Protein AF-0000000069998800 (afdb_homodimer)

Nearest PDB structures (foldseek):
  6iko-assembly1_A  TM=9.594E-01  e=2.551E-32  Mus musculus
  7aan-assembly1_B  TM=8.380E-01  e=7.056E-11  Homo sapiens
  7aal-assembly1_B  TM=7.690E-01  e=6.717E-11  Homo sapiens
  3qwe-assembly1_A-2  TM=7.437E-01  e=3.139E-07  Homo sapiens
  3qe6-assembly1_B  TM=6.200E-01  e=1.933E-06  Mus musculus

Secondary structure (DSSP, 8-state):
----------------------------------------------------------------------------S-----------EEEETTEEEEPTTTS-----SSTTTT-GGGT-SSEEE-TTS-EEEHHHHHHHHHHHHHHHHHHHHHHHHHHHHHHHHHHHHHHHHHT--TTTT--HHHHHHHHHHHHHHHHHHHHHHHHHHHHIIIIIHHHHHTT-TTHHHHHHHHHHHHHHHHHHHHHHHHHHHHHHHHHHHHHHHHHHHHHHHHH---HHHHHHHHHHHHHHHHHHHHHHHHHHHHHHHHHHHHHHHHHHHHHHHHHHHHHHHHHHHHHHHHHHHHHHHHHHHHHHHHHHHHHHHT--HHHHHHHHHHHH---S--------/---------------------------------------------------------------------------SS-----------EEEETTEEEEPTTTS-----SSTTTT-GGGT-SSEEE-TTS-EEEHHHHHHHHHHHHHHHHHHHHHHHHHHHHHHHHHHHHHHHHHT--TTTT--HHHHHHHHHHHHHHHHHHHHHHHHHHHHIIIIIHHHHHTT-TTHHHHHHHHHHHHHHHHHHHHHHHHHHHHHHHHHHHHHHHHHHHHHHHHH---HHHHHHHHHHHHHHHHHHHHHHHHHHHHHHHHHHHHHHHHHHHHHHHHHHHHHHHHHHHHHHHHHHHHHHHHHHHHHHHHHHHHHHHT--HHHHHHHHHHHH---S--------

Solvent-accessible surface area (backbone atoms only — not comparable to full-atom values): 44884 Å² total; per-residue (Å²): 138,92,78,80,81,87,86,78,87,83,82,87,72,89,74,83,88,78,89,72,87,73,85,80,83,86,75,81,90,80,88,75,89,77,83,88,78,84,86,73,86,67,88,77,78,90,75,86,86,84,84,79,78,74,74,74,75,66,83,75,74,80,74,82,74,81,74,82,85,85,78,92,75,78,89,58,76,83,60,74,65,65,76,73,71,73,64,62,58,40,72,59,96,63,39,37,26,57,37,92,90,71,52,70,86,76,71,60,89,54,74,93,59,56,46,60,58,45,21,32,83,31,59,38,68,42,98,87,65,49,75,38,56,24,61,55,55,55,53,50,50,52,52,51,50,52,51,32,38,44,30,47,18,48,51,45,51,52,50,32,53,53,33,42,52,49,17,51,53,36,37,55,57,35,68,51,72,62,42,66,81,48,60,54,40,57,22,51,24,51,52,41,43,30,49,26,38,33,50,44,15,49,51,37,40,50,49,26,52,45,44,45,65,60,32,25,47,53,45,57,50,59,76,53,84,55,45,65,58,51,52,49,49,53,51,52,54,55,51,50,42,49,51,52,29,43,53,32,40,53,46,29,53,52,28,51,51,51,26,52,52,31,48,50,51,33,51,56,45,54,57,49,37,79,72,50,89,45,77,69,47,56,54,51,39,54,50,31,49,51,50,26,50,50,29,47,52,49,27,52,50,30,45,51,52,29,38,53,44,47,50,50,41,49,54,51,49,35,54,52,30,48,49,54,48,51,52,51,42,50,49,51,50,50,51,48,54,31,53,49,47,48,54,49,51,50,50,50,48,38,54,53,52,52,58,45,47,47,62,31,54,56,35,52,70,60,46,38,60,64,62,31,41,34,55,49,42,74,74,64,52,39,39,78,69,67,74,45,74,77,70,132,139,79,81,86,75,83,81,71,80,82,77,81,80,76,73,77,82,76,74,74,76,80,79,74,81,81,79,80,68,82,63,82,76,78,83,86,79,82,78,80,77,77,87,75,83,82,89,91,85,89,90,70,88,70,78,76,79,66,84,73,77,78,76,78,76,80,77,81,84,83,74,82,68,82,67,69,80,72,58,76,69,67,78,73,73,72,64,62,60,39,69,59,95,63,40,37,25,59,37,89,90,71,51,71,84,74,70,60,87,52,74,93,58,54,47,60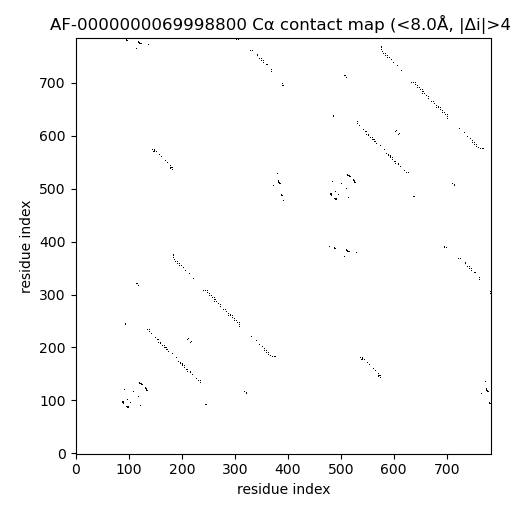,58,46,21,32,82,31,59,38,68,43,97,87,64,50,76,37,54,25,62,57,57,55,54,51,49,53,53,51,50,52,50,33,40,44,30,48,19,51,50,45,51,53,51,30,52,54,33,42,52,47,17,50,53,36,37,56,57,36,67,50,73,62,41,65,81,47,59,54,40,57,21,50,23,51,53,41,42,30,49,26,36,33,50,44,14,50,51,35,40,50,49,27,52,46,42,44,65,61,32,24,47,53,44,57,50,58,76,55,85,54,45,65,57,51,52,49,50,52,50,51,51,54,52,49,44,51,52,52,28,43,53,33,41,52,46,30,53,51,29,50,52,50,27,51,53,31,47,50,52,32,50,56,45,54,58,49,37,78,73,49,89,44,76,70,44,56,54,51,40,54,51,31,49,51,51,26,52,49,29,48,52,48,26,51,51,29,46,51,52,28,38,51,43,47,51,51,42,50,53,51,48,34,54,50,30,48,49,54,47,49,51,51,43,50,48,51,52,51,51,48,53,30,53,49,47,48,53,50,51,51,52,51,48,38,54,52,52,51,57,44,47,47,65,32,54,56,36,52,71,61,45,39,58,65,61,30,40,35,56,49,41,73,74,62,52,39,39,77,70,68,72,45,74,78,69,134

InterPro domains:
  IPR001060 FCH domain [PF00611] (134-206)
  IPR001060 FCH domain [SM00055] (123-211)
  IPR027267 AH/BAR domain superfamily [G3DSA:1.20.1270.60] (109-386)
  IPR027267 AH/BAR domain superfamily [SSF103657] (114-389)
  IPR031160 F-BAR domain [PS51741] (112-372)
  IPR037957 GAS7, F-BAR domain [cd07649] (129-362)

Radius of gyration: 57.98 Å; Cα contacts (8 Å, |Δi|>4): 712; chains: 2; bounding box: 104×193×132 Å

Foldseek 3Di:
DDDDDDDDDDDDDPDDDDDDDDDDDDDDDDDDDDDDDDDDPPDDDDDDDDDDPPPPPVPCPPPVPPPDDDPDDDDDPVVPCPVCVVQPWDDALLATHGDPPPDPPPDAPDPPPPFLLRPFQHWDADPVRDTHGSVVVLLVVLVVLLVVLLVVLVVLVVVLVVLLVVLVVLLVVLPDCPPCPDDDLVNVLVNLVSVLSNLLSVLSNVLSVCSVPQFNVLSNQVVHDCPVVVSVVLVVVLVVLSVVLSVLSVQLVVLVVQLVVLVVVLVVLVVVCVVPVDPVSVVVNVVSVVSNVVSVVSNVVSVVVSVVSSVVSSVSSSVVSNVSVVSVVVSVVSNVVSVVVSVVSVVVSVVSSVVSCVVSVVSVVVDDPVRVVVVVCVVDPPDDDDDDDDDD/DDDDDDPPDDPDPPPPDPPVDPCVDDDDDPVPDDDDDDDPDDDDDDDDDDDDDPPCPVPCPCPPPPPDDDPPPPPPPVPPPPVCPVQPWDDALLATHGDPPPDPPPDAPDPPPPFLLRPFQHWDQDPVRDTHGSVVVLLVVLVVLLVVLLVVLVVLVVVLVVLLVVLVVLLVVLPDCPPCPDDDLVNVLVNLVSVLSNLLSVLSNVLSVCSVPQFNVLSNQVVHDCPVVVSVVLVVVLVVLSVVLSVLSVQLVVLVVQLVVLVVVLVVLVVVCVPPVDPVSVVVNVVSVVSNVVSVVSNVVSVVVSVVSSVVSSVSSSVVSVVSVVSVVCSVVSNVVSVVVSVVSVVVSVVSSVVSCVVSVVSVVVDDPVRVVVVVCVVDPPDDDDDDDDDD

Sequence (784 aa):
TAALLICSEVGGIREEEVSSTLSYTQLHTATHSYTQLHTATHRFIKGPQGSSRVLRVHQGYLLTTSSHCVLTCDIKDLYFSSSCFLFVSLQINCVTFPLPGEGPEQQLLKPNEWSYCDYFWTDRKDPQGTSVAGFEFLLQKQLKSKQMQKEMAEFFHERIKIEEEYAKNLSKLSQSPLALQEEGTLGEAWTQLKKSLHDEAEVHLKFSNKLHSEVEKPLLTFRGDNFKKDLKKYDHHIADLRKQLASRYAGVEKARKALADRQKDLEVKTQQLEIKLSNKHEEDIKKARRKSTQAGDDLMRCVDLYNQTQSKWFEEMVTTCMELEKLEVERIEWIQTHLRQYTTLRHETDMFNQSVVEPVDQLLQKVDPGKDRELWVKENKTGEVRPVDMDITAALLICSEVGGIREEEVSSTLSYTQLHTATHSYTQLHTATHRFIKGPQGSSRVLRVHQGYLLTTSSHCVLTCDIKDLYFSSSCFLFVSLQINCVTFPLPGEGPEQQLLKPNEWSYCDYFWTDRKDPQGTSVAGFEFLLQKQLKSKQMQKEMAEFFHERIKIEEEYAKNLSKLSQSPLALQEEGTLGEAWTQLKKSLHDEAEVHLKFSNKLHSEVEKPLLTFRGDNFKKDLKKYDHHIADLRKQLASRYAGVEKARKALADRQKDLEVKTQQLEIKLSNKHEEDIKKARRKSTQAGDDLMRCVDLYNQTQSKWFEEMVTTCMELEKLEVERIEWIQTHLRQYTTLRHETDMFNQSVVEPVDQLLQKVDPGKDRELWVKENKTGEVRPVDMDI

pLDDT: mean 76.55, std 31.56, range [13.9, 98.88]

Organism: Takifugu rubripes (NCBI:txid31033)

Structure (mmCIF, N/CA/C/O backbone):
data_AF-0000000069998800-model_v1
#
loop_
_entity.id
_entity.type
_entity.pdbx_description
1 polymer 'Growth arrest-specific 7a'
#
loop_
_atom_site.group_PDB
_atom_site.id
_atom_site.type_symbol
_atom_site.label_atom_id
_atom_site.label_alt_id
_atom_site.label_comp_id
_atom_site.label_asym_id
_atom_site.label_entity_id
_atom_site.label_seq_id
_atom_site.pdbx_PDB_ins_code
_atom_site.Cartn_x
_atom_site.Cartn_y
_atom_site.Cartn_z
_atom_site.occupancy
_atom_site.B_iso_or_equiv
_atom_site.auth_seq_id
_atom_site.auth_comp_id
_atom_site.auth_asym_id
_atom_site.auth_atom_id
_atom_site.pdbx_PDB_model_num
ATOM 1 N N . THR A 1 1 ? -44.469 -44.781 -22.578 1 15.47 1 THR A N 1
ATOM 2 C CA . THR A 1 1 ? -44.656 -45.25 -23.938 1 15.47 1 THR A CA 1
ATOM 3 C C . THR A 1 1 ? -44.562 -44.125 -24.938 1 15.47 1 THR A C 1
ATOM 5 O O . THR A 1 1 ? -43.875 -44.219 -25.953 1 15.47 1 THR A O 1
ATOM 8 N N . ALA A 1 2 ? -45.781 -43.5 -25.266 1 15.36 2 ALA A N 1
ATOM 9 C CA . ALA A 1 2 ? -46.438 -43.562 -26.562 1 15.36 2 ALA A CA 1
ATOM 10 C C . ALA A 1 2 ? -45.844 -42.5 -27.516 1 15.36 2 ALA A C 1
ATOM 12 O O . ALA A 1 2 ? -45.219 -41.531 -27.062 1 15.36 2 ALA A O 1
ATOM 13 N N . ALA A 1 3 ? -46.688 -42.25 -28.531 1 14.96 3 ALA A N 1
ATOM 14 C CA . ALA A 1 3 ? -46.938 -42.281 -29.969 1 14.96 3 ALA A CA 1
ATOM 15 C C . ALA A 1 3 ? -46.656 -40.938 -30.625 1 14.96 3 ALA A C 1
ATOM 17 O O . ALA A 1 3 ? -45.969 -40.875 -31.656 1 14.96 3 ALA A O 1
ATOM 18 N N . LEU A 1 4 ? -47.656 -40.031 -30.484 1 14.4 4 LEU A N 1
ATOM 19 C CA . LEU A 1 4 ? -48.312 -39.688 -31.734 1 14.4 4 LEU A CA 1
ATOM 20 C C . LEU A 1 4 ? -47.469 -38.75 -32.562 1 14.4 4 LEU A C 1
ATOM 22 O O . LEU A 1 4 ? -46.531 -38.125 -32.062 1 14.4 4 LEU A O 1
ATOM 26 N N . LEU A 1 5 ? -48.062 -37.656 -33 1 14.39 5 LEU A N 1
ATOM 27 C CA . LEU A 1 5 ? -48.594 -37.344 -34.312 1 14.39 5 LEU A CA 1
ATOM 28 C C . LEU A 1 5 ? -47.562 -36.5 -35.094 1 14.39 5 LEU A C 1
ATOM 30 O O . LEU A 1 5 ? -46.375 -36.469 -34.781 1 14.39 5 LEU A O 1
ATOM 34 N N . ILE A 1 6 ? -47.938 -35.219 -35.375 1 15.59 6 ILE A N 1
ATOM 35 C CA . ILE A 1 6 ? -48.438 -34.812 -36.688 1 15.59 6 ILE A CA 1
ATOM 36 C C . ILE A 1 6 ? -47.281 -34.344 -37.562 1 15.59 6 ILE A C 1
ATOM 38 O O . ILE A 1 6 ? -46.219 -33.906 -37.062 1 15.59 6 ILE A O 1
ATOM 42 N N . CYS A 1 7 ? -47.656 -33.812 -38.688 1 14.77 7 CYS A N 1
ATOM 43 C CA . CYS A 1 7 ? -47.625 -33.938 -40.125 1 14.77 7 CYS A CA 1
ATOM 44 C C . CYS A 1 7 ? -46.469 -33.125 -40.719 1 14.77 7 CYS A C 1
ATOM 46 O O . CYS A 1 7 ? -45.844 -32.344 -40.031 1 14.77 7 CYS A O 1
ATOM 48 N N . SER A 1 8 ? -46.875 -32.344 -41.688 1 14.13 8 SER A N 1
ATOM 49 C CA . SER A 1 8 ? -46.719 -32.469 -43.125 1 14.13 8 SER A CA 1
ATOM 50 C C . SER A 1 8 ? -45.531 -31.625 -43.625 1 14.13 8 SER A C 1
ATOM 52 O O . SER A 1 8 ? -44.656 -32.125 -44.312 1 14.13 8 SER A O 1
ATOM 54 N N . GLU A 1 9 ? -45.906 -30.328 -43.938 1 16.11 9 GLU A N 1
ATOM 55 C CA . GLU A 1 9 ? -45.938 -29.938 -45.344 1 16.11 9 GLU A CA 1
ATOM 56 C C . GLU A 1 9 ? -44.531 -29.656 -45.875 1 16.11 9 GLU A C 1
ATOM 58 O O . GLU A 1 9 ? -43.625 -29.344 -45.094 1 16.11 9 GLU A O 1
ATOM 63 N N . VAL A 1 10 ? -44.5 -29.297 -47.188 1 14.73 10 VAL A N 1
ATOM 64 C CA . VAL A 1 10 ? -43.969 -29.594 -48.531 1 14.73 10 VAL A CA 1
ATOM 65 C C . VAL A 1 10 ? -42.719 -28.75 -48.781 1 14.73 10 VAL A C 1
ATOM 67 O O . VAL A 1 10 ? -41.625 -29.297 -48.969 1 14.73 10 VAL A O 1
ATOM 70 N N . GLY A 1 11 ? -42.969 -27.781 -49.781 1 14.18 11 GLY A N 1
ATOM 71 C CA . GLY A 1 11 ? -42.406 -27.844 -51.125 1 14.18 11 GLY A CA 1
ATOM 72 C C . GLY A 1 11 ? -41.062 -27.188 -51.281 1 14.18 11 GLY A C 1
ATOM 73 O O . GLY A 1 11 ? -40.062 -27.859 -51.594 1 14.18 11 GLY A O 1
ATOM 74 N N . GLY A 1 12 ? -41.125 -25.859 -51.781 1 15.21 12 GLY A N 1
ATOM 75 C CA . GLY A 1 12 ? -40.688 -25.5 -53.125 1 15.21 12 GLY A CA 1
ATOM 76 C C . GLY A 1 12 ? -39.188 -25.266 -53.219 1 15.21 12 GLY A C 1
ATOM 77 O O . GLY A 1 12 ? -38.5 -25.094 -52.219 1 15.21 12 GLY A O 1
ATOM 78 N N . ILE A 1 13 ? -38.688 -25.125 -54.531 1 14.51 13 ILE A N 1
ATOM 79 C CA . ILE A 1 13 ? -37.688 -25.406 -55.562 1 14.51 13 ILE A CA 1
ATOM 80 C C . ILE A 1 13 ? -36.625 -24.328 -55.562 1 14.51 13 ILE A C 1
ATOM 82 O O . ILE A 1 13 ? -35.531 -24.516 -56.156 1 14.51 13 ILE A O 1
ATOM 86 N N . ARG A 1 14 ? -36.875 -23.109 -54.938 1 15.41 14 ARG A N 1
ATOM 87 C CA . ARG A 1 14 ? -36.375 -22.094 -55.844 1 15.41 14 ARG A CA 1
ATOM 88 C C . ARG A 1 14 ? -34.938 -22.391 -56.281 1 15.41 14 ARG A C 1
ATOM 90 O O . ARG A 1 14 ? -34.094 -22.672 -55.406 1 15.41 14 ARG A O 1
ATOM 97 N N . GLU A 1 15 ? -34.688 -22.531 -57.656 1 14.1 15 GLU A N 1
ATOM 98 C CA . GLU A 1 15 ? -33.688 -22.922 -58.656 1 14.1 15 GLU A CA 1
ATOM 99 C C . GLU A 1 15 ? -32.438 -22.047 -58.562 1 14.1 15 GLU A C 1
ATOM 101 O O . GLU A 1 15 ? -31.328 -22.516 -58.812 1 14.1 15 GLU A O 1
ATOM 106 N N . GLU A 1 16 ? -32.562 -20.75 -58.25 1 15.38 16 GLU A N 1
ATOM 107 C CA . GLU A 1 16 ? -31.984 -19.984 -59.344 1 15.38 16 GLU A CA 1
ATOM 108 C C . GLU A 1 16 ? -30.516 -20.359 -59.562 1 15.38 16 GLU A C 1
ATOM 110 O O . GLU A 1 16 ? -29.859 -20.875 -58.656 1 15.38 16 GLU A O 1
ATOM 115 N N . GLU A 1 17 ? -30 -19.766 -60.719 1 15.6 17 GLU A N 1
ATOM 116 C CA . GLU A 1 17 ? -29.156 -19.875 -61.906 1 15.6 17 GLU A CA 1
ATOM 117 C C . GLU A 1 17 ? -27.672 -19.812 -61.531 1 15.6 17 GLU A C 1
ATOM 119 O O . GLU A 1 17 ? -27.328 -19.359 -60.438 1 15.6 17 GLU A O 1
ATOM 124 N N . VAL A 1 18 ? -26.859 -19.781 -62.656 1 14.98 18 VAL A N 1
ATOM 125 C CA . VAL A 1 18 ? -25.797 -20.453 -63.406 1 14.98 18 VAL A CA 1
ATOM 126 C C . VAL A 1 18 ? -24.469 -19.75 -63.156 1 14.98 18 VAL A C 1
ATOM 128 O O . VAL A 1 18 ? -23.453 -20.406 -62.906 1 14.98 18 VAL A O 1
ATOM 131 N N . SER A 1 19 ? -24.406 -18.359 -63.281 1 14.98 19 SER A N 1
ATOM 132 C CA . SER A 1 19 ? -23.516 -17.938 -64.375 1 14.98 19 SER A CA 1
ATOM 133 C C . SER A 1 19 ? -22.062 -18.094 -63.969 1 14.98 19 SER A C 1
ATOM 135 O O . SER A 1 19 ? -21.688 -17.875 -62.812 1 14.98 19 SER A O 1
ATOM 137 N N . SER A 1 20 ? -21.188 -18.781 -64.938 1 14.95 20 SER A N 1
ATOM 138 C CA . SER A 1 20 ? -19.938 -19.469 -65.188 1 14.95 20 SER A CA 1
ATOM 139 C C . SER A 1 20 ? -18.766 -18.516 -65.188 1 14.95 20 SER A C 1
ATOM 141 O O . SER A 1 20 ? -17.609 -18.938 -65.25 1 14.95 20 SER A O 1
ATOM 143 N N . THR A 1 21 ? -18.984 -17.172 -65.188 1 15.3 21 THR A N 1
ATOM 144 C CA . THR A 1 21 ? -18.031 -16.594 -66.125 1 15.3 21 THR A CA 1
ATOM 145 C C . THR A 1 21 ? -16.609 -16.922 -65.75 1 15.3 21 THR A C 1
ATOM 147 O O . THR A 1 21 ? -16.234 -16.828 -64.562 1 15.3 21 THR A O 1
ATOM 150 N N . LEU A 1 22 ? -15.742 -17.422 -66.812 1 15.24 22 LEU A N 1
ATOM 151 C CA . LEU A 1 22 ? -14.523 -18.125 -67.188 1 15.24 22 LEU A CA 1
ATOM 152 C C . LEU A 1 22 ? -13.297 -17.25 -66.938 1 15.24 22 LEU A C 1
ATOM 154 O O . LEU A 1 22 ? -12.172 -17.734 -66.938 1 15.24 22 LEU A O 1
ATOM 158 N N . SER A 1 23 ? -13.461 -15.953 -66.688 1 14.66 23 SER A N 1
ATOM 159 C CA . SER A 1 23 ? -12.484 -15.281 -67.562 1 14.66 23 SER A CA 1
ATOM 160 C C . SER A 1 23 ? -11.07 -15.766 -67.25 1 14.66 23 SER A C 1
ATOM 162 O O . SER A 1 23 ? -10.766 -16.156 -66.125 1 14.66 23 SER A O 1
ATOM 164 N N . TYR A 1 24 ? -10.125 -15.492 -68.312 1 13.94 24 TYR A N 1
ATOM 165 C CA . TYR A 1 24 ? -8.992 -15.969 -69.125 1 13.94 24 TYR A CA 1
ATOM 166 C C . TYR A 1 24 ? -7.688 -15.797 -68.375 1 13.94 24 TYR A C 1
ATOM 168 O O . TYR A 1 24 ? -6.938 -16.75 -68.188 1 13.94 24 TYR A O 1
ATOM 176 N N . THR A 1 25 ? -6.949 -14.68 -68.625 1 13.97 25 THR A N 1
ATOM 177 C CA . THR A 1 25 ? -5.816 -14.758 -69.562 1 13.97 25 THR A CA 1
ATOM 178 C C . THR A 1 25 ? -4.527 -15.062 -68.812 1 13.97 25 THR A C 1
ATOM 180 O O . THR A 1 25 ? -3.861 -16.062 -69.062 1 13.97 25 THR A O 1
ATOM 183 N N . GLN A 1 26 ? -3.521 -14.047 -68.938 1 14.64 26 GLN A N 1
ATOM 184 C CA . GLN A 1 26 ? -2.238 -14.07 -69.625 1 14.64 26 GLN A CA 1
ATOM 185 C C . GLN A 1 26 ? -1.115 -14.516 -68.688 1 14.64 26 GLN A C 1
ATOM 187 O O . GLN A 1 26 ? -1.111 -14.172 -67.5 1 14.64 26 GLN A O 1
ATOM 192 N N . LEU A 1 27 ? -0.209 -15.398 -69.25 1 15.26 27 LEU A N 1
ATOM 193 C CA . LEU A 1 27 ? 0.876 -16.344 -69 1 15.26 27 LEU A CA 1
ATOM 194 C C . LEU A 1 27 ? 2.141 -15.633 -68.562 1 15.26 27 LEU A C 1
ATOM 196 O O . LEU A 1 27 ? 3.139 -16.281 -68.188 1 15.26 27 LEU A O 1
ATOM 200 N N . HIS A 1 28 ? 2.156 -14.359 -68.25 1 14.48 28 HIS A N 1
ATOM 201 C CA . HIS A 1 28 ? 3.438 -13.914 -68.812 1 14.48 28 HIS A CA 1
ATOM 202 C C . HIS A 1 28 ? 4.594 -14.719 -68.188 1 14.48 28 HIS A C 1
ATOM 204 O O . HIS A 1 28 ? 4.469 -15.281 -67.125 1 14.48 28 HIS A O 1
ATOM 210 N N . THR A 1 29 ? 5.77 -14.43 -68.875 1 13.9 29 THR A N 1
ATOM 211 C CA . THR A 1 29 ? 7.012 -14.992 -69.375 1 13.9 29 THR A CA 1
ATOM 212 C C . THR A 1 29 ? 7.969 -15.336 -68.25 1 13.9 29 THR A C 1
ATOM 214 O O . THR A 1 29 ? 7.828 -14.812 -67.125 1 13.9 29 THR A O 1
ATOM 217 N N . ALA A 1 30 ? 9.242 -15.766 -68.75 1 14.67 30 ALA A N 1
ATOM 218 C CA . ALA A 1 30 ? 10.258 -16.812 -68.688 1 14.67 30 ALA A CA 1
ATOM 219 C C . ALA A 1 30 ? 11.32 -16.484 -67.625 1 14.67 30 ALA A C 1
ATOM 221 O O . ALA A 1 30 ? 11.719 -17.344 -66.875 1 14.67 30 ALA A O 1
ATOM 222 N N . THR A 1 31 ? 11.93 -15.297 -67.688 1 14.55 31 THR A N 1
ATOM 223 C CA . THR A 1 31 ? 13.328 -15.43 -68.062 1 14.55 31 THR A CA 1
ATOM 224 C C . THR A 1 31 ? 14.172 -15.969 -66.938 1 14.55 31 THR A C 1
ATOM 226 O O . THR A 1 31 ? 13.852 -15.75 -65.75 1 14.55 31 THR A O 1
ATOM 229 N N . HIS A 1 32 ? 15.367 -16.734 -67.25 1 14.62 32 HIS A N 1
ATOM 230 C CA . HIS A 1 32 ? 16.328 -17.812 -67 1 14.62 32 HIS A CA 1
ATOM 231 C C . HIS A 1 32 ? 17.438 -17.344 -66.062 1 14.62 32 HIS A C 1
ATOM 233 O O . HIS A 1 32 ? 18.172 -18.156 -65.5 1 14.62 32 HIS A O 1
ATOM 239 N N . SER A 1 33 ? 17.703 -16.078 -65.75 1 14.98 33 SER A N 1
ATOM 240 C CA . SER A 1 33 ? 19.141 -15.922 -66 1 14.98 33 SER A CA 1
ATOM 241 C C . SER A 1 33 ? 19.953 -16.734 -65 1 14.98 33 SER A C 1
ATOM 243 O O . SER A 1 33 ? 19.5 -16.953 -63.844 1 14.98 33 SER A O 1
ATOM 245 N N . TYR A 1 34 ? 21.281 -17.281 -65.375 1 14.6 34 TYR A N 1
ATOM 246 C CA . TYR A 1 34 ? 22.328 -18.281 -65.312 1 14.6 34 TYR A CA 1
ATOM 247 C C . TYR A 1 34 ? 23.234 -18.047 -64.125 1 14.6 34 TYR A C 1
ATOM 249 O O . TYR A 1 34 ? 23.703 -19 -63.5 1 14.6 34 TYR A O 1
ATOM 257 N N . THR A 1 35 ? 23.5 -16.859 -63.625 1 14.69 35 THR A N 1
ATOM 258 C CA . THR A 1 35 ? 24.953 -16.703 -63.688 1 14.69 35 THR A CA 1
ATOM 259 C C . THR A 1 35 ? 25.656 -17.656 -62.719 1 14.69 35 THR A C 1
ATOM 261 O O . THR A 1 35 ? 25.031 -18.141 -61.781 1 14.69 35 THR A O 1
ATOM 264 N N . GLN A 1 36 ? 26.953 -17.188 -62.219 1 15.33 36 GLN A N 1
ATOM 265 C CA . GLN A 1 36 ? 28.359 -17.562 -62.281 1 15.33 36 GLN A CA 1
ATOM 266 C C . GLN A 1 36 ? 28.75 -18.391 -61.062 1 15.33 36 GLN A C 1
ATOM 268 O O . GLN A 1 36 ? 28.188 -18.203 -59.969 1 15.33 36 GLN A O 1
ATOM 273 N N . LEU A 1 37 ? 29.781 -19.359 -61.188 1 15.7 37 LEU A N 1
ATOM 274 C CA . LEU A 1 37 ? 30.453 -20.609 -60.844 1 15.7 37 LEU A CA 1
ATOM 275 C C . LEU A 1 37 ? 31.297 -20.453 -59.594 1 15.7 37 LEU A C 1
ATOM 277 O O . LEU A 1 37 ? 31.594 -21.422 -58.906 1 15.7 37 LEU A O 1
ATOM 281 N N . HIS A 1 38 ? 31.672 -19.297 -59.031 1 15.48 38 HIS A N 1
ATOM 282 C CA . HIS A 1 38 ? 33.125 -19.359 -58.875 1 15.48 38 HIS A CA 1
ATOM 283 C C . HIS A 1 38 ? 33.5 -20.469 -57.875 1 15.48 38 HIS A C 1
ATOM 285 O O . HIS A 1 38 ? 32.688 -20.891 -57.062 1 15.48 38 HIS A O 1
ATOM 291 N N . THR A 1 39 ? 34.906 -20.531 -57.688 1 15.66 39 THR A N 1
ATOM 292 C CA . THR A 1 39 ? 36.125 -21.375 -57.594 1 15.66 39 THR A CA 1
ATOM 293 C C . THR A 1 39 ? 36.281 -21.953 -56.219 1 15.66 39 THR A C 1
ATOM 295 O O . THR A 1 39 ? 35.844 -21.359 -55.219 1 15.66 39 THR A O 1
ATOM 298 N N . ALA A 1 40 ? 36.906 -23.188 -56.156 1 17.38 40 ALA A N 1
ATOM 299 C CA . ALA A 1 40 ? 37.156 -24.484 -55.531 1 17.38 40 ALA A CA 1
ATOM 300 C C . ALA A 1 40 ? 38.188 -24.359 -54.406 1 17.38 40 ALA A C 1
ATOM 302 O O . ALA A 1 40 ? 38.375 -25.312 -53.656 1 17.38 40 ALA A O 1
ATOM 303 N N . THR A 1 41 ? 38.656 -23.234 -53.906 1 16.69 41 THR A N 1
ATOM 304 C CA . THR A 1 41 ? 40.062 -23.453 -53.625 1 16.69 41 THR A CA 1
ATOM 305 C C . THR A 1 41 ? 40.219 -24.484 -52.5 1 16.69 41 THR A C 1
ATOM 307 O O . THR A 1 41 ? 39.594 -24.359 -51.438 1 16.69 41 THR A O 1
ATOM 310 N N . HIS A 1 42 ? 40.812 -25.672 -52.781 1 16.14 42 HIS A N 1
ATOM 311 C CA . HIS A 1 42 ? 41.125 -27 -52.281 1 16.14 42 HIS A CA 1
ATOM 312 C C . HIS A 1 42 ? 42.125 -26.938 -51.125 1 16.14 42 HIS A C 1
ATOM 314 O O . HIS A 1 42 ? 42.531 -27.984 -50.625 1 16.14 42 HIS A O 1
ATOM 320 N N . ARG A 1 43 ? 42.188 -25.891 -50.344 1 16.73 43 ARG A N 1
ATOM 321 C CA . ARG A 1 43 ? 43.562 -26 -49.812 1 16.73 43 ARG A CA 1
ATOM 322 C C . ARG A 1 43 ? 43.812 -27.391 -49.25 1 16.73 43 ARG A C 1
ATOM 324 O O . ARG A 1 43 ? 42.938 -27.969 -48.594 1 16.73 43 ARG A O 1
ATOM 331 N N . PHE A 1 44 ? 45 -28.062 -49.5 1 15.29 44 PHE A N 1
ATOM 332 C CA . PHE A 1 44 ? 45.719 -29.328 -49.562 1 15.29 44 PHE A CA 1
ATOM 333 C C . PHE A 1 44 ? 45.875 -29.938 -48.188 1 15.29 44 PHE A C 1
ATOM 335 O O . PHE A 1 44 ? 45.531 -31.094 -47.969 1 15.29 44 PHE A O 1
ATOM 342 N N . ILE A 1 45 ? 46.938 -29.578 -47.438 1 15.8 45 ILE A N 1
ATOM 343 C CA . ILE A 1 45 ? 48.062 -30.5 -47.438 1 15.8 45 ILE A CA 1
ATOM 344 C C . ILE A 1 45 ? 47.906 -31.484 -46.281 1 15.8 45 ILE A C 1
ATOM 346 O O . ILE A 1 45 ? 48.094 -32.688 -46.469 1 15.8 45 ILE A O 1
ATOM 350 N N . LYS A 1 46 ? 48.281 -30.828 -45.062 1 17.34 46 LYS A N 1
ATOM 351 C CA . LYS A 1 46 ? 49.375 -31.438 -44.281 1 17.34 46 LYS A CA 1
ATOM 352 C C . LYS A 1 46 ? 48.938 -32.75 -43.625 1 17.34 46 LYS A C 1
ATOM 354 O O . LYS A 1 46 ? 47.781 -32.875 -43.219 1 17.34 46 LYS A O 1
ATOM 359 N N . GLY A 1 47 ? 49.844 -33.812 -43.375 1 15.96 47 GLY A N 1
ATOM 360 C CA . GLY A 1 47 ? 50.094 -35.25 -43.562 1 15.96 47 GLY A CA 1
ATOM 361 C C . GLY A 1 47 ? 49.719 -36.062 -42.312 1 15.96 47 GLY A C 1
ATOM 362 O O . GLY A 1 47 ? 49.469 -37.25 -42.406 1 15.96 47 GLY A O 1
ATOM 363 N N . PRO A 1 48 ? 49.906 -35.531 -41.031 1 18.34 48 PRO A N 1
ATOM 364 C CA . PRO A 1 48 ? 50.75 -36.531 -40.406 1 18.34 48 PRO A CA 1
ATOM 365 C C . PRO A 1 48 ? 50 -37.844 -40.125 1 18.34 48 PRO A C 1
ATOM 367 O O . PRO A 1 48 ? 48.781 -37.906 -40.188 1 18.34 48 PRO A O 1
ATOM 370 N N . GLN A 1 49 ? 50.719 -38.844 -39.25 1 16.91 49 GLN A N 1
ATOM 371 C CA . GLN A 1 49 ? 51.031 -40.281 -39.312 1 16.91 49 GLN A CA 1
ATOM 372 C C . GLN A 1 49 ? 49.906 -41.094 -38.688 1 16.91 49 GLN A C 1
ATOM 374 O O . GLN A 1 49 ? 49.281 -41.938 -39.375 1 16.91 49 GLN A O 1
ATOM 379 N N . GLY A 1 50 ? 50.125 -41.75 -37.375 1 16.81 50 GLY A N 1
ATOM 380 C CA . GLY A 1 50 ? 50.312 -43.188 -37.219 1 16.81 50 GLY A CA 1
ATOM 381 C C . GLY A 1 50 ? 49 -43.938 -36.969 1 16.81 50 GLY A C 1
ATOM 382 O O . GLY A 1 50 ? 48.594 -44.719 -37.781 1 16.81 50 GLY A O 1
ATOM 383 N N . SER A 1 51 ? 48.719 -44.344 -35.594 1 18.69 51 SER A N 1
ATOM 384 C CA . SER A 1 51 ? 48.625 -45.688 -35.094 1 18.69 51 SER A CA 1
ATOM 385 C C . SER A 1 51 ? 47.188 -46.219 -35.188 1 18.69 51 SER A C 1
ATOM 387 O O . SER A 1 51 ? 46.25 -45.438 -35.219 1 18.69 51 SER A O 1
ATOM 389 N N . SER A 1 52 ? 47.062 -47.594 -35.469 1 17.36 52 SER A N 1
ATOM 390 C CA . SER A 1 52 ? 46.125 -48.562 -36 1 17.36 52 SER A CA 1
ATOM 391 C C . SER A 1 52 ? 45 -48.875 -35.031 1 17.36 52 SER A C 1
ATOM 393 O O . SER A 1 52 ? 45.094 -49.75 -34.188 1 17.36 52 SER A O 1
ATOM 395 N N . ARG A 1 53 ? 44.625 -47.906 -34.219 1 19.5 53 ARG A N 1
ATOM 396 C CA . ARG A 1 53 ? 43.719 -48.344 -33.125 1 19.5 53 ARG A CA 1
ATOM 397 C C . ARG A 1 53 ? 42.531 -49.125 -33.656 1 19.5 53 ARG A C 1
ATOM 399 O O . ARG A 1 53 ? 41.719 -48.562 -34.438 1 19.5 53 ARG A O 1
ATOM 406 N N . VAL A 1 54 ? 42.875 -50.562 -33.812 1 17.7 54 VAL A N 1
ATOM 407 C CA . VAL A 1 54 ? 42 -51.625 -34.312 1 17.7 54 VAL A CA 1
ATOM 408 C C . VAL A 1 54 ? 40.688 -51.625 -33.562 1 17.7 54 VAL A C 1
ATOM 410 O O . VAL A 1 54 ? 40.656 -51.75 -32.344 1 17.7 54 VAL A O 1
ATOM 413 N N . LEU A 1 55 ? 39.844 -50.781 -33.75 1 17.27 55 LEU A N 1
ATOM 414 C CA . LEU A 1 55 ? 38.562 -50.688 -33.094 1 17.27 55 LEU A CA 1
ATOM 415 C C . LEU A 1 55 ? 37.781 -52 -33.25 1 17.27 55 LEU A C 1
ATOM 417 O O . LEU A 1 55 ? 37.344 -52.344 -34.344 1 17.27 55 LEU A O 1
ATOM 421 N N . ARG A 1 56 ? 38.281 -53.094 -32.625 1 18.22 56 ARG A N 1
ATOM 422 C CA . ARG A 1 56 ? 37.719 -54.438 -32.656 1 18.22 56 ARG A CA 1
ATOM 423 C C . ARG A 1 56 ? 36.25 -54.406 -32.281 1 18.22 56 ARG A C 1
ATOM 425 O O . ARG A 1 56 ? 35.875 -54.156 -31.141 1 18.22 56 ARG A O 1
ATOM 432 N N . VAL A 1 57 ? 35.531 -53.688 -32.938 1 16.7 57 VAL A N 1
ATOM 433 C CA . VAL A 1 57 ? 34.094 -53.656 -32.625 1 16.7 57 VAL A CA 1
ATOM 434 C C . VAL A 1 57 ? 33.5 -55.062 -32.781 1 16.7 57 VAL A C 1
ATOM 436 O O . VAL A 1 57 ? 33.469 -55.594 -33.906 1 16.7 57 VAL A O 1
ATOM 439 N N . HIS A 1 58 ? 33.906 -56.062 -31.984 1 17.95 58 HIS A N 1
ATOM 440 C CA . HIS A 1 58 ? 33.562 -57.469 -32.062 1 17.95 58 HIS A CA 1
ATOM 441 C C . HIS A 1 58 ? 32.062 -57.688 -32.062 1 17.95 58 HIS A C 1
ATOM 443 O O . HIS A 1 58 ? 31.578 -58.812 -31.938 1 17.95 58 HIS A O 1
ATOM 449 N N . GLN A 1 59 ? 31.172 -56.812 -32.25 1 17.31 59 GLN A N 1
ATOM 450 C CA . GLN A 1 59 ? 29.812 -57.219 -31.969 1 17.31 59 GLN A CA 1
ATOM 451 C C . GLN A 1 59 ? 29.375 -58.375 -32.875 1 17.31 59 GLN A C 1
ATOM 453 O O . GLN A 1 59 ? 29.281 -58.219 -34.094 1 17.31 59 GLN A O 1
ATOM 458 N N . GLY A 1 60 ? 29.766 -59.656 -32.656 1 18.72 60 GLY A N 1
ATOM 459 C CA . GLY A 1 60 ? 29.562 -60.906 -33.406 1 18.72 60 GLY A CA 1
ATOM 460 C C . GLY A 1 60 ? 28.109 -61.219 -33.625 1 18.72 60 GLY A C 1
ATOM 461 O O . GLY A 1 60 ? 27.422 -61.719 -32.688 1 18.72 60 GLY A O 1
ATOM 462 N N . TYR A 1 61 ? 27.172 -60.406 -33.938 1 18.12 61 TYR A N 1
ATOM 463 C CA . TYR A 1 61 ? 25.781 -60.844 -34.125 1 18.12 61 TYR A CA 1
ATOM 464 C C . TYR A 1 61 ? 25.703 -61.938 -35.188 1 18.12 61 TYR A C 1
ATOM 466 O O . TYR A 1 61 ? 26.266 -61.812 -36.281 1 18.12 61 TYR A O 1
ATOM 474 N N . LEU A 1 62 ? 25.672 -63.219 -34.75 1 19.11 62 LEU A N 1
ATOM 475 C CA . LEU A 1 62 ? 25.641 -64.438 -35.531 1 19.11 62 LEU A CA 1
ATOM 476 C C . LEU A 1 62 ? 24.453 -64.5 -36.469 1 19.11 62 LEU A C 1
ATOM 478 O O . LEU A 1 62 ? 23.297 -64.5 -36 1 19.11 62 LEU A O 1
ATOM 482 N N . LEU A 1 63 ? 24.422 -63.844 -37.562 1 19.39 63 LEU A N 1
ATOM 483 C CA . LEU A 1 63 ? 23.484 -64.062 -38.656 1 19.39 63 LEU A CA 1
ATOM 484 C C . LEU A 1 63 ? 23.625 -65.438 -39.219 1 19.39 63 LEU A C 1
ATOM 486 O O . LEU A 1 63 ? 24.672 -65.812 -39.812 1 19.39 63 LEU A O 1
ATOM 490 N N . THR A 1 64 ? 23.25 -66.562 -38.5 1 18.56 64 THR A N 1
ATOM 491 C CA . THR A 1 64 ? 23.422 -67.938 -39.094 1 18.56 64 THR A CA 1
ATOM 492 C C . THR A 1 64 ? 22.625 -68.062 -40.406 1 18.56 64 THR A C 1
ATOM 494 O O . THR A 1 64 ? 21.406 -67.938 -40.406 1 18.56 64 THR A O 1
ATOM 497 N N . THR A 1 65 ? 23.125 -67.562 -41.5 1 19.67 65 THR A N 1
ATOM 498 C CA . THR A 1 65 ? 22.672 -67.75 -42.875 1 19.67 65 THR A CA 1
ATOM 499 C C . THR A 1 65 ? 22.781 -69.25 -43.281 1 19.67 65 THR A C 1
ATOM 501 O O . THR A 1 65 ? 23.875 -69.75 -43.5 1 19.67 65 THR A O 1
ATOM 504 N N . SER A 1 66 ? 22.078 -70.25 -42.594 1 18.3 66 SER A N 1
ATOM 505 C CA . SER A 1 66 ? 22.234 -71.562 -43.125 1 18.3 66 SER A CA 1
ATOM 506 C C . SER A 1 66 ? 21.859 -71.625 -44.625 1 18.3 66 SER A C 1
ATOM 508 O O . SER A 1 66 ? 20.781 -71.188 -45 1 18.3 66 SER A O 1
ATOM 510 N N . SER A 1 67 ? 22.766 -71.75 -45.562 1 19.89 67 SER A N 1
ATOM 511 C CA . SER A 1 67 ? 22.812 -71.938 -47 1 19.89 67 SER A CA 1
ATOM 512 C C . SER A 1 67 ? 22.172 -73.25 -47.438 1 19.89 67 SER A C 1
ATOM 514 O O . SER A 1 67 ? 22.297 -73.688 -48.594 1 19.89 67 SER A O 1
ATOM 516 N N . HIS A 1 68 ? 21.688 -74.25 -46.562 1 19.69 68 HIS A N 1
ATOM 517 C CA . HIS A 1 68 ? 21.734 -75.5 -47.219 1 19.69 68 HIS A CA 1
ATOM 518 C C . HIS A 1 68 ? 20.938 -75.562 -48.5 1 19.69 68 HIS A C 1
ATOM 520 O O . HIS A 1 68 ? 20.094 -74.688 -48.719 1 19.69 68 HIS A O 1
ATOM 526 N N . CYS A 1 69 ? 20.969 -76.812 -49.312 1 20.88 69 CYS A N 1
ATOM 527 C CA . CYS A 1 69 ? 20.875 -77.5 -50.594 1 20.88 69 CYS A CA 1
ATOM 528 C C . CYS A 1 69 ? 19.453 -77.5 -51.156 1 20.88 69 CYS A C 1
ATOM 530 O O . CYS A 1 69 ? 18.5 -77.312 -50.406 1 20.88 69 CYS A O 1
ATOM 532 N N . VAL A 1 70 ? 19.328 -77.625 -52.625 1 22.38 70 VAL A N 1
ATOM 533 C CA . VAL A 1 70 ? 18.5 -77.438 -53.812 1 22.38 70 VAL A CA 1
ATOM 534 C C . VAL A 1 70 ? 17.406 -78.5 -53.844 1 22.38 70 VAL A C 1
ATOM 536 O O . VAL A 1 70 ? 17.656 -79.688 -54.188 1 22.38 70 VAL A O 1
ATOM 539 N N . LEU A 1 71 ? 16.688 -78.938 -52.781 1 22.8 71 LEU A N 1
ATOM 540 C CA . LEU A 1 71 ? 15.766 -80 -53.062 1 22.8 71 LEU A CA 1
ATOM 541 C C . LEU A 1 71 ? 14.859 -79.688 -54.25 1 22.8 71 LEU A C 1
ATOM 543 O O . LEU A 1 71 ? 14.547 -78.5 -54.469 1 22.8 71 LEU A O 1
ATOM 547 N N . THR A 1 72 ? 14.602 -80.688 -55.219 1 23.09 72 THR A N 1
ATOM 548 C CA . THR A 1 72 ? 13.812 -81 -56.406 1 23.09 72 THR A CA 1
ATOM 549 C C . THR A 1 72 ? 12.367 -80.5 -56.219 1 23.09 72 THR A C 1
ATOM 551 O O . THR A 1 72 ? 11.766 -80.75 -55.188 1 23.09 72 THR A O 1
ATOM 554 N N . CYS A 1 73 ? 11.727 -79.688 -57.25 1 23.03 73 CYS A N 1
ATOM 555 C CA . CYS A 1 73 ? 10.891 -78.562 -57.688 1 23.03 73 CYS A CA 1
ATOM 556 C C . CYS A 1 73 ? 9.453 -79 -57.906 1 23.03 73 CYS A C 1
ATOM 558 O O . CYS A 1 73 ? 8.602 -78.188 -58.312 1 23.03 73 CYS A O 1
ATOM 560 N N . ASP A 1 74 ? 8.953 -80.188 -58.031 1 22.64 74 ASP A N 1
ATOM 561 C CA . ASP A 1 74 ? 7.812 -80.125 -58.938 1 22.64 74 ASP A CA 1
ATOM 562 C C . ASP A 1 74 ? 6.66 -79.312 -58.312 1 22.64 74 ASP A C 1
ATOM 564 O O . ASP A 1 74 ? 6.121 -78.438 -58.906 1 22.64 74 ASP A O 1
ATOM 568 N N . ILE A 1 75 ? 5.43 -79.5 -58.375 1 24.59 75 ILE A N 1
ATOM 569 C CA . ILE A 1 75 ? 4.316 -78.625 -58.125 1 24.59 75 ILE A CA 1
ATOM 570 C C . ILE A 1 75 ? 4.566 -77.875 -56.812 1 24.59 75 ILE A C 1
ATOM 572 O O . ILE A 1 75 ? 4.441 -76.625 -56.75 1 24.59 75 ILE A O 1
ATOM 576 N N . LYS A 1 76 ? 3.508 -77.688 -56.625 1 26.47 76 LYS A N 1
ATOM 577 C CA . LYS A 1 76 ? 2.104 -77.312 -56.812 1 26.47 76 LYS A CA 1
ATOM 578 C C . LYS A 1 76 ? 1.368 -77.25 -55.469 1 26.47 76 LYS A C 1
ATOM 580 O O . LYS A 1 76 ? 0.376 -76.5 -55.344 1 26.47 76 LYS A O 1
ATOM 585 N N . ASP A 1 77 ? 1.33 -78.312 -54.781 1 23.27 77 ASP A N 1
ATOM 586 C CA . ASP A 1 77 ? 0.282 -78.375 -53.781 1 23.27 77 ASP A CA 1
ATOM 587 C C . ASP A 1 77 ? 0.609 -77.5 -52.594 1 23.27 77 ASP A C 1
ATOM 589 O O . ASP A 1 77 ? -0.235 -77.312 -51.719 1 23.27 77 ASP A O 1
ATOM 593 N N . LEU A 1 78 ? 1.871 -77.5 -52.062 1 24.41 78 LEU A N 1
ATOM 594 C CA . LEU A 1 78 ? 1.863 -76.75 -50.812 1 24.41 78 LEU A CA 1
ATOM 595 C C . LEU A 1 78 ? 1.635 -75.25 -51.031 1 24.41 78 LEU A C 1
ATOM 597 O O . LEU A 1 78 ? 2.582 -74.5 -51.312 1 24.41 78 LEU A O 1
ATOM 601 N N . TYR A 1 79 ? 0.874 -74.875 -52.062 1 26.67 79 TYR A N 1
ATOM 602 C CA . TYR A 1 79 ? 0.56 -73.5 -52.188 1 26.67 79 TYR A CA 1
ATOM 603 C C . TYR A 1 79 ? -0.002 -72.938 -50.906 1 26.67 79 TYR A C 1
ATOM 605 O O . TYR A 1 79 ? -1.093 -72.312 -50.875 1 26.67 79 TYR A O 1
ATOM 613 N N . PHE A 1 80 ? -0.297 -73.75 -49.875 1 27.84 80 PHE A N 1
ATOM 614 C CA . PHE A 1 80 ? -0.627 -72.875 -48.781 1 27.84 80 PHE A CA 1
ATOM 615 C C . PHE A 1 80 ? 0.429 -71.75 -48.625 1 27.84 80 PHE A C 1
ATOM 617 O O . PHE A 1 80 ? 1.513 -72 -48.094 1 27.84 80 PHE A O 1
ATOM 624 N N . SER A 1 81 ? 0.79 -71 -49.656 1 28.39 81 SER A N 1
ATOM 625 C CA . SER A 1 81 ? 1.483 -69.75 -49.562 1 28.39 81 SER A CA 1
ATOM 626 C C . SER A 1 81 ? 0.913 -68.875 -48.469 1 28.39 81 SER A C 1
ATOM 628 O O . SER A 1 81 ? -0.068 -68.188 -48.656 1 28.39 81 SER A O 1
ATOM 630 N N . SER A 1 82 ? 0.37 -69.5 -47.375 1 29.78 82 SER A N 1
ATOM 631 C CA . SER A 1 82 ? 0.191 -68.438 -46.375 1 29.78 82 SER A CA 1
ATOM 632 C C . SER A 1 82 ? 1.359 -67.5 -46.375 1 29.78 82 SER A C 1
ATOM 634 O O . SER A 1 82 ? 2.52 -67.875 -46.281 1 29.78 82 SER A O 1
ATOM 636 N N . SER A 1 83 ? 1.425 -66.5 -47.156 1 31.39 83 SER A N 1
ATOM 637 C CA . SER A 1 83 ? 2.191 -65.312 -46.906 1 31.39 83 SER A CA 1
ATOM 638 C C . SER A 1 83 ? 2.447 -65.125 -45.406 1 31.39 83 SER A C 1
ATOM 640 O O . SER A 1 83 ? 1.545 -64.75 -44.656 1 31.39 83 SER A O 1
ATOM 642 N N . CYS A 1 84 ? 3.016 -66.062 -44.688 1 33.66 84 CYS A N 1
ATOM 643 C CA . CYS A 1 84 ? 3.6 -65.812 -43.375 1 33.66 84 CYS A CA 1
ATOM 644 C C . CYS A 1 84 ? 4.172 -64.375 -43.281 1 33.66 84 CYS A C 1
ATOM 646 O O . CYS A 1 84 ? 5.27 -64.125 -43.781 1 33.66 84 CYS A O 1
ATOM 648 N N . PHE A 1 85 ? 3.426 -63.406 -43.625 1 34.88 85 PHE A N 1
ATOM 649 C CA . PHE A 1 85 ? 3.793 -62.062 -43.156 1 34.88 85 PHE A CA 1
ATOM 650 C C . PHE A 1 85 ? 4.391 -62.156 -41.75 1 34.88 85 PHE A C 1
ATOM 652 O O . PHE A 1 85 ? 3.67 -62.375 -40.781 1 34.88 85 PHE A O 1
ATOM 659 N N . LEU A 1 86 ? 5.492 -62.875 -41.562 1 40.12 86 LEU A N 1
ATOM 660 C CA . LEU A 1 86 ? 6.293 -62.656 -40.375 1 40.12 86 LEU A CA 1
ATOM 661 C C . LEU A 1 86 ? 6.25 -61.188 -39.938 1 40.12 86 LEU A C 1
ATOM 663 O O . LEU A 1 86 ? 6.867 -60.344 -40.594 1 40.12 86 LEU A O 1
ATOM 667 N N . PHE A 1 87 ? 5.125 -60.688 -39.531 1 48.44 87 PHE A N 1
ATOM 668 C CA . PHE A 1 87 ? 5.086 -59.375 -38.906 1 48.44 87 PHE A CA 1
ATOM 669 C C . PHE A 1 87 ? 6.156 -59.281 -37.844 1 48.44 87 PHE A C 1
ATOM 671 O O . PHE A 1 87 ? 6.074 -59.938 -36.781 1 48.44 87 PHE A O 1
ATOM 678 N N . VAL A 1 88 ? 7.438 -59.125 -38.25 1 56.66 88 VAL A N 1
ATOM 679 C CA . VAL A 1 88 ? 8.555 -58.812 -37.344 1 56.66 88 VAL A CA 1
ATOM 680 C C . VAL A 1 88 ? 8.211 -57.625 -36.469 1 56.66 88 VAL A C 1
ATOM 682 O O . VAL A 1 88 ? 7.84 -56.562 -36.969 1 56.66 88 VAL A O 1
ATOM 685 N N . SER A 1 89 ? 7.727 -57.938 -35.375 1 67.69 89 SER A N 1
ATOM 686 C CA . SER A 1 89 ? 7.43 -56.906 -34.375 1 67.69 89 SER A CA 1
ATOM 687 C C . SER A 1 89 ? 8.68 -56.531 -33.594 1 67.69 89 SER A C 1
ATOM 689 O O . SER A 1 89 ? 9.672 -57.281 -33.594 1 67.69 89 SER A O 1
ATOM 691 N N . LEU A 1 90 ? 8.82 -55.281 -33.281 1 74.25 90 LEU A N 1
ATOM 692 C CA . LEU A 1 90 ? 9.867 -54.719 -32.406 1 74.25 90 LEU A CA 1
ATOM 693 C C . LEU A 1 90 ? 9.508 -54.875 -30.938 1 74.25 90 LEU A C 1
ATOM 695 O O . LEU A 1 90 ? 8.359 -54.625 -30.562 1 74.25 90 LEU A O 1
ATOM 699 N N . GLN A 1 91 ? 10.422 -55.531 -30.203 1 77.25 91 GLN A N 1
ATOM 700 C CA . GLN A 1 91 ? 10.227 -55.625 -28.75 1 77.25 91 GLN A CA 1
ATOM 701 C C . GLN A 1 91 ? 11.016 -54.531 -28.016 1 77.25 91 GLN A C 1
ATOM 703 O O . GLN A 1 91 ? 12.227 -54.406 -28.203 1 77.25 91 GLN A O 1
ATOM 708 N N . ILE A 1 92 ? 10.328 -53.719 -27.344 1 76.44 92 ILE A N 1
ATOM 709 C CA . ILE A 1 92 ? 10.969 -52.75 -26.469 1 76.44 92 ILE A CA 1
ATOM 710 C C . ILE A 1 92 ? 10.609 -53.062 -25.016 1 76.44 92 ILE A C 1
ATOM 712 O O . ILE A 1 92 ? 9.469 -52.844 -24.594 1 76.44 92 ILE A O 1
ATOM 716 N N . ASN A 1 93 ? 11.633 -53.531 -24.234 1 81.62 93 ASN A N 1
ATOM 717 C CA . ASN A 1 93 ? 11.453 -53.875 -22.828 1 81.62 93 ASN A CA 1
ATOM 718 C C . ASN A 1 93 ? 10.242 -54.781 -22.625 1 81.62 93 ASN A C 1
ATOM 720 O O . ASN A 1 93 ? 9.383 -54.5 -21.797 1 81.62 93 ASN A O 1
ATOM 724 N N . CYS A 1 94 ? 10.039 -55.688 -23.453 1 87.88 94 CYS A N 1
ATOM 725 C CA . CYS A 1 94 ? 9.078 -56.781 -23.344 1 87.88 94 CYS A CA 1
ATOM 726 C C . CYS A 1 94 ? 7.695 -56.344 -23.812 1 87.88 94 CYS A C 1
ATOM 728 O O . CYS A 1 94 ? 6.691 -56.969 -23.484 1 87.88 94 CYS A O 1
ATOM 730 N N . VAL A 1 95 ? 7.613 -55.188 -24.391 1 90.38 95 VAL A N 1
ATOM 731 C CA . VAL A 1 95 ? 6.379 -54.781 -25.047 1 90.38 95 VAL A CA 1
ATOM 732 C C . VAL A 1 95 ? 6.535 -54.875 -26.562 1 90.38 95 VAL A C 1
ATOM 734 O O . VAL A 1 95 ? 7.574 -54.5 -27.109 1 90.38 95 VAL A O 1
ATOM 737 N N . THR A 1 96 ? 5.508 -55.375 -27.203 1 90.38 96 THR A N 1
ATOM 738 C CA . THR A 1 96 ? 5.578 -55.594 -28.641 1 90.38 96 THR A CA 1
ATOM 739 C C . THR A 1 96 ? 5.035 -54.406 -29.406 1 90.38 96 THR A C 1
ATOM 741 O O . THR A 1 96 ? 3.92 -53.938 -29.141 1 90.38 96 THR A O 1
ATOM 744 N N . PHE A 1 97 ? 5.867 -53.906 -30.328 1 86.88 97 PHE A N 1
ATOM 745 C CA . PHE A 1 97 ? 5.48 -52.812 -31.188 1 86.88 97 PHE A CA 1
ATOM 746 C C . PHE A 1 97 ? 5.578 -53.188 -32.656 1 86.88 97 PHE A C 1
ATOM 748 O O . PHE A 1 97 ? 6.328 -54.125 -33 1 86.88 97 PHE A O 1
ATOM 755 N N . PRO A 1 98 ? 4.801 -52.5 -33.469 1 82.56 98 PRO A N 1
ATOM 756 C CA . PRO A 1 98 ? 4.957 -52.781 -34.906 1 82.56 98 PRO A CA 1
ATOM 757 C C . PRO A 1 98 ? 6.273 -52.25 -35.469 1 82.56 98 PRO A C 1
ATOM 759 O O . PRO A 1 98 ? 6.863 -51.344 -34.906 1 82.56 98 PRO A O 1
ATOM 762 N N . LEU A 1 99 ? 6.766 -52.938 -36.562 1 75.88 99 LEU A N 1
ATOM 763 C CA . LEU A 1 99 ? 7.941 -52.406 -37.281 1 75.88 99 LEU A CA 1
ATOM 764 C C . LEU A 1 99 ? 7.625 -51.062 -37.938 1 75.88 99 LEU A C 1
ATOM 766 O O . LEU A 1 99 ? 6.484 -50.844 -38.344 1 75.88 99 LEU A O 1
ATOM 770 N N . PRO A 1 100 ? 8.711 -50.281 -38.094 1 70 100 PRO A N 1
ATOM 771 C CA . PRO A 1 100 ? 8.461 -49 -38.75 1 70 100 PRO A CA 1
ATOM 772 C C . PRO A 1 100 ? 7.895 -49.188 -40.156 1 70 100 PRO A C 1
ATOM 774 O O . PRO A 1 100 ? 8.391 -50.031 -40.938 1 70 100 PRO A O 1
ATOM 777 N N . GLY A 1 101 ? 6.828 -48.625 -40.656 1 62.28 101 GLY A N 1
ATOM 778 C CA . GLY A 1 101 ? 6.262 -48.656 -42 1 62.28 101 GLY A CA 1
ATOM 779 C C . GLY A 1 101 ? 5.195 -49.75 -42.156 1 62.28 101 GLY A C 1
ATOM 780 O O . GLY A 1 101 ? 4.457 -49.75 -43.156 1 62.28 101 GLY A O 1
ATOM 781 N N . GLU A 1 102 ? 5.172 -50.875 -41.562 1 57.25 102 GLU A N 1
ATOM 782 C CA . GLU A 1 102 ? 4.332 -52.031 -41.844 1 57.25 102 GLU A CA 1
ATOM 783 C C . GLU A 1 102 ? 2.998 -51.969 -41.125 1 57.25 102 GLU A C 1
ATOM 785 O O . GLU A 1 102 ? 2.006 -52.562 -41.562 1 57.25 102 GLU A O 1
ATOM 790 N N . GLY A 1 103 ? 2.891 -51.312 -40.031 1 53.66 103 GLY A N 1
ATOM 791 C CA . GLY A 1 103 ? 1.743 -51.594 -39.188 1 53.66 103 GLY A CA 1
ATOM 792 C C . GLY A 1 103 ? 0.515 -50.781 -39.562 1 53.66 103 GLY A C 1
ATOM 793 O O . GLY A 1 103 ? 0.614 -49.781 -40.281 1 53.66 103 GLY A O 1
ATOM 794 N N . PRO A 1 104 ? -0.694 -51.469 -39.5 1 53.06 104 PRO A N 1
ATOM 795 C CA . PRO A 1 104 ? -1.916 -50.688 -39.781 1 53.06 104 PRO A CA 1
ATOM 796 C C . PRO A 1 104 ? -1.846 -49.281 -39.219 1 53.06 104 PRO A C 1
ATOM 798 O O . PRO A 1 104 ? -1.076 -49 -38.312 1 53.06 104 PRO A O 1
ATOM 801 N N . GLU A 1 105 ? -2.354 -48.438 -40.031 1 52.78 105 GLU A N 1
ATOM 802 C CA . GLU A 1 105 ? -2.473 -47.031 -39.688 1 52.78 105 GLU A CA 1
ATOM 803 C C . GLU A 1 105 ? -2.822 -46.844 -38.219 1 52.78 105 GLU A C 1
ATOM 805 O O . GLU A 1 105 ? -3.885 -47.281 -37.75 1 52.78 105 GLU A O 1
ATOM 810 N N . GLN A 1 106 ? -1.889 -47.125 -37.344 1 62.09 106 GLN A N 1
ATOM 811 C CA . GLN A 1 106 ? -2.096 -47.031 -35.906 1 62.09 106 GLN A CA 1
ATOM 812 C C . GLN A 1 106 ? -2.637 -45.656 -35.531 1 62.09 106 GLN A C 1
ATOM 814 O O . GLN A 1 106 ? -2.033 -44.625 -35.844 1 62.09 106 GLN A O 1
ATOM 819 N N . GLN A 1 107 ? -3.928 -45.719 -35.344 1 73.94 107 GLN A N 1
ATOM 820 C CA . GLN A 1 107 ? -4.598 -44.469 -34.969 1 73.94 107 GLN A CA 1
ATOM 821 C C . GLN A 1 107 ? -4.461 -44.188 -33.469 1 73.94 107 GLN A C 1
ATOM 823 O O . GLN A 1 107 ? -4.625 -45.094 -32.656 1 73.94 107 GLN A O 1
ATOM 828 N N . LEU A 1 108 ? -3.947 -43.125 -33.094 1 79.69 108 LEU A N 1
ATOM 829 C CA . LEU A 1 108 ? -3.975 -42.594 -31.734 1 79.69 108 LEU A CA 1
ATOM 830 C C . LEU A 1 108 ? -5.367 -42.75 -31.141 1 79.69 108 LEU A C 1
ATOM 832 O O . LEU A 1 108 ? -6.367 -42.75 -31.859 1 79.69 108 LEU A O 1
ATOM 836 N N . LEU A 1 109 ? -5.457 -43.031 -29.891 1 85.88 109 LEU A N 1
ATOM 837 C CA . LEU A 1 109 ? -6.734 -43.156 -29.203 1 85.88 109 LEU A CA 1
ATOM 838 C C . LEU A 1 109 ? -7.488 -41.844 -29.203 1 85.88 109 LEU A C 1
ATOM 840 O O . LEU A 1 109 ? -8.711 -41.812 -29.391 1 85.88 109 LEU A O 1
ATOM 844 N N . LYS A 1 110 ? -6.777 -40.688 -29 1 89.38 110 LYS A N 1
ATOM 845 C CA . LYS A 1 110 ? -7.336 -39.344 -29.047 1 89.38 110 LYS A CA 1
ATOM 846 C C . LYS A 1 110 ? -6.531 -38.438 -29.984 1 89.38 110 LYS A C 1
ATOM 848 O O . LYS A 1 110 ? -5.762 -37.594 -29.516 1 89.38 110 LYS A O 1
ATOM 853 N N . PRO A 1 111 ? -6.855 -38.562 -31.219 1 84.88 111 PRO A N 1
ATOM 854 C CA . PRO A 1 111 ? -6.074 -37.781 -32.188 1 84.88 111 PRO A CA 1
ATOM 855 C C . PRO A 1 111 ? -6.215 -36.281 -32 1 84.88 111 PRO A C 1
ATOM 857 O O . PRO A 1 111 ? -7.297 -35.781 -31.672 1 84.88 111 PRO A O 1
ATOM 860 N N . ASN A 1 112 ? -5.262 -35.594 -32.031 1 85.5 112 ASN A N 1
ATOM 861 C CA . ASN A 1 112 ? -5.16 -34.125 -32.031 1 85.5 112 ASN A CA 1
ATOM 862 C C . ASN A 1 112 ? -5.398 -33.562 -30.641 1 85.5 112 ASN A C 1
ATOM 864 O O . ASN A 1 112 ? -5.48 -32.344 -30.469 1 85.5 112 ASN A O 1
ATOM 868 N N . GLU A 1 113 ? -5.484 -34.406 -29.641 1 91.38 113 GLU A N 1
ATOM 869 C CA . GLU A 1 113 ? -5.746 -33.938 -28.281 1 91.38 113 GLU A CA 1
ATOM 870 C C . GLU A 1 113 ? -4.477 -33.938 -27.438 1 91.38 113 GLU A C 1
ATOM 872 O O . GLU A 1 113 ? -4.457 -33.406 -26.328 1 91.38 113 GLU A O 1
ATOM 877 N N . TRP A 1 114 ? -3.436 -34.625 -27.969 1 94.62 114 TRP A N 1
ATOM 878 C CA . TRP A 1 114 ? -2.166 -34.719 -27.266 1 94.62 114 TRP A CA 1
ATOM 879 C C . TRP A 1 114 ? -2.371 -35.281 -25.859 1 94.62 114 TRP A C 1
ATOM 881 O O . TRP A 1 114 ? -1.831 -34.781 -24.891 1 94.62 114 TRP A O 1
ATOM 891 N N . SER A 1 115 ? -3.246 -36.281 -25.766 1 96.06 115 SER A N 1
ATOM 892 C CA . SER A 1 115 ? -3.539 -36.938 -24.5 1 96.06 115 SER A CA 1
ATOM 893 C C . SER A 1 115 ? -2.359 -37.781 -24.031 1 96.06 115 SER A C 1
ATOM 895 O O . SER A 1 115 ? -1.627 -38.344 -24.859 1 96.06 115 SER A O 1
ATOM 897 N N . TYR A 1 116 ? -2.178 -37.906 -22.703 1 96.88 116 TYR A N 1
ATOM 898 C CA . TYR A 1 116 ? -1.113 -38.719 -22.125 1 96.88 116 TYR A CA 1
ATOM 899 C C . TYR A 1 116 ? -1.201 -40.156 -22.609 1 96.88 116 TYR A C 1
ATOM 901 O O . TYR A 1 116 ? -0.177 -40.844 -22.781 1 96.88 116 TYR A O 1
ATOM 909 N N . CYS A 1 117 ? -2.42 -40.656 -22.859 1 94.94 117 CYS A N 1
ATOM 910 C CA . CYS A 1 117 ? -2.67 -42.062 -23.141 1 94.94 117 CYS A CA 1
ATOM 911 C C . CYS A 1 117 ? -2.08 -42.469 -24.484 1 94.94 117 CYS A C 1
ATOM 913 O O . CYS A 1 117 ? -1.96 -43.656 -24.781 1 94.94 117 CYS A O 1
ATOM 915 N N . ASP A 1 118 ? -1.562 -41.469 -25.234 1 94.06 118 ASP A N 1
ATOM 916 C CA . ASP A 1 118 ? -1.161 -41.781 -26.594 1 94.06 118 ASP A CA 1
ATOM 917 C C . ASP A 1 118 ? 0.357 -41.719 -26.75 1 94.06 118 ASP A C 1
ATOM 919 O O . ASP A 1 118 ? 0.9 -42.156 -27.766 1 94.06 118 ASP A O 1
ATOM 923 N N . TYR A 1 119 ? 1.034 -41.344 -25.688 1 94.38 119 TYR A N 1
ATOM 924 C CA . TYR A 1 119 ? 2.395 -40.938 -26.031 1 94.38 119 TYR A CA 1
ATOM 925 C C . TYR A 1 119 ? 3.396 -41.469 -25.016 1 94.38 119 TYR A C 1
ATOM 927 O O . TYR A 1 119 ? 4.586 -41.156 -25.094 1 94.38 119 TYR A O 1
ATOM 935 N N . PHE A 1 120 ? 3.018 -42.375 -24.125 1 94.81 120 PHE A N 1
ATOM 936 C CA . PHE A 1 120 ? 3.945 -42.719 -23.047 1 94.81 120 PHE A CA 1
ATOM 937 C C . PHE A 1 120 ? 4.012 -44.219 -22.844 1 94.81 120 PHE A C 1
ATOM 939 O O . PHE A 1 120 ? 4.305 -44.688 -21.75 1 94.81 120 PHE A O 1
ATOM 946 N N . TRP A 1 121 ? 3.863 -44.938 -23.906 1 89 121 TRP A N 1
ATOM 947 C CA . TRP A 1 121 ? 3.869 -46.375 -23.812 1 89 121 TRP A CA 1
ATOM 948 C C . TRP A 1 121 ? 5.297 -46.938 -23.859 1 89 121 TRP A C 1
ATOM 950 O O . TRP A 1 121 ? 5.559 -48.031 -23.406 1 89 121 TRP A O 1
ATOM 960 N N . THR A 1 122 ? 6.199 -46.188 -24.484 1 89.31 122 THR A N 1
ATOM 961 C CA . THR A 1 122 ? 7.562 -46.688 -24.688 1 89.31 122 THR A CA 1
ATOM 962 C C . THR A 1 122 ? 8.492 -46.125 -23.609 1 89.31 122 THR A C 1
ATOM 964 O O . THR A 1 122 ? 8.117 -45.25 -22.844 1 89.31 122 THR A O 1
ATOM 967 N N . ASP A 1 123 ? 9.641 -46.75 -23.562 1 88.81 123 ASP A N 1
ATOM 968 C CA . ASP A 1 123 ? 10.68 -46.312 -22.641 1 88.81 123 ASP A CA 1
ATOM 969 C C . ASP A 1 123 ? 11.641 -45.344 -23.328 1 88.81 123 ASP A C 1
ATOM 971 O O . ASP A 1 123 ? 11.766 -45.344 -24.547 1 88.81 123 ASP A O 1
ATOM 975 N N . ARG A 1 124 ? 12.195 -44.438 -22.578 1 87.5 124 ARG A N 1
ATOM 976 C CA . ARG A 1 124 ? 13.211 -43.531 -23.062 1 87.5 124 ARG A CA 1
ATOM 977 C C . ARG A 1 124 ? 14.523 -43.688 -22.312 1 87.5 124 ARG A C 1
ATOM 979 O O . ARG A 1 124 ? 14.516 -43.906 -21.094 1 87.5 124 ARG A O 1
ATOM 986 N N . LYS A 1 125 ? 15.617 -43.719 -23.078 1 83.69 125 LYS A N 1
ATOM 987 C CA . LYS A 1 125 ? 16.922 -43.844 -22.438 1 83.69 125 LYS A CA 1
ATOM 988 C C . LYS A 1 125 ? 17.406 -42.5 -21.906 1 83.69 125 LYS A C 1
ATOM 990 O O . LYS A 1 125 ? 17.297 -41.469 -22.578 1 83.69 125 LYS A O 1
ATOM 995 N N . ASP A 1 126 ? 17.781 -42.531 -20.734 1 76.94 126 ASP A N 1
ATOM 996 C CA . ASP A 1 126 ? 18.344 -41.312 -20.141 1 76.94 126 ASP A CA 1
ATOM 997 C C . ASP A 1 126 ? 19.781 -41.094 -20.594 1 76.94 126 ASP A C 1
ATOM 999 O O . ASP A 1 126 ? 20.359 -41.938 -21.281 1 76.94 126 ASP A O 1
ATOM 1003 N N . PRO A 1 127 ? 20.297 -39.906 -20.391 1 79.38 127 PRO A N 1
ATOM 1004 C CA . PRO A 1 127 ? 21.656 -39.625 -20.844 1 79.38 127 PRO A CA 1
ATOM 1005 C C . PRO A 1 127 ? 22.672 -40.625 -20.297 1 79.38 127 PRO A C 1
ATOM 1007 O O . PRO A 1 127 ? 23.719 -40.875 -20.906 1 79.38 127 PRO A O 1
ATOM 1010 N N . GLN A 1 128 ? 22.422 -41.312 -19.188 1 81.44 128 GLN A N 1
ATOM 1011 C CA . GLN A 1 128 ? 23.312 -42.312 -18.594 1 81.44 128 GLN A CA 1
ATOM 1012 C C . GLN A 1 128 ? 23.094 -43.688 -19.188 1 81.44 128 GLN A C 1
ATOM 1014 O O . GLN A 1 128 ? 23.781 -44.656 -18.828 1 81.44 128 GLN A O 1
ATOM 1019 N N . GLY A 1 129 ? 22.094 -43.781 -20.031 1 79.81 129 GLY A N 1
ATOM 1020 C CA . GLY A 1 129 ? 21.844 -45.062 -20.719 1 79.81 129 GLY A CA 1
ATOM 1021 C C . GLY A 1 129 ? 20.781 -45.906 -20.047 1 79.81 129 GLY A C 1
ATOM 1022 O O . GLY A 1 129 ? 20.484 -47 -20.5 1 79.81 129 GLY A O 1
ATOM 1023 N N . THR A 1 130 ? 20.266 -45.281 -18.938 1 83.44 130 THR A N 1
ATOM 1024 C CA . THR A 1 130 ? 19.25 -46.062 -18.219 1 83.44 130 THR A CA 1
ATOM 1025 C C . THR A 1 130 ? 17.891 -45.875 -18.859 1 83.44 130 THR A C 1
ATOM 1027 O O . THR A 1 130 ? 17.5 -44.75 -19.203 1 83.44 130 THR A O 1
ATOM 1030 N N . SER A 1 131 ? 17.172 -47.031 -19.047 1 85.88 131 SER A N 1
ATOM 1031 C CA . SER A 1 131 ? 15.836 -46.969 -19.641 1 85.88 131 SER A CA 1
ATOM 1032 C C . SER A 1 131 ? 14.789 -46.531 -18.625 1 85.88 131 SER A C 1
ATOM 1034 O O . SER A 1 131 ? 14.68 -47.125 -17.547 1 85.88 131 SER A O 1
ATOM 1036 N N . VAL A 1 132 ? 14.109 -45.5 -18.938 1 88.94 132 VAL A N 1
ATOM 1037 C CA . VAL A 1 132 ? 13.062 -44.969 -18.062 1 88.94 132 VAL A CA 1
ATOM 1038 C C . VAL A 1 132 ? 11.695 -45.188 -18.719 1 88.94 132 VAL A C 1
ATOM 1040 O O . VAL A 1 132 ? 11.492 -44.812 -19.875 1 88.94 132 VAL A O 1
ATOM 1043 N N . ALA A 1 133 ? 10.812 -45.812 -17.906 1 91 133 ALA A N 1
ATOM 1044 C CA . ALA A 1 133 ? 9.469 -46.094 -18.422 1 91 133 ALA A CA 1
ATOM 1045 C C . ALA A 1 133 ? 8.695 -44.812 -18.672 1 91 133 ALA A C 1
ATOM 1047 O O . ALA A 1 133 ? 8.844 -43.844 -17.922 1 91 133 ALA A O 1
ATOM 1048 N N . GLY A 1 134 ? 7.895 -44.75 -19.703 1 92.94 134 GLY A N 1
ATOM 1049 C CA . GLY A 1 134 ? 7.09 -43.594 -20.031 1 92.94 134 GLY A CA 1
ATOM 1050 C C . GLY A 1 134 ? 6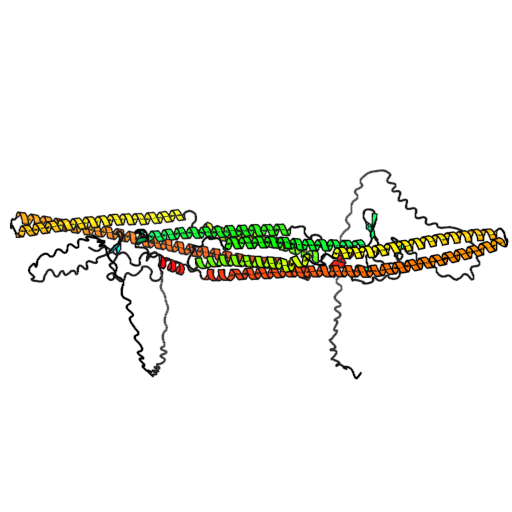.199 -43.125 -18.891 1 92.94 134 GLY A C 1
ATOM 1051 O O . GLY A 1 134 ? 6.027 -41.938 -18.672 1 92.94 134 GLY A O 1
ATOM 1052 N N . PHE A 1 135 ? 5.633 -44.062 -18.141 1 94.94 135 PHE A N 1
ATOM 1053 C CA . PHE A 1 135 ? 4.719 -43.75 -17.047 1 94.94 135 PHE A CA 1
ATOM 1054 C C . PHE A 1 135 ? 5.43 -42.969 -15.969 1 94.94 135 PHE A C 1
ATOM 1056 O O . PHE A 1 135 ? 4.809 -42.125 -15.305 1 94.94 135 PHE A O 1
ATOM 1063 N N . GLU A 1 136 ? 6.715 -43.219 -15.781 1 93.31 136 GLU A N 1
ATOM 1064 C CA . GLU A 1 136 ? 7.488 -42.5 -14.766 1 93.31 136 GLU A CA 1
ATOM 1065 C C . GLU A 1 136 ? 7.539 -41 -15.055 1 93.31 136 GLU A C 1
ATOM 1067 O O . GLU A 1 136 ? 7.555 -40.188 -14.125 1 93.31 136 GLU A O 1
ATOM 1072 N N . PHE A 1 137 ? 7.586 -40.594 -16.297 1 95 137 PHE A N 1
ATOM 1073 C CA . PHE A 1 137 ? 7.578 -39.188 -16.656 1 95 137 PHE A CA 1
ATOM 1074 C C . PHE A 1 137 ? 6.289 -38.5 -16.203 1 95 137 PHE A C 1
ATOM 1076 O O . PHE A 1 137 ? 6.309 -37.375 -15.734 1 95 137 PHE A O 1
ATOM 1083 N N . LEU A 1 138 ? 5.203 -39.25 -16.312 1 96.5 138 LEU A N 1
ATOM 1084 C CA . LEU A 1 138 ? 3.908 -38.688 -15.898 1 96.5 138 LEU A CA 1
ATOM 1085 C C . LEU A 1 138 ? 3.848 -38.531 -14.383 1 96.5 138 LEU A C 1
ATOM 1087 O O . LEU A 1 138 ? 3.322 -37.531 -13.891 1 96.5 138 LEU A O 1
ATOM 1091 N N . LEU A 1 139 ? 4.359 -39.469 -13.672 1 95.62 139 LEU A N 1
ATOM 1092 C CA . LEU A 1 139 ? 4.383 -39.406 -12.219 1 95.62 139 LEU A CA 1
ATOM 1093 C C . LEU A 1 139 ? 5.246 -38.25 -11.742 1 95.62 139 LEU A C 1
ATOM 1095 O O . LEU A 1 139 ? 4.852 -37.5 -10.844 1 95.62 139 LEU A O 1
ATOM 1099 N N . GLN A 1 140 ? 6.375 -38.094 -12.375 1 94.56 140 GLN A N 1
ATOM 1100 C CA . GLN A 1 140 ? 7.273 -37 -12.023 1 94.56 140 GLN A CA 1
ATOM 1101 C C . GLN A 1 140 ? 6.629 -35.656 -12.305 1 94.56 140 GLN A C 1
ATOM 1103 O O . GLN A 1 140 ? 6.812 -34.688 -11.539 1 94.56 140 GLN A O 1
ATOM 1108 N N . LYS A 1 141 ? 5.922 -35.562 -13.406 1 96.12 141 LYS A N 1
ATOM 1109 C CA . LYS A 1 141 ? 5.195 -34.344 -13.734 1 96.12 141 LYS A CA 1
ATOM 1110 C C . LYS A 1 141 ? 4.207 -33.969 -12.633 1 96.12 141 LYS A C 1
ATOM 1112 O O . LYS A 1 141 ? 4.113 -32.812 -12.234 1 96.12 141 LYS A O 1
ATOM 1117 N N . GLN A 1 142 ? 3.469 -34.969 -12.125 1 95.69 142 GLN A N 1
ATOM 1118 C CA . GLN A 1 142 ? 2.49 -34.719 -11.07 1 95.69 142 GLN A CA 1
ATOM 1119 C C . GLN A 1 142 ? 3.168 -34.25 -9.789 1 95.69 142 GLN A C 1
ATOM 1121 O O . GLN A 1 142 ? 2.664 -33.344 -9.109 1 95.69 142 GLN A O 1
ATOM 1126 N N . LEU A 1 143 ? 4.27 -34.844 -9.492 1 94.31 143 LEU A N 1
ATOM 1127 C CA . LEU A 1 143 ? 5 -34.469 -8.289 1 94.31 143 LEU A CA 1
ATOM 1128 C C . LEU A 1 143 ? 5.543 -33.031 -8.406 1 94.31 143 LEU A C 1
ATOM 1130 O O . LEU A 1 143 ? 5.445 -32.25 -7.457 1 94.31 143 LEU A O 1
ATOM 1134 N N . LYS A 1 144 ? 6.117 -32.75 -9.5 1 95.56 144 LYS A N 1
ATOM 1135 C CA . LYS A 1 144 ? 6.625 -31.406 -9.742 1 95.56 144 LYS A CA 1
ATOM 1136 C C . LYS A 1 144 ? 5.5 -30.375 -9.688 1 95.56 144 LYS A C 1
ATOM 1138 O O . LYS A 1 144 ? 5.676 -29.281 -9.141 1 95.56 144 LYS A O 1
ATOM 1143 N N . SER A 1 145 ? 4.398 -30.719 -10.281 1 95.81 145 SER A N 1
ATOM 1144 C CA . SER A 1 145 ? 3.234 -29.844 -10.281 1 95.81 145 SER A CA 1
ATOM 1145 C C . SER A 1 145 ? 2.764 -29.562 -8.859 1 95.81 145 SER A C 1
ATOM 1147 O O . SER A 1 145 ? 2.4 -28.422 -8.531 1 95.81 145 SER A O 1
ATOM 1149 N N . LYS A 1 146 ? 2.729 -30.562 -8.055 1 93.88 146 LYS A N 1
ATOM 1150 C CA . LYS A 1 146 ? 2.342 -30.375 -6.656 1 93.88 146 LYS A CA 1
ATOM 1151 C C . LYS A 1 146 ? 3.312 -29.453 -5.93 1 93.88 146 LYS A C 1
ATOM 1153 O O . LYS A 1 146 ? 2.895 -28.594 -5.145 1 93.88 146 LYS A O 1
ATOM 1158 N N . GLN A 1 147 ? 4.574 -29.641 -6.238 1 94.81 147 GLN A N 1
ATOM 1159 C CA . GLN A 1 147 ? 5.594 -28.781 -5.637 1 94.81 147 GLN A CA 1
ATOM 1160 C C . GLN A 1 147 ? 5.406 -27.328 -6.051 1 94.81 147 GLN A C 1
ATOM 1162 O O . GLN A 1 147 ? 5.531 -26.422 -5.223 1 94.81 147 GLN A O 1
ATOM 1167 N N . MET A 1 148 ? 5.145 -27.078 -7.316 1 96.62 148 MET A N 1
ATOM 1168 C CA . MET A 1 148 ? 4.902 -25.719 -7.805 1 96.62 148 MET A CA 1
ATOM 1169 C C . MET A 1 148 ? 3.709 -25.094 -7.094 1 96.62 148 MET A C 1
ATOM 1171 O O . MET A 1 148 ? 3.748 -23.922 -6.73 1 96.62 148 MET A O 1
ATOM 1175 N N . GLN A 1 149 ? 2.697 -25.875 -6.949 1 95.69 149 GLN A N 1
ATOM 1176 C CA . GLN A 1 149 ? 1.503 -25.391 -6.258 1 95.69 149 GLN A CA 1
ATOM 1177 C C . GLN A 1 149 ? 1.821 -25 -4.816 1 95.69 149 GLN A C 1
ATOM 1179 O O . GLN A 1 149 ? 1.354 -23.969 -4.336 1 95.69 149 GLN A O 1
ATOM 1184 N N . LYS A 1 150 ? 2.58 -25.766 -4.121 1 95.31 150 LYS A N 1
ATOM 1185 C CA . LYS A 1 150 ? 2.99 -25.453 -2.754 1 95.31 150 LYS A CA 1
ATOM 1186 C C . LYS A 1 150 ? 3.824 -24.172 -2.705 1 95.31 150 LYS A C 1
ATOM 1188 O O . LYS A 1 150 ? 3.662 -23.359 -1.799 1 95.31 150 LYS A O 1
ATOM 1193 N N . GLU A 1 151 ? 4.68 -24.047 -3.652 1 97.75 151 GLU A N 1
ATOM 1194 C CA . GLU A 1 151 ? 5.516 -22.844 -3.729 1 97.75 151 GLU A CA 1
ATOM 1195 C C . GLU A 1 151 ? 4.676 -21.594 -3.98 1 97.75 151 GLU A C 1
ATOM 1197 O O . GLU A 1 151 ? 4.984 -20.516 -3.465 1 97.75 151 GLU A O 1
ATOM 1202 N N . MET A 1 152 ? 3.623 -21.75 -4.785 1 98.12 152 MET A N 1
ATOM 1203 C CA . MET A 1 152 ? 2.715 -20.625 -5.004 1 98.12 152 MET A CA 1
ATOM 1204 C C . MET A 1 152 ? 2.023 -20.219 -3.707 1 98.12 152 MET A C 1
ATOM 1206 O O . MET A 1 152 ? 1.883 -19.031 -3.418 1 98.12 152 MET A O 1
ATOM 1210 N N . ALA A 1 153 ? 1.607 -21.219 -2.971 1 98 153 ALA A N 1
ATOM 1211 C CA . ALA A 1 153 ? 0.993 -20.938 -1.677 1 98 153 ALA A CA 1
ATOM 1212 C C . ALA A 1 153 ? 1.97 -20.219 -0.755 1 98 153 ALA A C 1
ATOM 1214 O O . ALA A 1 153 ? 1.593 -19.266 -0.061 1 98 153 ALA A O 1
ATOM 1215 N N . GLU A 1 154 ? 3.203 -20.641 -0.793 1 98.19 154 GLU A N 1
ATOM 1216 C CA . GLU A 1 154 ? 4.238 -20 0.012 1 98.19 154 GLU A CA 1
ATOM 1217 C C . GLU A 1 154 ? 4.449 -18.547 -0.414 1 98.19 154 GLU A C 1
ATOM 1219 O O . GLU A 1 154 ? 4.688 -17.672 0.426 1 98.19 154 GLU A O 1
ATOM 1224 N N . PHE A 1 155 ? 4.371 -18.297 -1.687 1 98.69 155 PHE A N 1
ATOM 1225 C CA . PHE A 1 155 ? 4.48 -16.953 -2.221 1 98.69 155 PHE A CA 1
ATOM 1226 C C . PHE A 1 155 ? 3.42 -16.047 -1.612 1 98.69 155 PHE A C 1
ATOM 1228 O O . PHE A 1 155 ? 3.73 -14.945 -1.144 1 98.69 155 PHE A O 1
ATOM 1235 N N . PHE A 1 156 ? 2.252 -16.5 -1.585 1 98.69 156 PHE A N 1
ATOM 1236 C CA . PHE A 1 156 ? 1.166 -15.688 -1.058 1 98.69 156 PHE A CA 1
ATOM 1237 C C . PHE A 1 156 ? 1.259 -15.578 0.46 1 98.69 156 PHE A C 1
ATOM 1239 O O . PHE A 1 156 ? 0.876 -14.562 1.039 1 98.69 156 PHE A O 1
ATOM 1246 N N . HIS A 1 157 ? 1.82 -16.625 1.056 1 98.75 157 HIS A N 1
ATOM 1247 C CA . HIS A 1 157 ? 2.084 -16.531 2.486 1 98.75 157 HIS A CA 1
ATOM 1248 C C . HIS A 1 157 ? 3.01 -15.352 2.799 1 98.75 157 HIS A C 1
ATOM 1250 O O . HIS A 1 157 ? 2.74 -14.57 3.713 1 98.75 157 HIS A O 1
ATOM 1256 N N . GLU A 1 158 ? 4.047 -15.18 2.021 1 98.75 158 GLU A N 1
ATOM 1257 C CA . GLU A 1 158 ? 4.98 -14.07 2.186 1 98.75 158 GLU A CA 1
ATOM 1258 C C . GLU A 1 158 ? 4.312 -12.734 1.868 1 98.75 158 GLU A C 1
ATOM 1260 O O . GLU A 1 158 ? 4.547 -11.742 2.555 1 98.75 158 GLU A O 1
ATOM 1265 N N . ARG A 1 159 ? 3.455 -12.742 0.834 1 98.75 159 ARG A N 1
ATOM 1266 C CA . ARG A 1 159 ? 2.719 -11.539 0.468 1 98.75 159 ARG A CA 1
ATOM 1267 C C . ARG A 1 159 ? 1.815 -11.078 1.607 1 98.75 159 ARG A C 1
ATOM 1269 O O . ARG A 1 159 ? 1.71 -9.883 1.882 1 98.75 159 ARG A O 1
ATOM 1276 N N . ILE A 1 160 ? 1.203 -12.031 2.268 1 98.88 160 ILE A N 1
ATOM 1277 C CA . ILE A 1 160 ? 0.307 -11.758 3.387 1 98.88 160 ILE A CA 1
ATOM 1278 C C . ILE A 1 160 ? 1.091 -11.125 4.535 1 98.88 160 ILE A C 1
ATOM 1280 O O . ILE A 1 160 ? 0.65 -10.141 5.129 1 98.88 160 ILE A O 1
ATOM 1284 N N . LYS A 1 161 ? 2.273 -11.625 4.809 1 98.81 161 LYS A N 1
ATOM 1285 C CA . LYS A 1 161 ? 3.117 -11.094 5.875 1 98.81 161 LYS A CA 1
ATOM 1286 C C . LYS A 1 161 ? 3.512 -9.648 5.586 1 98.81 161 LYS A C 1
ATOM 1288 O O . LYS A 1 161 ? 3.5 -8.805 6.484 1 98.81 161 LYS A O 1
ATOM 1293 N N . ILE A 1 162 ? 3.854 -9.398 4.371 1 98.81 162 ILE A N 1
ATOM 1294 C CA . ILE A 1 162 ? 4.234 -8.047 3.959 1 98.81 162 ILE A CA 1
ATOM 1295 C C . ILE A 1 162 ? 3.057 -7.098 4.156 1 98.81 162 ILE A C 1
ATOM 1297 O O . ILE A 1 162 ? 3.223 -5.996 4.684 1 98.81 162 ILE A O 1
ATOM 1301 N N . GLU A 1 163 ? 1.856 -7.543 3.807 1 98.69 163 GLU A N 1
ATOM 1302 C CA . GLU A 1 163 ? 0.66 -6.715 3.912 1 98.69 163 GLU A CA 1
ATOM 1303 C C . GLU A 1 163 ? 0.299 -6.449 5.371 1 98.69 163 GLU A C 1
ATOM 1305 O O . GLU A 1 163 ? -0.106 -5.34 5.723 1 98.69 163 GLU A O 1
ATOM 1310 N N . GLU A 1 164 ? 0.446 -7.453 6.16 1 98.69 164 GLU A N 1
ATOM 1311 C CA . GLU A 1 164 ? 0.147 -7.309 7.582 1 98.69 164 GLU A CA 1
ATOM 1312 C C . GLU A 1 164 ? 1.079 -6.293 8.242 1 98.69 164 GLU A C 1
ATOM 1314 O O . GLU A 1 164 ? 0.638 -5.465 9.039 1 98.69 164 GLU A O 1
ATOM 1319 N N . GLU A 1 165 ? 2.332 -6.363 7.914 1 98.75 165 GLU A N 1
ATOM 1320 C CA . GLU A 1 165 ? 3.301 -5.418 8.461 1 98.75 165 GLU A CA 1
ATOM 1321 C C . GLU A 1 165 ? 3.01 -3.996 7.984 1 98.75 165 GLU A C 1
ATOM 1323 O O . GLU A 1 165 ? 3.096 -3.045 8.766 1 98.75 165 GLU A O 1
ATOM 1328 N N . TYR A 1 166 ? 2.654 -3.834 6.75 1 98.75 166 TYR A N 1
ATOM 1329 C CA . TYR A 1 166 ? 2.281 -2.545 6.184 1 98.75 166 TYR A CA 1
ATOM 1330 C C . TYR A 1 166 ? 1.078 -1.954 6.91 1 98.75 166 TYR A C 1
ATOM 1332 O O . TYR A 1 166 ? 1.111 -0.799 7.34 1 98.75 166 TYR A O 1
ATOM 1340 N N . ALA A 1 167 ? 0.048 -2.795 7.098 1 98.75 167 ALA A N 1
ATOM 1341 C CA . ALA A 1 167 ? -1.168 -2.365 7.781 1 98.75 167 ALA A CA 1
ATOM 1342 C C . ALA A 1 167 ? -0.87 -1.953 9.219 1 98.75 167 ALA A C 1
ATOM 1344 O O . ALA A 1 167 ? -1.36 -0.925 9.695 1 98.75 167 ALA A O 1
ATOM 1345 N N . LYS A 1 168 ? -0.061 -2.695 9.828 1 98.75 168 LYS A N 1
ATOM 1346 C CA . LYS A 1 168 ? 0.296 -2.432 11.219 1 98.75 168 LYS A CA 1
ATOM 1347 C C . LYS A 1 168 ? 1.018 -1.093 11.359 1 98.75 168 LYS A C 1
ATOM 1349 O O . LYS A 1 168 ? 0.705 -0.302 12.25 1 98.75 168 LYS A O 1
ATOM 1354 N N . ASN A 1 169 ? 1.986 -0.841 10.492 1 98.81 169 ASN A N 1
ATOM 1355 C CA . ASN A 1 169 ? 2.758 0.397 10.539 1 98.81 169 ASN A CA 1
ATOM 1356 C C . ASN A 1 169 ? 1.89 1.61 10.219 1 98.81 169 ASN A C 1
ATOM 1358 O O . ASN A 1 169 ? 2.045 2.67 10.828 1 98.81 169 ASN A O 1
ATOM 1362 N N . LEU A 1 170 ? 0.949 1.48 9.266 1 98.69 170 LEU A N 1
ATOM 1363 C CA . LEU A 1 170 ? 0.014 2.559 8.953 1 98.69 170 LEU A CA 1
ATOM 1364 C C . LEU A 1 170 ? -0.871 2.869 10.156 1 98.69 170 LEU A C 1
ATOM 1366 O O . LEU A 1 170 ? -1.101 4.035 10.477 1 98.69 170 LEU A O 1
ATOM 1370 N N . SER A 1 171 ? -1.336 1.8 10.82 1 98.75 171 SER A N 1
ATOM 1371 C CA . SER A 1 171 ? -2.186 1.963 11.992 1 98.75 171 SER A CA 1
ATOM 1372 C C . SER A 1 171 ? -1.443 2.676 13.125 1 98.75 171 SER A C 1
ATOM 1374 O O . SER A 1 171 ? -1.987 3.582 13.758 1 98.75 171 SER A O 1
ATOM 1376 N N . LYS A 1 172 ? -0.232 2.281 13.359 1 98.75 172 LYS A N 1
ATOM 1377 C CA . LYS A 1 172 ? 0.593 2.9 14.391 1 98.75 172 LYS A CA 1
ATOM 1378 C C . LYS A 1 172 ? 0.802 4.387 14.117 1 98.75 172 LYS A C 1
ATOM 1380 O O . LYS A 1 172 ? 0.688 5.215 15.016 1 98.75 172 LYS A O 1
ATOM 1385 N N . LEU A 1 173 ? 1.082 4.727 12.852 1 98.75 173 LEU A N 1
ATOM 1386 C CA . LEU A 1 173 ? 1.304 6.117 12.477 1 98.75 173 LEU A CA 1
ATOM 1387 C C . LEU A 1 173 ? 0.029 6.934 12.648 1 98.75 173 LEU A C 1
ATOM 1389 O O . LEU A 1 173 ? 0.083 8.094 13.055 1 98.75 173 LEU A O 1
ATOM 1393 N N . SER A 1 174 ? -1.152 6.359 12.312 1 98.44 174 SER A N 1
ATOM 1394 C CA . SER A 1 174 ? -2.43 7.062 12.391 1 98.44 174 SER A CA 1
ATOM 1395 C C . SER A 1 174 ? -2.73 7.512 13.812 1 98.44 174 SER A C 1
ATOM 1397 O O . SER A 1 174 ? -3.475 8.469 14.023 1 98.44 174 SER A O 1
ATOM 1399 N N . GLN A 1 175 ? -2.125 6.883 14.812 1 97.94 175 GLN A N 1
ATOM 1400 C CA . GLN A 1 175 ? -2.369 7.172 16.219 1 97.94 175 GLN A CA 1
ATOM 1401 C C . GLN A 1 175 ? -1.325 8.141 16.766 1 97.94 175 GLN A C 1
ATOM 1403 O O . GLN A 1 175 ? -1.369 8.5 17.953 1 97.94 175 GLN A O 1
ATOM 1408 N N . SER A 1 176 ? -0.402 8.555 15.961 1 97.62 176 SER A N 1
ATOM 1409 C CA . SER A 1 176 ? 0.651 9.469 16.391 1 97.62 176 SER A CA 1
ATOM 1410 C C . SER A 1 176 ? 0.072 10.797 16.859 1 97.62 176 SER A C 1
ATOM 1412 O O . SER A 1 176 ? -0.873 11.32 16.266 1 97.62 176 SER A O 1
ATOM 1414 N N . PRO A 1 177 ? 0.593 11.383 17.922 1 97.5 177 PRO A N 1
ATOM 1415 C CA . PRO A 1 177 ? 0.09 12.664 18.422 1 97.5 177 PRO A CA 1
ATOM 1416 C C . PRO A 1 177 ? 0.629 13.852 17.641 1 97.5 177 PRO A C 1
ATOM 1418 O O . PRO A 1 177 ? 0.388 15.008 18.016 1 97.5 177 PRO A O 1
ATOM 1421 N N . LEU A 1 178 ? 1.26 13.625 16.578 1 97.56 178 LEU A N 1
ATOM 1422 C CA . LEU A 1 178 ? 1.891 14.68 15.797 1 97.56 178 LEU A CA 1
ATOM 1423 C C . LEU A 1 178 ? 0.846 15.641 15.242 1 97.56 178 LEU A C 1
ATOM 1425 O O . LEU A 1 178 ? -0.055 15.234 14.508 1 97.56 178 LEU A O 1
ATOM 1429 N N . ALA A 1 179 ? 0.942 16.922 15.555 1 97.56 179 ALA A N 1
ATOM 1430 C CA . ALA A 1 179 ? 0.136 18.047 15.086 1 97.56 179 ALA A CA 1
ATOM 1431 C C . ALA A 1 179 ? -1.309 17.922 15.562 1 97.56 179 ALA A C 1
ATOM 1433 O O . ALA A 1 179 ? -2.23 18.406 14.898 1 97.56 179 ALA A O 1
ATOM 1434 N N . LEU A 1 180 ? -1.485 17.328 16.719 1 95.75 180 LEU A N 1
ATOM 1435 C CA . LEU A 1 180 ? -2.812 17.078 17.266 1 95.75 180 LEU A CA 1
ATOM 1436 C C . LEU A 1 180 ? -3.457 18.375 17.734 1 95.75 180 LEU A C 1
ATOM 1438 O O . LEU A 1 180 ? -4.684 18.469 17.812 1 95.75 180 LEU A O 1
ATOM 1442 N N . GLN A 1 181 ? -2.658 19.391 17.938 1 95.38 181 GLN A N 1
ATOM 1443 C CA . GLN A 1 181 ? -3.156 20.625 18.531 1 95.38 181 GLN A CA 1
ATOM 1444 C C . GLN A 1 181 ? -3.609 21.609 17.469 1 95.38 181 GLN A C 1
ATOM 1446 O O . GLN A 1 181 ? -4.066 22.719 17.797 1 95.38 181 GLN A O 1
ATOM 1451 N N . GLU A 1 182 ? -3.457 21.188 16.219 1 96.38 182 GLU A N 1
ATOM 1452 C CA . GLU A 1 182 ? -3.982 22.062 15.164 1 96.38 182 GLU A CA 1
ATOM 1453 C C . GLU A 1 182 ? -5.496 22.219 15.289 1 96.38 182 GLU A C 1
ATOM 1455 O O . GLU A 1 182 ? -6.207 21.266 15.578 1 96.38 182 GLU A O 1
ATOM 1460 N N . GLU A 1 183 ? -5.953 23.438 15.164 1 94.75 183 GLU A N 1
ATOM 1461 C CA . GLU A 1 183 ? -7.363 23.734 15.391 1 94.75 183 GLU A CA 1
ATOM 1462 C C . GLU A 1 183 ? -8.016 24.281 14.117 1 94.75 183 GLU A C 1
ATOM 1464 O O . GLU A 1 183 ? -7.352 24.438 13.094 1 94.75 183 GLU A O 1
ATOM 1469 N N . GLY A 1 184 ? -9.398 24.438 14.242 1 97.44 184 GLY A N 1
ATOM 1470 C CA . GLY A 1 184 ? -10.133 25.031 13.141 1 97.44 184 GLY A CA 1
ATOM 1471 C C . GLY A 1 184 ? -10.438 24.062 12.023 1 97.44 184 GLY A C 1
ATOM 1472 O O . GLY A 1 184 ? -10.484 22.844 12.25 1 97.44 184 GLY A O 1
ATOM 1473 N N . THR A 1 185 ? -10.711 24.578 10.844 1 98.56 185 THR A N 1
ATOM 1474 C CA . THR A 1 185 ? -11.023 23.766 9.672 1 98.56 185 THR A CA 1
ATOM 1475 C C . THR A 1 185 ? -9.797 22.984 9.211 1 98.56 185 THR A C 1
ATOM 1477 O O . THR A 1 185 ? -9.914 21.844 8.758 1 98.56 185 THR A O 1
ATOM 1480 N N . LEU A 1 186 ? -8.625 23.594 9.359 1 98.56 186 LEU A N 1
ATOM 1481 C CA . LEU A 1 186 ? -7.395 22.891 9.023 1 98.56 186 LEU A CA 1
ATOM 1482 C C . LEU A 1 186 ? -7.164 21.719 9.977 1 98.56 186 LEU A C 1
ATOM 1484 O O . LEU A 1 186 ? -6.762 20.625 9.555 1 98.56 186 LEU A O 1
ATOM 1488 N N . GLY A 1 187 ? -7.422 22 11.258 1 98.38 187 GLY A N 1
ATOM 1489 C CA . GLY A 1 187 ? -7.316 20.922 12.234 1 98.38 187 GLY A CA 1
ATOM 1490 C C . GLY A 1 187 ? -8.266 19.781 11.961 1 98.38 187 GLY A C 1
ATOM 1491 O O . GLY A 1 187 ? -7.902 18.609 12.141 1 98.38 187 GLY A O 1
ATOM 1492 N N . GLU A 1 188 ? -9.445 20.078 11.555 1 98.38 188 GLU A N 1
ATOM 1493 C CA . GLU A 1 188 ? -10.422 19.047 11.195 1 98.38 188 GLU A CA 1
ATOM 1494 C C . GLU A 1 188 ? -9.938 18.203 10.023 1 98.38 188 GLU A C 1
ATOM 1496 O O . GLU A 1 188 ? -10.078 16.984 10.031 1 98.38 188 GLU A O 1
ATOM 1501 N N . ALA A 1 189 ? -9.414 18.875 9.047 1 98.62 189 ALA A N 1
ATOM 1502 C CA . ALA A 1 189 ? -8.891 18.172 7.879 1 98.62 189 ALA A CA 1
ATOM 1503 C C . ALA A 1 189 ? -7.727 17.266 8.273 1 98.62 189 ALA A C 1
ATOM 1505 O O . ALA A 1 189 ? -7.637 16.125 7.805 1 98.62 189 ALA A O 1
ATOM 1506 N N . TRP A 1 190 ? -6.887 17.75 9.156 1 98.62 190 TRP A N 1
ATOM 1507 C CA . TRP A 1 190 ? -5.746 16.953 9.625 1 98.62 190 TRP A CA 1
ATOM 1508 C C . TRP A 1 190 ? -6.211 15.727 10.391 1 98.62 190 TRP A C 1
ATOM 1510 O O . TRP A 1 190 ? -5.707 14.625 10.164 1 98.62 190 TRP A O 1
ATOM 1520 N N . THR A 1 191 ? -7.176 15.93 11.258 1 98.44 191 THR A N 1
ATOM 1521 C CA . THR A 1 191 ? -7.734 14.82 12.023 1 98.44 191 THR A CA 1
ATOM 1522 C C . THR A 1 191 ? -8.328 13.766 11.086 1 98.44 191 THR A C 1
ATOM 1524 O O . THR A 1 191 ? -8.133 12.57 11.297 1 98.44 191 THR A O 1
ATOM 1527 N N . GLN A 1 192 ? -9.055 14.242 10.094 1 98.69 192 GLN A N 1
ATOM 1528 C CA . GLN A 1 192 ? -9.648 13.328 9.125 1 98.69 192 GLN A CA 1
ATOM 1529 C C . GLN A 1 192 ? -8.578 12.586 8.336 1 98.69 192 GLN A C 1
ATOM 1531 O O . GLN A 1 192 ? -8.758 11.414 7.98 1 98.69 192 GLN A O 1
ATOM 1536 N N . LEU A 1 193 ? -7.48 13.258 7.992 1 98.69 193 LEU A N 1
ATOM 1537 C CA . LEU A 1 193 ? -6.379 12.617 7.285 1 98.69 193 LEU A CA 1
ATOM 1538 C C . LEU A 1 193 ? -5.812 11.461 8.094 1 98.69 193 LEU A C 1
ATOM 1540 O O . LEU A 1 193 ? -5.574 10.375 7.555 1 98.69 193 LEU A O 1
ATOM 1544 N N . LYS A 1 194 ? -5.648 11.648 9.367 1 98.31 194 LYS A N 1
ATOM 1545 C CA . LYS A 1 194 ? -5.148 10.586 10.234 1 98.31 194 LYS A CA 1
ATOM 1546 C C . LYS A 1 194 ? -6.148 9.43 10.328 1 98.31 194 LYS A C 1
ATOM 1548 O O . LYS A 1 194 ? -5.754 8.266 10.32 1 98.31 194 LYS A O 1
ATOM 1553 N N . LYS A 1 195 ? -7.422 9.828 10.398 1 98.44 195 LYS A N 1
ATOM 1554 C CA . LYS A 1 195 ? -8.461 8.805 10.406 1 98.44 195 LYS A CA 1
ATOM 1555 C C . LYS A 1 195 ? -8.445 8 9.109 1 98.44 195 LYS A C 1
ATOM 1557 O O . LYS A 1 195 ? -8.641 6.785 9.125 1 98.44 195 LYS A O 1
ATOM 1562 N N . SER A 1 196 ? -8.305 8.742 8.016 1 98.5 196 SER A N 1
ATOM 1563 C CA . SER A 1 196 ? -8.219 8.086 6.719 1 98.5 196 SER A CA 1
ATOM 1564 C C . SER A 1 196 ? -7.047 7.113 6.668 1 98.5 196 SER A C 1
ATOM 1566 O O . SER A 1 196 ? -7.145 6.043 6.062 1 98.5 196 SER A O 1
ATOM 1568 N N . LEU A 1 197 ? -5.938 7.48 7.273 1 98.44 197 LEU A N 1
ATOM 1569 C CA . LEU A 1 197 ? -4.781 6.594 7.34 1 98.44 197 LEU A CA 1
ATOM 1570 C C . LEU A 1 197 ? -5.109 5.332 8.133 1 98.44 197 LEU A C 1
ATOM 1572 O O . LEU A 1 197 ? -4.688 4.234 7.766 1 98.44 197 LEU A O 1
ATOM 1576 N N . HIS A 1 198 ? -5.852 5.504 9.211 1 98.56 198 HIS A N 1
ATOM 1577 C CA . HIS A 1 198 ? -6.312 4.355 9.984 1 98.56 198 HIS A CA 1
ATOM 1578 C C . HIS A 1 198 ? -7.211 3.449 9.148 1 98.56 198 HIS A C 1
ATOM 1580 O O . HIS A 1 198 ? -7.074 2.225 9.188 1 98.56 198 HIS A O 1
ATOM 1586 N N . ASP A 1 199 ? -8.094 4.035 8.438 1 98.81 199 ASP A N 1
ATOM 1587 C CA . ASP A 1 199 ? -9 3.27 7.586 1 98.81 199 ASP A CA 1
ATOM 1588 C C . ASP A 1 199 ? -8.234 2.557 6.473 1 98.81 199 ASP A C 1
ATOM 1590 O O . ASP A 1 199 ? -8.586 1.438 6.09 1 98.81 199 ASP A O 1
ATOM 1594 N N . GLU A 1 200 ? -7.246 3.227 5.934 1 98.5 200 GLU A N 1
ATOM 1595 C CA . GLU A 1 200 ? -6.375 2.586 4.953 1 98.5 200 GLU A CA 1
ATOM 1596 C C . GLU A 1 200 ? -5.699 1.352 5.539 1 98.5 200 GLU A C 1
ATOM 1598 O O . GLU A 1 200 ? -5.598 0.318 4.875 1 98.5 200 GLU A O 1
ATOM 1603 N N . ALA A 1 201 ? -5.215 1.44 6.801 1 98.75 201 ALA A N 1
ATOM 1604 C CA . ALA A 1 201 ? -4.617 0.294 7.48 1 98.75 201 ALA A CA 1
ATOM 1605 C C . ALA A 1 201 ? -5.605 -0.863 7.582 1 98.75 201 ALA A C 1
ATOM 1607 O O . ALA A 1 201 ? -5.246 -2.018 7.336 1 98.75 201 ALA A O 1
ATOM 1608 N N . GLU A 1 202 ? -6.828 -0.55 7.828 1 98.75 202 GLU A N 1
ATOM 1609 C CA . GLU A 1 202 ? -7.867 -1.569 7.945 1 98.75 202 GLU A CA 1
ATOM 1610 C C . GLU A 1 202 ? -8.141 -2.238 6.602 1 98.75 202 GLU A C 1
ATOM 1612 O O . GLU A 1 202 ? -8.398 -3.441 6.543 1 98.75 202 GLU A O 1
ATOM 1617 N N . VAL A 1 203 ? -8.141 -1.453 5.531 1 98.69 203 VAL A N 1
ATOM 1618 C CA . VAL A 1 203 ? -8.336 -1.987 4.184 1 98.69 203 VAL A CA 1
ATOM 1619 C C . VAL A 1 203 ? -7.262 -3.027 3.883 1 98.69 203 VAL A C 1
ATOM 1621 O O . VAL A 1 203 ? -7.566 -4.121 3.398 1 98.69 203 VAL A O 1
ATOM 1624 N N . HIS A 1 204 ? -6.016 -2.797 4.215 1 98.69 204 HIS A N 1
ATOM 1625 C CA . HIS A 1 204 ? -4.902 -3.697 3.93 1 98.69 204 HIS A CA 1
ATOM 1626 C C . HIS A 1 204 ? -4.926 -4.906 4.859 1 98.69 204 HIS A C 1
ATOM 1628 O O . HIS A 1 204 ? -4.539 -6.008 4.457 1 98.69 204 HIS A O 1
ATOM 1634 N N . LEU A 1 205 ? -5.402 -4.688 6.098 1 98.69 205 LEU A N 1
ATOM 1635 C CA . LEU A 1 205 ? -5.57 -5.816 7 1 98.69 205 LEU A CA 1
ATOM 1636 C C . LEU A 1 205 ? -6.641 -6.773 6.48 1 98.69 205 LEU A C 1
ATOM 1638 O O . LEU A 1 205 ? -6.449 -7.992 6.496 1 98.69 205 LEU A O 1
ATOM 1642 N N . LYS A 1 206 ? -7.699 -6.227 6.02 1 98.69 206 LYS A N 1
ATOM 1643 C CA . LYS A 1 206 ? -8.758 -7.039 5.43 1 98.69 206 LYS A CA 1
ATOM 1644 C C . LYS A 1 206 ? -8.266 -7.766 4.18 1 98.69 206 LYS A C 1
ATOM 1646 O O . LYS A 1 206 ? -8.586 -8.938 3.971 1 98.69 206 LYS A O 1
ATOM 1651 N N . PHE A 1 207 ? -7.547 -7.098 3.352 1 98.69 207 PHE A N 1
ATOM 1652 C CA . PHE A 1 207 ? -6.945 -7.691 2.162 1 98.69 207 PHE A CA 1
ATOM 1653 C C . PHE A 1 207 ? -6.082 -8.891 2.531 1 98.69 207 PHE A C 1
ATOM 1655 O O . PHE A 1 207 ? -6.195 -9.953 1.92 1 98.69 207 PHE A O 1
ATOM 1662 N N . SER A 1 208 ? -5.242 -8.727 3.555 1 98.62 208 SER A N 1
ATOM 1663 C CA . SER A 1 208 ? -4.371 -9.812 3.996 1 98.62 208 SER A CA 1
ATOM 1664 C C . SER A 1 208 ? -5.184 -11.016 4.477 1 98.62 208 SER A C 1
ATOM 1666 O O . SER A 1 208 ? -4.863 -12.156 4.145 1 98.62 208 SER A O 1
ATOM 1668 N N . ASN A 1 209 ? -6.23 -10.75 5.195 1 98.75 209 ASN A N 1
ATOM 1669 C CA . ASN A 1 209 ? -7.086 -11.82 5.695 1 98.75 209 ASN A CA 1
ATOM 1670 C C . ASN A 1 209 ? -7.758 -12.578 4.559 1 98.75 209 ASN A C 1
ATOM 1672 O O . ASN A 1 209 ? -7.824 -13.805 4.578 1 98.75 209 ASN A O 1
ATOM 1676 N N . LYS A 1 210 ? -8.234 -11.844 3.578 1 98.81 210 LYS A N 1
ATOM 1677 C CA . LYS A 1 210 ? -8.883 -12.469 2.432 1 98.81 210 LYS A CA 1
ATOM 1678 C C . LYS A 1 210 ? -7.879 -13.258 1.592 1 98.81 210 LYS A C 1
ATOM 1680 O O . LYS A 1 210 ? -8.195 -14.328 1.079 1 98.81 210 LYS A O 1
ATOM 1685 N N . LEU A 1 211 ? -6.672 -12.734 1.431 1 98.75 211 LEU A N 1
ATOM 1686 C CA . LEU A 1 211 ? -5.629 -13.461 0.722 1 98.75 211 L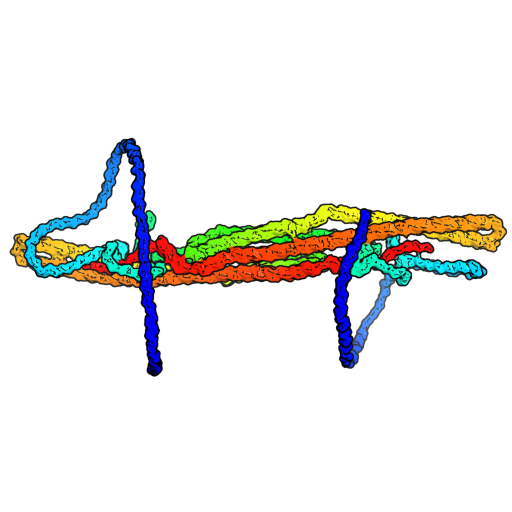EU A CA 1
ATOM 1687 C C . LEU A 1 211 ? -5.359 -14.805 1.392 1 98.75 211 LEU A C 1
ATOM 1689 O O . LEU A 1 211 ? -5.156 -15.812 0.711 1 98.75 211 LEU A O 1
ATOM 1693 N N . HIS A 1 212 ? -5.379 -14.805 2.734 1 98.69 212 HIS A N 1
ATOM 1694 C CA . HIS A 1 212 ? -5.129 -16.031 3.496 1 98.69 212 HIS A CA 1
ATOM 1695 C C . HIS A 1 212 ? -6.234 -17.047 3.27 1 98.69 212 HIS A C 1
ATOM 1697 O O . HIS A 1 212 ? -5.957 -18.219 2.955 1 98.69 212 HIS A O 1
ATOM 1703 N N . SER A 1 213 ? -7.441 -16.625 3.324 1 98.62 213 SER A N 1
ATOM 1704 C CA . SER A 1 213 ? -8.57 -17.547 3.324 1 98.62 213 SER A CA 1
ATOM 1705 C C . SER A 1 213 ? -8.977 -17.922 1.903 1 98.62 213 SER A C 1
ATOM 1707 O O . SER A 1 213 ? -9.398 -19.062 1.655 1 98.62 213 SER A O 1
ATOM 1709 N N . GLU A 1 214 ? -8.766 -17.016 0.929 1 98.62 214 GLU A N 1
ATOM 1710 C CA . GLU A 1 214 ? -9.375 -17.234 -0.381 1 98.62 214 GLU A CA 1
ATOM 1711 C C . GLU A 1 214 ? -8.32 -17.562 -1.431 1 98.62 214 GLU A C 1
ATOM 1713 O O . GLU A 1 214 ? -8.656 -17.969 -2.547 1 98.62 214 GLU A O 1
ATOM 1718 N N . VAL A 1 215 ? -7.062 -17.406 -1.108 1 98.69 215 VAL A N 1
ATOM 1719 C CA . VAL A 1 215 ? -6.039 -17.672 -2.111 1 98.69 215 VAL A CA 1
ATOM 1720 C C . VAL A 1 215 ? -5.008 -18.641 -1.553 1 98.69 215 VAL A C 1
ATOM 1722 O O . VAL A 1 215 ? -4.875 -19.766 -2.047 1 98.69 215 VAL A O 1
ATOM 1725 N N . GLU A 1 216 ? -4.355 -18.344 -0.425 1 98.5 216 GLU A N 1
ATOM 1726 C CA . GLU A 1 216 ? -3.283 -19.156 0.134 1 98.5 216 GLU A CA 1
ATOM 1727 C C . GLU A 1 216 ? -3.803 -20.531 0.582 1 98.5 216 GLU A C 1
ATOM 1729 O O . GLU A 1 216 ? -3.268 -21.562 0.179 1 98.5 216 GLU A O 1
ATOM 1734 N N . LYS A 1 217 ? -4.871 -20.531 1.415 1 97.75 217 LYS A N 1
ATOM 1735 C CA . LYS A 1 217 ? -5.395 -21.766 1.994 1 97.75 217 LYS A CA 1
ATOM 1736 C C . LYS A 1 217 ? -5.871 -22.719 0.907 1 97.75 217 LYS A C 1
ATOM 1738 O O . LYS A 1 217 ? -5.492 -23.891 0.897 1 97.75 217 LYS A O 1
ATOM 1743 N N . PRO A 1 218 ? -6.641 -22.219 -0.085 1 97.31 218 PRO A N 1
ATOM 1744 C CA . PRO A 1 218 ? -7.051 -23.141 -1.152 1 97.31 218 PRO A CA 1
ATOM 1745 C C . PRO A 1 218 ? -5.867 -23.703 -1.929 1 97.31 218 PRO A C 1
ATOM 1747 O O . PRO A 1 218 ? -5.871 -24.891 -2.287 1 97.31 218 PRO A O 1
ATOM 1750 N N . LEU A 1 219 ? -4.844 -22.953 -2.232 1 96.62 219 LEU A N 1
ATOM 1751 C CA . LEU A 1 219 ? -3.678 -23.422 -2.967 1 96.62 219 LEU A CA 1
ATOM 1752 C C . LEU A 1 219 ? -2.904 -24.453 -2.148 1 96.62 219 LEU A C 1
ATOM 1754 O O . LEU A 1 219 ? -2.352 -25.406 -2.701 1 96.62 219 LEU A O 1
ATOM 1758 N N . LEU A 1 220 ? -2.91 -24.312 -0.847 1 93.75 220 LEU A N 1
ATOM 1759 C CA . LEU A 1 220 ? -2.182 -25.203 0.047 1 93.75 220 LEU A CA 1
ATOM 1760 C C . LEU A 1 220 ? -2.922 -26.516 0.22 1 93.75 220 LEU A C 1
ATOM 1762 O O . LEU A 1 220 ? -2.297 -27.578 0.309 1 93.75 220 LEU A O 1
ATOM 1766 N N . THR A 1 221 ? -4.203 -26.5 0.187 1 92.06 221 THR A N 1
ATOM 1767 C CA . THR A 1 221 ? -4.988 -27.672 0.562 1 92.06 221 THR A CA 1
ATOM 1768 C C . THR A 1 221 ? -5.445 -28.438 -0.676 1 92.06 221 THR A C 1
ATOM 1770 O O . THR A 1 221 ? -6.105 -29.469 -0.564 1 92.06 221 THR A O 1
ATOM 1773 N N . PHE A 1 222 ? -5.102 -27.953 -1.866 1 90 222 PHE A N 1
ATOM 1774 C CA . PHE A 1 222 ? -5.488 -28.656 -3.084 1 90 222 PHE A CA 1
ATOM 1775 C C . PHE A 1 222 ? -4.965 -30.094 -3.072 1 90 222 PHE A C 1
ATOM 1777 O O . PHE A 1 222 ? -3.791 -30.328 -2.785 1 90 222 PHE A O 1
ATOM 1784 N N . ARG A 1 223 ? -5.758 -31.172 -3.367 1 83.06 223 ARG A N 1
ATOM 1785 C CA . ARG A 1 223 ? -5.543 -32.625 -3.473 1 83.06 223 ARG A CA 1
ATOM 1786 C C . ARG A 1 223 ? -5.102 -33.188 -2.139 1 83.06 223 ARG A C 1
ATOM 1788 O O . ARG A 1 223 ? -5.035 -34.438 -1.983 1 83.06 223 ARG A O 1
ATOM 1795 N N . GLY A 1 224 ? -4.969 -32.281 -1.017 1 75.5 224 GLY A N 1
ATOM 1796 C CA . GLY A 1 224 ? -4.797 -32.75 0.35 1 75.5 224 GLY A CA 1
ATOM 1797 C C . GLY A 1 224 ? -3.539 -33.594 0.543 1 75.5 224 GLY A C 1
ATOM 1798 O O . GLY A 1 224 ? -2.654 -33.594 -0.315 1 75.5 224 GLY A O 1
ATOM 1799 N N . ASP A 1 225 ? -3.525 -34.438 1.539 1 76 225 ASP A N 1
ATOM 1800 C CA . ASP A 1 225 ? -2.355 -35.188 1.992 1 76 225 ASP A CA 1
ATOM 1801 C C . ASP A 1 225 ? -2.303 -36.594 1.346 1 76 225 ASP A C 1
ATOM 1803 O O . ASP A 1 225 ? -1.243 -37.219 1.3 1 76 225 ASP A O 1
ATOM 1807 N N . ASN A 1 226 ? -3.387 -36.875 0.635 1 87 226 ASN A N 1
ATOM 1808 C CA . ASN A 1 226 ? -3.4 -38.25 0.134 1 87 226 ASN A CA 1
ATOM 1809 C C . ASN A 1 226 ? -2.9 -38.312 -1.307 1 87 226 ASN A C 1
ATOM 1811 O O . ASN A 1 226 ? -2.82 -39.406 -1.884 1 87 226 ASN A O 1
ATOM 1815 N N . PHE A 1 227 ? -2.48 -37.281 -1.854 1 90.44 227 PHE A N 1
ATOM 1816 C CA . PHE A 1 227 ? -2.094 -37.25 -3.258 1 90.44 227 PHE A CA 1
ATOM 1817 C C . PHE A 1 227 ? -0.85 -38.094 -3.508 1 90.44 227 PHE A C 1
ATOM 1819 O O . PHE A 1 227 ? -0.813 -38.875 -4.449 1 90.44 227 PHE A O 1
ATOM 1826 N N . LYS A 1 228 ? 0.069 -37.938 -2.646 1 89.56 228 LYS A N 1
ATOM 1827 C CA . LYS A 1 228 ? 1.311 -38.688 -2.791 1 89.56 228 LYS A CA 1
ATOM 1828 C C . LYS A 1 228 ? 1.066 -40.188 -2.633 1 89.56 228 LYS A C 1
ATOM 1830 O O . LYS A 1 228 ? 1.653 -41 -3.355 1 89.56 228 LYS A O 1
ATOM 1835 N N . LYS A 1 229 ? 0.204 -40.5 -1.746 1 91.56 229 LYS A N 1
ATOM 1836 C CA . LYS A 1 229 ? -0.141 -41.906 -1.536 1 91.56 229 LYS A CA 1
ATOM 1837 C C . LYS A 1 229 ? -0.857 -42.469 -2.754 1 91.56 229 LYS A C 1
ATOM 1839 O O . LYS A 1 229 ? -0.579 -43.594 -3.166 1 91.56 229 LYS A O 1
ATOM 1844 N N . ASP A 1 230 ? -1.698 -41.688 -3.295 1 92.06 230 ASP A N 1
ATOM 1845 C CA . ASP A 1 230 ? -2.43 -42.125 -4.48 1 92.06 230 ASP A CA 1
ATOM 1846 C C . ASP A 1 230 ? -1.485 -42.312 -5.668 1 92.06 230 ASP A C 1
ATOM 1848 O O . ASP A 1 230 ? -1.624 -43.281 -6.43 1 92.06 230 ASP A O 1
ATOM 1852 N N . LEU A 1 231 ? -0.585 -41.438 -5.848 1 93.5 231 LEU A N 1
ATOM 1853 C CA . LEU A 1 231 ? 0.38 -41.562 -6.934 1 93.5 231 LEU A CA 1
ATOM 1854 C C . LEU A 1 231 ? 1.229 -42.812 -6.797 1 93.5 231 LEU A C 1
ATOM 1856 O O . LEU A 1 231 ? 1.538 -43.469 -7.793 1 93.5 231 LEU A O 1
ATOM 1860 N N . LYS A 1 232 ? 1.579 -43.125 -5.523 1 94.06 232 LYS A N 1
ATOM 1861 C CA . LYS A 1 232 ? 2.355 -44.312 -5.27 1 94.06 232 LYS A CA 1
ATOM 1862 C C . LYS A 1 232 ? 1.553 -45.562 -5.613 1 94.06 232 LYS A C 1
ATOM 1864 O O . LYS A 1 232 ? 2.107 -46.562 -6.105 1 94.06 232 LYS A O 1
ATOM 1869 N N . LYS A 1 233 ? 0.308 -45.5 -5.371 1 95.31 233 LYS A N 1
ATOM 1870 C CA . LYS A 1 233 ? -0.562 -46.625 -5.723 1 95.31 233 LYS A CA 1
ATOM 1871 C C . LYS A 1 233 ? -0.587 -46.844 -7.23 1 95.31 233 LYS A C 1
ATOM 1873 O O . LYS A 1 233 ? -0.518 -48 -7.699 1 95.31 233 LYS A O 1
ATOM 1878 N N . TYR A 1 234 ? -0.737 -45.75 -7.973 1 94.69 234 TYR A N 1
ATOM 1879 C CA . TYR A 1 234 ? -0.697 -45.844 -9.422 1 94.69 234 TYR A CA 1
ATOM 1880 C C . TYR A 1 234 ? 0.621 -46.438 -9.891 1 94.69 234 TYR A C 1
ATOM 1882 O O . TYR A 1 234 ? 0.634 -47.312 -10.758 1 94.69 234 TYR A O 1
ATOM 1890 N N . ASP A 1 235 ? 1.677 -46.031 -9.359 1 94.81 235 ASP A N 1
ATOM 1891 C CA . ASP A 1 235 ? 3.018 -46.469 -9.719 1 94.81 235 ASP A CA 1
ATOM 1892 C C . ASP A 1 235 ? 3.17 -47.969 -9.477 1 94.81 235 ASP A C 1
ATOM 1894 O O . ASP A 1 235 ? 3.594 -48.719 -10.375 1 94.81 235 ASP A O 1
ATOM 1898 N N . HIS A 1 236 ? 2.795 -48.438 -8.305 1 95.81 236 HIS A N 1
ATOM 1899 C CA . HIS A 1 236 ? 2.912 -49.844 -7.941 1 95.81 236 HIS A CA 1
ATOM 1900 C C . HIS A 1 236 ? 2.053 -50.719 -8.844 1 95.81 236 HIS A C 1
ATOM 1902 O O . HIS A 1 236 ? 2.482 -51.781 -9.266 1 95.81 236 HIS A O 1
ATOM 1908 N N . HIS A 1 237 ? 0.932 -50.219 -9.094 1 96.38 237 HIS A N 1
ATOM 1909 C CA . HIS A 1 237 ? -0.008 -50.969 -9.914 1 96.38 237 HIS A CA 1
ATOM 1910 C C . HIS A 1 237 ? 0.538 -51.188 -11.32 1 96.38 237 HIS A C 1
ATOM 1912 O O . HIS A 1 237 ? 0.564 -52.312 -11.812 1 96.38 237 HIS A O 1
ATOM 1918 N N . ILE A 1 238 ? 0.991 -50.156 -11.984 1 95.88 238 ILE A N 1
ATOM 1919 C CA . ILE A 1 238 ? 1.492 -50.219 -13.352 1 95.88 238 ILE A CA 1
ATOM 1920 C C . ILE A 1 238 ? 2.801 -51 -13.383 1 95.88 238 ILE A C 1
ATOM 1922 O O . ILE A 1 238 ? 3.031 -51.812 -14.297 1 95.88 238 ILE A O 1
ATOM 1926 N N . ALA A 1 239 ? 3.676 -50.844 -12.383 1 94 239 ALA A N 1
ATOM 1927 C CA . ALA A 1 239 ? 4.934 -51.562 -12.281 1 94 239 ALA A CA 1
ATOM 1928 C C . ALA A 1 239 ? 4.688 -53.062 -12.164 1 94 239 ALA A C 1
ATOM 1930 O O . ALA A 1 239 ? 5.406 -53.875 -12.766 1 94 239 ALA A O 1
ATOM 1931 N N . ASP A 1 240 ? 3.672 -53.406 -11.367 1 96.94 240 ASP A N 1
ATOM 1932 C CA . ASP A 1 240 ? 3.326 -54.812 -11.195 1 96.94 240 ASP A CA 1
ATOM 1933 C C . ASP A 1 240 ? 2.865 -55.406 -12.508 1 96.94 240 ASP A C 1
ATOM 1935 O O . ASP A 1 240 ? 3.23 -56.562 -12.828 1 96.94 240 ASP A O 1
ATOM 1939 N N . LEU A 1 241 ? 2.074 -54.719 -13.195 1 96.38 241 LEU A N 1
ATOM 1940 C CA . LEU A 1 241 ? 1.603 -55.188 -14.492 1 96.38 241 LEU A CA 1
ATOM 1941 C C . LEU A 1 241 ? 2.766 -55.375 -15.461 1 96.38 241 LEU A C 1
ATOM 1943 O O . LEU A 1 241 ? 2.797 -56.312 -16.234 1 96.38 241 LEU A O 1
ATOM 1947 N N . ARG A 1 242 ? 3.691 -54.469 -15.445 1 93.69 242 ARG A N 1
ATOM 1948 C CA . ARG A 1 242 ? 4.875 -54.562 -16.297 1 93.69 242 ARG A CA 1
ATOM 1949 C C . ARG A 1 242 ? 5.719 -55.781 -15.93 1 93.69 242 ARG A C 1
ATOM 1951 O O . ARG A 1 242 ? 6.273 -56.438 -16.812 1 93.69 242 ARG A O 1
ATOM 1958 N N . LYS A 1 243 ? 5.855 -56.094 -14.641 1 95.38 243 LYS A N 1
ATOM 1959 C CA . LYS A 1 243 ? 6.586 -57.25 -14.18 1 95.38 243 LYS A CA 1
ATOM 1960 C C . LYS A 1 243 ? 5.93 -58.531 -14.68 1 95.38 243 LYS A C 1
ATOM 1962 O O . LYS A 1 243 ? 6.621 -59.469 -15.102 1 95.38 243 LYS A O 1
ATOM 1967 N N . GLN A 1 244 ? 4.609 -58.594 -14.617 1 97.06 244 GLN A N 1
ATOM 1968 C CA . GLN A 1 244 ? 3.873 -59.719 -15.133 1 97.06 244 GLN A CA 1
ATOM 1969 C C . GLN A 1 244 ? 4.113 -59.906 -16.625 1 97.06 244 GLN A C 1
ATOM 1971 O O . GLN A 1 244 ? 4.281 -61.031 -17.109 1 97.06 244 GLN A O 1
ATOM 1976 N N . LEU A 1 245 ? 4.121 -58.781 -17.266 1 95.81 245 LEU A N 1
ATOM 1977 C CA . LEU A 1 245 ? 4.352 -58.812 -18.703 1 95.81 245 LEU A CA 1
ATOM 1978 C C . LEU A 1 245 ? 5.738 -59.344 -19.031 1 95.81 245 LEU A C 1
ATOM 1980 O O . LEU A 1 245 ? 5.895 -60.156 -19.938 1 95.81 245 LEU A O 1
ATOM 1984 N N . ALA A 1 246 ? 6.73 -58.969 -18.328 1 94.69 246 ALA A N 1
ATOM 1985 C CA . ALA A 1 246 ? 8.102 -59.438 -18.5 1 94.69 246 ALA A CA 1
ATOM 1986 C C . ALA A 1 246 ? 8.188 -60.938 -18.25 1 94.69 246 ALA A C 1
ATOM 1988 O O . ALA A 1 246 ? 8.891 -61.656 -18.969 1 94.69 246 ALA A O 1
ATOM 1989 N N . SER A 1 247 ? 7.477 -61.406 -17.266 1 97.06 247 SER A N 1
ATOM 1990 C CA . SER A 1 247 ? 7.453 -62.812 -16.938 1 97.06 247 SER A CA 1
ATOM 1991 C C . SER A 1 247 ? 6.844 -63.625 -18.078 1 97.06 247 SER A C 1
ATOM 1993 O O . SER A 1 247 ? 7.367 -64.688 -18.453 1 97.06 247 SER A O 1
ATOM 1995 N N . ARG A 1 248 ? 5.68 -63.094 -18.609 1 97.19 248 ARG A N 1
ATOM 1996 C CA . ARG A 1 248 ? 5.027 -63.781 -19.719 1 97.19 248 ARG A CA 1
ATOM 1997 C C . ARG A 1 248 ? 5.918 -63.781 -20.953 1 97.19 248 ARG A C 1
ATOM 1999 O O . ARG A 1 248 ? 5.938 -64.75 -21.719 1 97.19 248 ARG A O 1
ATOM 2006 N N . TYR A 1 249 ? 6.629 -62.719 -21.156 1 95.56 249 TYR A N 1
ATOM 2007 C CA . TYR A 1 249 ? 7.547 -62.625 -22.281 1 95.56 249 TYR A CA 1
ATOM 2008 C C . TYR A 1 249 ? 8.664 -63.656 -22.156 1 95.56 249 TYR A C 1
ATOM 2010 O O . TYR A 1 249 ? 9.047 -64.312 -23.141 1 95.56 249 TYR A O 1
ATOM 2018 N N . ALA A 1 250 ? 9.211 -63.812 -20.969 1 96.31 250 ALA A N 1
ATOM 2019 C CA . ALA A 1 250 ? 10.227 -64.812 -20.719 1 96.31 250 ALA A CA 1
ATOM 2020 C C . ALA A 1 250 ? 9.703 -66.25 -21.047 1 96.31 250 ALA A C 1
ATOM 2022 O O . ALA A 1 250 ? 10.445 -67.062 -21.547 1 96.31 250 ALA A O 1
ATOM 2023 N N . GLY A 1 251 ? 8.414 -66.438 -20.734 1 96.31 251 GLY A N 1
ATOM 2024 C CA . GLY A 1 251 ? 7.781 -67.688 -21.094 1 96.31 251 GLY A CA 1
ATOM 2025 C C . GLY A 1 251 ? 7.738 -67.938 -22.594 1 96.31 251 GLY A C 1
ATOM 2026 O O . GLY A 1 251 ? 7.973 -69.062 -23.047 1 96.31 251 GLY A O 1
ATOM 2027 N N . VAL A 1 252 ? 7.488 -66.938 -23.344 1 96 252 VAL A N 1
ATOM 2028 C CA . VAL A 1 252 ? 7.449 -67 -24.797 1 96 252 VAL A CA 1
ATOM 2029 C C . VAL A 1 252 ? 8.844 -67.312 -25.328 1 96 252 VAL A C 1
ATOM 2031 O O . VAL A 1 252 ? 8.992 -68.188 -26.188 1 96 252 VAL A O 1
ATOM 2034 N N . GLU A 1 253 ? 9.836 -66.688 -24.812 1 94.19 253 GLU A N 1
ATOM 2035 C CA . GLU A 1 253 ? 11.211 -66.938 -25.25 1 94.19 253 GLU A CA 1
ATOM 2036 C C . GLU A 1 253 ? 11.656 -68.375 -24.953 1 94.19 253 GLU A C 1
ATOM 2038 O O . GLU A 1 253 ? 12.328 -69 -25.766 1 94.19 253 GLU A O 1
ATOM 2043 N N . LYS A 1 254 ? 11.305 -68.875 -23.844 1 96.69 254 LYS A N 1
ATOM 2044 C CA . LYS A 1 254 ? 11.625 -70.25 -23.469 1 96.69 254 LYS A CA 1
ATOM 2045 C C . LYS A 1 254 ? 10.953 -71.25 -24.406 1 96.69 254 LYS A C 1
ATOM 2047 O O . LYS A 1 254 ? 11.57 -72.188 -24.828 1 96.69 254 LYS A O 1
ATOM 2052 N N . ALA A 1 255 ? 9.672 -70.938 -24.672 1 96.69 255 ALA A N 1
ATOM 2053 C CA . ALA A 1 255 ? 8.93 -71.812 -25.578 1 96.69 255 ALA A CA 1
ATOM 2054 C C . ALA A 1 255 ? 9.5 -71.75 -26.984 1 96.69 255 ALA A C 1
ATOM 2056 O O . ALA A 1 255 ? 9.508 -72.812 -27.688 1 96.69 255 ALA A O 1
ATOM 2057 N N . ARG A 1 256 ? 9.922 -70.625 -27.453 1 95.12 256 ARG A N 1
ATOM 2058 C CA . ARG A 1 256 ? 10.547 -70.438 -28.766 1 95.12 256 ARG A CA 1
ATOM 2059 C C . ARG A 1 256 ? 11.828 -71.25 -28.859 1 95.12 256 ARG A C 1
ATOM 2061 O O . ARG A 1 256 ? 12.07 -71.938 -29.875 1 95.12 256 ARG A O 1
ATOM 2068 N N . LYS A 1 257 ? 12.648 -71.25 -27.859 1 96 257 LYS A N 1
ATOM 2069 C CA . LYS A 1 257 ? 13.883 -72.062 -27.812 1 96 257 LYS A CA 1
ATOM 2070 C C . LYS A 1 257 ? 13.602 -73.562 -27.812 1 96 257 LYS A C 1
ATOM 2072 O O . LYS A 1 257 ? 14.289 -74.312 -28.469 1 96 257 LYS A O 1
ATOM 2077 N N . ALA A 1 258 ? 12.562 -73.875 -27.031 1 96.62 258 ALA A N 1
ATOM 2078 C CA . ALA A 1 258 ? 12.18 -75.312 -26.969 1 96.62 258 ALA A CA 1
ATOM 2079 C C . ALA A 1 258 ? 11.734 -75.812 -28.344 1 96.62 258 ALA A C 1
ATOM 2081 O O . ALA A 1 258 ? 12.094 -76.875 -28.75 1 96.62 258 ALA A O 1
ATOM 2082 N N . LEU A 1 259 ? 10.984 -75 -29.016 1 95.56 259 LEU A N 1
ATOM 2083 C CA . LEU A 1 259 ? 10.523 -75.375 -30.344 1 95.56 259 LEU A CA 1
ATOM 2084 C C . LEU A 1 259 ? 11.703 -75.5 -31.312 1 95.56 259 LEU A C 1
ATOM 2086 O O . LEU A 1 259 ? 11.781 -76.438 -32.094 1 95.56 259 LEU A O 1
ATOM 2090 N N . ALA A 1 260 ? 12.609 -74.562 -31.234 1 94.62 260 ALA A N 1
ATOM 2091 C CA . ALA A 1 260 ? 13.797 -74.625 -32.094 1 94.62 260 ALA A CA 1
ATOM 2092 C C . ALA A 1 260 ? 14.617 -75.875 -31.844 1 94.62 260 ALA A C 1
ATOM 2094 O O . ALA A 1 260 ? 15.102 -76.5 -32.812 1 94.62 260 ALA A O 1
ATOM 2095 N N . ASP A 1 261 ? 14.766 -76.312 -30.625 1 96.5 261 ASP A N 1
ATOM 2096 C CA . ASP A 1 261 ? 15.508 -77.5 -30.281 1 96.5 261 ASP A CA 1
ATOM 2097 C C . ASP A 1 261 ? 14.82 -78.75 -30.828 1 96.5 261 ASP A C 1
ATOM 2099 O O . ASP A 1 261 ? 15.484 -79.625 -31.344 1 96.5 261 ASP A O 1
ATOM 2103 N N . ARG A 1 262 ? 13.484 -78.812 -30.719 1 96.5 262 ARG A N 1
ATOM 2104 C CA . ARG A 1 262 ? 12.727 -79.938 -31.203 1 96.5 262 ARG A CA 1
ATOM 2105 C C . ARG A 1 262 ? 12.758 -80 -32.719 1 96.5 262 ARG A C 1
ATOM 2107 O O . ARG A 1 262 ? 12.789 -81.125 -33.281 1 96.5 262 ARG A O 1
ATOM 2114 N N . GLN A 1 263 ? 12.75 -78.812 -33.375 1 94.56 263 GLN A N 1
ATOM 2115 C CA . GLN A 1 263 ? 12.836 -78.812 -34.812 1 94.56 263 GLN A CA 1
ATOM 2116 C C . GLN A 1 263 ? 14.203 -79.25 -35.312 1 94.56 263 GLN A C 1
ATOM 2118 O O . GLN A 1 263 ? 14.312 -79.938 -36.344 1 94.56 263 GLN A O 1
ATOM 2123 N N . LYS A 1 264 ? 15.234 -78.875 -34.625 1 94.75 264 LYS A N 1
ATOM 2124 C CA . LYS A 1 264 ? 16.578 -79.312 -34.969 1 94.75 264 LYS A CA 1
ATOM 2125 C C . LYS A 1 264 ? 16.703 -80.875 -34.812 1 94.75 264 LYS A C 1
ATOM 2127 O O . LYS A 1 264 ? 17.312 -81.5 -35.625 1 94.75 264 LYS A O 1
ATOM 2132 N N . ASP A 1 265 ? 16.156 -81.375 -33.719 1 94.5 265 ASP A N 1
ATOM 2133 C CA . ASP A 1 265 ? 16.156 -82.812 -33.469 1 94.5 265 ASP A CA 1
ATOM 2134 C C . ASP A 1 265 ? 15.422 -83.562 -34.594 1 94.5 265 ASP A C 1
ATOM 2136 O O . ASP A 1 265 ? 15.883 -84.625 -35.031 1 94.5 265 ASP A O 1
ATOM 2140 N N . LEU A 1 266 ? 14.281 -83.062 -34.969 1 93.69 266 LEU A N 1
ATOM 2141 C CA . LEU A 1 266 ? 13.5 -83.688 -36.031 1 93.69 266 LEU A CA 1
ATOM 2142 C C . LEU A 1 266 ? 14.281 -83.688 -37.344 1 93.69 266 LEU A C 1
ATOM 2144 O O . LEU A 1 266 ? 14.273 -84.625 -38.094 1 93.69 266 LEU A O 1
ATOM 2148 N N . GLU A 1 267 ? 15.016 -82.562 -37.625 1 92.62 267 GLU A N 1
ATOM 2149 C CA . GLU A 1 267 ? 15.82 -82.438 -38.812 1 92.62 267 GLU A CA 1
ATOM 2150 C C . GLU A 1 267 ? 16.953 -83.5 -38.812 1 92.62 267 GLU A C 1
ATOM 2152 O O . GLU A 1 267 ? 17.219 -84.125 -39.844 1 92.62 267 GLU A O 1
ATOM 2157 N N . VAL A 1 268 ? 17.641 -83.625 -37.75 1 90.75 268 VAL A N 1
ATOM 2158 C CA . VAL A 1 268 ? 18.766 -84.562 -37.594 1 90.75 268 VAL A CA 1
ATOM 2159 C C . VAL A 1 268 ? 18.266 -86 -37.812 1 90.75 268 VAL A C 1
ATOM 2161 O O . VAL A 1 268 ? 18.906 -86.75 -38.531 1 90.75 268 VAL A O 1
ATOM 2164 N N . LYS A 1 269 ? 17.125 -86.312 -37.344 1 90.5 269 LYS A N 1
ATOM 2165 C CA . LYS A 1 269 ? 16.578 -87.688 -37.438 1 90.5 269 LYS A CA 1
ATOM 2166 C C . LYS A 1 269 ? 16.078 -87.938 -38.875 1 90.5 269 LYS A C 1
ATOM 2168 O O . LYS A 1 269 ? 16.172 -89.062 -39.344 1 90.5 269 LYS A O 1
ATOM 2173 N N . THR A 1 270 ? 15.516 -86.938 -39.5 1 89.06 270 THR A N 1
ATOM 2174 C CA . THR A 1 270 ? 15.062 -87.062 -40.875 1 89.06 270 THR A CA 1
ATOM 2175 C C . THR A 1 270 ? 16.234 -87.312 -41.812 1 89.06 270 THR A C 1
ATOM 2177 O O . THR A 1 270 ? 16.156 -88.062 -42.75 1 89.06 270 THR A O 1
ATOM 2180 N N . GLN A 1 271 ? 17.375 -86.688 -41.531 1 86.88 271 GLN A N 1
ATOM 2181 C CA . GLN A 1 271 ? 18.562 -86.875 -42.344 1 86.88 271 GLN A CA 1
ATOM 2182 C C . GLN A 1 271 ? 19.172 -88.25 -42.156 1 86.88 271 GLN A C 1
ATOM 2184 O O . GLN A 1 271 ? 19.703 -88.812 -43.094 1 86.88 271 GLN A O 1
ATOM 2189 N N . GLN A 1 272 ? 19.016 -88.875 -41.031 1 84.75 272 GLN A N 1
ATOM 2190 C CA . GLN A 1 272 ? 19.578 -90.188 -40.719 1 84.75 272 GLN A CA 1
ATOM 2191 C C . GLN A 1 272 ? 18.781 -91.312 -41.406 1 84.75 272 GLN A C 1
ATOM 2193 O O . GLN A 1 272 ? 19.344 -92.375 -41.75 1 84.75 272 GLN A O 1
ATOM 2198 N N . LEU A 1 273 ? 17.484 -91.125 -41.531 1 78.12 273 LEU A N 1
ATOM 2199 C CA . LEU A 1 273 ? 16.656 -92.062 -42.219 1 78.12 273 LEU A CA 1
ATOM 2200 C C . LEU A 1 273 ? 17.031 -92.188 -43.688 1 78.12 273 LEU A C 1
ATOM 2202 O O . LEU A 1 273 ? 16.984 -93.25 -44.25 1 78.12 273 LEU A O 1
ATOM 2206 N N . GLU A 1 274 ? 17.422 -91 -44.344 1 73.56 274 GLU A N 1
ATOM 2207 C CA . GLU A 1 274 ? 17.828 -91 -45.75 1 73.56 274 GLU A CA 1
ATOM 2208 C C . GLU A 1 274 ? 19.062 -91.875 -45.938 1 73.56 274 GLU A C 1
ATOM 2210 O O . GLU A 1 274 ? 19.281 -92.438 -47.031 1 73.56 274 GLU A O 1
ATOM 2215 N N . ILE A 1 275 ? 19.75 -92.125 -44.875 1 71.44 275 ILE A N 1
ATOM 2216 C CA . ILE A 1 275 ? 20.984 -92.875 -45 1 71.44 275 ILE A CA 1
ATOM 2217 C C . ILE A 1 275 ? 20.719 -94.375 -44.688 1 71.44 275 ILE A C 1
ATOM 2219 O O . ILE A 1 275 ? 21.203 -95.25 -45.375 1 71.44 275 ILE A O 1
ATOM 2223 N N . LYS A 1 276 ? 19.984 -94.688 -43.594 1 72.69 276 LYS A N 1
ATOM 2224 C CA . LYS A 1 276 ? 19.734 -96.062 -43.219 1 72.69 276 LYS A CA 1
ATOM 2225 C C . LYS A 1 276 ? 18.25 -96.312 -43.062 1 72.69 276 LYS A C 1
ATOM 2227 O O . LYS A 1 276 ? 17.594 -95.812 -42.156 1 72.69 276 LYS A O 1
ATOM 2232 N N . LEU A 1 277 ? 17.562 -97 -44 1 65.06 277 LEU A N 1
ATOM 2233 C CA . LEU A 1 277 ? 16.125 -97.25 -44.062 1 65.06 277 LEU A CA 1
ATOM 2234 C C . LEU A 1 277 ? 15.719 -98.312 -43.062 1 65.06 277 LEU A C 1
ATOM 2236 O O . LEU A 1 277 ? 16.016 -99.5 -43.281 1 65.06 277 LEU A O 1
ATOM 2240 N N . SER A 1 278 ? 15.836 -98 -41.719 1 70.5 278 SER A N 1
ATOM 2241 C CA . SER A 1 278 ? 15.352 -99 -40.75 1 70.5 278 SER A CA 1
ATOM 2242 C C . SER A 1 278 ? 14.023 -98.562 -40.125 1 70.5 278 SER A C 1
ATOM 2244 O O . SER A 1 278 ? 13.734 -97.375 -40.031 1 70.5 278 SER A O 1
ATOM 2246 N N . ASN A 1 279 ? 13.117 -99.438 -39.969 1 74.38 279 ASN A N 1
ATOM 2247 C CA . ASN A 1 279 ? 11.805 -99.312 -39.344 1 74.38 279 ASN A CA 1
ATOM 2248 C C . ASN A 1 279 ? 11.906 -98.5 -38.031 1 74.38 279 ASN A C 1
ATOM 2250 O O . ASN A 1 279 ? 11.023 -97.688 -37.719 1 74.38 279 ASN A O 1
ATOM 2254 N N . LYS A 1 280 ? 12.953 -98.688 -37.25 1 82.56 280 LYS A N 1
ATOM 2255 C CA . LYS A 1 280 ? 13.164 -98 -35.969 1 82.56 280 LYS A CA 1
ATOM 2256 C C . LYS A 1 280 ? 13.352 -96.5 -36.188 1 82.56 280 LYS A C 1
ATOM 2258 O O . LYS A 1 280 ? 12.852 -95.688 -35.406 1 82.56 280 LYS A O 1
ATOM 2263 N N . HIS A 1 281 ? 13.812 -96.125 -37.281 1 82.94 281 HIS A N 1
ATOM 2264 C CA . HIS A 1 281 ? 14.086 -94.75 -37.562 1 82.94 281 HIS A CA 1
ATOM 2265 C C . HIS A 1 281 ? 12.805 -94 -37.938 1 82.94 281 HIS A C 1
ATOM 2267 O O . HIS A 1 281 ? 12.633 -92.812 -37.594 1 82.94 281 HIS A O 1
ATOM 2273 N N . GLU A 1 282 ? 11.898 -94.75 -38.531 1 84.75 282 GLU A N 1
ATOM 2274 C CA . GLU A 1 282 ? 10.609 -94.188 -38.875 1 84.75 282 GLU A CA 1
ATOM 2275 C C . GLU A 1 282 ? 9.797 -93.812 -37.625 1 84.75 282 GLU A C 1
ATOM 2277 O O . GLU A 1 282 ? 9.117 -92.812 -37.594 1 84.75 282 GLU A O 1
ATOM 2282 N N . GLU A 1 283 ? 9.898 -94.688 -36.594 1 88.31 283 GLU A N 1
ATOM 2283 C CA . GLU A 1 283 ? 9.188 -94.438 -35.344 1 88.31 283 GLU A CA 1
ATOM 2284 C C . GLU A 1 283 ? 9.789 -93.25 -34.594 1 88.31 283 GLU A C 1
ATOM 2286 O O . GLU A 1 283 ? 9.062 -92.5 -33.969 1 88.31 283 GLU A O 1
ATOM 2291 N N . ASP A 1 284 ? 11.094 -93.125 -34.719 1 89.31 284 ASP A N 1
ATOM 2292 C CA . ASP A 1 284 ? 11.789 -92 -34.062 1 89.31 284 ASP A CA 1
ATOM 2293 C C . ASP A 1 284 ? 11.398 -90.688 -34.719 1 89.31 284 ASP A C 1
ATOM 2295 O O . ASP A 1 284 ? 11.258 -89.688 -34 1 89.31 284 ASP A O 1
ATOM 2299 N N . ILE A 1 285 ? 11.156 -90.562 -35.938 1 90.88 285 ILE A N 1
ATOM 2300 C CA . ILE A 1 285 ? 10.773 -89.375 -36.656 1 90.88 285 ILE A CA 1
ATOM 2301 C C . ILE A 1 285 ? 9.336 -89 -36.312 1 90.88 285 ILE A C 1
ATOM 2303 O O . ILE A 1 285 ? 9.031 -87.812 -36.125 1 90.88 285 ILE A O 1
ATOM 2307 N N . LYS A 1 286 ? 8.492 -90.062 -36.188 1 91.06 286 LYS A N 1
ATOM 2308 C CA . LYS A 1 286 ? 7.105 -89.812 -35.781 1 91.06 286 LYS A CA 1
ATOM 2309 C C . LYS A 1 286 ? 7.031 -89.188 -34.406 1 91.06 286 LYS A C 1
ATOM 2311 O O . LYS A 1 286 ? 6.258 -88.25 -34.156 1 91.06 286 LYS A O 1
ATOM 2316 N N . LYS A 1 287 ? 7.891 -89.688 -33.531 1 93 287 LYS A N 1
ATOM 2317 C CA . LYS A 1 287 ? 7.941 -89.188 -32.156 1 93 287 LYS A CA 1
ATOM 2318 C C . LYS A 1 287 ? 8.484 -87.75 -32.125 1 93 287 LYS A C 1
ATOM 2320 O O . LYS A 1 287 ? 7.969 -86.875 -31.406 1 93 287 LYS A O 1
ATOM 2325 N N . ALA A 1 288 ? 9.484 -87.5 -32.875 1 93.31 288 ALA A N 1
ATOM 2326 C CA . ALA A 1 288 ? 10.078 -86.125 -32.938 1 93.31 288 ALA A CA 1
ATOM 2327 C C . ALA A 1 288 ? 9.094 -85.125 -33.531 1 93.31 288 ALA A C 1
ATOM 2329 O O . ALA A 1 288 ? 9.055 -84 -33.125 1 93.31 288 ALA A O 1
ATOM 2330 N N . ARG A 1 289 ? 8.32 -85.562 -34.5 1 94.19 289 ARG A N 1
ATOM 2331 C CA . ARG A 1 289 ? 7.293 -84.688 -35.125 1 94.19 289 ARG A CA 1
ATOM 2332 C C . ARG A 1 289 ? 6.211 -84.312 -34.094 1 94.19 289 ARG A C 1
ATOM 2334 O O . ARG A 1 289 ? 5.746 -83.188 -34.062 1 94.19 289 ARG A O 1
ATOM 2341 N N . ARG A 1 290 ? 5.836 -85.312 -33.281 1 95.5 290 ARG A N 1
ATOM 2342 C CA . ARG A 1 290 ? 4.832 -85.125 -32.25 1 95.5 290 ARG A CA 1
ATOM 2343 C C . ARG A 1 290 ? 5.348 -84.125 -31.219 1 95.5 290 ARG A C 1
ATOM 2345 O O . ARG A 1 290 ? 4.613 -83.25 -30.781 1 95.5 290 ARG A O 1
ATOM 2352 N N . LYS A 1 291 ? 6.594 -84.25 -30.844 1 95.19 291 LYS A N 1
ATOM 2353 C CA . LYS A 1 291 ? 7.195 -83.312 -29.859 1 95.19 291 LYS A CA 1
ATOM 2354 C C . LYS A 1 291 ? 7.312 -81.938 -30.406 1 95.19 291 LYS A C 1
ATOM 2356 O O . LYS A 1 291 ? 7.113 -80.938 -29.672 1 95.19 291 LYS A O 1
ATOM 2361 N N . SER A 1 292 ? 7.652 -81.812 -31.641 1 94.44 292 SER A N 1
ATOM 2362 C CA . SER A 1 292 ? 7.727 -80.5 -32.312 1 94.44 292 SER A CA 1
ATOM 2363 C C . SER A 1 292 ? 6.355 -79.812 -32.375 1 94.44 292 SER A C 1
ATOM 2365 O O . SER A 1 292 ? 6.23 -78.625 -32.125 1 94.44 292 SER A O 1
ATOM 2367 N N . THR A 1 293 ? 5.312 -80.562 -32.656 1 95.88 293 THR A N 1
ATOM 2368 C CA . THR A 1 293 ? 3.949 -80.062 -32.719 1 95.88 293 THR A CA 1
ATOM 2369 C C . THR A 1 293 ? 3.498 -79.625 -31.328 1 95.88 293 THR A C 1
ATOM 2371 O O . THR A 1 293 ? 2.877 -78.562 -31.188 1 95.88 293 THR A O 1
ATOM 2374 N N . GLN A 1 294 ? 3.912 -80.438 -30.391 1 96.38 294 GLN A N 1
ATOM 2375 C CA . GLN A 1 294 ? 3.562 -80.062 -29.016 1 96.38 294 GLN A CA 1
ATOM 2376 C C . GLN A 1 294 ? 4.262 -78.812 -28.578 1 96.38 294 GLN A C 1
ATOM 2378 O O . GLN A 1 294 ? 3.668 -78 -27.906 1 96.38 294 GLN A O 1
ATOM 2383 N N . ALA A 1 295 ? 5.488 -78.688 -28.938 1 95.56 295 ALA A N 1
ATOM 2384 C CA . ALA A 1 295 ? 6.234 -77.438 -28.625 1 95.56 295 ALA A CA 1
ATOM 2385 C C . ALA A 1 295 ? 5.633 -76.25 -29.328 1 95.56 295 ALA A C 1
ATOM 2387 O O . ALA A 1 295 ? 5.617 -75.125 -28.781 1 95.56 295 ALA A O 1
ATOM 2388 N N . GLY A 1 296 ? 5.164 -76.438 -30.5 1 94.75 296 GLY A N 1
ATOM 2389 C CA . GLY A 1 296 ? 4.461 -75.375 -31.219 1 94.75 296 GLY A CA 1
ATOM 2390 C C . GLY A 1 296 ? 3.182 -74.938 -30.531 1 94.75 296 GLY A C 1
ATOM 2391 O O . GLY A 1 296 ? 2.887 -73.75 -30.453 1 94.75 296 GLY A O 1
ATOM 2392 N N . ASP A 1 297 ? 2.412 -75.938 -30.031 1 96.31 297 ASP A N 1
ATOM 2393 C CA . ASP A 1 297 ? 1.197 -75.625 -29.281 1 96.31 297 ASP A CA 1
ATOM 2394 C C . ASP A 1 297 ? 1.518 -74.875 -28 1 96.31 297 ASP A C 1
ATOM 2396 O O . ASP A 1 297 ? 0.793 -73.938 -27.625 1 96.31 297 ASP A O 1
ATOM 2400 N N . ASP A 1 298 ? 2.57 -75.25 -27.406 1 96.31 298 ASP A N 1
ATOM 2401 C CA . ASP A 1 298 ? 2.992 -74.625 -26.188 1 96.31 298 ASP A CA 1
ATOM 2402 C C . ASP A 1 298 ? 3.391 -73.125 -26.469 1 96.31 298 ASP A C 1
ATOM 2404 O O . ASP A 1 298 ? 3.074 -72.25 -25.672 1 96.31 298 ASP A O 1
ATOM 2408 N N . LEU A 1 299 ? 4.117 -72.938 -27.516 1 96 299 LEU A N 1
ATOM 2409 C CA . LEU A 1 299 ? 4.496 -71.562 -27.906 1 96 299 LEU A CA 1
ATOM 2410 C C . LEU A 1 299 ? 3.258 -70.688 -28.172 1 96 299 LEU A C 1
ATOM 2412 O O . LEU A 1 299 ? 3.182 -69.562 -27.719 1 96 299 LEU A O 1
ATOM 2416 N N . MET A 1 300 ? 2.252 -71.25 -28.828 1 96.19 300 MET A N 1
ATOM 2417 C CA . MET A 1 300 ? 1.017 -70.5 -29.109 1 96.19 300 MET A CA 1
ATOM 2418 C C . MET A 1 300 ? 0.289 -70.125 -27.828 1 96.19 300 MET A C 1
ATOM 2420 O O . MET A 1 300 ? -0.261 -69.062 -27.703 1 96.19 300 MET A O 1
ATOM 2424 N N . ARG A 1 301 ? 0.311 -71.062 -26.938 1 96.75 301 ARG A N 1
ATOM 2425 C CA . ARG A 1 301 ? -0.321 -70.812 -25.656 1 96.75 301 ARG A CA 1
ATOM 2426 C C . ARG A 1 301 ? 0.4 -69.688 -24.906 1 96.75 301 ARG A C 1
ATOM 2428 O O . ARG A 1 301 ? -0.24 -68.812 -24.328 1 96.75 301 ARG A O 1
ATOM 2435 N N . CYS A 1 302 ? 1.727 -69.75 -24.938 1 96.69 302 CYS A N 1
ATOM 2436 C CA . CYS A 1 302 ? 2.523 -68.75 -24.266 1 96.69 302 CYS A CA 1
ATOM 2437 C C . CYS A 1 302 ? 2.314 -67.375 -24.906 1 96.69 302 CYS A C 1
ATOM 2439 O O . CYS A 1 302 ? 2.244 -66.375 -24.219 1 96.69 302 CYS A O 1
ATOM 2441 N N . VAL A 1 303 ? 2.197 -67.312 -26.203 1 95.88 303 VAL A N 1
ATOM 2442 C CA . VAL A 1 303 ? 1.979 -66.062 -26.922 1 95.88 303 VAL A CA 1
ATOM 2443 C C . VAL A 1 303 ? 0.6 -65.5 -26.594 1 95.88 303 VAL A C 1
ATOM 2445 O O . VAL A 1 303 ? 0.445 -64.312 -26.391 1 95.88 303 VAL A O 1
ATOM 2448 N N . ASP A 1 304 ? -0.391 -66.375 -26.5 1 96.56 304 ASP A N 1
ATOM 2449 C CA . ASP A 1 304 ? -1.734 -65.938 -26.125 1 96.56 304 ASP A CA 1
ATOM 2450 C C . ASP A 1 304 ? -1.745 -65.312 -24.719 1 96.56 304 ASP A C 1
ATOM 2452 O O . ASP A 1 304 ? -2.375 -64.25 -24.5 1 96.56 304 ASP A O 1
ATOM 2456 N N . LEU A 1 305 ? -1.063 -65.938 -23.828 1 96.94 305 LEU A N 1
ATOM 2457 C CA . LEU A 1 305 ? -0.987 -65.438 -22.469 1 96.94 305 LEU A CA 1
ATOM 2458 C C . LEU A 1 305 ? -0.26 -64.125 -22.422 1 96.94 305 LEU A C 1
ATOM 2460 O O . LEU A 1 305 ? -0.663 -63.219 -21.703 1 96.94 305 LEU A O 1
ATOM 2464 N N . TYR A 1 306 ? 0.783 -64 -23.156 1 96.94 306 TYR A N 1
ATOM 2465 C CA . TYR A 1 306 ? 1.514 -62.75 -23.266 1 96.94 306 TYR A CA 1
ATOM 2466 C C . TYR A 1 306 ? 0.616 -61.656 -23.812 1 96.94 306 TYR A C 1
ATOM 2468 O O . TYR A 1 306 ? 0.552 -60.562 -23.25 1 96.94 306 TYR A O 1
ATOM 2476 N N . ASN A 1 307 ? -0.084 -61.938 -24.891 1 96.56 307 ASN A N 1
ATOM 2477 C CA . ASN A 1 307 ? -0.943 -60.938 -25.531 1 96.56 307 ASN A CA 1
ATOM 2478 C C . ASN A 1 307 ? -2.074 -60.5 -24.594 1 96.56 307 ASN A C 1
ATOM 2480 O O . ASN A 1 307 ? -2.436 -59.312 -24.562 1 96.56 307 ASN A O 1
ATOM 2484 N N . GLN A 1 308 ? -2.594 -61.438 -23.859 1 96.94 308 GLN A N 1
ATOM 2485 C CA . GLN A 1 308 ? -3.619 -61.094 -22.875 1 96.94 308 GLN A CA 1
ATOM 2486 C C . GLN A 1 308 ? -3.068 -60.156 -21.797 1 96.94 308 GLN A C 1
ATOM 2488 O O . GLN A 1 308 ? -3.719 -59.188 -21.438 1 96.94 308 GLN A O 1
ATOM 2493 N N . THR A 1 309 ? -1.896 -60.469 -21.344 1 97.25 309 THR A N 1
ATOM 2494 C CA . THR A 1 309 ? -1.266 -59.656 -20.312 1 97.25 309 THR A CA 1
ATOM 2495 C C . THR A 1 309 ? -0.905 -58.281 -20.859 1 97.25 309 THR A C 1
ATOM 2497 O O . THR A 1 309 ? -1.068 -57.281 -20.156 1 97.25 309 THR A O 1
ATOM 2500 N N . GLN A 1 310 ? -0.409 -58.281 -22.078 1 95.94 310 GLN A N 1
ATOM 2501 C CA . GLN A 1 310 ? -0.08 -57 -22.703 1 95.94 310 GLN A CA 1
ATOM 2502 C C . GLN A 1 310 ? -1.328 -56.125 -22.891 1 95.94 310 GLN A C 1
ATOM 2504 O O . GLN A 1 310 ? -1.293 -54.906 -22.672 1 95.94 310 GLN A O 1
ATOM 2509 N N . SER A 1 311 ? -2.389 -56.781 -23.297 1 95.38 311 SER A N 1
ATOM 2510 C CA . SER A 1 311 ? -3.65 -56.062 -23.469 1 95.38 311 SER A CA 1
ATOM 2511 C C . SER A 1 311 ? -4.129 -55.469 -22.141 1 95.38 311 SER A C 1
ATOM 2513 O O . SER A 1 311 ? -4.602 -54.344 -22.094 1 95.38 311 SER A O 1
ATOM 2515 N N . LYS A 1 312 ? -4.031 -56.219 -21.125 1 96.75 312 LYS A N 1
ATOM 2516 C CA . LYS A 1 312 ? -4.43 -55.719 -19.812 1 96.75 312 LYS A CA 1
ATOM 2517 C C . LYS A 1 312 ? -3.561 -54.562 -19.375 1 96.75 312 LYS A C 1
ATOM 2519 O O . LYS A 1 312 ? -4.074 -53.562 -18.859 1 96.75 312 LYS A O 1
ATOM 2524 N N . TRP A 1 313 ? -2.285 -54.688 -19.5 1 96.56 313 TRP A N 1
ATOM 2525 C CA . TRP A 1 313 ? -1.368 -53.594 -19.188 1 96.56 313 TRP A CA 1
ATOM 2526 C C . TRP A 1 313 ? -1.716 -52.344 -19.984 1 96.56 313 TRP A C 1
ATOM 2528 O O . TRP A 1 313 ? -1.768 -51.25 -19.422 1 96.56 313 TRP A O 1
ATOM 2538 N N . PHE A 1 314 ? -1.991 -52.5 -21.25 1 94.94 314 PHE A N 1
ATOM 2539 C CA . PHE A 1 314 ? -2.316 -51.406 -22.125 1 94.94 314 PHE A CA 1
ATOM 2540 C C . PHE A 1 314 ? -3.584 -50.688 -21.672 1 94.94 314 PHE A C 1
ATOM 2542 O O . PHE A 1 314 ? -3.627 -49.469 -21.594 1 94.94 314 PHE A O 1
ATOM 2549 N N . GLU A 1 315 ? -4.57 -51.438 -21.328 1 95.81 315 GLU A N 1
ATOM 2550 C CA . GLU A 1 315 ? -5.832 -50.875 -20.875 1 95.81 315 GLU A CA 1
ATOM 2551 C C . GLU A 1 315 ? -5.645 -50.062 -19.578 1 95.81 315 GLU A C 1
ATOM 2553 O O . GLU A 1 315 ? -6.18 -48.969 -19.438 1 95.81 315 GLU A O 1
ATOM 2558 N N . GLU A 1 316 ? -4.91 -50.625 -18.672 1 96.31 316 GLU A N 1
ATOM 2559 C CA . GLU A 1 316 ? -4.664 -49.969 -17.406 1 96.31 316 GLU A CA 1
ATOM 2560 C C . GLU A 1 316 ? -3.809 -48.719 -17.594 1 96.31 316 GLU A C 1
ATOM 2562 O O . GLU A 1 316 ? -4.012 -47.719 -16.922 1 96.31 316 GLU A O 1
ATOM 2567 N N . MET A 1 317 ? -2.852 -48.812 -18.469 1 95 317 MET A N 1
ATOM 2568 C CA . MET A 1 317 ? -2.021 -47.656 -18.797 1 95 317 MET A CA 1
ATOM 2569 C C . MET A 1 317 ? -2.871 -46.531 -19.344 1 95 317 MET A C 1
ATOM 2571 O O . MET A 1 317 ? -2.734 -45.375 -18.922 1 95 317 MET A O 1
ATOM 2575 N N . VAL A 1 318 ? -3.756 -46.844 -20.25 1 95.25 318 VAL A N 1
ATOM 2576 C CA . VAL A 1 318 ? -4.617 -45.844 -20.875 1 95.25 318 VAL A CA 1
ATOM 2577 C C . VAL A 1 318 ? -5.504 -45.188 -19.812 1 95.25 318 VAL A C 1
ATOM 2579 O O . VAL A 1 318 ? -5.57 -43.969 -19.719 1 95.25 318 VAL A O 1
ATOM 2582 N N . THR A 1 319 ? -6.129 -45.969 -18.938 1 96.75 319 THR A N 1
ATOM 2583 C CA . THR A 1 319 ? -7.043 -45.469 -17.922 1 96.75 319 THR A CA 1
ATOM 2584 C C . THR A 1 319 ? -6.309 -44.625 -16.906 1 96.75 319 THR A C 1
ATOM 2586 O O . THR A 1 319 ? -6.785 -43.531 -16.531 1 96.75 319 THR A O 1
ATOM 2589 N N . THR A 1 320 ? -5.164 -45.031 -16.422 1 96.62 320 THR A N 1
ATOM 2590 C CA . THR A 1 320 ? -4.398 -44.312 -15.43 1 96.62 320 THR A CA 1
ATOM 2591 C C . THR A 1 320 ? -3.869 -43 -16.016 1 96.62 320 THR A C 1
ATOM 2593 O O . THR A 1 320 ? -3.871 -41.969 -15.352 1 96.62 320 THR A O 1
ATOM 2596 N N . CYS A 1 321 ? -3.461 -43.062 -17.266 1 96.56 321 CYS A N 1
ATOM 2597 C CA . CYS A 1 321 ? -2.982 -41.844 -17.938 1 96.56 321 CYS A CA 1
ATOM 2598 C C . CYS A 1 321 ? -4.09 -40.812 -18.047 1 96.56 321 CYS A C 1
ATOM 2600 O O . CYS A 1 321 ? -3.859 -39.625 -17.828 1 96.56 321 CYS A O 1
ATOM 2602 N N . MET A 1 322 ? -5.254 -41.25 -18.344 1 96.31 322 MET A N 1
ATOM 2603 C CA . MET A 1 322 ? -6.395 -40.344 -18.453 1 96.31 322 MET A CA 1
ATOM 2604 C C . MET A 1 322 ? -6.723 -39.719 -17.094 1 96.31 322 MET A C 1
ATOM 2606 O O . MET A 1 322 ? -7.082 -38.562 -17.016 1 96.31 322 MET A O 1
ATOM 2610 N N . GLU A 1 323 ? -6.602 -40.5 -16.109 1 96 323 GLU A N 1
ATOM 2611 C CA . GLU A 1 323 ? -6.836 -39.969 -14.758 1 96 323 GLU A CA 1
ATOM 2612 C C . GLU A 1 323 ? -5.801 -38.906 -14.383 1 96 323 GLU A C 1
ATOM 2614 O O . GLU A 1 323 ? -6.152 -37.875 -13.836 1 96 323 GLU A O 1
ATOM 2619 N N . LEU A 1 324 ? -4.574 -39.188 -14.641 1 96.81 324 LEU A N 1
ATOM 2620 C CA . LEU A 1 324 ? -3.512 -38.25 -14.344 1 96.81 324 LEU A CA 1
ATOM 2621 C C . LEU A 1 324 ? -3.693 -36.969 -15.156 1 96.81 324 LEU A C 1
ATOM 2623 O O . LEU A 1 324 ? -3.434 -35.875 -14.656 1 96.81 324 LEU A O 1
ATOM 2627 N N . GLU A 1 325 ? -4.117 -37.156 -16.375 1 97 325 GLU A N 1
ATOM 2628 C CA . GLU A 1 325 ? -4.418 -36 -17.234 1 97 325 GLU A CA 1
ATOM 2629 C C . GLU A 1 325 ? -5.523 -35.156 -16.625 1 97 325 GLU A C 1
ATOM 2631 O O . GLU A 1 325 ? -5.402 -33.906 -16.594 1 97 325 GLU A O 1
ATOM 2636 N N . LYS A 1 326 ? -6.555 -35.75 -16.203 1 96.5 326 LYS A N 1
ATOM 2637 C CA . LYS A 1 326 ? -7.66 -35.062 -15.57 1 96.5 326 LYS A CA 1
ATOM 2638 C C . LYS A 1 326 ? -7.195 -34.312 -14.32 1 96.5 326 LYS A C 1
ATOM 2640 O O . LYS A 1 326 ? -7.605 -33.156 -14.086 1 96.5 326 LYS A O 1
ATOM 2645 N N . LEU A 1 327 ? -6.398 -34.906 -13.562 1 94.75 327 LEU A N 1
ATOM 2646 C CA . LEU A 1 327 ? -5.875 -34.312 -12.352 1 94.75 327 LEU A CA 1
ATOM 2647 C C . LEU A 1 327 ? -5.078 -33.062 -12.672 1 94.75 327 LEU A C 1
ATOM 2649 O O . LEU A 1 327 ? -5.172 -32.031 -11.961 1 94.75 327 LEU A O 1
ATOM 2653 N N . GLU A 1 328 ? -4.336 -33.156 -13.727 1 96.56 328 GLU A N 1
ATOM 2654 C CA . GLU A 1 328 ? -3.533 -31.984 -14.117 1 96.56 328 GLU A CA 1
ATOM 2655 C C . GLU A 1 328 ? -4.414 -30.844 -14.617 1 96.56 328 GLU A C 1
ATOM 2657 O O . GLU A 1 328 ? -4.16 -29.688 -14.305 1 96.56 328 GLU A O 1
ATOM 2662 N N . VAL A 1 329 ? -5.418 -31.172 -15.359 1 97.38 329 VAL A N 1
ATOM 2663 C CA . VAL A 1 329 ? -6.359 -30.156 -15.828 1 97.38 329 VAL A CA 1
ATOM 2664 C C . VAL A 1 329 ? -7.035 -29.484 -14.633 1 97.38 329 VAL A C 1
ATOM 2666 O O . VAL A 1 329 ? -7.137 -28.25 -14.578 1 97.38 329 VAL A O 1
ATOM 2669 N N . GLU A 1 330 ? -7.441 -30.234 -13.641 1 96.62 330 GLU A N 1
ATOM 2670 C CA . GLU A 1 330 ? -8.07 -29.703 -12.43 1 96.62 330 GLU A CA 1
ATOM 2671 C C . GLU A 1 330 ? -7.125 -28.781 -11.664 1 96.62 330 GLU A C 1
ATOM 2673 O O . GLU A 1 330 ? -7.539 -27.75 -11.141 1 96.62 330 GLU A O 1
ATOM 2678 N N . ARG A 1 331 ? -5.895 -29.172 -11.617 1 96.81 331 ARG A N 1
ATOM 2679 C CA . ARG A 1 331 ? -4.898 -28.359 -10.922 1 96.81 331 ARG A CA 1
ATOM 2680 C C . ARG A 1 331 ? -4.746 -27 -11.578 1 96.81 331 ARG A C 1
ATOM 2682 O O . ARG A 1 331 ? -4.773 -25.969 -10.906 1 96.81 331 ARG A O 1
ATOM 2689 N N . ILE A 1 332 ? -4.621 -27.016 -12.906 1 98.06 332 ILE A N 1
ATOM 2690 C CA . ILE A 1 332 ? -4.418 -25.781 -13.656 1 98.06 332 ILE A CA 1
ATOM 2691 C C . ILE A 1 332 ? -5.629 -24.875 -13.484 1 98.06 332 ILE A C 1
ATOM 2693 O O . ILE A 1 332 ? -5.48 -23.672 -13.219 1 98.06 332 ILE A O 1
ATOM 2697 N N . GLU A 1 333 ? -6.785 -25.438 -13.555 1 98.19 333 GLU A N 1
ATOM 2698 C CA . GLU A 1 333 ? -8.008 -24.656 -13.406 1 98.19 333 GLU A CA 1
ATOM 2699 C C . GLU A 1 333 ? -8.164 -24.125 -11.984 1 98.19 333 GLU A C 1
ATOM 2701 O O . GLU A 1 333 ? -8.633 -23 -11.773 1 98.19 333 GLU A O 1
ATOM 2706 N N . TRP A 1 334 ? -7.785 -24.953 -11.078 1 97.69 334 TRP A N 1
ATOM 2707 C CA . TRP A 1 334 ? -7.844 -24.547 -9.672 1 97.69 334 TRP A CA 1
ATOM 2708 C C . TRP A 1 334 ? -6.934 -23.359 -9.406 1 97.69 334 TRP A C 1
ATOM 2710 O O . TRP A 1 334 ? -7.355 -22.375 -8.797 1 97.69 334 TRP A O 1
ATOM 2720 N N . ILE A 1 335 ? -5.746 -23.406 -9.883 1 98.38 335 ILE A N 1
ATOM 2721 C CA . ILE A 1 335 ? -4.777 -22.344 -9.688 1 98.38 335 ILE A CA 1
ATOM 2722 C C . ILE A 1 335 ? -5.258 -21.078 -10.406 1 98.38 335 ILE A C 1
ATOM 2724 O O . ILE A 1 335 ? -5.203 -19.984 -9.844 1 98.38 335 ILE A O 1
ATOM 2728 N N . GLN A 1 336 ? -5.723 -21.25 -11.641 1 98.56 336 GLN A N 1
ATOM 2729 C CA . GLN A 1 336 ? -6.25 -20.125 -12.398 1 98.56 336 GLN A CA 1
ATOM 2730 C C . GLN A 1 336 ? -7.352 -19.406 -11.625 1 98.56 336 GLN A C 1
ATOM 2732 O O . GLN A 1 336 ? -7.355 -18.172 -11.539 1 98.56 336 GLN A O 1
ATOM 2737 N N . THR A 1 337 ? -8.266 -20.188 -11.078 1 98.5 337 THR A N 1
ATOM 2738 C CA . THR A 1 337 ? -9.398 -19.641 -10.344 1 98.5 337 THR A CA 1
ATOM 2739 C C . THR A 1 337 ? -8.93 -18.797 -9.148 1 98.5 337 THR A C 1
ATOM 2741 O O . THR A 1 337 ? -9.406 -17.688 -8.938 1 98.5 337 THR A O 1
ATOM 2744 N N . HIS A 1 338 ? -7.992 -19.266 -8.477 1 98.56 338 HIS A N 1
ATOM 2745 C CA . HIS A 1 338 ? -7.598 -18.594 -7.246 1 98.56 338 HIS A CA 1
ATOM 2746 C C . HIS A 1 338 ? -6.625 -17.453 -7.531 1 98.56 338 HIS A C 1
ATOM 2748 O O . HIS A 1 338 ? -6.543 -16.5 -6.762 1 98.56 338 HIS A O 1
ATOM 2754 N N . LEU A 1 339 ? -5.855 -17.516 -8.648 1 98.69 339 LEU A N 1
ATOM 2755 C CA . LEU A 1 339 ? -5.082 -16.359 -9.086 1 98.69 339 LEU A CA 1
ATOM 2756 C C . LEU A 1 339 ? -6.004 -15.234 -9.555 1 98.69 339 LEU A C 1
ATOM 2758 O O . LEU A 1 339 ? -5.719 -14.055 -9.328 1 98.69 339 LEU A O 1
ATOM 2762 N N . ARG A 1 340 ? -7.121 -15.625 -10.164 1 98.69 340 ARG A N 1
ATOM 2763 C CA . ARG A 1 340 ? -8.133 -14.633 -10.523 1 98.69 340 ARG A CA 1
ATOM 2764 C C . ARG A 1 340 ? -8.742 -13.992 -9.281 1 98.69 340 ARG A C 1
ATOM 2766 O O . ARG A 1 340 ? -9.023 -12.797 -9.273 1 98.69 340 ARG A O 1
ATOM 2773 N N . GLN A 1 341 ? -8.93 -14.812 -8.305 1 98.75 341 GLN A N 1
ATOM 2774 C CA . GLN A 1 341 ? -9.414 -14.273 -7.035 1 98.75 341 GLN A CA 1
ATOM 2775 C C . GLN A 1 341 ? -8.422 -13.266 -6.453 1 98.75 341 GLN A C 1
ATOM 2777 O O . GLN A 1 341 ? -8.828 -12.234 -5.918 1 98.75 341 GLN A O 1
ATOM 2782 N N . TYR A 1 342 ? -7.137 -13.562 -6.574 1 98.75 342 TYR A N 1
ATOM 2783 C CA . TYR A 1 342 ? -6.102 -12.633 -6.129 1 98.75 342 TYR A CA 1
ATOM 2784 C C . TYR A 1 342 ? -6.23 -11.297 -6.84 1 98.75 342 TYR A C 1
ATOM 2786 O O . TYR A 1 342 ? -6.211 -10.242 -6.199 1 98.75 342 TYR A O 1
ATOM 2794 N N . THR A 1 343 ? -6.355 -11.297 -8.156 1 98.56 343 THR A N 1
ATOM 2795 C CA . THR A 1 343 ? -6.441 -10.039 -8.898 1 98.56 343 THR A CA 1
ATOM 2796 C C . THR A 1 343 ? -7.73 -9.297 -8.555 1 98.56 343 THR A C 1
ATOM 2798 O O . THR A 1 343 ? -7.75 -8.07 -8.492 1 98.56 343 THR A O 1
ATOM 2801 N N . THR A 1 344 ? -8.789 -10.078 -8.336 1 98.5 344 THR A N 1
ATOM 2802 C CA . THR A 1 344 ? -10.055 -9.469 -7.926 1 98.5 344 THR A CA 1
ATOM 2803 C C . THR A 1 344 ? -9.898 -8.742 -6.594 1 98.5 344 THR A C 1
ATOM 2805 O O . THR A 1 344 ? -10.344 -7.602 -6.445 1 98.5 344 THR A O 1
ATOM 2808 N N . LEU A 1 345 ? -9.281 -9.391 -5.68 1 98.62 345 LEU A N 1
ATOM 2809 C CA . LEU A 1 345 ? -9.047 -8.789 -4.371 1 98.62 345 LEU A CA 1
ATOM 2810 C C . LEU A 1 345 ? -8.156 -7.555 -4.492 1 98.62 345 LEU A C 1
ATOM 2812 O O . LEU A 1 345 ? -8.359 -6.57 -3.773 1 98.62 345 LEU A O 1
ATOM 2816 N N . ARG A 1 346 ? -7.191 -7.582 -5.379 1 98.25 346 ARG A N 1
ATOM 2817 C CA . ARG A 1 346 ? -6.336 -6.43 -5.629 1 98.25 346 ARG A CA 1
ATOM 2818 C C . ARG A 1 346 ? -7.145 -5.242 -6.141 1 98.25 346 ARG A C 1
ATOM 2820 O O . ARG A 1 346 ? -6.992 -4.121 -5.652 1 98.25 346 ARG A O 1
ATOM 2827 N N . HIS A 1 347 ? -8.047 -5.5 -7.105 1 97.44 347 HIS A N 1
ATOM 2828 C CA . HIS A 1 347 ? -8.891 -4.445 -7.656 1 97.44 347 HIS A CA 1
ATOM 2829 C C . HIS A 1 347 ? -9.812 -3.859 -6.586 1 97.44 347 HIS A C 1
ATOM 2831 O O . HIS A 1 347 ? -9.961 -2.639 -6.488 1 97.44 347 HIS A O 1
ATOM 2837 N N . GLU A 1 348 ? -10.344 -4.703 -5.797 1 97.69 348 GLU A N 1
ATOM 2838 C CA . GLU A 1 348 ? -11.219 -4.266 -4.715 1 97.69 348 GLU A CA 1
ATOM 2839 C C . GLU A 1 348 ? -10.461 -3.406 -3.705 1 97.69 348 GLU A C 1
ATOM 2841 O O . GLU A 1 348 ? -10.977 -2.385 -3.244 1 97.69 348 GLU A O 1
ATOM 2846 N N . THR A 1 349 ? -9.273 -3.855 -3.375 1 98 349 THR A N 1
ATOM 2847 C CA . THR A 1 349 ? -8.461 -3.129 -2.408 1 98 349 THR A CA 1
ATOM 2848 C C . THR A 1 349 ? -8.156 -1.722 -2.91 1 98 349 THR A C 1
ATOM 2850 O O . THR A 1 349 ? -8.242 -0.753 -2.154 1 98 349 THR A O 1
ATOM 2853 N N . ASP A 1 350 ? -7.809 -1.587 -4.191 1 96.5 350 ASP A N 1
ATOM 2854 C CA . ASP A 1 350 ? -7.52 -0.281 -4.777 1 96.5 350 ASP A CA 1
ATOM 2855 C C . ASP A 1 350 ? -8.758 0.614 -4.754 1 96.5 350 ASP A C 1
ATOM 2857 O O . ASP A 1 350 ? -8.656 1.814 -4.492 1 96.5 350 ASP A O 1
ATOM 2861 N N . MET A 1 351 ? -9.898 0.082 -4.957 1 96.56 351 MET A N 1
ATOM 2862 C CA . MET A 1 351 ? -11.156 0.819 -4.918 1 96.56 351 MET A CA 1
ATOM 2863 C C . MET A 1 351 ? -11.453 1.309 -3.504 1 96.56 351 MET A C 1
ATOM 2865 O O . MET A 1 351 ? -11.852 2.461 -3.312 1 96.56 351 MET A O 1
ATOM 2869 N N . PHE A 1 352 ? -11.25 0.456 -2.504 1 97.81 352 PHE A N 1
ATOM 2870 C CA . PHE A 1 352 ? -11.477 0.839 -1.114 1 97.81 352 PHE A CA 1
ATOM 2871 C C . PHE A 1 352 ? -10.492 1.921 -0.686 1 97.81 352 PHE A C 1
ATOM 2873 O O . PHE A 1 352 ? -10.852 2.844 0.046 1 97.81 352 PHE A O 1
ATOM 2880 N N . ASN A 1 353 ? -9.242 1.786 -1.145 1 97.56 353 ASN A N 1
ATOM 2881 C CA . ASN A 1 353 ? -8.234 2.797 -0.838 1 97.56 353 ASN A CA 1
ATOM 2882 C C . ASN A 1 353 ? -8.641 4.172 -1.358 1 97.56 353 ASN A C 1
ATOM 2884 O O . ASN A 1 353 ? -8.445 5.18 -0.68 1 97.56 353 ASN A O 1
ATOM 2888 N N . GLN A 1 354 ? -9.203 4.246 -2.508 1 96.56 354 GLN A N 1
ATOM 2889 C CA . GLN A 1 354 ? -9.664 5.508 -3.082 1 96.56 354 GLN A CA 1
ATOM 2890 C C . GLN A 1 354 ? -10.797 6.105 -2.258 1 96.56 354 GLN A C 1
ATOM 2892 O O . GLN A 1 354 ? -10.82 7.316 -2.02 1 96.56 354 GLN A O 1
ATOM 2897 N N . SER A 1 355 ? -11.609 5.285 -1.755 1 97.44 355 SER A N 1
ATOM 2898 C CA . SER A 1 355 ? -12.789 5.727 -1.027 1 97.44 355 SER A CA 1
ATOM 2899 C C . SER A 1 355 ? -12.422 6.336 0.321 1 97.44 355 SER A C 1
ATOM 2901 O O . SER A 1 355 ? -13.094 7.246 0.803 1 97.44 355 SER A O 1
ATOM 2903 N N . VAL A 1 356 ? -11.391 5.809 0.938 1 97.81 356 VAL A N 1
ATOM 2904 C CA . VAL A 1 356 ? -11.039 6.246 2.285 1 97.81 356 VAL A CA 1
ATOM 2905 C C . VAL A 1 356 ? -10.391 7.629 2.229 1 97.81 356 VAL A C 1
ATOM 2907 O O . VAL A 1 356 ? -10.289 8.312 3.248 1 97.81 356 VAL A O 1
ATOM 2910 N N . VAL A 1 357 ? -9.961 8.125 1.017 1 97.81 357 VAL A N 1
ATOM 2911 C CA . VAL A 1 357 ? -9.281 9.406 0.869 1 97.81 357 VAL A CA 1
ATOM 2912 C C . VAL A 1 357 ? -10.305 10.5 0.585 1 97.81 357 VAL A C 1
ATOM 2914 O O . VAL A 1 357 ? -10.039 11.68 0.822 1 97.81 357 VAL A O 1
ATOM 2917 N N . GLU A 1 358 ? -11.484 10.188 0.141 1 97.75 358 GLU A N 1
ATOM 2918 C CA . GLU A 1 358 ? -12.5 11.117 -0.336 1 97.75 358 GLU A CA 1
ATOM 2919 C C . GLU A 1 358 ? -12.938 12.07 0.77 1 97.75 358 GLU A C 1
ATOM 2921 O O . GLU A 1 358 ? -13.039 13.281 0.548 1 97.75 358 GLU A O 1
ATOM 2926 N N . PRO A 1 359 ? -13.125 11.555 2.008 1 98.5 359 PRO A N 1
ATOM 2927 C CA . PRO A 1 359 ? -13.5 12.484 3.074 1 98.5 359 PRO A CA 1
ATOM 2928 C C . PRO A 1 359 ? -12.43 13.539 3.344 1 98.5 359 PRO A C 1
ATOM 2930 O O . PRO A 1 359 ? -12.75 14.672 3.709 1 98.5 359 PRO A O 1
ATOM 2933 N N . VAL A 1 360 ? -11.18 13.211 3.207 1 98.69 360 VAL A N 1
ATOM 2934 C CA . VAL A 1 360 ? -10.094 14.156 3.395 1 98.69 360 VAL A CA 1
ATOM 2935 C C . VAL A 1 360 ? -10.172 15.25 2.328 1 98.69 360 VAL A C 1
ATOM 2937 O O . VAL A 1 360 ? -10.031 16.438 2.635 1 98.69 360 VAL A O 1
ATOM 2940 N N . ASP A 1 361 ? -10.422 14.867 1.085 1 98.5 361 ASP A N 1
ATOM 2941 C CA . ASP A 1 361 ? -10.57 15.82 -0.012 1 98.5 361 ASP A CA 1
ATOM 2942 C C . ASP A 1 361 ? -11.68 16.828 0.287 1 98.5 361 ASP A C 1
ATOM 2944 O O . ASP A 1 361 ? -11.508 18.031 0.073 1 98.5 361 ASP A O 1
ATOM 2948 N N . GLN A 1 362 ? -12.727 16.344 0.769 1 98.5 362 GLN A N 1
ATOM 2949 C CA . GLN A 1 362 ? -13.883 17.188 1.053 1 98.5 362 GLN A CA 1
ATOM 2950 C C . GLN A 1 362 ? -13.57 18.203 2.145 1 98.5 362 GLN A C 1
ATOM 2952 O O . GLN A 1 362 ? -13.891 19.391 2.012 1 98.5 362 GLN A O 1
ATOM 2957 N N . LEU A 1 363 ? -12.883 17.703 3.195 1 98.69 363 LEU A N 1
ATOM 2958 C CA . LEU A 1 363 ? -12.57 18.609 4.301 1 98.69 363 LEU A CA 1
ATOM 2959 C C . LEU A 1 363 ? -11.484 19.609 3.904 1 98.69 363 LEU A C 1
ATOM 2961 O O . LEU A 1 363 ? -11.492 20.75 4.359 1 98.69 363 LEU A O 1
ATOM 2965 N N . LEU A 1 364 ? -10.594 19.156 3.031 1 98.69 364 LEU A N 1
ATOM 2966 C CA . LEU A 1 364 ? -9.547 20.062 2.572 1 98.69 364 LEU A CA 1
ATOM 2967 C C . LEU A 1 364 ? -10.133 21.188 1.722 1 98.69 364 LEU A C 1
ATOM 2969 O O . LEU A 1 364 ? -9.641 22.328 1.755 1 98.69 364 LEU A O 1
ATOM 2973 N N . GLN A 1 365 ? -11.211 20.938 1.023 1 98.19 365 GLN A N 1
ATOM 2974 C CA . GLN A 1 365 ? -11.898 21.953 0.219 1 98.19 365 GLN A CA 1
ATOM 2975 C C . GLN A 1 365 ? -12.609 22.969 1.104 1 98.19 365 GLN A C 1
ATOM 2977 O O . GLN A 1 365 ? -12.812 24.109 0.698 1 98.19 365 GLN A O 1
ATOM 2982 N N . LYS A 1 366 ? -12.883 22.578 2.334 1 98.25 366 LYS A N 1
ATOM 2983 C CA . LYS A 1 366 ? -13.656 23.422 3.242 1 98.25 366 LYS A CA 1
ATOM 2984 C C . LYS A 1 366 ? -12.742 24.203 4.172 1 98.25 366 LYS A C 1
ATOM 2986 O O . LYS A 1 366 ? -13.219 24.969 5.023 1 98.25 366 LYS A O 1
ATOM 2991 N N . VAL A 1 367 ? -11.422 24.016 4.051 1 98.69 367 VAL A N 1
ATOM 2992 C CA . VAL A 1 367 ? -10.484 24.766 4.883 1 98.69 367 VAL A CA 1
ATOM 2993 C C . VAL A 1 367 ? -10.648 26.25 4.609 1 98.69 367 VAL A C 1
ATOM 2995 O O . VAL A 1 367 ? -10.633 26.688 3.455 1 98.69 367 VAL A O 1
ATOM 2998 N N . ASP A 1 368 ? -10.844 27.016 5.691 1 98.44 368 ASP A N 1
ATOM 2999 C CA . ASP A 1 368 ? -11.094 28.438 5.59 1 98.44 368 ASP A CA 1
ATOM 3000 C C . ASP A 1 368 ? -10.281 29.219 6.621 1 98.44 368 ASP A C 1
ATOM 3002 O O . ASP A 1 368 ? -10.672 29.312 7.785 1 98.44 368 ASP A O 1
ATOM 3006 N N . PRO A 1 369 ? -9.219 29.906 6.168 1 97.88 369 PRO A N 1
ATOM 3007 C CA . PRO A 1 369 ? -8.375 30.672 7.098 1 97.88 369 PRO A CA 1
ATOM 3008 C C . PRO A 1 369 ? -9.156 31.734 7.867 1 97.88 369 PRO A C 1
ATOM 3010 O O . PRO A 1 369 ? -8.844 32.031 9.023 1 97.88 369 PRO A O 1
ATOM 3013 N N . GLY A 1 370 ? -10.148 32.344 7.215 1 97.38 370 GLY A N 1
ATOM 3014 C CA . GLY A 1 370 ? -10.969 33.344 7.895 1 97.38 370 GLY A CA 1
ATOM 3015 C C . GLY A 1 370 ? -11.758 32.781 9.055 1 97.38 370 GLY A C 1
ATOM 3016 O O . GLY A 1 370 ? -11.805 33.344 10.141 1 97.38 370 GLY A O 1
ATOM 3017 N N . LYS A 1 371 ? -12.367 31.625 8.828 1 97.69 371 LYS A N 1
ATOM 3018 C CA . LYS A 1 371 ? -13.109 30.938 9.891 1 97.69 371 LYS A CA 1
ATOM 3019 C C . LYS A 1 371 ? -12.18 30.484 11.008 1 97.69 371 LYS A C 1
ATOM 3021 O O . LYS A 1 371 ? -12.547 30.547 12.188 1 97.69 371 LYS A O 1
ATOM 3026 N N . ASP A 1 372 ? -11.008 30.062 10.664 1 98.06 372 ASP A N 1
ATOM 3027 C CA . ASP A 1 372 ? -10.023 29.625 11.648 1 98.06 372 ASP A CA 1
ATOM 3028 C C . ASP A 1 372 ? -9.562 30.797 12.516 1 98.06 372 ASP A C 1
ATOM 3030 O O . ASP A 1 372 ? -9.43 30.656 13.734 1 98.06 372 ASP A O 1
ATOM 3034 N N . ARG A 1 373 ? -9.32 31.891 11.891 1 97.25 373 ARG A N 1
ATOM 3035 C CA . ARG A 1 373 ? -8.945 33.094 12.625 1 97.25 373 ARG A CA 1
ATOM 3036 C C . ARG A 1 373 ? -10.062 33.531 13.578 1 97.25 373 ARG A C 1
ATOM 3038 O O . ARG A 1 373 ? -9.805 33.812 14.75 1 97.25 373 ARG A O 1
ATOM 3045 N N . GLU A 1 374 ? -11.258 33.5 13.07 1 97.38 374 GLU A N 1
ATOM 3046 C CA . GLU A 1 374 ? -12.406 33.875 13.883 1 97.38 374 GLU A CA 1
ATOM 3047 C C . GLU A 1 374 ? -12.523 33 15.117 1 97.38 374 GLU A C 1
ATOM 3049 O O . GLU A 1 374 ? -12.695 33.5 16.234 1 97.38 374 GLU A O 1
ATOM 3054 N N . LEU A 1 375 ? -12.438 31.75 14.906 1 96.88 375 LEU A N 1
ATOM 3055 C CA . LEU A 1 375 ? -12.531 30.797 16 1 96.88 375 LEU A CA 1
ATOM 3056 C C . LEU A 1 375 ? -11.438 31.062 17.047 1 96.88 375 LEU A C 1
ATOM 3058 O O . LEU A 1 375 ? -11.719 31.094 18.25 1 96.88 375 LEU A O 1
ATOM 3062 N N . TRP A 1 376 ? -10.258 31.25 16.594 1 97.38 376 TRP A N 1
ATOM 3063 C CA . TRP A 1 376 ? -9.133 31.438 17.516 1 97.38 376 TRP A CA 1
ATOM 3064 C C . TRP A 1 376 ? -9.242 32.75 18.25 1 97.38 376 TRP A C 1
ATOM 3066 O O . TRP A 1 376 ? -8.992 32.844 19.453 1 97.38 376 TRP A O 1
ATOM 3076 N N . VAL A 1 377 ? -9.57 33.844 17.516 1 97 377 VAL A N 1
ATOM 3077 C CA . VAL A 1 377 ? -9.672 35.188 18.109 1 97 377 VAL A CA 1
ATOM 3078 C C . VAL A 1 377 ? -10.773 35.188 19.156 1 97 377 VAL A C 1
ATOM 3080 O O . VAL A 1 377 ? -10.609 35.781 20.234 1 97 377 VAL A O 1
ATOM 3083 N N . LYS A 1 378 ? -11.867 34.531 18.953 1 95.75 378 LYS A N 1
ATOM 3084 C CA . LYS A 1 378 ? -12.977 34.438 19.906 1 95.75 378 LYS A CA 1
ATOM 3085 C C . LYS A 1 378 ? -12.539 33.812 21.219 1 95.75 378 LYS A C 1
ATOM 3087 O O . LYS A 1 378 ? -12.992 34.188 22.297 1 95.75 378 LYS A O 1
ATOM 3092 N N . GLU A 1 379 ? -11.641 32.938 21.094 1 94.25 379 GLU A N 1
ATOM 3093 C CA . GLU A 1 379 ? -11.211 32.188 22.266 1 94.25 379 GLU A CA 1
ATOM 3094 C C . GLU A 1 379 ? -10.078 32.906 23 1 94.25 379 GLU A C 1
ATOM 3096 O O . GLU A 1 379 ? -9.898 32.719 24.203 1 94.25 379 GLU A O 1
ATOM 3101 N N . ASN A 1 380 ? -9.297 33.781 22.25 1 94.31 380 ASN A N 1
ATOM 3102 C CA . ASN A 1 380 ? -8.047 34.25 22.844 1 94.31 380 ASN A CA 1
ATOM 3103 C C . ASN A 1 380 ? -7.984 35.781 22.922 1 94.31 380 ASN A C 1
ATOM 3105 O O . ASN A 1 380 ? -7.008 36.344 23.406 1 94.31 380 ASN A O 1
ATOM 3109 N N . LYS A 1 381 ? -9 36.438 22.438 1 93.5 381 LYS A N 1
ATOM 3110 C CA . LYS A 1 381 ? -8.984 37.906 22.438 1 93.5 381 LYS A CA 1
ATOM 3111 C C . LYS A 1 381 ? -8.781 38.469 23.844 1 93.5 381 LYS A C 1
ATOM 3113 O O . LYS A 1 381 ? -9.18 37.844 24.828 1 93.5 381 LYS A O 1
ATOM 3118 N N . THR A 1 382 ? -8.125 39.562 23.953 1 92.25 382 THR A N 1
ATOM 3119 C CA . THR A 1 382 ? -7.824 40.188 25.25 1 92.25 382 THR A CA 1
ATOM 3120 C C . THR A 1 382 ? -8.68 41.406 25.484 1 92.25 382 THR A C 1
ATOM 3122 O O . THR A 1 382 ? -8.781 41.906 26.609 1 92.25 382 THR A O 1
ATOM 3125 N N . GLY A 1 383 ? -9.32 41.969 24.438 1 87.88 383 GLY A N 1
ATOM 3126 C CA . GLY A 1 383 ? -10.18 43.156 24.516 1 87.88 383 GLY A CA 1
ATOM 3127 C C . GLY A 1 383 ? -10.805 43.531 23.188 1 87.88 383 GLY A C 1
ATOM 3128 O O . GLY A 1 383 ? -10.391 43.031 22.141 1 87.88 383 GLY A O 1
ATOM 3129 N N . GLU A 1 384 ? -11.828 44.438 23.234 1 86.38 384 GLU A N 1
ATOM 3130 C CA . GLU A 1 384 ? -12.523 44.812 22.016 1 86.38 384 GLU A CA 1
ATOM 3131 C C . GLU A 1 384 ? -12.633 46.344 21.922 1 86.38 384 GLU A C 1
ATOM 3133 O O . GLU A 1 384 ? -13.258 46.875 20.984 1 86.38 384 GLU A O 1
ATOM 3138 N N . VAL A 1 385 ? -11.906 46.969 22.844 1 85.56 385 VAL A N 1
ATOM 3139 C CA . VAL A 1 385 ? -11.992 48.438 22.875 1 85.56 385 VAL A CA 1
ATOM 3140 C C . VAL A 1 385 ? -10.648 49.031 22.5 1 85.56 385 VAL A C 1
ATOM 3142 O O . VAL A 1 385 ? -9.609 48.656 23.031 1 85.56 385 VAL A O 1
ATOM 3145 N N . ARG A 1 386 ? -10.664 49.969 21.641 1 87.62 386 ARG A N 1
ATOM 3146 C CA . ARG A 1 386 ? -9.453 50.656 21.188 1 87.62 386 ARG A CA 1
ATOM 3147 C C . ARG A 1 386 ? -8.977 51.688 22.203 1 87.62 386 ARG A C 1
ATOM 3149 O O . ARG A 1 386 ? -9.789 52.312 22.875 1 87.62 386 ARG A O 1
ATOM 3156 N N . PRO A 1 387 ? -7.672 51.781 22.312 1 89.19 387 PRO A N 1
ATOM 3157 C CA . PRO A 1 387 ? -7.156 52.844 23.172 1 89.19 387 PRO A CA 1
ATOM 3158 C C . PRO A 1 387 ? -7.555 54.25 22.703 1 89.19 387 PRO A C 1
ATOM 3160 O O . PRO A 1 387 ? -7.758 54.469 21.5 1 89.19 387 PRO A O 1
ATOM 3163 N N . VAL A 1 388 ? -7.676 55.156 23.625 1 87.75 388 VAL A N 1
ATOM 3164 C CA . VAL A 1 388 ? -8.023 56.562 23.328 1 87.75 388 VAL A CA 1
ATOM 3165 C C . VAL A 1 388 ? -6.984 57.5 23.938 1 87.75 388 VAL A C 1
ATOM 3167 O O . VAL A 1 388 ? -6.188 57.094 24.781 1 87.75 388 VAL A O 1
ATOM 3170 N N . ASP A 1 389 ? -7.043 58.688 23.484 1 89.38 389 ASP A N 1
ATOM 3171 C CA . ASP A 1 389 ? -6.137 59.688 24.047 1 89.38 389 ASP A CA 1
ATOM 3172 C C . ASP A 1 389 ? -6.512 60.031 25.484 1 89.38 389 ASP A C 1
ATOM 3174 O O . ASP A 1 389 ? -7.691 60.031 25.828 1 89.38 389 ASP A O 1
ATOM 3178 N N . MET A 1 390 ? -5.562 60.219 26.219 1 88.19 390 MET A N 1
ATOM 3179 C CA . MET A 1 390 ? -5.766 60.688 27.578 1 88.19 390 MET A CA 1
ATOM 3180 C C . MET A 1 390 ? -6.215 62.156 27.578 1 88.19 390 MET A C 1
ATOM 3182 O O . MET A 1 390 ? -5.703 62.969 26.797 1 88.19 390 MET A O 1
ATOM 3186 N N . ASP A 1 391 ? -7.316 62.406 28.391 1 80.75 391 ASP A N 1
ATOM 3187 C CA . ASP A 1 391 ? -7.789 63.781 28.5 1 80.75 391 ASP A CA 1
ATOM 3188 C C . ASP A 1 391 ? -7.453 64.375 29.875 1 80.75 391 ASP A C 1
ATOM 3190 O O . ASP A 1 391 ? -7.234 63.625 30.844 1 80.75 391 ASP A O 1
ATOM 3194 N N . ILE A 1 392 ? -7.113 65.562 30 1 71.38 392 ILE A N 1
ATOM 3195 C CA . ILE A 1 392 ? -6.902 66.25 31.266 1 71.38 392 ILE A CA 1
ATOM 3196 C C . ILE A 1 392 ? -8.133 67.062 31.625 1 71.38 392 ILE A C 1
ATOM 3198 O O . ILE A 1 392 ? -8.711 67.75 30.766 1 71.38 392 ILE A O 1
ATOM 3202 N N . THR B 1 1 ? -1.345 63.812 -26.453 1 17.17 1 THR B N 1
ATOM 3203 C CA . THR B 1 1 ? -2.393 64.688 -25.922 1 17.17 1 THR B CA 1
ATOM 3204 C C . THR B 1 1 ? -3.742 63.969 -25.938 1 17.17 1 THR B C 1
ATOM 3206 O O . THR B 1 1 ? -4.531 64.062 -25 1 17.17 1 THR B O 1
ATOM 3209 N N . ALA B 1 2 ? -4.137 63.688 -27.234 1 18.23 2 ALA B N 1
ATOM 3210 C CA . ALA B 1 2 ? -5.41 64 -27.875 1 18.23 2 ALA B CA 1
ATOM 3211 C C . ALA B 1 2 ? -6.539 63.156 -27.312 1 18.23 2 ALA B C 1
ATOM 3213 O O . ALA B 1 2 ? -6.293 62.125 -26.672 1 18.23 2 ALA B O 1
ATOM 3214 N N . ALA B 1 3 ? -7.496 63.094 -28.188 1 17.91 3 ALA B N 1
ATOM 3215 C CA . ALA B 1 3 ? -8.953 63.25 -28.172 1 17.91 3 ALA B CA 1
ATOM 3216 C C . ALA B 1 3 ? -9.625 62.031 -27.516 1 17.91 3 ALA B C 1
ATOM 3218 O O . ALA B 1 3 ? -9.008 60.969 -27.375 1 17.91 3 ALA B O 1
ATOM 3219 N N . LEU B 1 4 ? -10.766 62.031 -27.906 1 18.95 4 LEU B N 1
ATOM 3220 C CA . LEU B 1 4 ? -12.133 61.812 -27.438 1 18.95 4 LEU B CA 1
ATOM 3221 C C . LEU B 1 4 ? -12.414 60.312 -27.266 1 18.95 4 LEU B C 1
ATOM 3223 O O . LEU B 1 4 ? -12.289 59.531 -28.219 1 18.95 4 LEU B O 1
ATOM 3227 N N . LEU B 1 5 ? -12.219 59.875 -26.047 1 18.42 5 LEU B N 1
ATOM 3228 C CA . LEU B 1 5 ? -12.375 58.688 -25.234 1 18.42 5 LEU B CA 1
ATOM 3229 C C . LEU B 1 5 ? -13.68 57.969 -25.547 1 18.42 5 LEU B C 1
ATOM 3231 O O . LEU B 1 5 ? -14.656 58.625 -25.938 1 18.42 5 LEU B O 1
ATOM 3235 N N . ILE B 1 6 ? -13.703 56.656 -25.469 1 18.48 6 ILE B N 1
ATOM 3236 C CA . ILE B 1 6 ? -14.273 55.406 -25.953 1 18.48 6 ILE B CA 1
ATOM 3237 C C . ILE B 1 6 ? -15.703 55.25 -25.438 1 18.48 6 ILE B C 1
ATOM 3239 O O . ILE B 1 6 ? -15.914 55.094 -24.234 1 18.48 6 ILE B O 1
ATOM 3243 N N . CYS B 1 7 ? -16.641 56.312 -25.969 1 19.19 7 CYS B N 1
ATOM 3244 C CA . CYS B 1 7 ? -18.047 56.344 -25.594 1 19.19 7 CYS B CA 1
ATOM 3245 C C . CYS B 1 7 ? -18.688 54.969 -25.734 1 19.19 7 CYS B C 1
ATOM 3247 O O . CYS B 1 7 ? -18.969 54.531 -26.859 1 19.19 7 CYS B O 1
ATOM 3249 N N . SER B 1 8 ? -17.922 53.969 -25.141 1 17.7 8 SER B N 1
ATOM 3250 C CA . SER B 1 8 ? -18.391 52.594 -25.234 1 17.7 8 SER B CA 1
ATOM 3251 C C . SER B 1 8 ? -19.875 52.5 -24.906 1 17.7 8 SER B C 1
ATOM 3253 O O . SER B 1 8 ? -20.391 53.25 -24.078 1 17.7 8 SER B O 1
ATOM 3255 N N . GLU B 1 9 ? -20.547 51.812 -25.75 1 18.97 9 GLU B N 1
ATOM 3256 C CA . GLU B 1 9 ? -21.891 51.406 -26.188 1 18.97 9 GLU B CA 1
ATOM 3257 C C . GLU B 1 9 ? -22.688 50.844 -25.016 1 18.97 9 GLU B C 1
ATOM 3259 O O . GLU B 1 9 ? -22.141 50.156 -24.141 1 18.97 9 GLU B O 1
ATOM 3264 N N . VAL B 1 10 ? -23.922 51.312 -24.766 1 19.16 10 VAL B N 1
ATOM 3265 C CA . VAL B 1 10 ? -25.141 51.562 -23.984 1 19.16 10 VAL B CA 1
ATOM 3266 C C . VAL B 1 10 ? -25.922 50.25 -23.859 1 19.16 10 VAL B C 1
ATOM 3268 O O . VAL B 1 10 ? -26.641 49.875 -24.797 1 19.16 10 VAL B O 1
ATOM 3271 N N . GLY B 1 11 ? -25.141 49.094 -23.75 1 17.92 11 GLY B N 1
ATOM 3272 C CA . GLY B 1 11 ? -25.953 47.906 -23.859 1 17.92 11 GLY B CA 1
ATOM 3273 C C . GLY B 1 11 ? -27.156 47.906 -22.938 1 17.92 11 GLY B C 1
ATOM 3274 O O . GLY B 1 11 ? -27.188 48.656 -21.953 1 17.92 11 GLY B O 1
ATOM 3275 N N . GLY B 1 12 ? -28.25 47.312 -23.328 1 18.16 12 GLY B N 1
ATOM 3276 C CA . GLY B 1 12 ? -29.703 47.188 -23.188 1 18.16 12 GLY B CA 1
ATOM 3277 C C . GLY B 1 12 ? -30.094 46.531 -21.859 1 18.16 12 GLY B C 1
ATOM 3278 O O . GLY B 1 12 ? -29.484 45.562 -21.438 1 18.16 12 GLY B O 1
ATOM 3279 N N . ILE B 1 13 ? -30.5 47.25 -20.859 1 17.69 13 ILE B N 1
ATOM 3280 C CA . ILE B 1 13 ? -31.016 47.156 -19.5 1 17.69 13 ILE B CA 1
ATOM 3281 C C . ILE B 1 13 ? -32.25 46.25 -19.484 1 17.69 13 ILE B C 1
ATOM 3283 O O . ILE B 1 13 ? -33.312 46.594 -20.031 1 17.69 13 ILE B O 1
ATOM 3287 N N . ARG B 1 14 ? -31.984 44.938 -19.891 1 17.52 14 ARG B N 1
ATOM 3288 C CA . ARG B 1 14 ? -33.125 44.031 -19.812 1 17.52 14 ARG B CA 1
ATOM 3289 C C . ARG B 1 14 ? -33.812 44.094 -18.453 1 17.52 14 ARG B C 1
ATOM 3291 O O . ARG B 1 14 ? -33.125 44.094 -17.422 1 17.52 14 ARG B O 1
ATOM 3298 N N . GLU B 1 15 ? -34.938 44.688 -18.312 1 17.38 15 GLU B N 1
ATOM 3299 C CA . GLU B 1 15 ? -35.938 45.031 -17.328 1 17.38 15 GLU B CA 1
ATOM 3300 C C . GLU B 1 15 ? -36.469 43.812 -16.578 1 17.38 15 GLU B C 1
ATOM 3302 O O . GLU B 1 15 ? -37.375 43.938 -15.75 1 17.38 15 GLU B O 1
ATOM 3307 N N . GLU B 1 16 ? -35.562 42.812 -16.344 1 18.09 16 GLU B N 1
ATOM 3308 C CA . GLU B 1 16 ? -36.25 41.625 -15.852 1 18.09 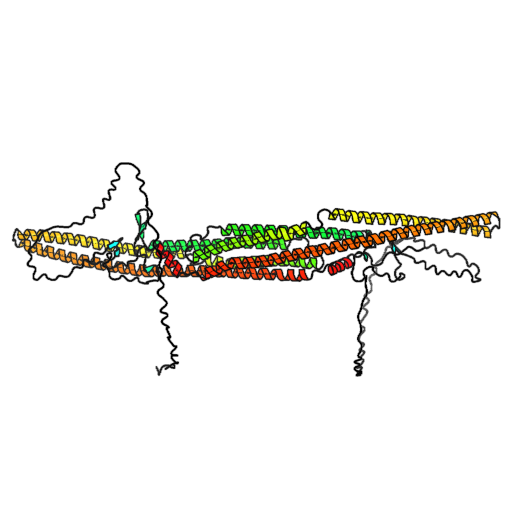16 GLU B CA 1
ATOM 3309 C C . GLU B 1 16 ? -37.125 41.969 -14.641 1 18.09 16 GLU B C 1
ATOM 3311 O O . GLU B 1 16 ? -36.812 42.906 -13.891 1 18.09 16 GLU B O 1
ATOM 3316 N N . GLU B 1 17 ? -38.375 41.406 -14.617 1 18.91 17 GLU B N 1
ATOM 3317 C CA . GLU B 1 17 ? -39.688 41.312 -14 1 18.91 17 GLU B CA 1
ATOM 3318 C C . GLU B 1 17 ? -39.594 40.844 -12.555 1 18.91 17 GLU B C 1
ATOM 3320 O O . GLU B 1 17 ? -39.031 39.812 -12.273 1 18.91 17 GLU B O 1
ATOM 3325 N N . VAL B 1 18 ? -39.469 41.719 -11.609 1 18.73 18 VAL B N 1
ATOM 3326 C CA . VAL B 1 18 ? -39.344 41.719 -10.156 1 18.73 18 VAL B CA 1
ATOM 3327 C C . VAL B 1 18 ? -40.562 41.031 -9.523 1 18.73 18 VAL B C 1
ATOM 3329 O O . VAL B 1 18 ? -41.469 41.719 -9.07 1 18.73 18 VAL B O 1
ATOM 3332 N N . SER B 1 19 ? -41.156 40.094 -10.227 1 17.48 19 SER B N 1
ATOM 3333 C CA . SER B 1 19 ? -42.469 39.812 -9.68 1 17.48 19 SER B CA 1
ATOM 3334 C C . SER B 1 19 ? -42.375 39.219 -8.273 1 17.48 19 SER B C 1
ATOM 3336 O O . SER B 1 19 ? -41.875 38.094 -8.109 1 17.48 19 SER B O 1
ATOM 3338 N N . SER B 1 20 ? -41.75 39.938 -7.375 1 17.72 20 SER B N 1
ATOM 3339 C CA . SER B 1 20 ? -41.562 39.469 -6.008 1 17.72 20 SER B CA 1
ATOM 3340 C C . SER B 1 20 ? -42.906 39.125 -5.355 1 17.72 20 SER B C 1
ATOM 3342 O O . SER B 1 20 ? -43.75 40 -5.152 1 17.72 20 SER B O 1
ATOM 3344 N N . THR B 1 21 ? -43.469 38.031 -5.809 1 17.05 21 THR B N 1
ATOM 3345 C CA . THR B 1 21 ? -44.719 37.5 -5.293 1 17.05 21 THR B CA 1
ATOM 3346 C C . THR B 1 21 ? -44.688 37.375 -3.771 1 17.05 21 THR B C 1
ATOM 3348 O O . THR B 1 21 ? -43.656 37.031 -3.199 1 17.05 21 THR B O 1
ATOM 3351 N N . LEU B 1 22 ? -45.625 38.031 -3.051 1 18.22 22 LEU B N 1
ATOM 3352 C CA . LEU B 1 22 ? -46.156 38.406 -1.742 1 18.22 22 LEU B CA 1
ATOM 3353 C C . LEU B 1 22 ? -46.562 37.188 -0.944 1 18.22 22 LEU B C 1
ATOM 3355 O O . LEU B 1 22 ? -47.656 36.656 -1.086 1 18.22 22 LEU B O 1
ATOM 3359 N N . SER B 1 23 ? -45.594 36.094 -0.945 1 16.3 23 SER B N 1
ATOM 3360 C CA . SER B 1 23 ? -46.125 34.906 -0.33 1 16.3 23 SER B CA 1
ATOM 3361 C C . SER B 1 23 ? -46.5 35.125 1.13 1 16.3 23 SER B C 1
ATOM 3363 O O . SER B 1 23 ? -45.625 35.469 1.948 1 16.3 23 SER B O 1
ATOM 3365 N N . TYR B 1 24 ? -47.719 35.656 1.493 1 16.98 24 TYR B N 1
ATOM 3366 C CA . TYR B 1 24 ? -48.344 35.938 2.771 1 16.98 24 TYR B CA 1
ATOM 3367 C C . TYR B 1 24 ? -48.562 34.688 3.586 1 16.98 24 TYR B C 1
ATOM 3369 O O . TYR B 1 24 ? -49.656 34.125 3.578 1 16.98 24 TYR B O 1
ATOM 3377 N N . THR B 1 25 ? -47.688 33.656 3.443 1 15.73 25 THR B N 1
ATOM 3378 C CA . THR B 1 25 ? -48.219 32.438 4.059 1 15.73 25 THR B CA 1
ATOM 3379 C C . THR B 1 25 ? -48.625 32.719 5.504 1 15.73 25 THR B C 1
ATOM 3381 O O . THR B 1 25 ? -48.062 33.562 6.172 1 15.73 25 THR B O 1
ATOM 3384 N N . GLN B 1 26 ? -49.625 31.859 5.965 1 16.16 26 GLN B N 1
ATOM 3385 C CA . GLN B 1 26 ? -50.719 31.531 6.898 1 16.16 26 GLN B CA 1
ATOM 3386 C C . GLN B 1 26 ? -50.156 31.344 8.312 1 16.16 26 GLN B C 1
ATOM 3388 O O . GLN B 1 26 ? -49 30.984 8.5 1 16.16 26 GLN B O 1
ATOM 3393 N N . LEU B 1 27 ? -50.969 31.688 9.289 1 17.59 27 LEU B N 1
ATOM 3394 C CA . LEU B 1 27 ? -51.312 32.062 10.664 1 17.59 27 LEU B CA 1
ATOM 3395 C C . LEU B 1 27 ? -51.188 30.859 11.602 1 17.59 27 LEU B C 1
ATOM 3397 O O . LEU B 1 27 ? -51.312 31 12.82 1 17.59 27 LEU B O 1
ATOM 3401 N N . HIS B 1 28 ? -50.719 29.656 11.023 1 15.92 28 HIS B N 1
ATOM 3402 C CA . HIS B 1 28 ? -51.344 28.609 11.828 1 15.92 28 HIS B CA 1
ATOM 3403 C C . HIS B 1 28 ? -50.969 28.719 13.289 1 15.92 28 HIS B C 1
ATOM 3405 O O . HIS B 1 28 ? -49.938 29.312 13.617 1 15.92 28 HIS B O 1
ATOM 3411 N N . THR B 1 29 ? -51.844 28.141 14.094 1 16.77 29 THR B N 1
ATOM 3412 C CA . THR B 1 29 ? -52.562 28.016 15.367 1 16.77 29 THR B CA 1
ATOM 3413 C C . THR B 1 29 ? -51.719 27.266 16.391 1 16.77 29 THR B C 1
ATOM 3415 O O . THR B 1 29 ? -52.188 26.953 17.484 1 16.77 29 THR B O 1
ATOM 3418 N N . ALA B 1 30 ? -50.438 27.516 16.453 1 16.91 30 ALA B N 1
ATOM 3419 C CA . ALA B 1 30 ? -49.75 26.547 17.297 1 16.91 30 ALA B CA 1
ATOM 3420 C C . ALA B 1 30 ? -50.312 26.578 18.719 1 16.91 30 ALA B C 1
ATOM 3422 O O . ALA B 1 30 ? -50.219 27.594 19.406 1 16.91 30 ALA B O 1
ATOM 3423 N N . THR B 1 31 ? -51.406 25.828 18.922 1 16.94 31 THR B N 1
ATOM 3424 C CA . THR B 1 31 ? -52.125 25.656 20.156 1 16.94 31 THR B CA 1
ATOM 3425 C C . THR B 1 31 ? -51.25 25.062 21.25 1 16.94 31 THR B C 1
ATOM 3427 O O . THR B 1 31 ? -51.719 24.781 22.359 1 16.94 31 THR B O 1
ATOM 3430 N N . HIS B 1 32 ? -49.938 25.141 21.156 1 16.11 32 HIS B N 1
ATOM 3431 C CA . HIS B 1 32 ? -49.312 24.234 22.109 1 16.11 32 HIS B CA 1
ATOM 3432 C C . HIS B 1 32 ? -49.844 24.484 23.516 1 16.11 32 HIS B C 1
ATOM 3434 O O . HIS B 1 32 ? -49.906 25.625 23.984 1 16.11 32 HIS B O 1
ATOM 3440 N N . SER B 1 33 ? -50.75 23.562 23.891 1 15.77 33 SER B N 1
ATOM 3441 C CA . SER B 1 33 ? -51.469 23.234 25.109 1 15.77 33 SER B CA 1
ATOM 3442 C C . SER B 1 33 ? -50.562 23.359 26.328 1 15.77 33 SER B C 1
ATOM 3444 O O . SER B 1 33 ? -49.344 23.359 26.219 1 15.77 33 SER B O 1
ATOM 3446 N N . TYR B 1 34 ? -51.219 23.109 27.531 1 15.73 34 TYR B N 1
ATOM 3447 C CA . TYR B 1 34 ? -51.469 23.516 28.906 1 15.73 34 TYR B CA 1
ATOM 3448 C C . TYR B 1 34 ? -50.562 22.766 29.875 1 15.73 34 TYR B C 1
ATOM 3450 O O . TYR B 1 34 ? -50.625 22.969 31.094 1 15.73 34 TYR B O 1
ATOM 3458 N N . THR B 1 35 ? -49.656 21.859 29.312 1 15.88 35 THR B N 1
ATOM 3459 C CA . THR B 1 35 ? -49.5 20.812 30.312 1 15.88 35 THR B CA 1
ATOM 3460 C C . THR B 1 35 ? -49.062 21.406 31.641 1 15.88 35 THR B C 1
ATOM 3462 O O . THR B 1 35 ? -48.375 22.406 31.688 1 15.88 35 THR B O 1
ATOM 3465 N N . GLN B 1 36 ? -49.438 20.609 32.719 1 16.09 36 GLN B N 1
ATOM 3466 C CA . GLN B 1 36 ? -49.812 20.5 34.156 1 16.09 36 GLN B CA 1
ATOM 3467 C C . GLN B 1 36 ? -48.594 20.797 35.031 1 16.09 36 GLN B C 1
ATOM 3469 O O . GLN B 1 36 ? -47.438 20.672 34.594 1 16.09 36 GLN B O 1
ATOM 3474 N N . LEU B 1 37 ? -48.844 20.906 36.375 1 16.3 37 LEU B N 1
ATOM 3475 C CA . LEU B 1 37 ? -48.656 21.594 37.656 1 16.3 37 LEU B CA 1
ATOM 3476 C C . LEU B 1 37 ? -47.531 20.953 38.438 1 16.3 37 LEU B C 1
ATOM 3478 O O . LEU B 1 37 ? -46.875 21.625 39.281 1 16.3 37 LEU B O 1
ATOM 3482 N N . HIS B 1 38 ? -47.125 19.672 38.188 1 16.64 38 HIS B N 1
ATOM 3483 C CA . HIS B 1 38 ? -47.031 18.984 39.469 1 16.64 38 HIS B CA 1
ATOM 3484 C C . HIS B 1 38 ? -45.906 19.578 40.312 1 16.64 38 HIS B C 1
ATOM 3486 O O . HIS B 1 38 ? -44.969 20.172 39.781 1 16.64 38 HIS B O 1
ATOM 3492 N N . THR B 1 39 ? -46.125 19.266 41.656 1 16.39 39 THR B N 1
ATOM 3493 C CA . THR B 1 39 ? -45.875 19.672 43.031 1 16.39 39 THR B CA 1
ATOM 3494 C C . THR B 1 39 ? -44.469 19.359 43.469 1 16.39 39 THR B C 1
ATOM 3496 O O . THR B 1 39 ? -44.031 18.188 43.438 1 16.39 39 THR B O 1
ATOM 3499 N N . ALA B 1 40 ? -43.562 20.078 43.094 1 17.78 40 ALA B N 1
ATOM 3500 C CA . ALA B 1 40 ? -42.188 20.016 43.562 1 17.78 40 ALA B CA 1
ATOM 3501 C C . ALA B 1 40 ? -42.125 19.969 45.062 1 17.78 40 ALA B C 1
ATOM 3503 O O . ALA B 1 40 ? -42.5 20.938 45.75 1 17.78 40 ALA B O 1
ATOM 3504 N N . THR B 1 41 ? -42.438 18.75 45.531 1 16.56 41 THR B N 1
ATOM 3505 C CA . THR B 1 41 ? -42.406 18.531 47 1 16.56 41 THR B CA 1
ATOM 3506 C C . THR B 1 41 ? -41.125 19.047 47.594 1 16.56 41 THR B C 1
ATOM 3508 O O . THR B 1 41 ? -40.094 19.156 46.875 1 16.56 41 THR B O 1
ATOM 3511 N N . HIS B 1 42 ? -41 18.969 49.062 1 15.25 42 HIS B N 1
ATOM 3512 C CA . HIS B 1 42 ? -40.625 19.75 50.219 1 15.25 42 HIS B CA 1
ATOM 3513 C C . HIS B 1 42 ? -39.156 19.5 50.594 1 15.25 42 HIS B C 1
ATOM 3515 O O . HIS B 1 42 ? -38.531 20.328 51.25 1 15.25 42 HIS B O 1
ATOM 3521 N N . ARG B 1 43 ? -38.531 18.281 50.312 1 16.56 43 ARG B N 1
ATOM 3522 C CA . ARG B 1 43 ? -38 17.766 51.562 1 16.56 43 ARG B CA 1
ATOM 3523 C C . ARG B 1 43 ? -36.969 18.734 52.156 1 16.56 43 ARG B C 1
ATOM 3525 O O . ARG B 1 43 ? -36.188 19.344 51.438 1 16.56 43 ARG B O 1
ATOM 3532 N N . PHE B 1 44 ? -36.781 18.859 53.656 1 15.18 44 PHE B N 1
ATOM 3533 C CA . PHE B 1 44 ? -36.375 19.75 54.719 1 15.18 44 PHE B CA 1
ATOM 3534 C C . PHE B 1 44 ? -34.875 19.734 54.906 1 15.18 44 PHE B C 1
ATOM 3536 O O . PHE B 1 44 ? -34.281 20.734 55.281 1 15.18 44 PHE B O 1
ATOM 3543 N N . ILE B 1 45 ? -34.125 18.656 54.688 1 15.7 45 ILE B N 1
ATOM 3544 C CA . ILE B 1 45 ? -33.469 18.391 55.969 1 15.7 45 ILE B CA 1
ATOM 3545 C C . ILE B 1 45 ? -32.562 19.562 56.344 1 15.7 45 ILE B C 1
ATOM 3547 O O . ILE B 1 45 ? -32.094 20.297 55.469 1 15.7 45 ILE B O 1
ATOM 3551 N N . LYS B 1 46 ? -31.594 19.141 57.5 1 17.09 46 LYS B N 1
ATOM 3552 C CA . LYS B 1 46 ? -31.016 19.547 58.781 1 17.09 46 LYS B CA 1
ATOM 3553 C C . LYS B 1 46 ? -29.859 20.531 58.562 1 17.09 46 LYS B C 1
ATOM 3555 O O . LYS B 1 46 ? -29.281 20.578 57.469 1 17.09 46 LYS B O 1
ATOM 3560 N N . GLY B 1 47 ? -28.5 20.391 59.344 1 15.86 47 GLY B N 1
ATOM 3561 C CA . GLY B 1 47 ? -28.219 21.375 60.375 1 15.86 47 GLY B CA 1
ATOM 3562 C C . GLY B 1 47 ? -27.406 22.547 59.844 1 15.86 47 GLY B C 1
ATOM 3563 O O . GLY B 1 47 ? -27.25 22.719 58.656 1 15.86 47 GLY B O 1
ATOM 3564 N N . PRO B 1 48 ? -26.172 22.859 60.625 1 17.19 48 PRO B N 1
ATOM 3565 C CA . PRO B 1 48 ? -25.797 23.938 61.531 1 17.19 48 PRO B CA 1
ATOM 3566 C C . PRO B 1 48 ? -24.922 25 60.844 1 17.19 48 PRO B C 1
ATOM 3568 O O . PRO B 1 48 ? -24.688 24.906 59.625 1 17.19 48 PRO B O 1
ATOM 3571 N N . GLN B 1 49 ? -23.516 25.25 61.469 1 16.33 49 GLN B N 1
ATOM 3572 C CA . GLN B 1 49 ? -22.922 26.391 62.156 1 16.33 49 GLN B CA 1
ATOM 3573 C C . GLN B 1 49 ? -22.062 27.203 61.188 1 16.33 49 GLN B C 1
ATOM 3575 O O . GLN B 1 49 ? -22.266 28.422 61.031 1 16.33 49 GLN B O 1
ATOM 3580 N N . GLY B 1 50 ? -20.562 27.219 61.312 1 16.41 50 GLY B N 1
ATOM 3581 C CA . GLY B 1 50 ? -19.766 28.266 61.906 1 16.41 50 GLY B CA 1
ATOM 3582 C C . GLY B 1 50 ? -19.219 29.25 60.875 1 16.41 50 GLY B C 1
ATOM 3583 O O . GLY B 1 50 ? -19.703 29.312 59.75 1 16.41 50 GLY B O 1
ATOM 3584 N N . SER B 1 51 ? -17.75 29.469 60.844 1 16.97 51 SER B N 1
ATOM 3585 C CA . SER B 1 51 ? -16.906 30.594 61.219 1 16.97 51 SER B CA 1
ATOM 3586 C C . SER B 1 51 ? -16.547 31.453 60 1 16.97 51 SER B C 1
ATOM 3588 O O . SER B 1 51 ? -17 32.594 59.906 1 16.97 51 SER B O 1
ATOM 3590 N N . SER B 1 52 ? -15.203 31.484 59.594 1 17.25 52 SER B N 1
ATOM 3591 C CA . SER B 1 52 ? -14.156 32.469 59.812 1 17.25 52 SER B CA 1
ATOM 3592 C C . SER B 1 52 ? -13.875 33.281 58.562 1 17.25 52 SER B C 1
ATOM 3594 O O . SER B 1 52 ? -13.141 34.281 58.594 1 17.25 52 SER B O 1
ATOM 3596 N N . ARG B 1 53 ? -14.047 32.688 57.312 1 19.77 53 ARG B N 1
ATOM 3597 C CA . ARG B 1 53 ? -12.945 33 56.406 1 19.77 53 ARG B CA 1
ATOM 3598 C C . ARG B 1 53 ? -13.023 34.438 55.938 1 19.77 53 ARG B C 1
ATOM 3600 O O . ARG B 1 53 ? -13.977 34.812 55.25 1 19.77 53 ARG B O 1
ATOM 3607 N N . VAL B 1 54 ? -12.469 35.438 56.781 1 17.38 54 VAL B N 1
ATOM 3608 C CA . VAL B 1 54 ? -12.453 36.906 56.656 1 17.38 54 VAL B CA 1
ATOM 3609 C C . VAL B 1 54 ? -11.734 37.312 55.375 1 17.38 54 VAL B C 1
ATOM 3611 O O . VAL B 1 54 ? -10.531 37.094 55.219 1 17.38 54 VAL B O 1
ATOM 3614 N N . LEU B 1 55 ? -12.023 36.781 54.281 1 18.02 55 LEU B N 1
ATOM 3615 C CA . LEU B 1 55 ? -11.125 37.25 53.219 1 18.02 55 LEU B CA 1
ATOM 3616 C C . LEU B 1 55 ? -11.078 38.75 53.156 1 18.02 55 LEU B C 1
ATOM 3618 O O . LEU B 1 55 ? -12.117 39.406 53.031 1 18.02 55 LEU B O 1
ATOM 3622 N N . ARG B 1 56 ? -9.992 39.406 53.688 1 20.3 56 ARG B N 1
ATOM 3623 C CA . ARG B 1 56 ? -9.5 40.781 53.844 1 20.3 56 ARG B CA 1
ATOM 3624 C C . ARG B 1 56 ? -9.359 41.438 52.5 1 20.3 56 ARG B C 1
ATOM 3626 O O . ARG B 1 56 ? -8.398 41.188 51.75 1 20.3 56 ARG B O 1
ATOM 3633 N N . VAL B 1 57 ? -10.273 41.312 51.594 1 17.88 57 VAL B N 1
ATOM 3634 C CA . VAL B 1 57 ? -9.922 42.031 50.375 1 17.88 57 VAL B CA 1
ATOM 3635 C C . VAL B 1 57 ? -9.719 43.5 50.688 1 17.88 57 VAL B C 1
ATOM 3637 O O . VAL B 1 57 ? -10.648 44.188 51.125 1 17.88 57 VAL B O 1
ATOM 3640 N N . HIS B 1 58 ? -8.578 43.938 51.25 1 17.67 58 HIS B N 1
ATOM 3641 C CA . HIS B 1 58 ? -8.109 45.25 51.656 1 17.67 58 HIS B CA 1
ATOM 3642 C C . HIS B 1 58 ? -8.141 46.25 50.5 1 17.67 58 HIS B C 1
ATOM 3644 O O . HIS B 1 58 ? -7.66 47.375 50.625 1 17.67 58 HIS B O 1
ATOM 3650 N N . GLN B 1 59 ? -8.523 46 49.281 1 18.17 59 GLN B N 1
ATOM 3651 C CA . GLN B 1 59 ? -8.094 47 48.312 1 18.17 59 GLN B CA 1
ATOM 3652 C C . GLN B 1 59 ? -8.766 48.344 48.625 1 18.17 59 GLN B C 1
ATOM 3654 O O . GLN B 1 59 ? -9.992 48.469 48.562 1 18.17 59 GLN B O 1
ATOM 3659 N N . GLY B 1 60 ? -8.273 49.188 49.531 1 18.48 60 GLY B N 1
ATOM 3660 C CA . GLY B 1 60 ? -8.656 50.5 50.031 1 18.48 60 GLY B CA 1
ATOM 3661 C C . GLY B 1 60 ? -8.742 51.562 48.969 1 18.48 60 GLY B C 1
ATOM 3662 O O . GLY B 1 60 ? -7.719 52.062 48.469 1 18.48 60 GLY B O 1
ATOM 3663 N N . TYR B 1 61 ? -9.359 51.375 47.812 1 19.12 61 TYR B N 1
ATOM 3664 C CA . TYR B 1 61 ? -9.391 52.469 46.844 1 19.12 61 TYR B CA 1
ATOM 3665 C C . TYR B 1 61 ? -9.945 53.719 47.5 1 19.12 61 TYR B C 1
ATOM 3667 O O . TYR B 1 61 ? -11 53.688 48.125 1 19.12 61 TYR B O 1
ATOM 3675 N N . LEU B 1 62 ? -9.055 54.625 47.906 1 19.22 62 LEU B N 1
ATOM 3676 C CA . LEU B 1 62 ? -9.234 55.906 48.594 1 19.22 62 LEU B CA 1
ATOM 3677 C C . LEU B 1 62 ? -10.07 56.875 47.75 1 19.22 62 LEU B C 1
ATOM 3679 O O . LEU B 1 62 ? -9.648 57.281 46.656 1 19.22 62 LEU B O 1
ATOM 3683 N N . LEU B 1 63 ? -11.297 56.719 47.5 1 19.97 63 LEU B N 1
ATOM 3684 C CA . LEU B 1 63 ? -12.148 57.781 46.969 1 19.97 63 LEU B CA 1
ATOM 3685 C C . LEU B 1 63 ? -12.148 58.969 47.906 1 19.97 63 LEU B C 1
ATOM 3687 O O . LEU B 1 63 ? -12.609 58.875 49.031 1 19.97 63 LEU B O 1
ATOM 3691 N N . THR B 1 64 ? -11.055 59.844 47.938 1 18.83 64 THR B N 1
ATOM 3692 C CA . THR B 1 64 ? -11.008 61 48.781 1 18.83 64 THR B CA 1
ATOM 3693 C C . THR B 1 64 ? -12.117 62 48.438 1 18.83 64 THR B C 1
ATOM 3695 O O . THR B 1 64 ? -12.148 62.5 47.312 1 18.83 64 THR B O 1
ATOM 3698 N N . THR B 1 65 ? -13.336 61.781 48.75 1 20.72 65 THR B N 1
ATOM 3699 C CA . THR B 1 65 ? -14.453 62.719 48.688 1 20.72 65 THR B CA 1
ATOM 3700 C C . THR B 1 65 ? -14.188 63.938 49.562 1 20.72 65 THR B C 1
ATOM 3702 O O . THR B 1 65 ? -14.164 63.844 50.781 1 20.72 65 THR B O 1
ATOM 3705 N N . SER B 1 66 ? -13.164 64.812 49.188 1 18.59 66 SER B N 1
ATOM 3706 C CA . SER B 1 66 ? -13.008 66.062 50 1 18.59 66 SER B CA 1
ATOM 3707 C C . SER B 1 66 ? -14.312 66.812 50.062 1 18.59 66 SER B C 1
ATOM 3709 O O . S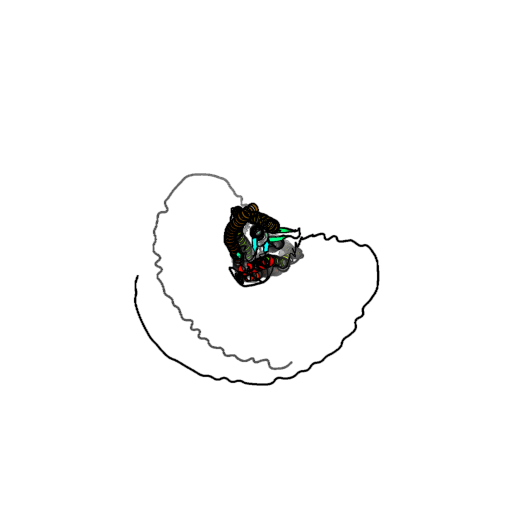ER B 1 66 ? -14.992 67 49.062 1 18.59 66 SER B O 1
ATOM 3711 N N . SER B 1 67 ? -15.008 67 51.156 1 20.52 67 SER B N 1
ATOM 3712 C CA . SER B 1 67 ? -16.203 67.625 51.625 1 20.52 67 SER B CA 1
ATOM 3713 C C . SER B 1 67 ? -16.078 69.188 51.469 1 20.52 67 SER B C 1
ATOM 3715 O O . SER B 1 67 ? -16.984 69.875 51.875 1 20.52 67 SER B O 1
ATOM 3717 N N . HIS B 1 68 ? -14.875 69.875 51.281 1 20.06 68 HIS B N 1
ATOM 3718 C CA . HIS B 1 68 ? -14.898 71.125 51.969 1 20.06 68 HIS B CA 1
ATOM 3719 C C . HIS B 1 68 ? -15.992 72.062 51.406 1 20.06 68 HIS B C 1
ATOM 3721 O O . HIS B 1 68 ? -16.5 71.812 50.312 1 20.06 68 HIS B O 1
ATOM 3727 N N . CYS B 1 69 ? -16.031 73.438 51.906 1 21.45 69 CYS B N 1
ATOM 3728 C CA . CYS B 1 69 ? -16.875 74.562 52.281 1 21.45 69 CYS B CA 1
ATOM 3729 C C . CYS B 1 69 ? -17.375 75.312 51.031 1 21.45 69 CYS B C 1
ATOM 3731 O O . CYS B 1 69 ? -16.766 75.25 49.969 1 21.45 69 CYS B O 1
ATOM 3733 N N . VAL B 1 70 ? -18.609 76 51.188 1 23.56 70 VAL B N 1
ATOM 3734 C CA . VAL B 1 70 ? -19.719 76.688 50.562 1 23.56 70 VAL B CA 1
ATOM 3735 C C . VAL B 1 70 ? -19.234 78.062 50.062 1 23.56 70 VAL B C 1
ATOM 3737 O O . VAL B 1 70 ? -19.141 79 50.812 1 23.56 70 VAL B O 1
ATOM 3740 N N . LEU B 1 71 ? -17.953 78.25 49.625 1 23 71 LEU B N 1
ATOM 3741 C CA . LEU B 1 71 ? -17.641 79.688 49.344 1 23 71 LEU B CA 1
ATOM 3742 C C . LEU B 1 71 ? -18.625 80.25 48.344 1 23 71 LEU B C 1
ATOM 3744 O O . LEU B 1 71 ? -18.984 79.625 47.375 1 23 71 LEU B O 1
ATOM 3748 N N . THR B 1 72 ? -19.484 81.25 48.812 1 25.17 72 THR B N 1
ATOM 3749 C CA . THR B 1 72 ? -20.484 82.125 48.219 1 25.17 72 THR B CA 1
ATOM 3750 C C . THR B 1 72 ? -19.922 82.875 47.031 1 25.17 72 THR B C 1
ATOM 3752 O O . THR B 1 72 ? -19.859 84.125 47.031 1 25.17 72 THR B O 1
ATOM 3755 N N . CYS B 1 73 ? -18.906 82.312 46.344 1 23.91 73 CYS B N 1
ATOM 3756 C CA . CYS B 1 73 ? -18.453 83.188 45.25 1 23.91 73 CYS B CA 1
ATOM 3757 C C . CYS B 1 73 ? -19.609 83.562 44.312 1 23.91 73 CYS B C 1
ATOM 3759 O O . CYS B 1 73 ? -20.516 82.75 44.094 1 23.91 73 CYS B O 1
ATOM 3761 N N . ASP B 1 74 ? -19.906 84.875 44.219 1 26.88 74 ASP B N 1
ATOM 3762 C CA . ASP B 1 74 ? -20.828 85.5 43.281 1 26.88 74 ASP B CA 1
ATOM 3763 C C . ASP B 1 74 ? -20.703 84.875 41.906 1 26.88 74 ASP B C 1
ATOM 3765 O O . ASP B 1 74 ? -19.609 84.75 41.344 1 26.88 74 ASP B O 1
ATOM 3769 N N . ILE B 1 75 ? -21.594 83.938 41.5 1 27.92 75 ILE B N 1
ATOM 3770 C CA . ILE B 1 75 ? -21.891 83 40.438 1 27.92 75 ILE B CA 1
ATOM 3771 C C . ILE B 1 75 ? -21.844 83.688 39.094 1 27.92 75 ILE B C 1
ATOM 3773 O O . ILE B 1 75 ? -22.094 83.062 38.062 1 27.92 75 ILE B O 1
ATOM 3777 N N . LYS B 1 76 ? -21.969 85.062 39.156 1 29.88 76 LYS B N 1
ATOM 3778 C CA . LYS B 1 76 ? -22.344 85.5 37.812 1 29.88 76 LYS B CA 1
ATOM 3779 C C . LYS B 1 76 ? -21.312 85.062 36.781 1 29.88 76 LYS B C 1
ATOM 3781 O O . LYS B 1 76 ? -21.672 84.625 35.688 1 29.88 76 LYS B O 1
ATOM 3786 N N . ASP B 1 77 ? -20.234 85.75 36.719 1 27.62 77 ASP B N 1
ATOM 3787 C CA . ASP B 1 77 ? -19.453 85.75 35.469 1 27.62 77 ASP B CA 1
ATOM 3788 C C . ASP B 1 77 ? -18.766 84.438 35.25 1 27.62 77 ASP B C 1
ATOM 3790 O O . ASP B 1 77 ? -18.016 84.25 34.281 1 27.62 77 ASP B O 1
ATOM 3794 N N . LEU B 1 78 ? -18.453 83.688 36.312 1 25.73 78 LEU B N 1
ATOM 3795 C CA . LEU B 1 78 ? -17.688 82.5 35.969 1 25.73 78 LEU B CA 1
ATOM 3796 C C . LEU B 1 78 ? -18.531 81.5 35.188 1 25.73 78 LEU B C 1
ATOM 3798 O O . LEU B 1 78 ? -19.031 80.5 35.781 1 25.73 78 LEU B O 1
ATOM 3802 N N . TYR B 1 79 ? -19.594 81.875 34.562 1 27.3 79 TYR B N 1
ATOM 3803 C CA . TYR B 1 79 ? -20.375 80.938 33.781 1 27.3 79 TYR B CA 1
ATOM 3804 C C . TYR B 1 79 ? -19.484 80.188 32.812 1 27.3 79 TYR B C 1
ATOM 3806 O O . TYR B 1 79 ? -19.859 79.938 31.656 1 27.3 79 TYR B O 1
ATOM 3814 N N . PHE B 1 80 ? -18.188 80.438 32.656 1 29.11 80 PHE B N 1
ATOM 3815 C CA . PHE B 1 80 ? -17.672 79.438 31.703 1 29.11 80 PHE B CA 1
ATOM 3816 C C . PHE B 1 80 ? -17.969 78.062 32.188 1 29.11 80 PHE B C 1
ATOM 3818 O O . PHE B 1 80 ? -17.344 77.562 33.156 1 29.11 80 PHE B O 1
ATOM 3825 N N . SER B 1 81 ? -19.203 77.562 32.375 1 29.3 81 SER B N 1
ATOM 3826 C CA . SER B 1 81 ? -19.688 76.188 32.5 1 29.3 81 SER B CA 1
ATOM 3827 C C . SER B 1 81 ? -18.953 75.312 31.531 1 29.3 81 SER B C 1
ATOM 3829 O O . SER B 1 81 ? -19.375 75.125 30.375 1 29.3 81 SER B O 1
ATOM 3831 N N . SER B 1 82 ? -17.719 75.562 31.125 1 31.25 82 SER B N 1
ATOM 3832 C CA . SER B 1 82 ? -17.203 74.438 30.375 1 31.25 82 SER B CA 1
ATOM 3833 C C . SER B 1 82 ? -17.531 73.125 31.078 1 31.25 82 SER B C 1
ATOM 3835 O O . SER B 1 82 ? -17.234 73 32.25 1 31.25 82 SER B O 1
ATOM 3837 N N . SER B 1 83 ? -18.594 72.5 30.859 1 32.03 83 SER B N 1
ATOM 3838 C CA . SER B 1 83 ? -18.828 71.062 31.094 1 32.03 83 SER B CA 1
ATOM 3839 C C . SER B 1 83 ? -17.516 70.312 31.047 1 32.03 83 SER B C 1
ATOM 3841 O O . SER B 1 83 ? -16.969 70.062 29.969 1 32.03 83 SER B O 1
ATOM 3843 N N . CYS B 1 84 ? -16.531 70.562 31.844 1 34.44 84 CYS B N 1
ATOM 3844 C CA . CYS B 1 84 ? -15.414 69.625 32.094 1 34.44 84 CYS B CA 1
ATOM 3845 C C . CYS B 1 84 ? -15.859 68.188 32.062 1 34.44 84 CYS B C 1
ATOM 3847 O O . CYS B 1 84 ? -16.406 67.688 33.031 1 34.44 84 CYS B O 1
ATOM 3849 N N . PHE B 1 85 ? -16.484 67.688 31.031 1 35.25 85 PHE B N 1
ATOM 3850 C CA . PHE B 1 85 ? -16.562 66.25 30.797 1 35.25 85 PHE B CA 1
ATOM 3851 C C . PHE B 1 85 ? -15.242 65.625 31.172 1 35.25 85 PHE B C 1
ATOM 3853 O O . PHE B 1 85 ? -14.242 65.75 30.469 1 35.25 85 PHE B O 1
ATOM 3860 N N . LEU B 1 86 ? -14.82 65.625 32.406 1 40.94 86 LEU B N 1
ATOM 3861 C CA . LEU B 1 86 ? -13.789 64.75 32.906 1 40.94 86 LEU B CA 1
ATOM 3862 C C . LEU B 1 86 ? -13.953 63.344 32.281 1 40.94 86 LEU B C 1
ATOM 3864 O O . LEU B 1 86 ? -14.867 62.594 32.656 1 40.94 86 LEU B O 1
ATOM 3868 N N . PHE B 1 87 ? -13.75 63.219 31.031 1 48.81 87 PHE B N 1
ATOM 3869 C CA . PHE B 1 87 ? -13.641 61.875 30.422 1 48.81 87 PHE B CA 1
ATOM 3870 C C . PHE B 1 87 ? -12.695 61 31.234 1 48.81 87 PHE B C 1
ATOM 3872 O O . PHE B 1 87 ? -11.484 61.219 31.234 1 48.81 87 PHE B O 1
ATOM 3879 N N . VAL B 1 88 ? -13.164 60.469 32.375 1 56.56 88 VAL B N 1
ATOM 3880 C CA . VAL B 1 88 ? -12.438 59.5 33.188 1 56.56 88 VAL B CA 1
ATOM 3881 C C . VAL B 1 88 ? -12.07 58.281 32.344 1 56.56 88 VAL B C 1
ATOM 3883 O O . VAL B 1 88 ? -12.938 57.688 31.688 1 56.56 88 VAL B O 1
ATOM 3886 N N . SER B 1 89 ? -10.93 58.312 31.859 1 67.5 89 SER B N 1
ATOM 3887 C CA . SER B 1 89 ? -10.391 57.188 31.094 1 67.5 89 SER B CA 1
ATOM 3888 C C . SER B 1 89 ? -9.805 56.125 32 1 67.5 89 SER B C 1
ATOM 3890 O O . SER B 1 89 ? -9.539 56.375 33.188 1 67.5 89 SER B O 1
ATOM 3892 N N . LEU B 1 90 ? -10 54.844 31.641 1 74 90 LEU B N 1
ATOM 3893 C CA . LEU B 1 90 ? -9.43 53.688 32.312 1 74 90 LEU B CA 1
ATOM 3894 C C . LEU B 1 90 ? -8.008 53.438 31.812 1 74 90 LEU B C 1
ATOM 3896 O O . LEU B 1 90 ? -7.738 53.531 30.609 1 74 90 LEU B O 1
ATOM 3900 N N . GLN B 1 91 ? -7.09 53.344 32.781 1 77.12 91 GLN B N 1
ATOM 3901 C CA . GLN B 1 91 ? -5.715 53 32.438 1 77.12 91 GLN B CA 1
ATOM 3902 C C . GLN B 1 91 ? -5.441 51.531 32.688 1 77.12 91 GLN B C 1
ATOM 3904 O O . GLN B 1 91 ? -5.668 51.031 33.781 1 77.12 91 GLN B O 1
ATOM 3909 N N . ILE B 1 92 ? -5.109 50.844 31.688 1 76.31 92 ILE B N 1
ATOM 3910 C CA . ILE B 1 92 ? -4.668 49.469 31.828 1 76.31 92 ILE B CA 1
ATOM 3911 C C . ILE B 1 92 ? -3.205 49.344 31.406 1 76.31 92 ILE B C 1
ATOM 3913 O O . ILE B 1 92 ? -2.889 49.469 30.219 1 76.31 92 ILE B O 1
ATOM 3917 N N . ASN B 1 93 ? -2.328 49.125 32.406 1 81 93 ASN B N 1
ATOM 3918 C CA . ASN B 1 93 ? -0.894 49 32.188 1 81 93 ASN B CA 1
ATOM 3919 C C . ASN B 1 93 ? -0.359 50.156 31.344 1 81 93 ASN B C 1
ATOM 3921 O O . ASN B 1 93 ? 0.298 49.938 30.328 1 81 93 ASN B O 1
ATOM 3925 N N . CYS B 1 94 ? -0.782 51.281 31.578 1 87.56 94 CYS B N 1
ATOM 3926 C CA . CYS B 1 94 ? -0.27 52.531 31.062 1 87.56 94 CYS B CA 1
ATOM 3927 C C . CYS B 1 94 ? -0.864 52.844 29.703 1 87.56 94 CYS B C 1
ATOM 3929 O O . CYS B 1 94 ? -0.312 53.656 28.938 1 87.56 94 CYS B O 1
ATOM 3931 N N . VAL B 1 95 ? -1.829 52.094 29.297 1 90.38 95 VAL B N 1
ATOM 3932 C CA . VAL B 1 95 ? -2.586 52.438 28.094 1 90.38 95 VAL B CA 1
ATOM 3933 C C . VAL B 1 95 ? -3.957 52.969 28.484 1 90.38 95 VAL B C 1
ATOM 3935 O O . VAL B 1 95 ? -4.605 52.469 29.391 1 90.38 95 VAL B O 1
ATOM 3938 N N . THR B 1 96 ? -4.348 54.031 27.797 1 90.12 96 THR B N 1
ATOM 3939 C CA . THR B 1 96 ? -5.594 54.688 28.141 1 90.12 96 THR B CA 1
ATOM 3940 C C . THR B 1 96 ? -6.754 54.125 27.312 1 90.12 96 THR B C 1
ATOM 3942 O O . THR B 1 96 ? -6.676 54.062 26.078 1 90.12 96 THR B O 1
ATOM 3945 N N . PHE B 1 97 ? -7.793 53.75 28.031 1 86.75 97 PHE B N 1
ATOM 3946 C CA . PHE B 1 97 ? -9.008 53.25 27.406 1 86.75 97 PHE B CA 1
ATOM 3947 C C . PHE B 1 97 ? -10.219 54.062 27.828 1 86.75 97 PHE B C 1
ATOM 3949 O O . PHE B 1 97 ? -10.203 54.688 28.891 1 86.75 97 PHE B O 1
ATOM 3956 N N . PRO B 1 98 ? -11.227 54.031 26.969 1 82.62 98 PRO B N 1
ATOM 3957 C CA . PRO B 1 98 ? -12.445 54.719 27.406 1 82.62 98 PRO B CA 1
ATOM 3958 C C . PRO B 1 98 ? -13.172 53.969 28.516 1 82.62 98 PRO B C 1
ATOM 3960 O O . PRO B 1 98 ? -13.016 52.75 28.672 1 82.62 98 PRO B O 1
ATOM 3963 N N . LEU B 1 99 ? -13.945 54.75 29.359 1 75.88 99 LEU B N 1
ATOM 3964 C CA . LEU B 1 99 ? -14.789 54.125 30.375 1 75.88 99 LEU B CA 1
ATOM 3965 C C . LEU B 1 99 ? -15.922 53.344 29.703 1 75.88 99 LEU B C 1
ATOM 3967 O O . LEU B 1 99 ? -16.375 53.719 28.625 1 75.88 99 LEU B O 1
ATOM 3971 N N . PRO B 1 100 ? -16.344 52.312 30.453 1 70.19 100 PRO B N 1
ATOM 3972 C CA . PRO B 1 100 ? -17.438 51.531 29.875 1 70.19 100 PRO B CA 1
ATOM 3973 C C . PRO B 1 100 ? -18.672 52.406 29.609 1 70.19 100 PRO B C 1
ATOM 3975 O O . PRO B 1 100 ? -19.078 53.188 30.453 1 70.19 100 PRO B O 1
ATOM 3978 N N . GLY B 1 101 ? -19.344 52.469 28.484 1 62.25 101 GLY B N 1
ATOM 3979 C CA . GLY B 1 101 ? -20.562 53.188 28.156 1 62.25 101 GLY B CA 1
ATOM 3980 C C . GLY B 1 101 ? -20.312 54.562 27.562 1 62.25 101 GLY B C 1
ATOM 3981 O O . GLY B 1 101 ? -21.219 55.188 27.047 1 62.25 101 GLY B O 1
ATOM 3982 N N . GLU B 1 102 ? -19.312 55.344 27.875 1 57.44 102 GLU B N 1
ATOM 3983 C CA . GLU B 1 102 ? -19.156 56.75 27.531 1 57.44 102 GLU B CA 1
ATOM 3984 C C . GLU B 1 102 ? -18.5 56.906 26.172 1 57.44 102 GLU B C 1
ATOM 3986 O O . GLU B 1 102 ? -18.672 57.938 25.5 1 57.44 102 GLU B O 1
ATOM 3991 N N . GLY B 1 103 ? -17.719 56.031 25.719 1 53.78 103 GLY B N 1
ATOM 3992 C CA . GLY B 1 103 ? -16.828 56.406 24.625 1 53.78 103 GLY B CA 1
ATOM 3993 C C . GLY B 1 103 ? -17.484 56.281 23.266 1 53.78 103 GLY B C 1
ATOM 3994 O O . GLY B 1 103 ? -18.516 55.594 23.125 1 53.78 103 GLY B O 1
ATOM 3995 N N . PRO B 1 104 ? -17.219 57.281 22.375 1 52.78 104 PRO B N 1
ATOM 3996 C CA . PRO B 1 104 ? -17.75 57.156 21.016 1 52.78 104 PRO B CA 1
ATOM 3997 C C . PRO B 1 104 ? -17.766 55.719 20.516 1 52.78 104 PRO B C 1
ATOM 3999 O O . PRO B 1 104 ? -16.984 54.875 21 1 52.78 104 PRO B O 1
ATOM 4002 N N . GLU B 1 105 ? -18.828 55.438 19.875 1 52.5 105 GLU B N 1
ATOM 4003 C CA . GLU B 1 105 ? -19 54.156 19.234 1 52.5 105 GLU B CA 1
ATOM 4004 C C . GLU B 1 105 ? -17.703 53.625 18.641 1 52.5 105 GLU B C 1
ATOM 4006 O O . GLU B 1 105 ? -17.156 54.25 17.719 1 52.5 105 GLU B O 1
ATOM 4011 N N . GLN B 1 106 ? -16.812 53.25 19.469 1 61.56 106 GLN B N 1
ATOM 4012 C CA . GLN B 1 106 ? -15.508 52.75 19.031 1 61.56 106 GLN B CA 1
ATOM 4013 C C . GLN B 1 106 ? -15.656 51.656 18 1 61.56 106 GLN B C 1
ATOM 4015 O O . GLN B 1 106 ? -16.344 50.656 18.234 1 61.56 106 GLN B O 1
ATOM 4020 N N . GLN B 1 107 ? -15.461 52.125 16.781 1 73.38 107 GLN B N 1
ATOM 4021 C CA . GLN B 1 107 ? -15.586 51.188 15.672 1 73.38 107 GLN B CA 1
ATOM 4022 C C . GLN B 1 107 ? -14.305 50.375 15.5 1 73.38 107 GLN B C 1
ATOM 4024 O O . GLN B 1 107 ? -13.203 50.938 15.547 1 73.38 107 GLN B O 1
ATOM 4029 N N . LEU B 1 108 ? -14.383 49.125 15.555 1 79.06 108 LEU B N 1
ATOM 4030 C CA . LEU B 1 108 ? -13.305 48.219 15.164 1 79.06 108 LEU B CA 1
ATOM 4031 C C . LEU B 1 108 ? -12.695 48.656 13.828 1 79.06 108 LEU B C 1
ATOM 4033 O O . LEU B 1 108 ? -13.359 49.281 13.008 1 79.06 108 LEU B O 1
ATOM 4037 N N . LEU B 1 109 ? -11.43 48.5 13.688 1 85.31 109 LEU B N 1
ATOM 4038 C CA . LEU B 1 109 ? -10.734 48.844 12.445 1 85.31 109 LEU B CA 1
ATOM 4039 C C . LEU B 1 109 ? -11.242 48 11.289 1 85.31 109 LEU B C 1
ATOM 4041 O O . LEU B 1 109 ? -11.422 48.5 10.172 1 85.31 109 LEU B O 1
ATOM 4045 N N . LYS B 1 110 ? -11.477 46.656 11.531 1 89.12 110 LYS B N 1
ATOM 4046 C CA . LYS B 1 110 ? -12.016 45.75 10.547 1 89.12 110 LYS B CA 1
ATOM 4047 C C . LYS B 1 110 ? -13.227 45 11.102 1 89.12 110 LYS B C 1
ATOM 4049 O O . LYS B 1 110 ? -13.125 43.812 11.461 1 89.12 110 LYS B O 1
ATOM 4054 N N . PRO B 1 111 ? -14.336 45.625 11 1 84.44 111 PRO B N 1
ATOM 4055 C CA . PRO B 1 111 ? -15.531 45.031 11.586 1 84.44 111 PRO B CA 1
ATOM 4056 C C . PRO B 1 111 ? -15.922 43.719 10.898 1 84.44 111 PRO B C 1
ATOM 4058 O O . PRO B 1 111 ? -15.789 43.594 9.68 1 84.44 111 PRO B O 1
ATOM 4061 N N . ASN B 1 112 ? -16.219 42.781 11.547 1 85.38 112 ASN B N 1
ATOM 4062 C CA . ASN B 1 112 ? -16.766 41.5 11.125 1 85.38 112 ASN B CA 1
ATOM 4063 C C . ASN B 1 112 ? -15.688 40.594 10.516 1 85.38 112 ASN B C 1
ATOM 4065 O O . ASN B 1 112 ? -15.984 39.531 9.977 1 85.38 112 ASN B O 1
ATOM 4069 N N . GLU B 1 113 ? -14.43 41.031 10.602 1 91.38 113 GLU B N 1
ATOM 4070 C CA . GLU B 1 113 ? -13.367 40.219 10 1 91.38 113 GLU B CA 1
ATOM 4071 C C . GLU B 1 113 ? -12.578 39.469 11.07 1 91.38 113 GLU B C 1
ATOM 4073 O O . GLU B 1 113 ? -11.758 38.594 10.75 1 91.38 113 GLU B O 1
ATOM 4078 N N . TRP B 1 114 ? -12.828 39.844 12.359 1 94.56 114 TRP B N 1
ATOM 4079 C CA . TRP B 1 114 ? -12.133 39.219 13.477 1 94.56 114 TRP B CA 1
ATOM 4080 C C . TRP B 1 114 ? -10.625 39.281 13.297 1 94.56 114 TRP B C 1
ATOM 4082 O O . TRP B 1 114 ? -9.922 38.281 13.477 1 94.5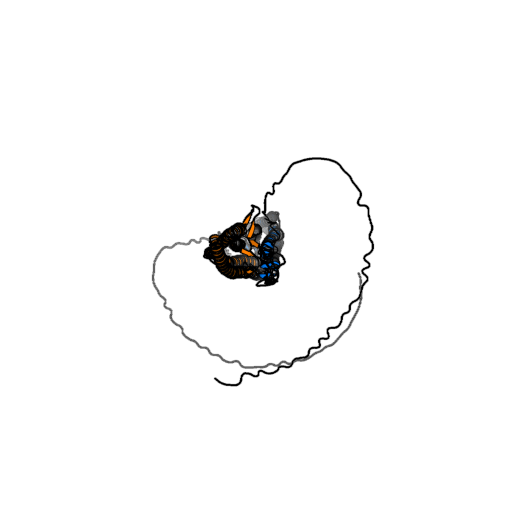6 114 TRP B O 1
ATOM 4092 N N . SER B 1 115 ? -10.164 40.438 12.797 1 96 115 SER B N 1
ATOM 4093 C CA . SER B 1 115 ? -8.742 40.656 12.586 1 96 115 SER B CA 1
ATOM 4094 C C . SER B 1 115 ? -7.996 40.781 13.906 1 96 115 SER B C 1
ATOM 4096 O O . SER B 1 115 ? -8.547 41.25 14.898 1 96 115 SER B O 1
ATOM 4098 N N . TYR B 1 116 ? -6.711 40.375 13.953 1 96.81 116 TYR B N 1
ATOM 4099 C CA . TYR B 1 116 ? -5.871 40.438 15.148 1 96.81 116 TYR B CA 1
ATOM 4100 C C . TYR B 1 116 ? -5.777 41.906 15.641 1 96.81 116 TYR B C 1
ATOM 4102 O O . TYR B 1 116 ? -5.691 42.125 16.844 1 96.81 116 TYR B O 1
ATOM 4110 N N . CYS B 1 117 ? -5.82 42.875 14.703 1 94.81 117 CYS B N 1
ATOM 4111 C CA . CYS B 1 117 ? -5.547 44.25 15.008 1 94.81 117 CYS B CA 1
ATOM 4112 C C . CYS B 1 117 ? -6.648 44.875 15.875 1 94.81 117 CYS B C 1
ATOM 4114 O O . CYS B 1 117 ? -6.477 45.938 16.453 1 94.81 117 CYS B O 1
ATOM 4116 N N . ASP B 1 118 ? -7.723 44.094 16.109 1 94 118 ASP B N 1
ATOM 4117 C CA . ASP B 1 118 ? -8.875 44.688 16.781 1 94 118 ASP B CA 1
ATOM 4118 C C . ASP B 1 118 ? -9.055 44.094 18.188 1 94 118 ASP B C 1
ATOM 4120 O O . ASP B 1 118 ? -9.828 44.625 18.984 1 94 118 ASP B O 1
ATOM 4124 N N . TYR B 1 119 ? -8.203 43.125 18.531 1 94.25 119 TYR B N 1
ATOM 4125 C CA . TYR B 1 119 ? -8.688 42.406 19.703 1 94.25 119 TYR B CA 1
ATOM 4126 C C . TYR B 1 119 ? -7.559 42.125 20.672 1 94.25 119 TYR B C 1
ATOM 4128 O O . TYR B 1 119 ? -7.75 41.438 21.672 1 94.25 119 TYR B O 1
ATOM 4136 N N . PHE B 1 120 ? -6.383 42.75 20.516 1 94.69 120 PHE B N 1
ATOM 4137 C CA . PHE B 1 120 ? -5.27 42.312 21.359 1 94.69 120 PHE B CA 1
ATOM 4138 C C . PHE B 1 120 ? -4.512 43.5 21.922 1 94.69 120 PHE B C 1
ATOM 4140 O O . PHE B 1 120 ? -3.32 43.406 22.219 1 94.69 120 PHE B O 1
ATOM 4147 N N . TRP B 1 121 ? -5.211 44.531 22.156 1 88.88 121 TRP B N 1
ATOM 4148 C CA . TRP B 1 121 ? -4.578 45.75 22.672 1 88.88 121 TRP B CA 1
ATOM 4149 C C . TRP B 1 121 ? -4.43 45.688 24.188 1 88.88 121 TRP B C 1
ATOM 4151 O O . TRP B 1 121 ? -3.578 46.375 24.75 1 88.88 121 TRP B O 1
ATOM 4161 N N . THR B 1 122 ? -5.289 44.938 24.844 1 89.19 122 THR B N 1
ATOM 4162 C CA . THR B 1 122 ? -5.312 44.906 26.312 1 89.19 122 THR B CA 1
ATOM 4163 C C . THR B 1 122 ? -4.52 43.719 26.828 1 89.19 122 THR B C 1
ATOM 4165 O O . THR B 1 122 ? -4.176 42.812 26.062 1 89.19 122 THR B O 1
ATOM 4168 N N . ASP B 1 123 ? -4.238 43.812 28.109 1 88.75 123 ASP B N 1
ATOM 4169 C CA . ASP B 1 123 ? -3.564 42.719 28.781 1 88.75 123 ASP B CA 1
ATOM 4170 C C . ASP B 1 123 ? -4.57 41.75 29.422 1 88.75 123 ASP B C 1
ATOM 4172 O O . ASP B 1 123 ? -5.707 42.156 29.703 1 88.75 123 ASP B O 1
ATOM 4176 N N . ARG B 1 124 ? -4.215 40.531 29.531 1 87.31 124 ARG B N 1
ATOM 4177 C CA . ARG B 1 124 ? -5.02 39.531 30.203 1 87.31 124 ARG B CA 1
ATOM 4178 C C . ARG B 1 124 ? -4.262 38.938 31.391 1 87.31 124 ARG B C 1
ATOM 4180 O O . ARG B 1 124 ? -3.055 38.688 31.297 1 87.31 124 ARG B O 1
ATOM 4187 N N . LYS B 1 125 ? -4.988 38.781 32.531 1 83.5 125 LYS B N 1
ATOM 4188 C CA . LYS B 1 125 ? -4.352 38.188 33.688 1 83.5 125 LYS B CA 1
ATOM 4189 C C . LYS B 1 125 ? -4.355 36.656 33.594 1 83.5 125 LYS B C 1
ATOM 4191 O O . LYS B 1 125 ? -5.363 36.062 33.219 1 83.5 125 LYS B O 1
ATOM 4196 N N . ASP B 1 126 ? -3.27 36.156 33.781 1 76.94 126 ASP B N 1
ATOM 4197 C CA . ASP B 1 126 ? -3.18 34.688 33.781 1 76.94 126 ASP B CA 1
ATOM 4198 C C . ASP B 1 126 ? -3.693 34.125 35.125 1 76.94 126 ASP B C 1
ATOM 4200 O O . ASP B 1 126 ? -4.02 34.875 36.031 1 76.94 126 ASP B O 1
ATOM 4204 N N . PRO B 1 127 ? -3.945 32.844 35.156 1 79.06 127 PRO B N 1
ATOM 4205 C CA . PRO B 1 127 ? -4.469 32.25 36.375 1 79.06 127 PRO B CA 1
ATOM 4206 C C . PRO B 1 127 ? -3.586 32.531 37.594 1 79.06 127 PRO B C 1
ATOM 4208 O O . PRO B 1 127 ? -4.074 32.562 38.719 1 79.06 127 PRO B O 1
ATOM 4211 N N . GLN B 1 128 ? -2.311 32.812 37.438 1 81.25 128 GLN B N 1
ATOM 4212 C CA . GLN B 1 128 ? -1.391 33.125 38.531 1 81.25 128 GLN B CA 1
ATOM 4213 C C . GLN B 1 128 ? -1.411 34.594 38.875 1 81.25 12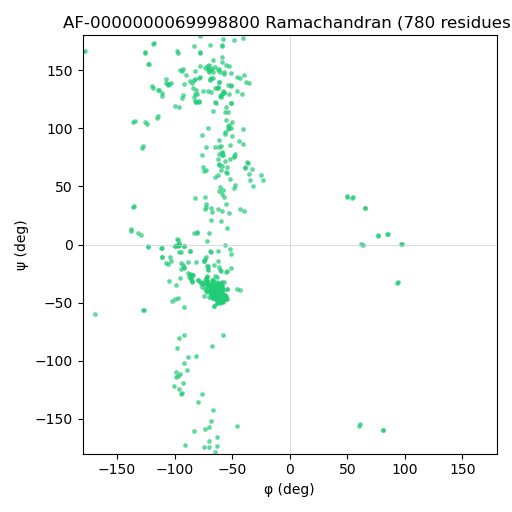8 GLN B C 1
ATOM 4215 O O . GLN B 1 128 ? -0.721 35.031 39.812 1 81.25 128 GLN B O 1
ATOM 4220 N N . GLY B 1 129 ? -2.139 35.344 38.094 1 79.69 129 GLY B N 1
ATOM 4221 C CA . GLY B 1 129 ? -2.303 36.781 38.406 1 79.69 129 GLY B CA 1
ATOM 4222 C C . GLY B 1 129 ? -1.347 37.656 37.625 1 79.69 129 GLY B C 1
ATOM 4223 O O . GLY B 1 129 ? -1.364 38.875 37.781 1 79.69 129 GLY B O 1
ATOM 4224 N N . THR B 1 130 ? -0.552 36.938 36.812 1 83.06 130 THR B N 1
ATOM 4225 C CA . THR B 1 130 ? 0.405 37.719 36.031 1 83.06 130 THR B CA 1
ATOM 4226 C C . THR B 1 130 ? -0.253 38.312 34.781 1 83.06 130 THR B C 1
ATOM 4228 O O . THR B 1 130 ? -0.99 37.594 34.094 1 83.06 130 THR B O 1
ATOM 4231 N N . SER B 1 131 ? 0.003 39.625 34.562 1 85.75 131 SER B N 1
ATOM 4232 C CA . SER B 1 131 ? -0.562 40.281 33.375 1 85.75 131 SER B CA 1
ATOM 4233 C C . SER B 1 131 ? 0.227 39.969 32.125 1 85.75 131 SER B C 1
ATOM 4235 O O . SER B 1 131 ? 1.446 40.125 32.062 1 85.75 131 SER B O 1
ATOM 4237 N N . VAL B 1 132 ? -0.466 39.438 31.188 1 88.75 132 VAL B N 1
ATOM 4238 C CA . VAL B 1 132 ? 0.167 39.094 29.906 1 88.75 132 VAL B CA 1
ATOM 4239 C C . VAL B 1 132 ? -0.352 40 28.812 1 88.75 132 VAL B C 1
ATOM 4241 O O . VAL B 1 132 ? -1.563 40.156 28.641 1 88.75 132 VAL B O 1
ATOM 4244 N N . ALA B 1 133 ? 0.634 40.562 28.078 1 90.94 133 ALA B N 1
ATOM 4245 C CA . ALA B 1 133 ? 0.272 41.5 27.016 1 90.94 133 ALA B CA 1
ATOM 4246 C C . ALA B 1 133 ? -0.444 40.781 25.875 1 90.94 133 ALA B C 1
ATOM 4248 O O . ALA B 1 133 ? -0.131 39.625 25.578 1 90.94 133 ALA B O 1
ATOM 4249 N N . GLY B 1 134 ? -1.419 41.406 25.266 1 92.88 134 GLY B N 1
ATOM 4250 C CA . GLY B 1 134 ? -2.162 40.812 24.156 1 92.88 134 GLY B CA 1
ATOM 4251 C C . GLY B 1 134 ? -1.271 40.344 23.016 1 92.88 134 GLY B C 1
ATOM 4252 O O . GLY B 1 134 ? -1.52 39.312 22.406 1 92.88 134 GLY B O 1
ATOM 4253 N N . PHE B 1 135 ? -0.211 41.125 22.719 1 94.88 135 PHE B N 1
ATOM 4254 C CA . PHE B 1 135 ? 0.694 40.812 21.625 1 94.88 135 PHE B CA 1
ATOM 4255 C C . PHE B 1 135 ? 1.389 39.469 21.844 1 94.88 135 PHE B C 1
ATOM 4257 O O . PHE B 1 135 ? 1.691 38.75 20.891 1 94.88 135 PHE B O 1
ATOM 4264 N N . GLU B 1 136 ? 1.645 39.156 23.109 1 93.25 136 GLU B N 1
ATOM 4265 C CA . GLU B 1 136 ? 2.316 37.906 23.438 1 93.25 136 GLU B CA 1
ATOM 4266 C C . GLU B 1 136 ? 1.488 36.688 23 1 93.25 136 GLU B C 1
ATOM 4268 O O . GLU B 1 136 ? 2.039 35.656 22.609 1 93.25 136 GLU B O 1
ATOM 4273 N N . PHE B 1 137 ? 0.176 36.75 23.078 1 94.94 137 PHE B N 1
ATOM 4274 C CA . PHE B 1 137 ? -0.698 35.656 22.625 1 94.94 137 PHE B CA 1
ATOM 4275 C C . PHE B 1 137 ? -0.522 35.406 21.125 1 94.94 137 PHE B C 1
ATOM 4277 O O . PHE B 1 137 ? -0.523 34.281 20.688 1 94.94 137 PHE B O 1
ATOM 4284 N N . LEU B 1 138 ? -0.348 36.5 20.391 1 96.5 138 LEU B N 1
ATOM 4285 C CA . LEU B 1 138 ? -0.161 36.375 18.953 1 96.5 138 LEU B CA 1
ATOM 4286 C C . LEU B 1 138 ? 1.178 35.719 18.625 1 96.5 138 LEU B C 1
ATOM 4288 O O . LEU B 1 138 ? 1.266 34.875 17.719 1 96.5 138 LEU B O 1
ATOM 4292 N N . LEU B 1 139 ? 2.195 36.094 19.344 1 95.62 139 LEU B N 1
ATOM 4293 C CA . LEU B 1 139 ? 3.518 35.5 19.141 1 95.62 139 LEU B CA 1
ATOM 4294 C C . LEU B 1 139 ? 3.516 34 19.469 1 95.62 139 LEU B C 1
ATOM 4296 O O . LEU B 1 139 ? 4.078 33.219 18.719 1 95.62 139 LEU B O 1
ATOM 4300 N N . GLN B 1 140 ? 2.873 33.688 20.547 1 94.56 140 GLN B N 1
ATOM 4301 C CA . GLN B 1 140 ? 2.781 32.281 20.953 1 94.56 140 GLN B CA 1
ATOM 4302 C C . GLN B 1 140 ? 2.012 31.469 19.922 1 94.56 140 GLN B C 1
ATOM 4304 O O . GLN B 1 140 ? 2.357 30.312 19.656 1 94.56 140 GLN B O 1
ATOM 4309 N N . LYS B 1 141 ? 0.953 32.062 19.391 1 96.12 141 LYS B N 1
ATOM 4310 C CA . LYS B 1 141 ? 0.19 31.391 18.328 1 96.12 141 LYS B CA 1
ATOM 4311 C C . LYS B 1 141 ? 1.077 31.062 17.141 1 96.12 141 LYS B C 1
ATOM 4313 O O . LYS B 1 141 ? 1.007 29.953 16.578 1 96.12 141 LYS B O 1
ATOM 4318 N N . GLN B 1 142 ? 1.929 32 16.719 1 95.69 142 GLN B N 1
ATOM 4319 C CA . GLN B 1 142 ? 2.824 31.797 15.586 1 95.69 142 GLN B CA 1
ATOM 4320 C C . GLN B 1 142 ? 3.82 30.688 15.867 1 95.69 142 GLN B C 1
ATOM 4322 O O . GLN B 1 142 ? 4.117 29.859 14.992 1 95.69 142 GLN B O 1
ATOM 4327 N N . LEU B 1 143 ? 4.324 30.672 17.078 1 94.31 143 LEU B N 1
ATOM 4328 C CA . LEU B 1 143 ? 5.293 29.656 17.453 1 94.31 143 LEU B CA 1
ATOM 4329 C C . LEU B 1 143 ? 4.648 28.281 17.469 1 94.31 143 LEU B C 1
ATOM 4331 O O . LEU B 1 143 ? 5.227 27.312 16.984 1 94.31 143 LEU B O 1
ATOM 4335 N N . LYS B 1 144 ? 3.51 28.203 18.047 1 95.5 144 LYS B N 1
ATOM 4336 C CA . LYS B 1 144 ? 2.775 26.938 18.078 1 95.5 144 LYS B CA 1
ATOM 4337 C C . LYS B 1 144 ? 2.445 26.453 16.672 1 95.5 144 LYS B C 1
ATOM 4339 O O . LYS B 1 144 ? 2.535 25.266 16.375 1 95.5 144 LYS B O 1
ATOM 4344 N N . SER B 1 145 ? 2.023 27.375 15.852 1 95.88 145 SER B N 1
ATOM 4345 C CA . SER B 1 145 ? 1.705 27.047 14.469 1 95.88 145 SER B CA 1
ATOM 4346 C C . SER B 1 145 ? 2.918 26.484 13.734 1 95.88 145 SER B C 1
ATOM 4348 O O . SER B 1 145 ? 2.795 25.547 12.953 1 95.88 145 SER B O 1
ATOM 4350 N N . LYS B 1 146 ? 4.043 27.078 13.945 1 93.88 146 LYS B N 1
ATOM 4351 C CA . LYS B 1 146 ? 5.273 26.578 13.328 1 93.88 146 LYS B CA 1
ATOM 4352 C C . LYS B 1 146 ? 5.59 25.172 13.805 1 93.88 146 LYS B C 1
ATOM 4354 O O . LYS B 1 146 ? 6 24.312 13.016 1 93.88 146 LYS B O 1
ATOM 4359 N N . GLN B 1 147 ? 5.375 24.969 15.094 1 94.75 147 GLN B N 1
ATOM 4360 C CA . GLN B 1 147 ? 5.602 23.641 15.656 1 94.75 147 GLN B CA 1
ATOM 4361 C C . GLN B 1 147 ? 4.672 22.609 15.031 1 94.75 147 GLN B C 1
ATOM 4363 O O . GLN B 1 147 ? 5.098 21.484 14.719 1 94.75 147 GLN B O 1
ATOM 4368 N N . MET B 1 148 ? 3.404 22.922 14.867 1 96.56 148 MET B N 1
ATOM 4369 C CA . MET B 1 148 ? 2.443 22.016 14.234 1 96.56 148 MET B CA 1
ATOM 4370 C C . MET B 1 148 ? 2.871 21.672 12.812 1 96.56 148 MET B C 1
ATOM 4372 O O . MET B 1 148 ? 2.762 20.531 12.383 1 96.56 148 MET B O 1
ATOM 4376 N N . GLN B 1 149 ? 3.297 22.672 12.125 1 95.81 149 GLN B N 1
ATOM 4377 C CA . GLN B 1 149 ? 3.766 22.484 10.758 1 95.81 149 GLN B CA 1
ATOM 4378 C C . GLN B 1 149 ? 4.945 21.516 10.719 1 95.81 149 GLN B C 1
ATOM 4380 O O . GLN B 1 149 ? 5.008 20.641 9.852 1 95.81 149 GLN B O 1
ATOM 4385 N N . LYS B 1 150 ? 5.879 21.641 11.594 1 95.38 150 LYS B N 1
ATOM 4386 C CA . LYS B 1 150 ? 7.023 20.75 11.68 1 95.38 150 LYS B CA 1
ATOM 4387 C C . LYS B 1 150 ? 6.582 19.328 12 1 95.38 150 LYS B C 1
ATOM 4389 O O . LYS B 1 150 ? 7.117 18.359 11.438 1 95.38 150 LYS B O 1
ATOM 4394 N N . GLU B 1 151 ? 5.656 19.219 12.875 1 97.75 151 GLU B N 1
ATOM 4395 C CA . GLU B 1 151 ? 5.133 17.906 13.242 1 97.75 151 GLU B CA 1
ATOM 4396 C C . GLU B 1 151 ? 4.434 17.234 12.062 1 97.75 151 GLU B C 1
ATOM 4398 O O . GLU B 1 151 ? 4.504 16.016 11.898 1 97.75 151 GLU B O 1
ATOM 4403 N N . MET B 1 152 ? 3.736 18.031 11.25 1 98.19 152 MET B N 1
ATOM 4404 C CA . MET B 1 152 ? 3.115 17.5 10.047 1 98.19 152 MET B CA 1
ATOM 4405 C C . MET B 1 152 ? 4.172 16.953 9.094 1 98.19 152 MET B C 1
ATOM 4407 O O . MET B 1 152 ? 3.992 15.883 8.5 1 98.19 152 MET B O 1
ATOM 4411 N N . ALA B 1 153 ? 5.238 17.719 8.945 1 98 153 ALA B N 1
ATOM 4412 C CA . ALA B 1 153 ? 6.332 17.25 8.102 1 98 153 ALA B CA 1
ATOM 4413 C C . ALA B 1 153 ? 6.906 15.938 8.625 1 98 153 ALA B C 1
ATOM 4415 O O . ALA B 1 153 ? 7.199 15.023 7.848 1 98 153 ALA B O 1
ATOM 4416 N N . GLU B 1 154 ? 7.031 15.844 9.93 1 98.19 154 GLU B N 1
ATOM 4417 C CA . GLU B 1 154 ? 7.527 14.625 10.555 1 98.19 154 GLU B CA 1
ATOM 4418 C C . GLU B 1 154 ? 6.586 13.453 10.297 1 98.19 154 GLU B C 1
ATOM 4420 O O . GLU B 1 154 ? 7.035 12.32 10.102 1 98.19 154 GLU B O 1
ATOM 4425 N N . PHE B 1 155 ? 5.316 13.711 10.32 1 98.69 155 PHE B N 1
ATOM 4426 C CA . PHE B 1 155 ? 4.312 12.695 10.016 1 98.69 155 PHE B CA 1
ATOM 4427 C C . PHE B 1 155 ? 4.539 12.102 8.633 1 98.69 155 PHE B C 1
ATOM 4429 O O . PHE B 1 155 ? 4.555 10.883 8.469 1 98.69 155 PHE B O 1
ATOM 4436 N N . PHE B 1 156 ? 4.742 12.938 7.699 1 98.69 156 PHE B N 1
ATOM 4437 C CA . PHE B 1 156 ? 4.93 12.461 6.336 1 98.69 156 PHE B CA 1
ATOM 4438 C C . PHE B 1 156 ? 6.293 11.797 6.176 1 98.69 156 PHE B C 1
ATOM 4440 O O . PHE B 1 156 ? 6.449 10.859 5.387 1 98.69 156 PHE B O 1
ATOM 4447 N N . HIS B 1 157 ? 7.242 12.273 6.984 1 98.75 157 HIS B N 1
ATOM 4448 C CA . HIS B 1 157 ? 8.531 11.586 7 1 98.75 157 HIS B CA 1
ATOM 4449 C C . HIS B 1 157 ? 8.367 10.125 7.402 1 98.75 157 HIS B C 1
ATOM 4451 O O . HIS B 1 157 ? 8.922 9.234 6.758 1 98.75 157 HIS B O 1
ATOM 4457 N N . GLU B 1 158 ? 7.578 9.867 8.414 1 98.75 158 GLU B N 1
ATOM 4458 C CA . GLU B 1 158 ? 7.305 8.508 8.867 1 98.75 158 GLU B CA 1
ATOM 4459 C C . GLU B 1 158 ? 6.512 7.727 7.82 1 98.75 158 GLU B C 1
ATOM 4461 O O . GLU B 1 158 ? 6.77 6.543 7.59 1 98.75 158 GLU B O 1
ATOM 4466 N N . ARG B 1 159 ? 5.559 8.406 7.176 1 98.75 159 ARG B N 1
ATOM 4467 C CA . ARG B 1 159 ? 4.77 7.777 6.121 1 98.75 159 ARG B CA 1
ATOM 4468 C C . ARG B 1 159 ? 5.66 7.324 4.969 1 98.75 159 ARG B C 1
ATOM 4470 O O . ARG B 1 159 ? 5.465 6.246 4.41 1 98.75 159 ARG B O 1
ATOM 4477 N N . ILE B 1 160 ? 6.633 8.148 4.641 1 98.88 160 ILE B N 1
ATOM 4478 C CA . ILE B 1 160 ? 7.57 7.859 3.562 1 98.88 160 ILE B CA 1
ATOM 4479 C C . ILE B 1 160 ? 8.391 6.617 3.912 1 98.88 160 ILE B C 1
ATOM 4481 O O . ILE B 1 160 ? 8.57 5.727 3.078 1 98.88 160 ILE B O 1
ATOM 4485 N N . LYS B 1 161 ? 8.836 6.5 5.145 1 98.81 161 LYS B N 1
ATOM 4486 C CA . LYS B 1 161 ? 9.609 5.348 5.59 1 98.81 161 LYS B CA 1
ATOM 4487 C C . LYS B 1 161 ? 8.797 4.062 5.488 1 98.81 161 LYS B C 1
ATOM 4489 O O . LYS B 1 161 ? 9.305 3.025 5.062 1 98.81 161 LYS B O 1
ATOM 4494 N N . ILE B 1 162 ? 7.574 4.145 5.891 1 98.81 162 ILE B N 1
ATOM 4495 C CA . ILE B 1 162 ? 6.68 2.994 5.824 1 98.81 162 ILE B CA 1
ATOM 4496 C C . ILE B 1 162 ? 6.516 2.549 4.371 1 98.81 162 ILE B C 1
ATOM 4498 O O . ILE B 1 162 ? 6.586 1.355 4.07 1 98.81 162 ILE B O 1
ATOM 4502 N N . GLU B 1 163 ? 6.359 3.504 3.463 1 98.69 163 GLU B N 1
ATOM 4503 C CA . GLU B 1 163 ? 6.156 3.201 2.049 1 98.69 163 GLU B CA 1
ATOM 4504 C C . GLU B 1 163 ? 7.41 2.6 1.426 1 98.69 163 GLU B C 1
ATOM 4506 O O . GLU B 1 163 ? 7.324 1.676 0.614 1 98.69 163 GLU B O 1
ATOM 4511 N N . GLU B 1 164 ? 8.523 3.143 1.803 1 98.69 164 GLU B N 1
ATOM 4512 C CA . GLU B 1 164 ? 9.789 2.631 1.282 1 98.69 164 GLU B CA 1
ATOM 4513 C C . GLU B 1 164 ? 10.008 1.182 1.702 1 98.69 164 GLU B C 1
ATOM 4515 O O . GLU B 1 164 ? 10.438 0.355 0.895 1 98.69 164 GLU B O 1
ATOM 4520 N N . GLU B 1 165 ? 9.727 0.883 2.934 1 98.75 165 GLU B N 1
ATOM 4521 C CA . GLU B 1 165 ? 9.875 -0.485 3.424 1 98.75 165 GLU B CA 1
ATOM 4522 C C . GLU B 1 165 ? 8.898 -1.427 2.719 1 98.75 165 GLU B C 1
ATOM 4524 O O . GLU B 1 165 ? 9.266 -2.547 2.355 1 98.75 165 GLU B O 1
ATOM 4529 N N . TYR B 1 166 ? 7.695 -1.01 2.498 1 98.75 166 TYR B N 1
ATOM 4530 C CA . TYR B 1 166 ? 6.688 -1.776 1.774 1 98.75 166 TYR B CA 1
ATOM 4531 C C . TYR B 1 166 ? 7.148 -2.084 0.356 1 98.75 166 TYR B C 1
ATOM 4533 O O . TYR B 1 166 ? 7.113 -3.236 -0.08 1 98.75 166 TYR B O 1
ATOM 4541 N N . ALA B 1 167 ? 7.641 -1.038 -0.328 1 98.75 167 ALA B N 1
ATOM 4542 C CA . ALA B 1 167 ? 8.125 -1.19 -1.698 1 98.75 167 ALA B CA 1
ATOM 4543 C C . ALA B 1 167 ? 9.297 -2.16 -1.76 1 98.75 167 ALA B C 1
ATOM 4545 O O . ALA B 1 167 ? 9.359 -3.023 -2.639 1 98.75 167 ALA B O 1
ATOM 4546 N N . LYS B 1 168 ? 10.148 -2.031 -0.831 1 98.75 168 LYS B N 1
ATOM 4547 C CA . LYS B 1 168 ? 11.328 -2.883 -0.782 1 98.75 168 LYS B CA 1
ATOM 4548 C C . LYS B 1 168 ? 10.945 -4.348 -0.602 1 98.75 168 LYS B C 1
ATOM 4550 O O . LYS B 1 168 ? 11.477 -5.223 -1.289 1 98.75 168 LYS B O 1
ATOM 4555 N N . ASN B 1 169 ? 10.047 -4.637 0.325 1 98.81 169 ASN B N 1
ATOM 4556 C CA . ASN B 1 169 ? 9.617 -6.004 0.597 1 98.81 169 ASN B CA 1
ATOM 4557 C C . ASN B 1 169 ? 8.867 -6.605 -0.589 1 98.81 169 ASN B C 1
ATOM 4559 O O . ASN B 1 169 ? 9.039 -7.785 -0.9 1 98.81 169 ASN B O 1
ATOM 4563 N N . LEU B 1 170 ? 8.031 -5.805 -1.283 1 98.69 170 LEU B N 1
ATOM 4564 C CA . LEU B 1 170 ? 7.352 -6.273 -2.486 1 98.69 170 LEU B CA 1
ATOM 4565 C C . LEU B 1 170 ? 8.359 -6.629 -3.576 1 98.69 170 LEU B C 1
ATOM 4567 O O . LEU B 1 170 ? 8.219 -7.66 -4.242 1 98.69 170 LEU B O 1
ATOM 4571 N N . SER B 1 171 ? 9.367 -5.758 -3.73 1 98.75 171 SER B N 1
ATOM 4572 C CA . SER B 1 171 ? 10.406 -5.992 -4.734 1 98.75 171 SER B CA 1
ATOM 4573 C C . SER B 1 171 ? 11.172 -7.277 -4.449 1 98.75 171 SER B C 1
ATOM 4575 O O . SER B 1 171 ? 11.414 -8.078 -5.355 1 98.75 171 SER B O 1
ATOM 4577 N N . LYS B 1 172 ? 11.539 -7.477 -3.217 1 98.75 172 LYS B N 1
ATOM 4578 C CA . LYS B 1 172 ? 12.258 -8.68 -2.812 1 98.75 172 LYS B CA 1
ATOM 4579 C C . LYS B 1 172 ? 11.43 -9.93 -3.104 1 98.75 172 LYS B C 1
ATOM 4581 O O . LYS B 1 172 ? 11.953 -10.922 -3.625 1 98.75 172 LYS B O 1
ATOM 4586 N N . LEU B 1 173 ? 10.141 -9.891 -2.789 1 98.75 173 LEU B N 1
ATOM 4587 C CA . LEU B 1 173 ? 9.266 -11.031 -3.021 1 98.75 173 LEU B CA 1
ATOM 4588 C C . LEU B 1 173 ? 9.125 -11.32 -4.516 1 98.75 173 LEU B C 1
ATOM 4590 O O . LEU B 1 173 ? 9.07 -12.477 -4.93 1 98.75 173 LEU B O 1
ATOM 4594 N N . SER B 1 174 ? 9.031 -10.258 -5.359 1 98.44 174 SER B N 1
ATOM 4595 C CA . SER B 1 174 ? 8.844 -10.406 -6.801 1 98.44 174 SER B CA 1
ATOM 4596 C C . SER B 1 174 ? 10 -11.188 -7.426 1 98.44 174 SER B C 1
ATOM 4598 O O . SER B 1 174 ? 9.836 -11.805 -8.477 1 98.44 174 SER B O 1
ATOM 4600 N N . GLN B 1 175 ? 11.156 -11.219 -6.785 1 97.94 175 GLN B N 1
ATOM 4601 C CA . GLN B 1 175 ? 12.352 -11.875 -7.309 1 97.94 175 GLN B CA 1
ATOM 4602 C C . GLN B 1 175 ? 12.492 -13.289 -6.754 1 97.94 175 GLN B C 1
ATOM 4604 O O . GLN B 1 175 ? 13.438 -14 -7.09 1 97.94 175 GLN B O 1
ATOM 4609 N N . SER B 1 176 ? 11.586 -13.711 -5.934 1 97.75 176 SER B N 1
ATOM 4610 C CA . SER B 1 176 ? 11.633 -15.047 -5.336 1 97.75 176 SER B CA 1
ATOM 4611 C C . SER B 1 176 ? 11.57 -16.125 -6.402 1 97.75 176 SER B C 1
ATOM 4613 O O . SER B 1 176 ? 10.82 -16.016 -7.375 1 97.75 176 SER B O 1
ATOM 4615 N N . PRO B 1 177 ? 12.336 -17.203 -6.262 1 97.56 177 PRO B N 1
ATOM 4616 C CA . PRO B 1 177 ? 12.312 -18.281 -7.246 1 97.56 177 PRO B CA 1
ATOM 4617 C C . PRO B 1 177 ? 11.133 -19.234 -7.059 1 97.56 177 PRO B C 1
ATOM 4619 O O . PRO B 1 177 ? 11.039 -20.266 -7.734 1 97.56 177 PRO B O 1
ATOM 4622 N N . LEU B 1 178 ? 10.242 -18.891 -6.254 1 97.62 178 LEU B N 1
ATOM 4623 C CA . LEU B 1 178 ? 9.117 -19.766 -5.934 1 97.62 178 LEU B CA 1
ATOM 4624 C C . LEU B 1 178 ? 8.242 -20 -7.164 1 97.62 178 LEU B C 1
ATOM 4626 O O . LEU B 1 178 ? 7.723 -19.062 -7.754 1 97.62 178 LEU B O 1
ATOM 4630 N N . ALA B 1 179 ? 8.047 -21.25 -7.57 1 97.62 179 ALA B N 1
ATOM 4631 C CA . ALA B 1 179 ? 7.195 -21.75 -8.648 1 97.62 179 ALA B CA 1
ATOM 4632 C C . ALA B 1 179 ? 7.691 -21.266 -10.008 1 97.62 179 ALA B C 1
ATOM 4634 O O . ALA B 1 179 ? 6.902 -21.094 -10.938 1 97.62 179 ALA B O 1
ATOM 4635 N N . LEU B 1 180 ? 8.984 -21.094 -10.117 1 95.75 180 LEU B N 1
ATOM 4636 C CA . LEU B 1 180 ? 9.602 -20.578 -11.336 1 95.75 180 LEU B CA 1
ATOM 4637 C C . LEU B 1 180 ? 9.547 -21.609 -12.453 1 95.75 180 LEU B C 1
ATOM 4639 O O . LEU B 1 180 ? 9.594 -21.25 -13.633 1 95.75 180 LEU B O 1
ATOM 4643 N N . GLN B 1 181 ? 9.344 -22.844 -12.102 1 95.44 181 GLN B N 1
ATOM 4644 C CA . GLN B 1 181 ? 9.445 -23.922 -13.078 1 95.44 181 GLN B CA 1
ATOM 4645 C C . GLN B 1 181 ? 8.086 -24.219 -13.703 1 95.44 181 GLN B C 1
ATOM 4647 O O . GLN B 1 181 ? 7.98 -25.109 -14.555 1 95.44 181 GLN B O 1
ATOM 4652 N N . GLU B 1 182 ? 7.094 -23.484 -13.234 1 96.44 182 GLU B N 1
ATOM 4653 C CA . GLU B 1 182 ? 5.801 -23.672 -13.891 1 96.44 182 GLU B CA 1
ATOM 4654 C C . GLU B 1 182 ? 5.867 -23.281 -15.359 1 96.44 182 GLU B C 1
ATOM 4656 O O . GLU B 1 182 ? 6.488 -22.281 -15.719 1 96.44 182 GLU B O 1
ATOM 4661 N N . GLU B 1 183 ? 5.297 -24.094 -16.203 1 94.94 183 GLU B N 1
ATOM 4662 C CA . GLU B 1 183 ? 5.395 -23.906 -17.641 1 94.94 183 GLU B CA 1
ATOM 4663 C C . GLU B 1 183 ? 4.02 -23.688 -18.266 1 94.94 183 GLU B C 1
ATOM 4665 O O . GLU B 1 183 ? 3.004 -23.719 -17.562 1 94.94 183 GLU B O 1
ATOM 4670 N N . GLY B 1 184 ? 4.094 -23.344 -19.609 1 97.44 184 GLY B N 1
ATOM 4671 C CA . GLY B 1 184 ? 2.852 -23.203 -20.359 1 97.44 184 GLY B CA 1
ATOM 4672 C C . GLY B 1 184 ? 2.182 -21.859 -20.141 1 97.44 184 GLY B C 1
ATOM 4673 O O . GLY B 1 184 ? 2.844 -20.875 -19.797 1 97.44 184 GLY B O 1
ATOM 4674 N N . THR B 1 185 ? 0.89 -21.781 -20.422 1 98.56 185 THR B N 1
ATOM 4675 C CA . THR B 1 185 ? 0.11 -20.547 -20.266 1 98.56 185 THR B CA 1
ATOM 4676 C C . THR B 1 185 ? -0.035 -20.188 -18.797 1 98.56 185 THR B C 1
ATOM 4678 O O . THR B 1 185 ? -0.033 -19 -18.438 1 98.56 185 THR B O 1
ATOM 4681 N N . LEU B 1 186 ? -0.122 -21.203 -17.938 1 98.56 186 LEU B N 1
ATOM 4682 C CA . LEU B 1 186 ? -0.175 -20.938 -16.516 1 98.56 186 LEU B CA 1
ATOM 4683 C C . LEU B 1 186 ? 1.145 -20.359 -16.016 1 98.56 186 LEU B C 1
ATOM 4685 O O . LEU B 1 186 ? 1.152 -19.422 -15.211 1 98.56 186 LEU B O 1
ATOM 4689 N N . GLY B 1 187 ? 2.223 -20.938 -16.531 1 98.38 187 GLY B N 1
ATOM 4690 C CA . GLY B 1 187 ? 3.529 -20.406 -16.188 1 98.38 187 GLY B CA 1
ATOM 4691 C C . GLY B 1 187 ? 3.719 -18.969 -16.625 1 98.38 187 GLY B C 1
ATOM 4692 O O . GLY B 1 187 ? 4.32 -18.156 -15.906 1 98.38 187 GLY B O 1
ATOM 4693 N N . GLU B 1 188 ? 3.229 -18.641 -17.766 1 98.44 188 GLU B N 1
ATOM 4694 C CA . GLU B 1 188 ? 3.297 -17.266 -18.266 1 98.44 188 GLU B CA 1
ATOM 4695 C C . GLU B 1 188 ? 2.521 -16.312 -17.359 1 98.44 188 GLU B C 1
ATOM 4697 O O . GLU B 1 188 ? 2.99 -15.211 -17.062 1 98.44 188 GLU B O 1
ATOM 4702 N N . ALA B 1 189 ? 1.364 -16.75 -16.969 1 98.62 189 ALA B N 1
ATOM 4703 C CA . ALA B 1 189 ? 0.549 -15.93 -16.078 1 98.62 189 ALA B CA 1
ATOM 4704 C C . ALA B 1 189 ? 1.247 -15.727 -14.727 1 98.62 189 ALA B C 1
ATOM 4706 O O . ALA B 1 189 ? 1.242 -14.625 -14.18 1 98.62 189 ALA B O 1
ATOM 4707 N N . TRP B 1 190 ? 1.882 -16.766 -14.25 1 98.62 190 TRP B N 1
ATOM 4708 C CA . TRP B 1 190 ? 2.6 -16.688 -12.984 1 98.62 190 TRP B CA 1
ATOM 4709 C C . TRP B 1 190 ? 3.777 -15.719 -13.086 1 98.62 190 TRP B C 1
ATOM 4711 O O . TRP B 1 190 ? 3.979 -14.883 -12.195 1 98.62 190 TRP B O 1
ATOM 4721 N N . THR B 1 191 ? 4.512 -15.836 -14.164 1 98.5 191 THR B N 1
ATOM 4722 C CA . THR B 1 191 ? 5.641 -14.945 -14.398 1 98.5 191 THR B CA 1
ATOM 4723 C C . THR B 1 191 ? 5.18 -13.492 -14.453 1 98.5 191 THR B C 1
ATOM 4725 O O . THR B 1 191 ? 5.82 -12.609 -13.875 1 98.5 191 THR B O 1
ATOM 4728 N N . GLN B 1 192 ? 4.066 -13.281 -15.156 1 98.69 192 GLN B N 1
ATOM 4729 C CA . GLN B 1 192 ? 3.523 -11.93 -15.258 1 98.69 192 GLN B CA 1
ATOM 4730 C C . GLN B 1 192 ? 3.066 -11.414 -13.891 1 98.69 192 GLN B C 1
ATOM 4732 O O . GLN B 1 192 ? 3.174 -10.219 -13.602 1 98.69 192 GLN B O 1
ATOM 4737 N N . LEU B 1 193 ? 2.496 -12.281 -13.07 1 98.69 193 LEU B N 1
ATOM 4738 C CA . LEU B 1 193 ? 2.07 -11.898 -11.727 1 98.69 193 LEU B CA 1
ATOM 4739 C C . LEU B 1 193 ? 3.254 -11.406 -10.898 1 98.69 193 LEU B C 1
ATOM 4741 O O . LEU B 1 193 ? 3.158 -10.375 -10.227 1 98.69 193 LEU B O 1
ATOM 4745 N N . LYS B 1 194 ? 4.355 -12.062 -10.992 1 98.31 194 LYS B N 1
ATOM 4746 C CA . LYS B 1 194 ? 5.559 -11.648 -10.281 1 98.31 194 LYS B CA 1
ATOM 4747 C C . LYS B 1 194 ? 6.086 -10.32 -10.812 1 98.31 194 LYS B C 1
ATOM 4749 O O . LYS B 1 194 ? 6.52 -9.461 -10.039 1 98.31 194 LYS B O 1
ATOM 4754 N N . LYS B 1 195 ? 6.012 -10.203 -12.133 1 98.44 195 LYS B N 1
ATOM 4755 C CA . LYS B 1 195 ? 6.414 -8.938 -12.742 1 98.44 195 LYS B CA 1
ATOM 4756 C C . LYS B 1 195 ? 5.512 -7.797 -12.273 1 98.44 195 LYS B C 1
ATOM 4758 O O . LYS B 1 195 ? 5.984 -6.688 -12.023 1 98.44 195 LYS B O 1
ATOM 4763 N N . SER B 1 196 ? 4.223 -8.117 -12.25 1 98.56 196 SER B N 1
ATOM 4764 C CA . SER B 1 196 ? 3.266 -7.125 -11.766 1 98.56 196 SER B CA 1
ATOM 4765 C C . SER B 1 196 ? 3.572 -6.715 -10.328 1 98.56 196 SER B C 1
ATOM 4767 O O . SER B 1 196 ? 3.414 -5.547 -9.961 1 98.56 196 SER B O 1
ATOM 4769 N N . LEU B 1 197 ? 3.988 -7.656 -9.523 1 98.44 197 LEU B N 1
ATOM 4770 C CA . LEU B 1 197 ? 4.375 -7.355 -8.148 1 98.44 197 LEU B CA 1
ATOM 4771 C C . LEU B 1 197 ? 5.59 -6.43 -8.117 1 98.44 197 LEU B C 1
ATOM 4773 O O . LEU B 1 197 ? 5.66 -5.52 -7.285 1 98.44 197 LEU B O 1
ATOM 4777 N N . HIS B 1 198 ? 6.527 -6.672 -9 1 98.62 198 HIS B N 1
ATOM 4778 C CA . HIS B 1 198 ? 7.68 -5.789 -9.133 1 98.62 198 HIS B CA 1
ATOM 4779 C C . HIS B 1 198 ? 7.258 -4.383 -9.531 1 98.62 198 HIS B C 1
ATOM 4781 O O . HIS B 1 198 ? 7.754 -3.398 -8.977 1 98.62 198 HIS B O 1
ATOM 4787 N N . ASP B 1 199 ? 6.375 -4.297 -10.453 1 98.81 199 ASP B N 1
ATOM 4788 C CA . ASP B 1 199 ? 5.879 -3 -10.906 1 98.81 199 ASP B CA 1
ATOM 4789 C C . ASP B 1 199 ? 5.113 -2.285 -9.797 1 98.81 199 ASP B C 1
ATOM 4791 O O . ASP B 1 199 ? 5.184 -1.061 -9.68 1 98.81 199 ASP B O 1
ATOM 4795 N N . GLU B 1 200 ? 4.371 -3.051 -9.039 1 98.5 200 GLU B N 1
ATOM 4796 C CA . GLU B 1 200 ? 3.695 -2.484 -7.879 1 98.5 200 GLU B CA 1
ATOM 4797 C C . GLU B 1 200 ? 4.695 -1.887 -6.895 1 98.5 200 GLU B C 1
ATOM 4799 O O . GLU B 1 200 ? 4.469 -0.805 -6.352 1 98.5 200 GLU B O 1
ATOM 4804 N N . ALA B 1 201 ? 5.828 -2.582 -6.664 1 98.75 201 ALA B N 1
ATOM 4805 C CA . ALA B 1 201 ? 6.887 -2.066 -5.801 1 98.75 201 ALA B CA 1
ATOM 4806 C C . ALA B 1 201 ? 7.422 -0.736 -6.32 1 98.75 201 ALA B C 1
ATOM 4808 O O . ALA B 1 201 ? 7.629 0.203 -5.551 1 98.75 201 ALA B O 1
ATOM 4809 N N . GLU B 1 202 ? 7.531 -0.624 -7.59 1 98.75 202 GLU B N 1
ATOM 4810 C CA . GLU B 1 202 ? 8.031 0.599 -8.211 1 98.75 202 GLU B CA 1
ATOM 4811 C C . GLU B 1 202 ? 7.043 1.747 -8.047 1 98.75 202 GLU B C 1
ATOM 4813 O O . GLU B 1 202 ? 7.441 2.898 -7.859 1 98.75 202 GLU B O 1
ATOM 4818 N N . VAL B 1 203 ? 5.746 1.443 -8.18 1 98.69 203 VAL B N 1
ATOM 4819 C CA . VAL B 1 203 ? 4.703 2.445 -7.988 1 98.69 203 VAL B CA 1
ATOM 4820 C C . VAL B 1 203 ? 4.805 3.039 -6.586 1 98.69 203 VAL B C 1
ATOM 4822 O O . VAL B 1 203 ? 4.766 4.258 -6.418 1 98.69 203 VAL B O 1
ATOM 4825 N N . HIS B 1 204 ? 5.023 2.258 -5.559 1 98.69 204 HIS B N 1
ATOM 4826 C CA . HIS B 1 204 ? 5.09 2.707 -4.172 1 98.69 204 HIS B CA 1
ATOM 4827 C C . HIS B 1 204 ? 6.406 3.428 -3.891 1 98.69 204 HIS B C 1
ATOM 4829 O O . HIS B 1 204 ? 6.445 4.363 -3.09 1 98.69 204 HIS B O 1
ATOM 4835 N N . LEU B 1 205 ? 7.469 2.996 -4.586 1 98.69 205 LEU B N 1
ATOM 4836 C CA . LEU B 1 205 ? 8.734 3.711 -4.465 1 98.69 205 LEU B CA 1
ATOM 4837 C C . LEU B 1 205 ? 8.617 5.117 -5.047 1 98.69 205 LEU B C 1
ATOM 4839 O O . LEU B 1 205 ? 9.094 6.082 -4.441 1 98.69 205 LEU B O 1
ATOM 4843 N N . LYS B 1 206 ? 7.992 5.203 -6.145 1 98.69 206 LYS B N 1
ATOM 4844 C CA . LYS B 1 206 ? 7.758 6.504 -6.766 1 98.69 206 LYS B CA 1
ATOM 4845 C C . LYS B 1 206 ? 6.871 7.379 -5.887 1 98.69 206 LYS B C 1
ATOM 4847 O O . LYS B 1 206 ? 7.121 8.578 -5.746 1 98.69 206 LYS B O 1
ATOM 4852 N N . PHE B 1 207 ? 5.848 6.816 -5.348 1 98.69 207 PHE B N 1
ATOM 4853 C CA . PHE B 1 207 ? 4.965 7.516 -4.422 1 98.69 207 PHE B CA 1
ATOM 4854 C C . PHE B 1 207 ? 5.75 8.086 -3.248 1 98.69 207 PHE B C 1
ATOM 4856 O O . PHE B 1 207 ? 5.582 9.258 -2.895 1 98.69 207 PHE B O 1
ATOM 4863 N N . SER B 1 208 ? 6.645 7.281 -2.668 1 98.62 208 SER B N 1
ATOM 4864 C CA . SER B 1 208 ? 7.457 7.727 -1.541 1 98.62 208 SER B CA 1
ATOM 4865 C C . SER B 1 208 ? 8.359 8.891 -1.936 1 98.62 208 SER B C 1
ATOM 4867 O O . SER B 1 208 ? 8.484 9.867 -1.192 1 98.62 208 SER B O 1
ATOM 4869 N N . ASN B 1 209 ? 8.914 8.812 -3.1 1 98.75 209 ASN B N 1
ATOM 4870 C CA . ASN B 1 209 ? 9.789 9.867 -3.586 1 98.75 209 ASN B CA 1
ATOM 4871 C C . ASN B 1 209 ? 9.031 11.18 -3.789 1 98.75 209 ASN B C 1
ATOM 4873 O O . ASN B 1 209 ? 9.516 12.25 -3.424 1 98.75 209 ASN B O 1
ATOM 4877 N N . LYS B 1 210 ? 7.852 11.07 -4.344 1 98.81 210 LYS B N 1
ATOM 4878 C CA . LYS B 1 210 ? 7.031 12.258 -4.57 1 98.81 210 LYS B CA 1
ATOM 4879 C C . LYS B 1 210 ? 6.543 12.852 -3.252 1 98.81 210 LYS B C 1
ATOM 4881 O O . LYS B 1 210 ? 6.477 14.07 -3.102 1 98.81 210 LYS B O 1
ATOM 4886 N N . LEU B 1 211 ? 6.195 11.992 -2.293 1 98.75 211 LEU B N 1
ATOM 4887 C CA . LEU B 1 211 ? 5.809 12.477 -0.973 1 98.75 211 LEU B CA 1
ATOM 4888 C C . LEU B 1 211 ? 6.934 13.289 -0.341 1 98.75 211 LEU B C 1
ATOM 4890 O O . LEU B 1 211 ? 6.684 14.312 0.296 1 98.75 211 LEU B O 1
ATOM 4894 N N . HIS B 1 212 ? 8.172 12.836 -0.547 1 98.62 212 HIS B N 1
ATOM 4895 C CA . HIS B 1 212 ? 9.336 13.523 0.004 1 98.62 212 HIS B CA 1
ATOM 4896 C C . HIS B 1 212 ? 9.523 14.898 -0.627 1 98.62 212 HIS B C 1
ATOM 4898 O O . HIS B 1 212 ? 9.672 15.891 0.082 1 98.62 212 HIS B O 1
ATOM 4904 N N . SER B 1 213 ? 9.414 14.961 -1.904 1 98.62 213 SER B N 1
ATOM 4905 C CA . SER B 1 213 ? 9.766 16.188 -2.627 1 98.62 213 SER B CA 1
ATOM 4906 C C . SER B 1 213 ? 8.602 17.156 -2.672 1 98.62 213 SER B C 1
ATOM 4908 O O . SER B 1 213 ? 8.797 18.375 -2.629 1 98.62 213 SER B O 1
ATOM 4910 N N . GLU B 1 214 ? 7.348 16.641 -2.658 1 98.62 214 GLU B N 1
ATOM 4911 C CA . GLU B 1 214 ? 6.215 17.516 -2.969 1 98.62 214 GLU B CA 1
ATOM 4912 C C . GLU B 1 214 ? 5.363 17.766 -1.729 1 98.62 214 GLU B C 1
ATOM 4914 O O . GLU B 1 214 ? 4.488 18.641 -1.744 1 98.62 214 GLU B O 1
ATOM 4919 N N . VAL B 1 215 ? 5.598 17.031 -0.667 1 98.69 215 VAL B N 1
ATOM 4920 C CA . VAL B 1 215 ? 4.758 17.219 0.514 1 98.69 215 VAL B CA 1
ATOM 4921 C C . VAL B 1 215 ? 5.637 17.469 1.736 1 98.69 215 VAL B C 1
ATOM 4923 O O . VAL B 1 215 ? 5.602 18.562 2.322 1 98.69 215 VAL B O 1
ATOM 4926 N N . GLU B 1 216 ? 6.574 16.578 2.076 1 98.5 216 GLU B N 1
ATOM 4927 C CA . GLU B 1 216 ? 7.395 16.672 3.279 1 98.5 216 GLU B CA 1
ATOM 4928 C C . GLU B 1 216 ? 8.328 17.891 3.217 1 98.5 216 GLU B C 1
ATOM 4930 O O . GLU B 1 216 ? 8.344 18.719 4.133 1 98.5 216 GLU B O 1
ATOM 4935 N N . LYS B 1 217 ? 9.102 18 2.115 1 97.81 217 LYS B N 1
ATOM 4936 C CA . LYS B 1 217 ? 10.109 19.047 1.982 1 97.81 217 LYS B CA 1
ATOM 4937 C C . LYS B 1 217 ? 9.469 20.438 2.027 1 97.81 217 LYS B C 1
ATOM 4939 O O . LYS B 1 217 ? 9.906 21.297 2.791 1 97.81 217 LYS B O 1
ATOM 4944 N N . PRO B 1 218 ? 8.359 20.656 1.276 1 97.31 218 PRO B N 1
ATOM 4945 C CA . PRO B 1 218 ? 7.719 21.969 1.357 1 97.31 218 PRO B CA 1
ATOM 4946 C C . PRO B 1 218 ? 7.207 22.281 2.76 1 97.31 218 PRO B C 1
ATOM 4948 O O . PRO B 1 218 ? 7.316 23.422 3.215 1 97.31 218 PRO B O 1
ATOM 4951 N N . LEU B 1 219 ? 6.633 21.344 3.482 1 96.62 219 LEU B N 1
ATOM 4952 C CA . LEU B 1 219 ? 6.125 21.578 4.828 1 96.62 219 LEU B CA 1
ATOM 4953 C C . LEU B 1 219 ? 7.262 21.875 5.797 1 96.62 219 LEU B C 1
ATOM 4955 O O . LEU B 1 219 ? 7.102 22.672 6.723 1 96.62 219 LEU B O 1
ATOM 4959 N N . LEU B 1 220 ? 8.422 21.297 5.555 1 93.81 220 LEU B N 1
ATOM 4960 C CA . LEU B 1 220 ? 9.578 21.484 6.422 1 93.81 220 LEU B CA 1
ATOM 4961 C C . LEU B 1 220 ? 10.242 22.828 6.176 1 93.81 220 LEU B C 1
ATOM 4963 O O . LEU B 1 220 ? 10.734 23.469 7.113 1 93.81 220 LEU B O 1
ATOM 4967 N N . THR B 1 221 ? 10.203 23.312 4.988 1 92.06 221 THR B N 1
ATOM 4968 C CA . THR B 1 221 ? 11 24.469 4.617 1 92.06 221 THR B CA 1
ATOM 4969 C C . THR B 1 221 ? 10.148 25.734 4.629 1 92.06 221 THR B C 1
ATOM 4971 O O . THR B 1 221 ? 10.641 26.828 4.367 1 92.06 221 THR B O 1
ATOM 4974 N N . PHE B 1 222 ? 8.852 25.609 4.941 1 89.81 222 PHE B N 1
ATOM 4975 C CA . PHE B 1 222 ? 7.988 26.781 4.996 1 89.81 222 PHE B CA 1
ATOM 4976 C C . PHE B 1 222 ? 8.531 27.812 5.98 1 89.81 222 PHE B C 1
ATOM 4978 O O . PHE B 1 222 ? 8.883 27.469 7.113 1 89.81 222 PHE B O 1
ATOM 4985 N N . ARG B 1 223 ? 8.68 29.141 5.664 1 82.62 223 ARG B N 1
ATOM 4986 C CA . ARG B 1 223 ? 9.117 30.328 6.383 1 82.62 223 ARG B CA 1
ATOM 4987 C C . ARG B 1 223 ? 10.578 30.203 6.812 1 82.62 223 ARG B C 1
ATOM 4989 O O . ARG B 1 223 ? 11.18 31.172 7.277 1 82.62 223 ARG B O 1
ATOM 4996 N N . GLY B 1 224 ? 11.273 28.969 6.453 1 75.5 224 GLY B N 1
ATOM 4997 C CA . GLY B 1 224 ? 12.711 28.828 6.586 1 75.5 224 GLY B CA 1
ATOM 4998 C C . GLY B 1 224 ? 13.195 28.984 8.016 1 75.5 224 GLY B C 1
ATOM 4999 O O . GLY B 1 224 ? 12.398 28.953 8.953 1 75.5 224 GLY B O 1
ATOM 5000 N N . ASP B 1 225 ? 14.445 29.391 8.188 1 76 225 ASP B N 1
ATOM 5001 C CA . ASP B 1 225 ? 15.141 29.422 9.469 1 76 225 ASP B CA 1
ATOM 5002 C C . ASP B 1 225 ? 15.062 30.812 10.102 1 76 225 ASP B C 1
ATOM 5004 O O . ASP B 1 225 ? 15.266 30.953 11.312 1 76 225 ASP B O 1
ATOM 5008 N N . ASN B 1 226 ? 14.516 31.719 9.312 1 86.88 226 ASN B N 1
ATOM 5009 C CA . ASN B 1 226 ? 14.57 33.062 9.859 1 86.88 226 ASN B CA 1
ATOM 5010 C C . ASN B 1 226 ? 13.266 33.469 10.547 1 86.88 226 ASN B C 1
ATOM 5012 O O . ASN B 1 226 ? 13.141 34.562 11.078 1 86.88 226 ASN B O 1
ATOM 5016 N N . PHE B 1 227 ? 12.367 32.594 10.648 1 90.38 227 PHE B N 1
ATOM 5017 C CA . PHE B 1 227 ? 11.047 32.906 11.18 1 90.38 227 PHE B CA 1
ATOM 5018 C C . PHE B 1 227 ? 11.125 33.25 12.664 1 90.38 227 PHE B C 1
ATOM 5020 O O . PHE B 1 227 ? 10.547 34.25 13.102 1 90.38 227 PHE B O 1
ATOM 5027 N N . LYS B 1 228 ? 11.867 32.469 13.344 1 89.5 228 LYS B N 1
ATOM 5028 C CA . LYS B 1 228 ? 12.016 32.719 14.773 1 89.5 228 LYS B CA 1
ATOM 5029 C C . LYS B 1 228 ? 12.727 34.031 15.047 1 89.5 228 LYS B C 1
ATOM 5031 O O . LYS B 1 228 ? 12.359 34.781 15.977 1 89.5 228 LYS B O 1
ATOM 5036 N N . LYS B 1 229 ? 13.656 34.312 14.227 1 91.5 229 LYS B N 1
ATOM 5037 C CA . LYS B 1 229 ? 14.383 35.594 14.367 1 91.5 229 LYS B CA 1
ATOM 5038 C C . LYS B 1 229 ? 13.477 36.781 14.07 1 91.5 229 LYS B C 1
ATOM 5040 O O . LYS B 1 229 ? 13.523 37.781 14.766 1 91.5 229 LYS B O 1
ATOM 5045 N N . ASP B 1 230 ? 12.695 36.625 13.102 1 91.94 230 ASP B N 1
ATOM 5046 C CA . ASP B 1 230 ? 11.758 37.688 12.734 1 91.94 230 ASP B CA 1
ATOM 5047 C C . ASP B 1 230 ? 10.727 37.906 13.836 1 91.94 230 ASP B C 1
ATOM 5049 O O . ASP B 1 230 ? 10.375 39.031 14.141 1 91.94 230 ASP B O 1
ATOM 5053 N N . LEU B 1 231 ? 10.234 36.875 14.391 1 93.38 231 LEU B N 1
ATOM 5054 C CA . LEU B 1 231 ? 9.258 36.969 15.469 1 93.38 231 LEU B CA 1
ATOM 5055 C C . LEU B 1 231 ? 9.852 37.688 16.672 1 93.38 231 LEU B C 1
ATOM 5057 O O . LEU B 1 231 ? 9.164 38.469 17.328 1 93.38 231 LEU B O 1
ATOM 5061 N N . LYS B 1 232 ? 11.133 37.375 16.938 1 94 232 LYS B N 1
ATOM 5062 C CA . LYS B 1 232 ? 11.82 38.031 18.047 1 94 232 LYS B CA 1
ATOM 5063 C C . LYS B 1 232 ? 11.977 39.531 17.781 1 94 232 LYS B C 1
ATOM 5065 O O . LYS B 1 232 ? 11.898 40.344 18.703 1 94 232 LYS B O 1
ATOM 5070 N N . LYS B 1 233 ? 12.195 39.844 16.578 1 95.31 233 LYS B N 1
ATOM 5071 C CA . LYS B 1 233 ? 12.289 41.281 16.203 1 95.31 233 LYS B CA 1
ATOM 5072 C C . LYS B 1 233 ? 10.977 42 16.453 1 95.31 233 LYS B C 1
ATOM 5074 O O . LYS B 1 233 ? 10.977 43.125 16.984 1 95.31 233 LYS B O 1
ATOM 5079 N N . TYR B 1 234 ? 9.875 41.344 16.031 1 94.56 234 TYR B N 1
ATOM 5080 C CA . TYR B 1 234 ? 8.562 41.938 16.312 1 94.56 234 TYR B CA 1
ATOM 5081 C C . TYR B 1 234 ? 8.352 42.125 17.797 1 94.56 234 TYR B C 1
ATOM 5083 O O . TYR B 1 234 ? 7.871 43.156 18.234 1 94.56 234 TYR B O 1
ATOM 5091 N N . ASP B 1 235 ? 8.688 41.188 18.562 1 94.69 235 ASP B N 1
ATOM 5092 C CA . ASP B 1 235 ? 8.523 41.188 20.016 1 94.69 235 ASP B CA 1
ATOM 5093 C C . ASP B 1 235 ? 9.305 42.344 20.641 1 94.69 235 ASP B C 1
ATOM 5095 O O . ASP B 1 235 ? 8.758 43.125 21.422 1 94.69 235 ASP B O 1
ATOM 5099 N N . HIS B 1 236 ? 10.555 42.469 20.297 1 95.75 236 HIS B N 1
ATOM 5100 C CA . HIS B 1 236 ? 11.422 43.5 20.844 1 95.75 236 HIS B CA 1
ATOM 5101 C C . HIS B 1 236 ? 10.914 44.875 20.469 1 95.75 236 HIS B C 1
ATOM 5103 O O . HIS B 1 236 ? 10.938 45.812 21.297 1 95.75 236 HIS B O 1
ATOM 5109 N N . HIS B 1 237 ? 10.5 44.969 19.297 1 96.31 237 HIS B N 1
ATOM 5110 C CA . HIS B 1 237 ? 10.031 46.25 18.797 1 96.31 237 HIS B CA 1
ATOM 5111 C C . HIS B 1 237 ? 8.812 46.719 19.562 1 96.31 237 HIS B C 1
ATOM 5113 O O . HIS B 1 237 ? 8.781 47.844 20.047 1 96.31 237 HIS B O 1
ATOM 5119 N N . ILE B 1 238 ? 7.805 45.906 19.719 1 95.88 238 ILE B N 1
ATOM 5120 C CA . ILE B 1 238 ? 6.562 46.25 20.391 1 95.88 238 ILE B CA 1
ATOM 5121 C C . ILE B 1 238 ? 6.82 46.438 21.891 1 95.88 238 ILE B C 1
ATOM 5123 O O . ILE B 1 238 ? 6.266 47.344 22.5 1 95.88 238 ILE B O 1
ATOM 5127 N N . ALA B 1 239 ? 7.684 45.625 22.484 1 94 239 ALA B N 1
ATOM 5128 C CA . ALA B 1 239 ? 8.047 45.719 23.891 1 94 239 ALA B CA 1
ATOM 5129 C C . ALA B 1 239 ? 8.719 47.062 24.172 1 94 239 ALA B C 1
ATOM 5131 O O . ALA B 1 239 ? 8.469 47.688 25.219 1 94 239 ALA B O 1
ATOM 5132 N N . ASP B 1 240 ? 9.578 47.469 23.25 1 96.88 240 ASP B N 1
ATOM 5133 C CA . ASP B 1 240 ? 10.273 48.719 23.406 1 96.88 240 ASP B CA 1
ATOM 5134 C C . ASP B 1 240 ? 9.289 49.906 23.375 1 96.88 240 ASP B C 1
ATOM 5136 O O . ASP B 1 240 ? 9.422 50.844 24.141 1 96.88 240 ASP B O 1
ATOM 5140 N N . LEU B 1 241 ? 8.391 49.812 22.484 1 96.25 241 LEU B N 1
ATOM 5141 C CA . LEU B 1 241 ? 7.375 50.875 22.391 1 96.25 241 LEU B CA 1
ATOM 5142 C C . LEU B 1 241 ? 6.531 50.906 23.656 1 96.25 241 LEU B C 1
ATOM 5144 O O . LEU B 1 241 ? 6.18 52 24.125 1 96.25 241 LEU B O 1
ATOM 5148 N N . ARG B 1 242 ? 6.215 49.812 24.203 1 93.62 242 ARG B N 1
ATOM 5149 C CA . ARG B 1 242 ? 5.453 49.719 25.438 1 93.62 242 ARG B CA 1
ATOM 5150 C C . ARG B 1 242 ? 6.242 50.312 26.594 1 93.62 242 ARG B C 1
ATOM 5152 O O . ARG B 1 242 ? 5.664 50.969 27.484 1 93.62 242 ARG B O 1
ATOM 5159 N N . LYS B 1 243 ? 7.543 50.094 26.656 1 95.38 243 LYS B N 1
ATOM 5160 C CA . LYS B 1 243 ? 8.406 50.656 27.672 1 95.38 243 LYS B CA 1
ATOM 5161 C C . LYS B 1 243 ? 8.438 52.188 27.594 1 95.38 243 LYS B C 1
ATOM 5163 O O . LYS B 1 243 ? 8.398 52.875 28.609 1 95.38 243 LYS B O 1
ATOM 5168 N N . GLN B 1 244 ? 8.508 52.688 26.375 1 96.94 244 GLN B N 1
ATOM 5169 C CA . GLN B 1 244 ? 8.477 54.125 26.172 1 96.94 244 GLN B CA 1
ATOM 5170 C C . GLN B 1 244 ? 7.156 54.719 26.656 1 96.94 244 GLN B C 1
ATOM 5172 O O . GLN B 1 244 ? 7.137 55.781 27.266 1 96.94 244 GLN B O 1
ATOM 5177 N N . LEU B 1 245 ? 6.141 53.969 26.359 1 95.62 245 LEU B N 1
ATOM 5178 C CA . LEU B 1 245 ? 4.816 54.406 26.766 1 95.62 245 LEU B CA 1
ATOM 5179 C C . LEU B 1 245 ? 4.715 54.469 28.297 1 95.62 245 LEU B C 1
ATOM 5181 O O . LEU B 1 245 ? 4.18 55.438 28.844 1 95.62 245 LEU B O 1
ATOM 5185 N N . ALA B 1 246 ? 5.23 53.5 28.969 1 94.69 246 ALA B N 1
ATOM 5186 C CA . ALA B 1 246 ? 5.242 53.469 30.422 1 94.69 246 ALA B CA 1
ATOM 5187 C C . ALA B 1 246 ? 6.039 54.656 31 1 94.69 246 ALA B C 1
ATOM 5189 O O . ALA B 1 246 ? 5.645 55.219 32 1 94.69 246 ALA B O 1
ATOM 5190 N N . SER B 1 247 ? 7.125 54.938 30.375 1 97.06 247 SER B N 1
ATOM 5191 C CA . SER B 1 247 ? 7.957 56.062 30.812 1 97.06 247 SER B CA 1
ATOM 5192 C C . SER B 1 247 ? 7.215 57.406 30.688 1 97.06 247 SER B C 1
ATOM 5194 O O . SER B 1 247 ? 7.273 58.219 31.578 1 97.06 247 SER B O 1
ATOM 5196 N N . ARG B 1 248 ? 6.523 57.562 29.484 1 97.06 248 ARG B N 1
ATOM 5197 C CA . ARG B 1 248 ? 5.754 58.781 29.281 1 97.06 248 ARG B CA 1
ATOM 5198 C C . ARG B 1 248 ? 4.605 58.875 30.266 1 97.06 248 ARG B C 1
ATOM 5200 O O . ARG B 1 248 ? 4.273 59.969 30.734 1 97.06 248 ARG B O 1
ATOM 5207 N N . TYR B 1 249 ? 4.035 57.75 30.578 1 95.5 249 TYR B N 1
ATOM 5208 C CA . TYR B 1 249 ? 2.951 57.719 31.547 1 95.5 249 TYR B CA 1
ATOM 5209 C C . TYR B 1 249 ? 3.453 58.156 32.938 1 95.5 249 TYR B C 1
ATOM 5211 O O . TYR B 1 249 ? 2.781 58.875 33.656 1 95.5 249 TYR B O 1
ATOM 5219 N N . ALA B 1 250 ? 4.605 57.688 33.344 1 96.31 250 ALA B N 1
ATOM 5220 C CA . ALA B 1 250 ? 5.215 58.062 34.594 1 96.31 250 ALA B CA 1
ATOM 5221 C C . ALA B 1 250 ? 5.449 59.562 34.656 1 96.31 250 ALA B C 1
ATOM 5223 O O . ALA B 1 250 ? 5.309 60.188 35.719 1 96.31 250 ALA B O 1
ATOM 5224 N N . GLY B 1 251 ? 5.805 60.125 33.5 1 96.25 251 GLY B N 1
ATOM 5225 C CA . GLY B 1 251 ? 5.957 61.594 33.406 1 96.25 251 GLY B CA 1
ATOM 5226 C C . GLY B 1 251 ? 4.664 62.344 33.656 1 96.25 251 GLY B C 1
ATOM 5227 O O . GLY B 1 251 ? 4.664 63.375 34.312 1 96.25 251 GLY B O 1
ATOM 5228 N N . VAL B 1 252 ? 3.586 61.781 33.156 1 95.88 252 VAL B N 1
ATOM 5229 C CA . VAL B 1 252 ? 2.275 62.406 33.344 1 95.88 252 VAL B CA 1
ATOM 5230 C C . VAL B 1 252 ? 1.894 62.344 34.844 1 95.88 252 VAL B C 1
ATOM 5232 O O . VAL B 1 252 ? 1.41 63.312 35.406 1 95.88 252 VAL B O 1
ATOM 5235 N N . GLU B 1 253 ? 2.137 61.25 35.438 1 94.12 253 GLU B N 1
ATOM 5236 C CA . GLU B 1 253 ? 1.806 61.094 36.875 1 94.12 253 GLU B CA 1
ATOM 5237 C C . GLU B 1 253 ? 2.623 62.031 37.75 1 94.12 253 GLU B C 1
ATOM 5239 O O . GLU B 1 253 ? 2.102 62.594 38.688 1 94.12 253 GLU B O 1
ATOM 5244 N N . LYS B 1 254 ? 3.836 62.188 37.438 1 96.56 254 LYS B N 1
ATOM 5245 C CA . LYS B 1 254 ? 4.695 63.125 38.156 1 96.56 254 LYS B CA 1
ATOM 5246 C C . LYS B 1 254 ? 4.207 64.562 38.031 1 96.56 254 LYS B C 1
ATOM 5248 O O . LYS B 1 254 ? 4.191 65.312 39 1 96.56 254 LYS B O 1
ATOM 5253 N N . ALA B 1 255 ? 3.855 64.875 36.781 1 96.62 255 ALA B N 1
ATOM 5254 C CA . ALA B 1 255 ? 3.357 66.25 36.531 1 96.62 255 ALA B CA 1
ATOM 5255 C C . ALA B 1 255 ? 2.025 66.5 37.219 1 96.62 255 ALA B C 1
ATOM 5257 O O . ALA B 1 255 ? 1.749 67.562 37.688 1 96.62 255 ALA B O 1
ATOM 5258 N N . ARG B 1 256 ? 1.161 65.5 37.281 1 95 256 ARG B N 1
ATOM 5259 C CA . ARG B 1 256 ? -0.116 65.562 37.969 1 95 256 ARG B CA 1
ATOM 5260 C C . ARG B 1 256 ? 0.092 65.812 39.469 1 95 256 ARG B C 1
ATOM 5262 O O . ARG B 1 256 ? -0.599 66.625 40.062 1 95 256 ARG B O 1
ATOM 5269 N N . LYS B 1 257 ? 1.01 65.125 40.062 1 95.88 257 LYS B N 1
ATOM 5270 C CA . LYS B 1 257 ? 1.334 65.312 41.469 1 95.88 257 LYS B CA 1
ATOM 5271 C C . LYS B 1 257 ? 1.908 66.75 41.75 1 95.88 257 LYS B C 1
ATOM 5273 O O . LYS B 1 257 ? 1.583 67.375 42.75 1 95.88 257 LYS B O 1
ATOM 5278 N N . ALA B 1 258 ? 2.768 67.125 40.812 1 96.5 258 ALA B N 1
ATOM 5279 C CA . ALA B 1 258 ? 3.355 68.5 40.938 1 96.5 258 ALA B CA 1
ATOM 5280 C C . ALA B 1 258 ? 2.281 69.562 40.906 1 96.5 258 ALA B C 1
ATOM 5282 O O . ALA B 1 258 ? 2.322 70.5 41.688 1 96.5 258 ALA B O 1
ATOM 5283 N N . LEU B 1 259 ? 1.377 69.375 40.031 1 95.38 259 LEU B N 1
ATOM 5284 C CA . LEU B 1 259 ? 0.282 70.375 39.906 1 95.38 259 LEU B CA 1
ATOM 5285 C C . LEU B 1 259 ? -0.576 70.375 41.156 1 95.38 259 LEU B C 1
ATOM 5287 O O . LEU B 1 259 ? -0.947 71.438 41.688 1 95.38 259 LEU B O 1
ATOM 5291 N N . ALA B 1 260 ? -0.851 69.188 41.656 1 94.44 260 ALA B N 1
ATOM 5292 C CA . ALA B 1 260 ? -1.641 69.062 42.875 1 94.44 260 ALA B CA 1
ATOM 5293 C C . ALA B 1 260 ? -0.951 69.75 44.062 1 94.44 260 ALA B C 1
ATOM 5295 O O . ALA B 1 260 ? -1.603 70.438 44.875 1 94.44 260 ALA B O 1
ATOM 5296 N N . ASP B 1 261 ? 0.325 69.625 44.188 1 96.44 261 ASP B N 1
ATOM 5297 C CA . ASP B 1 261 ? 1.103 70.25 45.25 1 96.44 261 ASP B CA 1
ATOM 5298 C C . ASP B 1 261 ? 1.068 71.812 45.125 1 96.44 261 ASP B C 1
ATOM 5300 O O . ASP B 1 261 ? 0.934 72.5 46.125 1 96.44 261 ASP B O 1
ATOM 5304 N N . ARG B 1 262 ? 1.19 72.25 43.906 1 96.38 262 ARG B N 1
ATOM 5305 C CA . ARG B 1 262 ? 1.18 73.75 43.656 1 96.38 262 ARG B CA 1
ATOM 5306 C C . ARG B 1 262 ? -0.202 74.312 43.938 1 96.38 262 ARG B C 1
ATOM 5308 O O . ARG B 1 262 ? -0.321 75.438 44.406 1 96.38 262 ARG B O 1
ATOM 5315 N N . GLN B 1 263 ? -1.231 73.562 43.594 1 94.44 263 GLN B N 1
ATOM 5316 C CA . GLN B 1 263 ? -2.6 74 43.844 1 94.44 263 GLN B CA 1
ATOM 5317 C C . GLN B 1 263 ? -2.896 74 45.344 1 94.44 263 GLN B C 1
ATOM 5319 O O . GLN B 1 263 ? -3.58 74.938 45.812 1 94.44 263 GLN B O 1
ATOM 5324 N N . LYS B 1 264 ? -2.408 73.062 46.062 1 94.69 264 LYS B N 1
ATOM 5325 C CA . LYS B 1 264 ? -2.553 73.062 47.531 1 94.69 264 LYS B CA 1
ATOM 5326 C C . LYS B 1 264 ? -1.825 74.25 48.156 1 94.69 264 LYS B C 1
ATOM 5328 O O . LYS B 1 264 ? -2.336 74.875 49.062 1 94.69 264 LYS B O 1
ATOM 5333 N N . ASP B 1 265 ? -0.638 74.5 47.656 1 94.31 265 ASP B N 1
ATOM 5334 C CA . ASP B 1 265 ? 0.141 75.688 48.156 1 94.31 265 ASP B CA 1
ATOM 5335 C C . ASP B 1 265 ? -0.594 77 47.875 1 94.31 265 ASP B C 1
ATOM 5337 O O . ASP B 1 265 ? -0.623 77.875 48.75 1 94.31 265 ASP B O 1
ATOM 5341 N N . LEU B 1 266 ? -1.134 77.125 46.719 1 93.5 266 LEU B N 1
ATOM 5342 C CA . LEU B 1 266 ? -1.899 78.312 46.344 1 93.5 266 LEU B CA 1
ATOM 5343 C C . LEU B 1 266 ? -3.119 78.5 47.25 1 93.5 266 LEU B C 1
ATOM 5345 O O . LEU B 1 266 ? -3.428 79.562 47.688 1 93.5 266 LEU B O 1
ATOM 5349 N N . GLU B 1 267 ? -3.762 77.375 47.562 1 92.38 267 GLU B N 1
ATOM 5350 C CA . GLU B 1 267 ? -4.93 77.375 48.438 1 92.38 267 GLU B CA 1
ATOM 5351 C C . GLU B 1 267 ? -4.555 77.812 49.844 1 92.38 267 GLU B C 1
ATOM 5353 O O . GLU B 1 267 ? -5.258 78.625 50.469 1 92.38 267 GLU B O 1
ATOM 5358 N N . VAL B 1 268 ? -3.506 77.312 50.375 1 90.5 268 VAL B N 1
ATOM 5359 C CA . VAL B 1 268 ? -3.043 77.625 51.719 1 90.5 268 VAL B CA 1
ATOM 5360 C C . VAL B 1 268 ? -2.697 79.125 51.812 1 90.5 268 VAL B C 1
ATOM 5362 O O . VAL B 1 268 ? -3.057 79.812 52.75 1 90.5 268 VAL B O 1
ATOM 5365 N N . LYS B 1 269 ? -2.109 79.688 50.812 1 90.19 269 LYS B N 1
ATOM 5366 C CA . LYS B 1 269 ? -1.694 81.062 50.781 1 90.19 269 LYS B CA 1
ATOM 5367 C C . LYS B 1 269 ? -2.895 82 50.625 1 90.19 269 LYS B C 1
ATOM 5369 O O . LYS B 1 269 ? -2.918 83.125 51.156 1 90.19 269 LYS B O 1
ATOM 5374 N N . THR B 1 270 ? -3.861 81.562 49.812 1 88.88 270 THR B N 1
ATOM 5375 C CA . THR B 1 270 ? -5.078 82.312 49.656 1 88.88 270 THR B CA 1
ATOM 5376 C C . THR B 1 270 ? -5.875 82.438 50.938 1 88.88 270 THR B C 1
ATOM 5378 O O . THR B 1 270 ? -6.438 83.438 51.281 1 88.88 270 THR B O 1
ATOM 5381 N N . GLN B 1 271 ? -5.84 81.375 51.719 1 86.5 271 GLN B N 1
ATOM 5382 C CA . GLN B 1 271 ? -6.535 81.375 53 1 86.5 271 GLN B CA 1
ATOM 5383 C C . GLN B 1 271 ? -5.832 82.25 54.031 1 86.5 271 GLN B C 1
ATOM 5385 O O . GLN B 1 271 ? -6.488 82.875 54.875 1 86.5 271 GLN B O 1
ATOM 5390 N N . GLN B 1 272 ? -4.535 82.438 53.969 1 84.44 272 GLN B N 1
ATOM 5391 C CA . GLN B 1 272 ? -3.754 83.25 54.875 1 84.44 272 GLN B CA 1
ATOM 5392 C C . GLN B 1 272 ? -3.984 84.75 54.656 1 84.44 272 GLN B C 1
ATOM 5394 O O . GLN B 1 272 ? -3.904 85.562 55.562 1 84.44 272 GLN B O 1
ATOM 5399 N N . LEU B 1 273 ? -4.16 85.062 53.375 1 78.38 273 LEU B N 1
ATOM 5400 C CA . LEU B 1 273 ? -4.422 86.5 53.062 1 78.38 273 LEU B CA 1
ATOM 5401 C C . LEU B 1 273 ? -5.746 86.938 53.656 1 78.38 273 LEU B C 1
ATOM 5403 O O . LEU B 1 273 ? -5.875 88.125 54.062 1 78.38 273 LEU B O 1
ATOM 5407 N N . GLU B 1 274 ? -6.766 86 53.656 1 73.44 274 GLU B N 1
ATOM 5408 C CA . GLU B 1 274 ? -8.062 86.375 54.25 1 73.44 274 GLU B CA 1
ATOM 5409 C C . GLU B 1 274 ? -7.938 86.688 55.719 1 73.44 274 GLU B C 1
ATOM 5411 O O . GLU B 1 274 ? -8.742 87.5 56.25 1 73.44 274 GLU B O 1
ATOM 5416 N N . ILE B 1 275 ? -6.84 86.312 56.281 1 71.06 275 ILE B N 1
ATOM 5417 C CA . ILE B 1 275 ? -6.68 86.562 57.719 1 71.06 275 ILE B CA 1
ATOM 5418 C C . ILE B 1 275 ? -5.836 87.812 57.938 1 71.06 275 ILE B C 1
ATOM 5420 O O . ILE B 1 275 ? -6.148 88.625 58.781 1 71.06 275 ILE B O 1
ATOM 5424 N N . LYS B 1 276 ? -4.699 87.938 57.219 1 71.38 276 LYS B N 1
ATOM 5425 C CA . LYS B 1 276 ? -3.814 89.062 57.438 1 71.38 276 LYS B CA 1
ATOM 5426 C C . LYS B 1 276 ? -3.578 89.812 56.125 1 71.38 276 LYS B C 1
ATOM 5428 O O . LYS B 1 276 ? -2.963 89.312 55.219 1 71.38 276 LYS B O 1
ATOM 5433 N N . LEU B 1 277 ? -4.184 90.938 55.906 1 64.5 277 LEU B N 1
ATOM 5434 C CA . LEU B 1 277 ?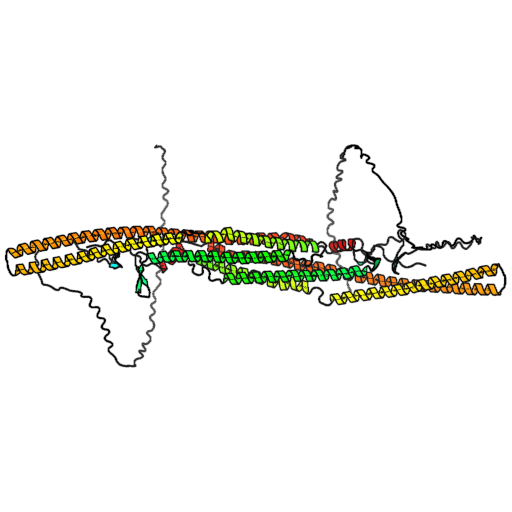 -4.156 91.75 54.688 1 64.5 277 LEU B CA 1
ATOM 5435 C C . LEU B 1 277 ? -2.824 92.5 54.531 1 64.5 277 LEU B C 1
ATOM 5437 O O . LEU B 1 277 ? -2.574 93.5 55.219 1 64.5 277 LEU B O 1
ATOM 5441 N N . SER B 1 278 ? -1.699 91.688 54.375 1 69.31 278 SER B N 1
ATOM 5442 C CA . SER B 1 278 ? -0.446 92.375 54.125 1 69.31 278 SER B CA 1
ATOM 5443 C C . SER B 1 278 ? -0.025 92.312 52.656 1 69.31 278 SER B C 1
ATOM 5445 O O . SER B 1 278 ? -0.384 91.312 51.969 1 69.31 278 SER B O 1
ATOM 5447 N N . ASN B 1 279 ? 0.454 93.312 52.125 1 73.06 279 ASN B N 1
ATOM 5448 C CA . ASN B 1 279 ? 0.973 93.5 50.75 1 73.06 279 ASN B CA 1
ATOM 5449 C C . ASN B 1 279 ? 1.885 92.312 50.375 1 73.06 279 ASN B C 1
ATOM 5451 O O . ASN B 1 279 ? 1.876 91.875 49.25 1 73.06 279 ASN B O 1
ATOM 5455 N N . LYS B 1 280 ? 2.678 91.812 51.312 1 81.56 280 LYS B N 1
ATOM 5456 C CA . LYS B 1 280 ? 3.6 90.688 51.094 1 81.56 280 LYS B CA 1
ATOM 5457 C C . LYS B 1 280 ? 2.846 89.438 50.75 1 81.56 280 LYS B C 1
ATOM 5459 O O . LYS B 1 280 ? 3.273 88.625 49.906 1 81.56 280 LYS B O 1
ATOM 5464 N N . HIS B 1 281 ? 1.696 89.312 51.188 1 82.62 281 HIS B N 1
ATOM 5465 C CA . HIS B 1 281 ? 0.9 88.125 51 1 82.62 281 HIS B CA 1
ATOM 5466 C C . HIS B 1 281 ? 0.285 88.125 49.594 1 82.62 281 HIS B C 1
ATOM 5468 O O . HIS B 1 281 ? 0.164 87.062 48.969 1 82.62 281 HIS B O 1
ATOM 5474 N N . GLU B 1 282 ? 0.039 89.312 49.125 1 84.5 282 GLU B N 1
ATOM 5475 C CA . GLU B 1 282 ? -0.51 89.375 47.781 1 84.5 282 GLU B CA 1
ATOM 5476 C C . GLU B 1 282 ? 0.517 89 46.719 1 84.5 282 GLU B C 1
ATOM 5478 O O . GLU B 1 282 ? 0.167 88.375 45.719 1 84.5 282 GLU B O 1
ATOM 5483 N N . GLU B 1 283 ? 1.783 89.312 46.969 1 87.94 283 GLU B N 1
ATOM 5484 C CA . GLU B 1 283 ? 2.857 88.938 46.062 1 87.94 283 GLU B CA 1
ATOM 5485 C C . GLU B 1 283 ? 3.105 87.438 46.094 1 87.94 283 GLU B C 1
ATOM 5487 O O . GLU B 1 283 ? 3.414 86.812 45.062 1 87.94 283 GLU B O 1
ATOM 5492 N N . ASP B 1 284 ? 2.932 86.875 47.25 1 88.94 284 ASP B N 1
ATOM 5493 C CA . ASP B 1 284 ? 3.105 85.438 47.438 1 88.94 284 ASP B CA 1
ATOM 5494 C C . ASP B 1 284 ? 2.018 84.625 46.688 1 88.94 284 ASP B C 1
ATOM 5496 O O . ASP B 1 284 ? 2.283 83.562 46.094 1 88.94 284 ASP B O 1
ATOM 5500 N N . ILE B 1 285 ? 0.848 85.062 46.594 1 90.81 285 ILE B N 1
ATOM 5501 C CA . ILE B 1 285 ? -0.273 84.438 45.906 1 90.81 285 ILE B CA 1
ATOM 5502 C C . ILE B 1 285 ? -0.074 84.562 44.406 1 90.81 285 ILE B C 1
ATOM 5504 O O . ILE B 1 285 ? -0.365 83.562 43.688 1 90.81 285 ILE B O 1
ATOM 5508 N N . LYS B 1 286 ? 0.434 85.75 43.969 1 90.88 286 LYS B N 1
ATOM 5509 C CA . LYS B 1 286 ? 0.707 85.875 42.562 1 90.88 286 LYS B CA 1
ATOM 5510 C C . LYS B 1 286 ? 1.769 84.938 42.062 1 90.88 286 LYS B C 1
ATOM 5512 O O . LYS B 1 286 ? 1.646 84.312 41 1 90.88 286 LYS B O 1
ATOM 5517 N N . LYS B 1 287 ? 2.76 84.688 42.938 1 92.62 287 LYS B N 1
ATOM 5518 C CA . LYS B 1 287 ? 3.828 83.75 42.594 1 92.62 287 LYS B CA 1
ATOM 5519 C C . LYS B 1 287 ? 3.312 82.312 42.594 1 92.62 287 LYS B C 1
ATOM 5521 O O . LYS B 1 287 ? 3.672 81.5 41.719 1 92.62 287 LYS B O 1
ATOM 5526 N N . ALA B 1 288 ? 2.52 82 43.531 1 93.06 288 ALA B N 1
ATOM 5527 C CA . ALA B 1 288 ? 1.945 80.625 43.625 1 93.06 288 ALA B CA 1
ATOM 5528 C C . ALA B 1 288 ? 1.023 80.375 42.438 1 93.06 288 ALA B C 1
ATOM 5530 O O . ALA B 1 288 ? 0.968 79.25 41.938 1 93.06 288 ALA B O 1
ATOM 5531 N N . ARG B 1 289 ? 0.265 81.375 42 1 93.94 289 ARG B N 1
ATOM 5532 C CA . ARG B 1 289 ? -0.604 81.25 40.844 1 93.94 289 ARG B CA 1
ATOM 5533 C C . ARG B 1 289 ? 0.211 81 39.562 1 93.94 289 ARG B C 1
ATOM 5535 O O . ARG B 1 289 ? -0.177 80.188 38.719 1 93.94 289 ARG B O 1
ATOM 5542 N N . ARG B 1 290 ? 1.344 81.688 39.469 1 95.31 290 ARG B N 1
ATOM 5543 C CA . ARG B 1 290 ? 2.219 81.5 38.312 1 95.31 290 ARG B CA 1
ATOM 5544 C C . ARG B 1 290 ? 2.811 80.125 38.281 1 95.31 290 ARG B C 1
ATOM 5546 O O . ARG B 1 290 ? 2.887 79.5 37.25 1 95.31 290 ARG B O 1
ATOM 5553 N N . LYS B 1 291 ? 3.17 79.625 39.438 1 95 291 LYS B N 1
ATOM 5554 C CA . LYS B 1 291 ? 3.74 78.25 39.562 1 95 291 LYS B CA 1
ATOM 5555 C C . LYS B 1 291 ? 2.699 77.188 39.219 1 95 291 LYS B C 1
ATOM 5557 O O . LYS B 1 291 ? 3.018 76.188 38.594 1 95 291 LYS B O 1
ATOM 5562 N N . SER B 1 292 ? 1.505 77.375 39.656 1 94.25 292 SER B N 1
ATOM 5563 C CA . SER B 1 292 ? 0.409 76.5 39.375 1 94.25 292 SER B CA 1
ATOM 5564 C C . SER B 1 292 ? 0.109 76.438 37.875 1 94.25 292 SER B C 1
ATOM 5566 O O . SER B 1 292 ? -0.123 75.375 37.312 1 94.25 292 SER B O 1
ATOM 5568 N N . THR B 1 293 ? 0.123 77.625 37.219 1 95.81 293 THR B N 1
ATOM 5569 C CA . THR B 1 293 ? -0.103 77.688 35.781 1 95.81 293 THR B CA 1
ATOM 5570 C C . THR B 1 293 ? 1.012 77 35.031 1 95.81 293 THR B C 1
ATOM 5572 O O . THR B 1 293 ? 0.749 76.25 34.062 1 95.81 293 THR B O 1
ATOM 5575 N N . GLN B 1 294 ? 2.201 77.188 35.562 1 96.25 294 GLN B N 1
ATOM 5576 C CA . GLN B 1 294 ? 3.34 76.562 34.938 1 96.25 294 GLN B CA 1
ATOM 5577 C C . GLN B 1 294 ? 3.252 75.062 35.062 1 96.25 294 GLN B C 1
ATOM 5579 O O . GLN B 1 294 ? 3.568 74.312 34.125 1 96.25 294 GLN B O 1
ATOM 5584 N N . ALA B 1 295 ? 2.852 74.562 36.188 1 95.5 295 ALA B N 1
ATOM 5585 C CA . ALA B 1 295 ? 2.68 73.188 36.406 1 95.5 295 ALA B CA 1
ATOM 5586 C C . ALA B 1 295 ? 1.573 72.625 35.531 1 95.5 295 ALA B C 1
ATOM 5588 O O . ALA B 1 295 ? 1.663 71.438 35.062 1 95.5 295 ALA B O 1
ATOM 5589 N N . GLY B 1 296 ? 0.557 73.312 35.312 1 94.69 296 GLY B N 1
ATOM 5590 C CA . GLY B 1 296 ? -0.498 72.938 34.375 1 94.69 296 GLY B CA 1
ATOM 5591 C C . GLY B 1 296 ? -0.019 72.812 32.938 1 94.69 296 GLY B C 1
ATOM 5592 O O . GLY B 1 296 ? -0.41 71.875 32.25 1 94.69 296 GLY B O 1
ATOM 5593 N N . ASP B 1 297 ? 0.819 73.812 32.531 1 96.19 297 ASP B N 1
ATOM 5594 C CA . ASP B 1 297 ? 1.41 73.75 31.203 1 96.19 297 ASP B CA 1
ATOM 5595 C C . ASP B 1 297 ? 2.309 72.5 31.047 1 96.19 297 ASP B C 1
ATOM 5597 O O . ASP B 1 297 ? 2.32 71.875 30 1 96.19 297 ASP B O 1
ATOM 5601 N N . ASP B 1 298 ? 2.984 72.25 32.094 1 96.25 298 ASP B N 1
ATOM 5602 C CA . ASP B 1 298 ? 3.865 71.062 32.094 1 96.25 298 ASP B CA 1
ATOM 5603 C C . ASP B 1 298 ? 3.064 69.812 31.984 1 96.25 298 ASP B C 1
ATOM 5605 O O . ASP B 1 298 ? 3.461 68.875 31.281 1 96.25 298 ASP B O 1
ATOM 5609 N N . LEU B 1 299 ? 1.994 69.688 32.719 1 95.88 299 LEU B N 1
ATOM 5610 C CA . LEU B 1 299 ? 1.122 68.5 32.625 1 95.88 299 LEU B CA 1
ATOM 5611 C C . LEU B 1 299 ? 0.566 68.375 31.234 1 95.88 299 LEU B C 1
ATOM 5613 O O . LEU B 1 299 ? 0.548 67.25 30.703 1 95.88 299 LEU B O 1
ATOM 5617 N N . MET B 1 300 ? 0.153 69.375 30.578 1 96.19 300 MET B N 1
ATOM 5618 C CA . MET B 1 300 ? -0.378 69.375 29.219 1 96.19 300 MET B CA 1
ATOM 5619 C C . MET B 1 300 ? 0.683 68.875 28.234 1 96.19 300 MET B C 1
ATOM 5621 O O . MET B 1 300 ? 0.381 68.062 27.328 1 96.19 300 MET B O 1
ATOM 5625 N N . ARG B 1 301 ? 1.865 69.312 28.453 1 96.69 301 ARG B N 1
ATOM 5626 C CA . ARG B 1 301 ? 2.965 68.875 27.609 1 96.69 301 ARG B CA 1
ATOM 5627 C C . ARG B 1 301 ? 3.232 67.375 27.781 1 96.69 301 ARG B C 1
ATOM 5629 O O . ARG B 1 301 ? 3.453 66.688 26.797 1 96.69 301 ARG B O 1
ATOM 5636 N N . CYS B 1 302 ? 3.221 67 29.031 1 96.62 302 CYS B N 1
ATOM 5637 C CA . CYS B 1 302 ? 3.455 65.562 29.328 1 96.62 302 CYS B CA 1
ATOM 5638 C C . CYS B 1 302 ? 2.346 64.688 28.734 1 96.62 302 CYS B C 1
ATOM 5640 O O . CYS B 1 302 ? 2.607 63.625 28.219 1 96.62 302 CYS B O 1
ATOM 5642 N N . VAL B 1 303 ? 1.119 65.125 28.781 1 95.88 303 VAL B N 1
ATOM 5643 C CA . VAL B 1 303 ? -0.018 64.438 28.25 1 95.88 303 VAL B CA 1
ATOM 5644 C C . VAL B 1 303 ? 0.096 64.312 26.719 1 95.88 303 VAL B C 1
ATOM 5646 O O . VAL B 1 303 ? -0.189 63.281 26.125 1 95.88 303 VAL B O 1
ATOM 5649 N N . ASP B 1 304 ? 0.505 65.375 26.094 1 96.56 304 ASP B N 1
ATOM 5650 C CA . ASP B 1 304 ? 0.697 65.438 24.641 1 96.56 304 ASP B CA 1
ATOM 5651 C C . ASP B 1 304 ? 1.761 64.375 24.234 1 96.56 304 ASP B C 1
ATOM 5653 O O . ASP B 1 304 ? 1.589 63.688 23.234 1 96.56 304 ASP B O 1
ATOM 5657 N N . LEU B 1 305 ? 2.812 64.375 24.969 1 96.88 305 LEU B N 1
ATOM 5658 C CA . LEU B 1 305 ? 3.885 63.438 24.688 1 96.88 305 LEU B CA 1
ATOM 5659 C C . LEU B 1 305 ? 3.414 62 24.875 1 96.88 305 LEU B C 1
ATOM 5661 O O . LEU B 1 305 ? 3.762 61.125 24.094 1 96.88 305 LEU B O 1
ATOM 5665 N N . TYR B 1 306 ? 2.699 61.781 25.891 1 96.81 306 TYR B N 1
ATOM 5666 C CA . TYR B 1 306 ? 2.115 60.469 26.141 1 96.81 306 TYR B CA 1
ATOM 5667 C C . TYR B 1 306 ? 1.197 60.031 25 1 96.81 306 TYR B C 1
ATOM 5669 O O . TYR B 1 306 ? 1.3 58.938 24.484 1 96.81 306 TYR B O 1
ATOM 5677 N N . ASN B 1 307 ? 0.307 60.906 24.609 1 96.5 307 ASN B N 1
ATOM 5678 C CA . ASN B 1 307 ? -0.651 60.625 23.547 1 96.5 307 ASN B CA 1
ATOM 5679 C C . ASN B 1 307 ? 0.048 60.344 22.219 1 96.5 307 ASN B C 1
ATOM 5681 O O . ASN B 1 307 ? -0.374 59.469 21.453 1 96.5 307 ASN B O 1
ATOM 5685 N N . GLN B 1 308 ? 1.093 61.094 21.969 1 96.81 308 GLN B N 1
ATOM 5686 C CA . GLN B 1 308 ? 1.878 60.844 20.766 1 96.81 308 GLN B CA 1
ATOM 5687 C C . GLN B 1 308 ? 2.52 59.469 20.797 1 96.81 308 GLN B C 1
ATOM 5689 O O . GLN B 1 308 ? 2.506 58.75 19.797 1 96.81 308 GLN B O 1
ATOM 5694 N N . THR B 1 309 ? 3.045 59.125 21.938 1 97.19 309 THR B N 1
ATOM 5695 C CA . THR B 1 309 ? 3.691 57.812 22.094 1 97.19 309 THR B CA 1
ATOM 5696 C C . THR B 1 309 ? 2.664 56.688 22.016 1 97.19 309 THR B C 1
ATOM 5698 O O . THR B 1 309 ? 2.928 55.656 21.422 1 97.19 309 THR B O 1
ATOM 5701 N N . GLN B 1 310 ? 1.531 56.938 22.625 1 95.88 310 GLN B N 1
ATOM 5702 C CA . GLN B 1 310 ? 0.472 55.938 22.578 1 95.88 310 GLN B CA 1
ATOM 5703 C C . GLN B 1 310 ? -0.013 55.719 21.141 1 95.88 310 GLN B C 1
ATOM 5705 O O . GLN B 1 310 ? -0.267 54.594 20.719 1 95.88 310 GLN B O 1
ATOM 5710 N N . SER B 1 311 ? -0.156 56.812 20.438 1 95.31 311 SER B N 1
ATOM 5711 C CA . SER B 1 311 ? -0.567 56.75 19.047 1 95.31 311 SER B CA 1
ATOM 5712 C C . SER B 1 311 ? 0.439 55.938 18.219 1 95.31 311 SER B C 1
ATOM 5714 O O . SER B 1 311 ? 0.054 55.156 17.375 1 95.31 311 SER B O 1
ATOM 5716 N N . LYS B 1 312 ? 1.665 56.188 18.438 1 96.69 312 LYS B N 1
ATOM 5717 C CA . LYS B 1 312 ? 2.707 55.469 17.719 1 96.69 312 LYS B CA 1
ATOM 5718 C C . LYS B 1 312 ? 2.66 53.969 18.047 1 96.69 312 LYS B C 1
ATOM 5720 O O . LYS B 1 312 ? 2.768 53.125 17.156 1 96.69 312 LYS B O 1
ATOM 5725 N N . TRP B 1 313 ? 2.572 53.656 19.297 1 96.5 313 TRP B N 1
ATOM 5726 C CA . TRP B 1 313 ? 2.449 52.281 19.719 1 96.5 313 TRP B CA 1
ATOM 5727 C C . TRP B 1 313 ? 1.243 51.594 19.062 1 96.5 313 TRP B C 1
ATOM 5729 O O . TRP B 1 313 ? 1.34 50.469 18.562 1 96.5 313 TRP B O 1
ATOM 5739 N N . PHE B 1 314 ? 0.131 52.312 19.031 1 94.88 314 PHE B N 1
ATOM 5740 C CA . PHE B 1 314 ? -1.104 51.781 18.469 1 94.88 314 PHE B CA 1
ATOM 5741 C C . PHE B 1 314 ? -0.93 51.469 16.969 1 94.88 314 PHE B C 1
ATOM 5743 O O . PHE B 1 314 ? -1.329 50.406 16.5 1 94.88 314 PHE B O 1
ATOM 5750 N N . GLU B 1 315 ? -0.333 52.375 16.281 1 95.75 315 GLU B N 1
ATOM 5751 C CA . GLU B 1 315 ? -0.106 52.219 14.844 1 95.75 315 GLU B CA 1
ATOM 5752 C C . GLU B 1 315 ? 0.789 51 14.57 1 95.75 315 GLU B C 1
ATOM 5754 O O . GLU B 1 315 ? 0.51 50.219 13.664 1 95.75 315 GLU B O 1
ATOM 5759 N N . GLU B 1 316 ? 1.831 50.906 15.328 1 96.25 316 GLU B N 1
ATOM 5760 C CA . GLU B 1 316 ? 2.756 49.781 15.148 1 96.25 316 GLU B CA 1
ATOM 5761 C C . GLU B 1 316 ? 2.104 48.438 15.531 1 96.25 316 GLU B C 1
ATOM 5763 O O . GLU B 1 316 ? 2.359 47.438 14.906 1 96.25 316 GLU B O 1
ATOM 5768 N N . MET B 1 317 ? 1.324 48.5 16.578 1 94.88 317 MET B N 1
ATOM 5769 C CA . MET B 1 317 ? 0.581 47.312 16.984 1 94.88 317 MET B CA 1
ATOM 5770 C C . MET B 1 317 ? -0.353 46.844 15.875 1 94.88 317 MET B C 1
ATOM 5772 O O . MET B 1 317 ? -0.392 45.656 15.547 1 94.88 317 MET B O 1
ATOM 5776 N N . VAL B 1 318 ? -1.068 47.75 15.289 1 95.19 318 VAL B N 1
ATOM 5777 C CA . VAL B 1 318 ? -2.014 47.438 14.227 1 95.19 318 VAL B CA 1
ATOM 5778 C C . VAL B 1 318 ? -1.269 46.844 13.031 1 95.19 318 VAL B C 1
ATOM 5780 O O . VAL B 1 318 ? -1.643 45.781 12.523 1 95.19 318 VAL B O 1
ATOM 5783 N N . THR B 1 319 ? -0.155 47.438 12.602 1 96.69 319 THR B N 1
ATOM 5784 C CA . THR B 1 319 ? 0.611 47 11.438 1 96.69 319 THR B CA 1
ATOM 5785 C C . THR B 1 319 ? 1.218 45.625 11.68 1 96.69 319 THR B C 1
ATOM 5787 O O . THR B 1 319 ? 1.156 44.75 10.812 1 96.69 319 THR B O 1
ATOM 5790 N N . THR B 1 320 ? 1.808 45.406 12.836 1 96.62 320 THR B N 1
ATOM 5791 C CA . THR B 1 320 ? 2.443 44.125 13.148 1 96.62 320 THR B CA 1
ATOM 5792 C C . THR B 1 320 ? 1.402 43.031 13.266 1 96.62 320 THR B C 1
ATOM 5794 O O . THR B 1 320 ? 1.636 41.906 12.812 1 96.62 320 THR B O 1
ATOM 5797 N N . CYS B 1 321 ? 0.268 43.344 13.836 1 96.5 321 CYS B N 1
ATOM 5798 C CA . CYS B 1 321 ? -0.807 42.375 13.945 1 96.5 321 CYS B CA 1
ATOM 5799 C C . CYS B 1 321 ? -1.292 41.938 12.57 1 96.5 321 CYS B C 1
ATOM 5801 O O . CYS B 1 321 ? -1.537 40.75 12.336 1 96.5 321 CYS B O 1
ATOM 5803 N N . MET B 1 322 ? -1.404 42.844 11.68 1 96.31 322 MET B N 1
ATOM 5804 C CA . MET B 1 322 ? -1.828 42.531 10.32 1 96.31 322 MET B CA 1
ATOM 5805 C C . MET B 1 322 ? -0.802 41.656 9.617 1 96.31 322 MET B C 1
ATOM 5807 O O . MET B 1 322 ? -1.167 40.75 8.859 1 96.31 322 MET B O 1
ATOM 5811 N N . GLU B 1 323 ? 0.4 41.938 9.867 1 95.88 323 GLU B N 1
ATOM 5812 C CA . GLU B 1 323 ? 1.455 41.094 9.289 1 95.88 323 GLU B CA 1
ATOM 5813 C C . GLU B 1 323 ? 1.395 39.656 9.828 1 95.88 323 GLU B C 1
ATOM 5815 O O . GLU B 1 323 ? 1.515 38.719 9.062 1 95.88 323 GLU B O 1
ATOM 5820 N N . LEU B 1 324 ? 1.268 39.531 11.102 1 96.81 324 LEU B N 1
ATOM 5821 C CA . LEU B 1 324 ? 1.17 38.219 11.711 1 96.81 324 LEU B CA 1
ATOM 5822 C C . LEU B 1 324 ? -0.059 37.469 11.195 1 96.81 324 LEU B C 1
ATOM 5824 O O . LEU B 1 324 ? -0.012 36.25 10.992 1 96.81 324 LEU B O 1
ATOM 5828 N N . GLU B 1 325 ? -1.121 38.219 11.039 1 97.06 325 GLU B N 1
ATOM 5829 C CA . GLU B 1 325 ? -2.344 37.656 10.477 1 97.06 325 GLU B CA 1
ATOM 5830 C C . GLU B 1 325 ? -2.105 37.125 9.07 1 97.06 325 GLU B C 1
ATOM 5832 O O . GLU B 1 325 ? -2.525 36 8.742 1 97.06 325 GLU B O 1
ATOM 5837 N N . LYS B 1 326 ? -1.472 37.875 8.266 1 96.5 326 LYS B N 1
ATOM 5838 C CA . LYS B 1 326 ? -1.142 37.469 6.906 1 96.5 326 LYS B CA 1
ATOM 5839 C C . LYS B 1 326 ? -0.271 36.219 6.91 1 96.5 326 LYS B C 1
ATOM 5841 O O . LYS B 1 326 ? -0.47 35.312 6.094 1 96.5 326 LYS B O 1
ATOM 5846 N N . LEU B 1 327 ? 0.66 36.188 7.758 1 94.75 327 LEU B N 1
ATOM 5847 C CA . LEU B 1 327 ? 1.549 35.031 7.867 1 94.75 327 LEU B CA 1
ATOM 5848 C C . LEU B 1 327 ? 0.765 33.75 8.211 1 94.75 327 LEU B C 1
ATOM 5850 O O . LEU B 1 327 ? 1.049 32.688 7.68 1 94.75 327 LEU B O 1
ATOM 5854 N N . GLU B 1 328 ? -0.176 33.938 9.07 1 96.5 328 GLU B N 1
ATOM 5855 C CA . GLU B 1 328 ? -0.974 32.781 9.461 1 96.5 328 GLU B CA 1
ATOM 5856 C C . GLU B 1 328 ? -1.862 32.312 8.312 1 96.5 328 GLU B C 1
ATOM 5858 O O . GLU B 1 328 ? -2.02 31.109 8.102 1 96.5 328 GLU B O 1
ATOM 5863 N N . VAL B 1 329 ? -2.438 33.219 7.598 1 97.44 329 VAL B N 1
ATOM 5864 C CA . VAL B 1 329 ? -3.244 32.875 6.434 1 97.44 329 VAL B CA 1
ATOM 5865 C C . VAL B 1 329 ? -2.385 32.125 5.414 1 97.44 329 VAL B C 1
ATOM 5867 O O . VAL B 1 329 ? -2.801 31.109 4.879 1 97.44 329 VAL B O 1
ATOM 5870 N N . GLU B 1 330 ? -1.172 32.562 5.164 1 96.62 330 GLU B N 1
ATOM 5871 C CA . GLU B 1 330 ? -0.249 31.938 4.23 1 96.62 330 GLU B CA 1
ATOM 5872 C C . GLU B 1 330 ? 0.108 30.531 4.688 1 96.62 330 GLU B C 1
ATOM 5874 O O . GLU B 1 330 ? 0.203 29.609 3.869 1 96.62 330 GLU B O 1
ATOM 5879 N N . ARG B 1 331 ? 0.293 30.375 5.953 1 96.75 331 ARG B N 1
ATOM 5880 C CA . ARG B 1 331 ? 0.621 29.062 6.5 1 96.75 331 ARG B CA 1
ATOM 5881 C C . ARG B 1 331 ? -0.508 28.078 6.25 1 96.75 331 ARG B C 1
ATOM 5883 O O . ARG B 1 331 ? -0.269 26.969 5.77 1 96.75 331 ARG B O 1
ATOM 5890 N N . ILE B 1 332 ? -1.727 28.516 6.566 1 98.12 332 ILE B N 1
ATOM 5891 C CA . ILE B 1 332 ? -2.885 27.641 6.426 1 98.12 332 ILE B CA 1
ATOM 5892 C C . ILE B 1 332 ? -3.061 27.25 4.957 1 98.12 332 ILE B C 1
ATOM 5894 O O . ILE B 1 332 ? -3.27 26.078 4.641 1 98.12 332 ILE B O 1
ATOM 5898 N N . GLU B 1 333 ? -2.918 28.188 4.09 1 98.19 333 GLU B N 1
ATOM 5899 C CA . GLU B 1 333 ? -3.064 27.938 2.66 1 98.19 333 GLU B CA 1
ATOM 5900 C C . GLU B 1 333 ? -1.944 27.031 2.143 1 98.19 333 GLU B C 1
ATOM 5902 O O . GLU B 1 333 ? -2.172 26.188 1.286 1 98.19 333 GLU B O 1
ATOM 5907 N N . TRP B 1 334 ? -0.786 27.281 2.652 1 97.69 334 TRP B N 1
ATOM 5908 C CA . TRP B 1 334 ? 0.364 26.469 2.266 1 97.69 334 TRP B CA 1
ATOM 5909 C C . TRP B 1 334 ? 0.156 25.016 2.656 1 97.69 334 TRP B C 1
ATOM 5911 O O . TRP B 1 334 ? 0.357 24.109 1.84 1 97.69 334 TRP B O 1
ATOM 5921 N N . ILE B 1 335 ? -0.277 24.766 3.846 1 98.38 335 ILE B N 1
ATOM 5922 C CA . ILE B 1 335 ? -0.514 23.422 4.34 1 98.38 335 ILE B CA 1
ATOM 5923 C C . ILE B 1 335 ? -1.646 22.766 3.547 1 98.38 335 ILE B C 1
ATOM 5925 O O . ILE B 1 335 ? -1.54 21.609 3.135 1 98.38 335 ILE B O 1
ATOM 5929 N N . GLN B 1 336 ? -2.729 23.531 3.342 1 98.56 336 GLN B N 1
ATOM 5930 C CA . GLN B 1 336 ? -3.854 23.031 2.562 1 98.56 336 GLN B CA 1
ATOM 5931 C C . GLN B 1 336 ? -3.398 22.562 1.185 1 98.56 336 GLN B C 1
ATOM 5933 O O . GLN B 1 336 ? -3.779 21.469 0.74 1 98.56 336 GLN B O 1
ATOM 5938 N N . THR B 1 337 ? -2.586 23.375 0.533 1 98.5 337 THR B N 1
ATOM 5939 C CA . THR B 1 337 ? -2.102 23.078 -0.81 1 98.5 337 THR B CA 1
ATOM 5940 C C . THR B 1 337 ? -1.318 21.766 -0.822 1 98.5 337 THR B C 1
ATOM 5942 O O . THR B 1 337 ? -1.535 20.922 -1.687 1 98.5 337 THR B O 1
ATOM 5945 N N . HIS B 1 338 ? -0.523 21.578 0.114 1 98.56 338 HIS B N 1
ATOM 5946 C CA . HIS B 1 338 ? 0.36 20.422 0.079 1 98.56 338 HIS B CA 1
ATOM 5947 C C . HIS B 1 338 ? -0.339 19.188 0.622 1 98.56 338 HIS B C 1
ATOM 5949 O O . HIS B 1 338 ? 0.015 18.062 0.26 1 98.56 338 HIS B O 1
ATOM 5955 N N . LEU B 1 339 ? -1.354 19.344 1.507 1 98.69 339 LEU B N 1
ATOM 5956 C CA . LEU B 1 339 ? -2.197 18.203 1.872 1 98.69 339 LEU B CA 1
ATOM 5957 C C . LEU B 1 339 ? -3.047 17.75 0.689 1 98.69 339 LEU B C 1
ATOM 5959 O O . LEU B 1 339 ? -3.283 16.562 0.507 1 98.69 339 LEU B O 1
ATOM 5963 N N . ARG B 1 340 ? -3.469 18.734 -0.124 1 98.69 340 ARG B N 1
ATOM 5964 C CA . ARG B 1 340 ? -4.168 18.391 -1.356 1 98.69 340 ARG B CA 1
ATOM 5965 C C . ARG B 1 340 ? -3.256 17.625 -2.312 1 98.69 340 ARG B C 1
ATOM 5967 O O . ARG B 1 340 ? -3.697 16.703 -2.994 1 98.69 340 ARG B O 1
ATOM 5974 N N . GLN B 1 341 ? -2.035 18.062 -2.352 1 98.75 341 GLN B N 1
ATOM 5975 C CA . GLN B 1 341 ? -1.062 17.328 -3.16 1 98.75 341 GLN B CA 1
ATOM 5976 C C . GLN B 1 341 ? -0.911 15.891 -2.672 1 98.75 341 GLN B C 1
ATOM 5978 O O . GLN B 1 341 ? -0.803 14.961 -3.479 1 98.75 341 GLN B O 1
ATOM 5983 N N . TYR B 1 342 ? -0.911 15.703 -1.357 1 98.75 342 TYR B N 1
ATOM 5984 C CA . TYR B 1 342 ? -0.855 14.359 -0.785 1 98.75 342 TYR B CA 1
ATOM 5985 C C . TYR B 1 342 ? -2.02 13.508 -1.277 1 98.75 342 TYR B C 1
ATOM 5987 O O . TYR B 1 342 ? -1.823 12.367 -1.713 1 98.75 342 TYR B O 1
ATOM 5995 N N . THR B 1 343 ? -3.236 14.016 -1.204 1 98.56 343 THR B N 1
ATOM 5996 C CA . THR B 1 343 ? -4.391 13.227 -1.626 1 98.56 343 THR B CA 1
ATOM 5997 C C . THR B 1 343 ? -4.344 12.961 -3.129 1 98.56 343 THR B C 1
ATOM 5999 O O . THR B 1 343 ? -4.746 11.891 -3.586 1 98.56 343 THR B O 1
ATOM 6002 N N . THR B 1 344 ? -3.846 13.953 -3.877 1 98.5 344 THR B N 1
ATOM 6003 C CA . THR B 1 344 ? -3.688 13.758 -5.312 1 98.5 344 THR B CA 1
ATOM 6004 C C . THR B 1 344 ? -2.73 12.609 -5.602 1 98.5 344 THR B C 1
ATOM 6006 O O . THR B 1 344 ? -3.02 11.75 -6.438 1 98.5 344 THR B O 1
ATOM 6009 N N . LEU B 1 345 ? -1.643 12.609 -4.934 1 98.62 345 LEU B N 1
ATOM 6010 C CA . LEU B 1 345 ? -0.66 11.547 -5.105 1 98.62 345 LEU B CA 1
ATOM 6011 C C . LEU B 1 345 ? -1.247 10.195 -4.703 1 98.62 345 LEU B C 1
ATOM 6013 O O . LEU B 1 345 ? -0.95 9.18 -5.328 1 98.62 345 LEU B O 1
ATOM 6017 N N . ARG B 1 346 ? -2.055 10.164 -3.658 1 98.25 346 ARG B N 1
ATOM 6018 C CA . ARG B 1 346 ? -2.727 8.938 -3.236 1 98.25 346 ARG B CA 1
ATOM 6019 C C . ARG B 1 346 ? -3.641 8.406 -4.336 1 98.25 346 ARG B C 1
ATOM 6021 O O . ARG B 1 346 ? -3.613 7.219 -4.652 1 98.25 346 ARG B O 1
ATOM 6028 N N . HIS B 1 347 ? -4.434 9.312 -4.953 1 97.44 347 HIS B N 1
ATOM 6029 C CA . HIS B 1 347 ? -5.332 8.914 -6.035 1 97.44 347 HIS B CA 1
ATOM 6030 C C . HIS B 1 347 ? -4.555 8.383 -7.234 1 97.44 347 HIS B C 1
ATOM 6032 O O . HIS B 1 347 ? -4.922 7.359 -7.812 1 97.44 347 HIS B O 1
ATOM 6038 N N . GLU B 1 348 ? -3.506 9.039 -7.539 1 97.69 348 GLU B N 1
ATOM 6039 C CA . GLU B 1 348 ? -2.662 8.617 -8.648 1 97.69 348 GLU B CA 1
ATOM 6040 C C . GLU B 1 348 ? -2.059 7.238 -8.383 1 97.69 348 GLU B C 1
ATOM 6042 O O . GLU B 1 348 ? -2.014 6.391 -9.281 1 97.69 348 GLU B O 1
ATOM 6047 N N . THR B 1 349 ? -1.585 7.059 -7.176 1 98.06 349 THR B N 1
ATOM 6048 C CA . THR B 1 349 ? -0.97 5.785 -6.805 1 98.06 349 THR B CA 1
ATOM 6049 C C . THR B 1 349 ? -1.968 4.641 -6.949 1 98.06 349 THR B C 1
ATOM 6051 O O . THR B 1 349 ? -1.631 3.58 -7.477 1 98.06 349 THR B O 1
ATOM 6054 N N . ASP B 1 350 ? -3.203 4.844 -6.488 1 96.56 350 ASP B N 1
ATOM 6055 C CA . ASP B 1 350 ? -4.234 3.818 -6.602 1 96.56 350 ASP B CA 1
ATOM 6056 C C . ASP B 1 350 ? -4.547 3.512 -8.062 1 96.56 350 ASP B C 1
ATOM 6058 O O . ASP B 1 350 ? -4.758 2.354 -8.43 1 96.56 350 ASP B O 1
ATOM 6062 N N . MET B 1 351 ? -4.531 4.477 -8.906 1 96.56 351 MET B N 1
ATOM 6063 C CA . MET B 1 351 ? -4.766 4.301 -10.344 1 96.56 351 MET B CA 1
ATOM 6064 C C . MET B 1 351 ? -3.639 3.498 -10.984 1 96.56 351 MET B C 1
ATOM 6066 O O . MET B 1 351 ? -3.893 2.586 -11.773 1 96.56 351 MET B O 1
ATOM 6070 N N . PHE B 1 352 ? -2.391 3.799 -10.648 1 97.88 352 PHE B N 1
ATOM 6071 C CA . PHE B 1 352 ? -1.249 3.064 -11.18 1 97.88 352 PHE B CA 1
ATOM 6072 C C . PHE B 1 352 ? -1.268 1.617 -10.703 1 97.88 352 PHE B C 1
ATOM 6074 O O . PHE B 1 352 ? -0.935 0.705 -11.461 1 97.88 352 PHE B O 1
ATOM 6081 N N . ASN B 1 353 ? -1.649 1.419 -9.43 1 97.56 353 ASN B N 1
ATOM 6082 C CA . ASN B 1 353 ? -1.753 0.066 -8.891 1 97.56 353 ASN B CA 1
ATOM 6083 C C . ASN B 1 353 ? -2.75 -0.775 -9.68 1 97.56 353 ASN B C 1
ATOM 6085 O O . ASN B 1 353 ? -2.504 -1.953 -9.945 1 97.56 353 ASN B O 1
ATOM 6089 N N . GLN B 1 354 ? -3.834 -0.217 -10.062 1 96.62 354 GLN B N 1
ATOM 6090 C CA . GLN B 1 354 ? -4.836 -0.925 -10.859 1 96.62 354 GLN B CA 1
ATOM 6091 C C . GLN B 1 354 ? -4.285 -1.305 -12.227 1 96.62 354 GLN B C 1
ATOM 6093 O O . GLN B 1 354 ? -4.512 -2.416 -12.711 1 96.62 354 GLN B O 1
ATOM 6098 N N . SER B 1 355 ? -3.514 -0.47 -12.766 1 97.44 355 SER B N 1
ATOM 6099 C CA . SER B 1 355 ? -2.996 -0.661 -14.117 1 97.44 355 SER B CA 1
ATOM 6100 C C . SER B 1 355 ? -1.978 -1.795 -14.164 1 97.44 355 SER B C 1
ATOM 6102 O O . SER B 1 355 ? -1.869 -2.498 -15.172 1 97.44 355 SER B O 1
ATOM 6104 N N . VAL B 1 356 ? -1.21 -1.949 -13.117 1 97.88 356 VAL B N 1
ATOM 6105 C CA . VAL B 1 356 ? -0.129 -2.93 -13.133 1 97.88 356 VAL B CA 1
ATOM 6106 C C . VAL B 1 356 ? -0.706 -4.336 -13.008 1 97.88 356 VAL B C 1
ATOM 6108 O O . VAL B 1 356 ? -0.018 -5.324 -13.281 1 97.88 356 VAL B O 1
ATOM 6111 N N . VAL B 1 357 ? -2.016 -4.504 -12.609 1 97.81 357 VAL B N 1
ATOM 6112 C CA . VAL B 1 357 ? -2.639 -5.809 -12.406 1 97.81 357 VAL B CA 1
ATOM 6113 C C . VAL B 1 357 ? -3.307 -6.262 -13.703 1 97.81 357 VAL B C 1
ATOM 6115 O O . VAL B 1 357 ? -3.533 -7.457 -13.906 1 97.81 357 VAL B O 1
ATOM 6118 N N . GLU B 1 358 ? -3.602 -5.383 -14.625 1 97.75 358 GLU B N 1
ATOM 6119 C CA . GLU B 1 358 ? -4.387 -5.629 -15.828 1 97.75 358 GLU B CA 1
ATOM 6120 C C . GLU B 1 358 ? -3.719 -6.672 -16.719 1 97.75 358 GLU B C 1
ATOM 6122 O O . GLU B 1 358 ? -4.375 -7.594 -17.203 1 97.75 358 GLU B O 1
ATOM 6127 N N . PRO B 1 359 ? -2.367 -6.59 -16.891 1 98.5 359 PRO B N 1
ATOM 6128 C CA . PRO B 1 359 ? -1.727 -7.625 -17.703 1 98.5 359 PRO B CA 1
ATOM 6129 C C . PRO B 1 359 ? -1.885 -9.023 -17.109 1 98.5 359 PRO B C 1
ATOM 6131 O O . PRO B 1 359 ? -1.975 -10 -17.859 1 98.5 359 PRO B O 1
ATOM 6134 N N . VAL B 1 360 ? -1.903 -9.172 -15.828 1 98.69 360 VAL B N 1
ATOM 6135 C CA . VAL B 1 360 ? -2.1 -10.469 -15.18 1 98.69 360 VAL B CA 1
ATOM 6136 C C . VAL B 1 360 ? -3.498 -10.992 -15.492 1 98.69 360 VAL B C 1
ATOM 6138 O O . VAL B 1 360 ? -3.666 -12.172 -15.828 1 98.69 360 VAL B O 1
ATOM 6141 N N . ASP B 1 361 ? -4.496 -10.125 -15.406 1 98.56 361 ASP B N 1
ATOM 6142 C CA . ASP B 1 361 ? -5.867 -10.5 -15.734 1 98.56 361 ASP B CA 1
ATOM 6143 C C . ASP B 1 361 ? -5.961 -11.047 -17.156 1 98.56 361 ASP B C 1
ATOM 6145 O O . ASP B 1 361 ? -6.609 -12.07 -17.391 1 98.56 361 ASP B O 1
ATOM 6149 N N . GLN B 1 362 ? -5.328 -10.398 -18.031 1 98.5 362 GLN B N 1
ATOM 6150 C CA . GLN B 1 362 ? -5.379 -10.789 -19.438 1 98.5 362 GLN B CA 1
ATOM 6151 C C . GLN B 1 362 ? -4.75 -12.164 -19.641 1 98.5 362 GLN B C 1
ATOM 6153 O O . GLN B 1 362 ? -5.32 -13.008 -20.344 1 98.5 362 GLN B O 1
ATOM 6158 N N . LEU B 1 363 ? -3.611 -12.383 -19 1 98.69 363 LEU B N 1
ATOM 6159 C CA . LEU B 1 363 ? -2.928 -13.656 -19.172 1 98.69 363 LEU B CA 1
ATOM 6160 C C . LEU B 1 363 ? -3.682 -14.781 -18.469 1 98.69 363 LEU B C 1
ATOM 6162 O O . LEU B 1 363 ? -3.697 -15.914 -18.938 1 98.69 363 LEU B O 1
ATOM 6166 N N . LEU B 1 364 ? -4.324 -14.438 -17.359 1 98.69 364 LEU B N 1
ATOM 6167 C CA . LEU B 1 364 ? -5.102 -15.445 -16.641 1 98.69 364 LEU B CA 1
ATOM 6168 C C . LEU B 1 364 ? -6.305 -15.891 -17.469 1 98.69 364 LEU B C 1
ATOM 6170 O O . LEU B 1 364 ? -6.707 -17.047 -17.406 1 98.69 364 LEU B O 1
ATOM 6174 N N . GLN B 1 365 ? -6.848 -15.016 -18.297 1 98.19 365 GLN B N 1
ATOM 6175 C CA . GLN B 1 365 ? -7.965 -15.344 -19.172 1 98.19 365 GLN B CA 1
ATOM 6176 C C . GLN B 1 365 ? -7.52 -16.266 -20.297 1 98.19 365 GLN B C 1
ATOM 6178 O O . GLN B 1 365 ? -8.32 -17.031 -20.844 1 98.19 365 GLN B O 1
ATOM 6183 N N . LYS B 1 366 ? -6.242 -16.25 -20.578 1 98.25 366 LYS B N 1
ATOM 6184 C CA . LYS B 1 366 ? -5.711 -17 -21.719 1 98.25 366 LYS B CA 1
ATOM 6185 C C . LYS B 1 366 ? -5.152 -18.344 -21.281 1 98.25 366 LYS B C 1
ATOM 6187 O O . LYS B 1 366 ? -4.645 -19.109 -22.109 1 98.25 366 LYS B O 1
ATOM 6192 N N . VAL B 1 367 ? -5.188 -18.641 -19.953 1 98.69 367 VAL B N 1
ATOM 6193 C CA . VAL B 1 367 ? -4.703 -19.938 -19.469 1 98.69 367 VAL B CA 1
ATOM 6194 C C . VAL B 1 367 ? -5.516 -21.062 -20.109 1 98.69 367 VAL B C 1
ATOM 6196 O O . VAL B 1 367 ? -6.75 -21.031 -20.094 1 98.69 367 VAL B O 1
ATOM 6199 N N . ASP B 1 368 ? -4.793 -22 -20.703 1 98.44 368 ASP B N 1
ATOM 6200 C CA . ASP B 1 368 ? -5.422 -23.109 -21.438 1 98.44 368 ASP B CA 1
ATOM 6201 C C . ASP B 1 368 ? -4.762 -24.438 -21.078 1 98.44 368 ASP B C 1
ATOM 6203 O O . ASP B 1 368 ? -3.711 -24.781 -21.625 1 98.44 368 ASP B O 1
ATOM 6207 N N . PRO B 1 369 ? -5.461 -25.266 -20.281 1 97.88 369 PRO B N 1
ATOM 6208 C CA . PRO B 1 369 ? -4.887 -26.562 -19.906 1 97.88 369 PRO B CA 1
ATOM 6209 C C . PRO B 1 369 ? -4.574 -27.453 -21.094 1 97.88 369 PRO B C 1
ATOM 6211 O O . PRO B 1 369 ? -3.611 -28.219 -21.062 1 97.88 369 PRO B O 1
ATOM 6214 N N . GLY B 1 370 ? -5.395 -27.375 -22.156 1 97.38 370 GLY B N 1
ATOM 6215 C CA . GLY B 1 370 ? -5.125 -28.156 -23.344 1 97.38 370 GLY B CA 1
ATOM 6216 C C . GLY B 1 370 ? -3.83 -27.781 -24.031 1 97.38 370 GLY B C 1
ATOM 6217 O O . GLY B 1 370 ? -3.049 -28.641 -24.422 1 97.38 370 GLY B O 1
ATOM 6218 N N . LYS B 1 371 ? -3.611 -26.484 -24.172 1 97.69 371 LYS B N 1
ATOM 6219 C CA . LYS B 1 371 ? -2.371 -26 -24.766 1 97.69 371 LYS B CA 1
ATOM 6220 C C . LYS B 1 371 ? -1.169 -26.344 -23.891 1 97.69 371 LYS B C 1
ATOM 6222 O O . LYS B 1 371 ? -0.098 -26.688 -24.406 1 97.69 371 LYS B O 1
ATOM 6227 N N . ASP B 1 372 ? -1.335 -26.312 -22.609 1 98.06 372 ASP B N 1
ATOM 6228 C CA . ASP B 1 372 ? -0.262 -26.656 -21.688 1 98.06 372 ASP B CA 1
ATOM 6229 C C . ASP B 1 372 ? 0.101 -28.141 -21.781 1 98.06 372 ASP B C 1
ATOM 6231 O O . ASP B 1 372 ? 1.281 -28.5 -21.781 1 98.06 372 ASP B O 1
ATOM 6235 N N . ARG B 1 373 ? -0.887 -28.938 -21.859 1 97.31 373 ARG B N 1
ATOM 6236 C CA . ARG B 1 373 ? -0.657 -30.375 -22.031 1 97.31 373 ARG B CA 1
ATOM 6237 C C . ARG B 1 373 ? 0.073 -30.656 -23.344 1 97.31 373 ARG B C 1
ATOM 6239 O O . ARG B 1 373 ? 1.042 -31.422 -23.359 1 97.31 373 ARG B O 1
ATOM 6246 N N . GLU B 1 374 ? -0.388 -30.016 -24.375 1 97.44 374 GLU B N 1
ATOM 6247 C CA . GLU B 1 374 ? 0.232 -30.203 -25.688 1 97.44 374 GLU B CA 1
ATOM 6248 C C . GLU B 1 374 ? 1.712 -29.828 -25.641 1 97.44 374 GLU B C 1
ATOM 6250 O O . GLU B 1 374 ? 2.561 -30.594 -26.125 1 97.44 374 GLU B O 1
ATOM 6255 N N . LEU B 1 375 ? 1.977 -28.703 -25.094 1 96.94 375 LEU B N 1
ATOM 6256 C CA . LEU B 1 375 ? 3.355 -28.234 -25 1 96.94 375 LEU B CA 1
ATOM 6257 C C . LEU B 1 375 ? 4.211 -29.234 -24.219 1 96.94 375 LEU B C 1
ATOM 6259 O O . LEU B 1 375 ? 5.316 -29.578 -24.641 1 96.94 375 LEU B O 1
ATOM 6263 N N . TRP B 1 376 ? 3.709 -29.703 -23.141 1 97.44 376 TRP B N 1
ATOM 6264 C CA . TRP B 1 376 ? 4.488 -30.594 -22.281 1 97.44 376 TRP B CA 1
ATOM 6265 C C . TRP B 1 376 ? 4.672 -31.953 -22.953 1 97.44 376 TRP B C 1
ATOM 6267 O O . TRP B 1 376 ? 5.762 -32.531 -22.906 1 97.44 376 TRP B O 1
ATOM 6277 N N . VAL B 1 377 ? 3.592 -32.5 -23.531 1 97.06 377 VAL B N 1
ATOM 6278 C CA . VAL B 1 377 ? 3.652 -33.812 -24.172 1 97.06 377 VAL B CA 1
ATOM 6279 C C . VAL B 1 377 ? 4.629 -33.781 -25.344 1 97.06 377 VAL B C 1
ATOM 6281 O O . VAL B 1 377 ? 5.414 -34.719 -25.531 1 97.06 377 VAL B O 1
ATOM 6284 N N . LYS B 1 378 ? 4.695 -32.719 -26.094 1 95.81 378 LYS B N 1
ATOM 6285 C CA . LYS B 1 378 ? 5.609 -32.562 -27.234 1 95.81 378 LYS B CA 1
ATOM 6286 C C . LYS B 1 378 ? 7.062 -32.656 -26.766 1 95.81 378 LYS B C 1
ATOM 6288 O O . LYS B 1 378 ? 7.91 -33.188 -27.469 1 95.81 378 LYS B O 1
ATOM 6293 N N . GLU B 1 379 ? 7.27 -32.188 -25.625 1 94.25 379 GLU B N 1
ATOM 6294 C CA . GLU B 1 379 ? 8.641 -32.125 -25.109 1 94.25 379 GLU B CA 1
ATOM 6295 C C . GLU B 1 379 ? 9.031 -33.438 -24.422 1 94.25 379 GLU B C 1
ATOM 6297 O O . GLU B 1 379 ? 10.219 -33.781 -24.359 1 94.25 379 GLU B O 1
ATOM 6302 N N . ASN B 1 380 ? 8.008 -34.219 -23.906 1 94.44 380 ASN B N 1
ATOM 6303 C CA . ASN B 1 380 ? 8.375 -35.281 -22.984 1 94.44 380 ASN B CA 1
ATOM 6304 C C . ASN B 1 380 ? 7.867 -36.656 -23.484 1 94.44 380 ASN B C 1
ATOM 6306 O O . ASN B 1 380 ? 8.109 -37.656 -22.844 1 94.44 380 ASN B O 1
ATOM 6310 N N . LYS B 1 381 ? 7.176 -36.688 -24.594 1 93.62 381 LYS B N 1
ATOM 6311 C CA . LYS B 1 381 ? 6.621 -37.938 -25.094 1 93.62 381 LYS B CA 1
ATOM 6312 C C . LYS B 1 381 ? 7.715 -38.969 -25.281 1 93.62 381 LYS B C 1
ATOM 6314 O O . LYS B 1 381 ? 8.867 -38.625 -25.562 1 93.62 381 LYS B O 1
ATOM 6319 N N . THR B 1 382 ? 7.391 -40.219 -25.094 1 92.44 382 THR B N 1
ATOM 6320 C CA . THR B 1 382 ? 8.359 -41.312 -25.203 1 92.44 382 THR B CA 1
ATOM 6321 C C . THR B 1 382 ? 8.109 -42.125 -26.469 1 92.44 382 THR B C 1
ATOM 6323 O O . THR B 1 382 ? 8.961 -42.906 -26.891 1 92.44 382 THR B O 1
ATOM 6326 N N . GLY B 1 383 ? 6.949 -42 -27.125 1 88.12 383 GLY B N 1
ATOM 6327 C CA . GLY B 1 383 ? 6.594 -42.688 -28.344 1 88.12 383 GLY B CA 1
ATOM 6328 C C . GLY B 1 383 ? 5.219 -42.344 -28.875 1 88.12 383 GLY B C 1
ATOM 6329 O O . GLY B 1 383 ? 4.43 -41.688 -28.172 1 88.12 383 GLY B O 1
ATOM 6330 N N . GLU B 1 384 ? 4.934 -42.719 -30.141 1 86.5 384 GLU B N 1
ATOM 6331 C CA . GLU B 1 384 ? 3.658 -42.375 -30.766 1 86.5 384 GLU B CA 1
ATOM 6332 C C . GLU B 1 384 ? 2.998 -43.625 -31.375 1 86.5 384 GLU B C 1
ATOM 6334 O O . GLU B 1 384 ? 1.941 -43.5 -32 1 86.5 384 GLU B O 1
ATOM 6339 N N . VAL B 1 385 ? 3.613 -44.75 -31.062 1 85.69 385 VAL B N 1
ATOM 6340 C CA . VAL B 1 385 ? 3.094 -45.969 -31.656 1 85.69 385 VAL B CA 1
ATOM 6341 C C . VAL B 1 385 ? 2.504 -46.875 -30.578 1 85.69 385 VAL B C 1
ATOM 6343 O O . VAL B 1 385 ? 3.143 -47.125 -29.547 1 85.69 385 VAL B O 1
ATOM 6346 N N . ARG B 1 386 ? 1.37 -47.375 -30.797 1 87.88 386 ARG B N 1
ATOM 6347 C CA . ARG B 1 386 ? 0.687 -48.25 -29.859 1 87.88 386 ARG B CA 1
ATOM 6348 C C . ARG B 1 386 ? 1.244 -49.656 -29.906 1 87.88 386 ARG B C 1
ATOM 6350 O O . ARG B 1 386 ? 1.635 -50.156 -30.984 1 87.88 386 ARG B O 1
ATOM 6357 N N . PRO B 1 387 ? 1.288 -50.281 -28.75 1 89.31 387 PRO B N 1
ATOM 6358 C CA . PRO B 1 387 ? 1.689 -51.688 -28.766 1 89.31 387 PRO B CA 1
ATOM 6359 C C . PRO B 1 387 ? 0.725 -52.594 -29.562 1 89.31 387 PRO B C 1
ATOM 6361 O O . PRO B 1 387 ? -0.465 -52.281 -29.656 1 89.31 387 PRO B O 1
ATOM 6364 N N . VAL B 1 388 ? 1.245 -53.656 -30.141 1 87.88 388 VAL B N 1
ATOM 6365 C CA . VAL B 1 388 ? 0.451 -54.594 -30.906 1 87.88 388 VAL B CA 1
ATOM 6366 C C . VAL B 1 388 ? 0.665 -56 -30.359 1 87.88 388 VAL B C 1
ATOM 6368 O O . VAL B 1 388 ? 1.594 -56.25 -29.578 1 87.88 388 VAL B O 1
ATOM 6371 N N . ASP B 1 389 ? -0.222 -56.844 -30.766 1 89.69 389 ASP B N 1
ATOM 6372 C CA . ASP B 1 389 ? -0.083 -58.25 -30.344 1 89.69 389 ASP B CA 1
ATOM 6373 C C . ASP B 1 389 ? 1.126 -58.906 -31.016 1 89.69 389 ASP B C 1
ATOM 6375 O O . ASP B 1 389 ? 1.449 -58.594 -32.156 1 89.69 389 ASP B O 1
ATOM 6379 N N . MET B 1 390 ? 1.742 -59.656 -30.297 1 88.44 390 MET B N 1
ATOM 6380 C CA . MET B 1 390 ? 2.818 -60.5 -30.844 1 88.44 390 MET B CA 1
ATOM 6381 C C . MET B 1 390 ? 2.266 -61.562 -31.766 1 88.44 390 MET B C 1
ATOM 6383 O O . MET B 1 390 ? 1.239 -62.188 -31.469 1 88.44 390 MET B O 1
ATOM 6387 N N . ASP B 1 391 ? 2.914 -61.656 -33 1 80.88 391 ASP B N 1
ATOM 6388 C CA . ASP B 1 391 ? 2.512 -62.688 -33.938 1 80.88 391 ASP B CA 1
ATOM 6389 C C . ASP B 1 391 ? 3.568 -63.781 -34.031 1 80.88 391 ASP B C 1
ATOM 6391 O O . ASP B 1 391 ? 4.738 -63.562 -33.688 1 80.88 391 ASP B O 1
ATOM 6395 N N . ILE B 1 392 ? 3.221 -65 -34.094 1 71.56 392 ILE B N 1
ATOM 6396 C CA . ILE B 1 392 ? 4.145 -66.125 -34.312 1 71.56 392 ILE B CA 1
ATOM 6397 C C . ILE B 1 392 ? 4.141 -66.5 -35.812 1 71.56 392 ILE B C 1
ATOM 6399 O O . ILE B 1 392 ? 3.088 -66.5 -36.438 1 71.56 392 ILE B O 1
#